Protein AF-0000000084922691 (afdb_homodimer)

Secondary structure (DSSP, 8-state):
--HHHHHHHHHHHTTHHHHHHHHS-EEEEHHHHHTTS-GGGTS--SSGGGS-HHHHHHT-EEEE-SSSEEEEESB--EEEPPPS-SPEEE---------TT--TT---SHHHHHHHHHHTTHHHHHHT-S--EEEEEEEEE--EEEEEEEBTTS-EEEEEEES-EEEEEEEEE-SS-EEEEEEESS--SEEETHHHHHHHHHHHTT-SS-EEEEEEEEETTEEEEEEEEESSTTBGGGEEEEEEEEEESS-----HHHHHHHHHHPPP-B---TTT-SSPPP----HHHHHHHHHHHHH--B-HHHHHHHHT--HHHHHHHHHHHHHTT-EEEEEEEETTEEEEEEEE-HHHHHHHTS-HHHHHHHHHHHHHTBHHHHHHHHHHHHHSSPPPHHHHHHHHHHHT-S-HHHHHHHHHHHHHHHHHHHHTS--/--HHHHHHHHHHHTTHHHHHHHHS-EEEEHHHHHTTS-GGGTS--SSGGGS-HHHHHHT-EEEE-SSSEEEEESB--EEEPPPS-SPEEE---------TT--TT---SHHHHHHHHHHTTHHHHHHT-S--EEEEEEEEE--EEEEEEEBTTS-EEEEEEES-EEEEEEEEE-SS-EEEEEEESS--SEEETHHHHHHHHHHHTT-SS-EEEEEEEEETTEEEEEEEEESSTTBGGGEEEEEEEEEESS-----HHHHHHHHHHPPP-B---TTT-SSPPP----HHHHHHHHHHHHH--B-HHHHHHHHT--HHHHHHHHHHHHHTT-EEEEEEEETTEEEEEEEE-HHHHHHHTS-HHHHHHHHHHHHHTBHHHHHHHHHHHHHSSPPPHHHHHHHHHHHT-S-HHHHHHHHHHHHHHHHHHHHTS--

Radius of gyration: 30.1 Å; Cα contacts (8 Å, |Δi|>4): 1622; chains: 2; bounding box: 65×97×70 Å

Nearest PDB structures (foldseek):
  1sfx-assembly1_A  TM=6.503E-01  e=1.925E-01  Archaeoglobus fulgidus DSM 4304
  2mlg-assembly1_A  TM=7.618E-01  e=4.463E-01  Fuselloviridae
  5jbr-assembly1_B  TM=4.496E-01  e=3.774E-02  Beutenbergia cavernae DSM 12333
  8g5s-assembly1_A  TM=3.900E-01  e=1.925E-01  Streptomyces sp. CB03234
  8cll-assembly1_F  TM=4.924E-01  e=9.317E-01  Homo sapiens

Sequence (862 aa):
MNVNEAWSKLFEKYDILNKIQSEGAFFITANQIKEFKEPRLMAKWDSSENLPSIFKKHNINILPISRNGYVLSDFKLYEPIPELGEHITEMQKVEIPEYETIDIGNISSEANAINVLMLSKILDDFLDEDDNVATFNGRMGTGIFSFRVDRHRGSSFKVDVKNAQCEIDGGMENNNSVVILEAKNVVHPDFHIRQLYYPYRLWASKVVKPIRLVFSIYSNQIYRLFEYVFEDKDNYSSIRLVKSKNYSLQDTDIALNELYDVYSDVKVIYDDNQNNTNIPFIQANSFERIISLMEILFEENKTTEEIAETMEFDLRQSDYYYNAGKYLGLFEKKDVEDEEKIVKKVSLSKLGKDTVKLRYKERQLKLVSLILEHEIFNRLFIKVYNSGELPTKEEIQNIMRENNVCNEGQIVRRSSSVYSWLKWIFNLQNIMNVNEAWSKLFEKYDILNKIQSEGAFFITANQIKEFKEPRLMAKWDSSENLPSIFKKHNINILPISRNGYVLSDFKLYEPIPELGEHITEMQKVEIPEYETIDIGNISSEANAINVLMLSKILDDFLDEDDNVATFNGRMGTGIFSFRVDRHRGSSFKVDVKNAQCEIDGGMENNNSVVILEAKNVVHPDFHIRQLYYPYRLWASKVVKPIRLVFSIYSNQIYRLFEYVFEDKDNYSSIRLVKSKNYSLQDTDIALNELYDVYSDVKVIYDDNQNNTNIPFIQANSFERIISLMEILFEENKTTEEIAETMEFDLRQSDYYYNAGKYLGLFEKKDVEDEEKIVKKVSLSKLGKDTVKLRYKERQLKLVSLILEHEIFNRLFIKVYNSGELPTKEEIQNIMRENNVCNEGQIVRRSSSVYSWLKWIFNLQNI

Foldseek 3Di:
DDQQVLVVVLCVVVVQLVCCVVVVKDKDWQVSSVVRNHSVRHADFFAPQLDHPVCVVSCKHWDAQAATMIMIYNFDFKDFDDDPQDFADELELQCLDDDPVDDLLFDQDQLNVVVVCVSSCVVCVVVVHPDWDWDDWFKFWLAWDKAWTAGPVGDIDIGTHHRYMATFSTWTDDPAAIETEAEEAADDRIGGLCNFLSVLNSVVVVDDHHYWYWYWYHFLQKIKIWIWDAPDNRYSHRIDTDDIHMYHNADLADAPVLLVVLLVPAAADALLAVVVDPQAAALDQDVRRLRSLLSNQLVHWAALVRCCVSNVHDSVNSVRSQSVCVLLPFKDWDFDDDPNDTGITIHTDPLSNVLSSDHNRSNLSSSSSSVCSHPLLSVQLVVCSVPVDHDDLVVSLVSCVVSNNDDPVCSSSSSSNSSSVSVVSVSSHRD/DDQQVLVVVLCVVVVQLVCCVVVVKDKDWQVSSVVRNHVVRHADFFAPQLDHPVCVVSCKHWDAQAATMIMIYNFDFKDFDDDPQDFADELEPLCLDDDPVDDLLFDQDQLNVVVVCVSSCVVCVVVVHPDWDWDDWFKFWLAWDKAWTAGPVGDIDIGTHHRYMATFSTWTDDPAAIETEDEEAADDRIGGLCNFLSVLNSVVVVDDHHYWYWYWYHFLQKIKIWTWDAPDNRYSHRIDTDDIHMYHNADLADAPVLLVVLLVPAAADALLAVVVDVQAAALAQDVRRLRSLLSNQLVHWAALVRCCVSNVHDSVNSVRSQSVCVLLPFKDWDFDDDPNDTGITIHTDPLSNVLSSDTNRSNLSVSSSSVCSHPLLSVQLVVCVVPVDHDDLVVSLVSCVVSNNDDPVCSSSSSSNSSSVSVVSVSSHRD

pLDDT: mean 91.53, std 9.11, range [43.03, 98.81]

Structure (mmCIF, N/CA/C/O backbone):
data_AF-0000000084922691-model_v1
#
loop_
_entity.id
_entity.type
_entity.pdbx_description
1 polymer 'Type II restriction endonuclease'
#
loop_
_atom_site.group_PDB
_atom_site.id
_atom_site.type_symbol
_atom_site.label_atom_id
_atom_site.label_alt_id
_atom_site.label_comp_id
_atom_site.label_asym_id
_atom_site.label_entity_id
_atom_site.label_seq_id
_atom_site.pdbx_PDB_ins_code
_atom_site.Cartn_x
_atom_site.Cartn_y
_atom_site.Cartn_z
_atom_site.occupancy
_atom_site.B_iso_or_equiv
_atom_site.auth_seq_id
_atom_site.auth_comp_id
_atom_site.auth_asym_id
_atom_site.auth_atom_id
_atom_site.pdbx_PDB_model_num
ATOM 1 N N . MET A 1 1 ? 6.703 -0.678 26.172 1 77.69 1 MET A N 1
ATOM 2 C CA . MET A 1 1 ? 7.883 0.175 26.062 1 77.69 1 MET A CA 1
ATOM 3 C C . MET A 1 1 ? 7.758 1.138 24.891 1 77.69 1 MET A C 1
ATOM 5 O O . MET A 1 1 ? 7.352 0.74 23.797 1 77.69 1 MET A O 1
ATOM 9 N N . ASN A 1 2 ? 8.031 2.432 25.125 1 83.12 2 ASN A N 1
ATOM 10 C CA . ASN A 1 2 ? 7.902 3.391 24.031 1 83.12 2 ASN A CA 1
ATOM 11 C C . ASN A 1 2 ? 9.195 3.488 23.219 1 83.12 2 ASN A C 1
ATOM 13 O O . ASN A 1 2 ? 10.203 2.887 23.578 1 83.12 2 ASN A O 1
ATOM 17 N N . VAL A 1 3 ? 9.18 4.078 22.156 1 86.88 3 VAL A N 1
ATOM 18 C CA . VAL A 1 3 ? 10.266 4.137 21.172 1 86.88 3 VAL A CA 1
ATOM 19 C C . VAL A 1 3 ? 11.492 4.793 21.812 1 86.88 3 VAL A C 1
ATOM 21 O O . VAL A 1 3 ? 12.625 4.34 21.594 1 86.88 3 VAL A O 1
ATOM 24 N N . ASN A 1 4 ? 11.305 5.781 22.609 1 88.75 4 ASN A N 1
ATOM 25 C CA . ASN A 1 4 ? 12.406 6.473 23.281 1 88.75 4 ASN A CA 1
ATOM 26 C C . ASN A 1 4 ? 13.141 5.559 24.25 1 88.75 4 ASN A C 1
ATOM 28 O O . ASN A 1 4 ? 14.375 5.52 24.266 1 88.75 4 ASN A O 1
ATOM 32 N N . GLU A 1 5 ? 12.406 4.855 24.953 1 92.12 5 GLU A N 1
ATOM 33 C CA . GLU A 1 5 ? 12.984 3.922 25.922 1 92.12 5 GLU A CA 1
ATOM 34 C C . GLU A 1 5 ? 13.727 2.789 25.219 1 92.12 5 GLU A C 1
ATOM 36 O O . GLU A 1 5 ? 14.82 2.404 25.625 1 92.12 5 GLU A O 1
ATOM 41 N N . ALA A 1 6 ? 13.086 2.33 24.203 1 94.06 6 ALA A N 1
ATOM 42 C CA . ALA A 1 6 ? 13.672 1.222 23.453 1 94.06 6 ALA A CA 1
ATOM 43 C C . ALA A 1 6 ? 15.031 1.612 22.875 1 94.06 6 ALA A C 1
ATOM 45 O O . ALA A 1 6 ? 16 0.852 22.984 1 94.06 6 ALA A O 1
ATOM 46 N N . TRP A 1 7 ? 15.102 2.764 22.328 1 95.25 7 TRP A N 1
ATOM 47 C CA . TRP A 1 7 ? 16.359 3.191 21.719 1 95.25 7 TRP A CA 1
ATOM 48 C C . TRP A 1 7 ? 17.391 3.525 22.797 1 95.25 7 TRP A C 1
ATOM 50 O O . TRP A 1 7 ? 18.594 3.314 22.594 1 95.25 7 TRP A O 1
ATOM 60 N N . SER A 1 8 ? 16.984 4.074 23.906 1 95.94 8 SER A N 1
ATOM 61 C CA . SER A 1 8 ? 17.922 4.297 25 1 95.94 8 SER A CA 1
ATOM 62 C C . SER A 1 8 ? 18.578 2.994 25.438 1 95.94 8 SER A C 1
ATOM 64 O O . SER A 1 8 ? 19.797 2.949 25.672 1 95.94 8 SER A O 1
ATOM 66 N N . LYS A 1 9 ? 17.797 2.021 25.484 1 97 9 LYS A N 1
ATOM 67 C CA . LYS A 1 9 ? 18.312 0.715 25.891 1 97 9 LYS A CA 1
ATOM 68 C C . LYS A 1 9 ? 19.25 0.145 24.828 1 97 9 LYS A C 1
ATOM 70 O O . LYS A 1 9 ? 20.266 -0.486 25.141 1 97 9 LYS A O 1
ATOM 75 N N . LEU A 1 10 ? 18.906 0.317 23.625 1 97.38 10 LEU A N 1
ATOM 76 C CA . LEU A 1 10 ? 19.75 -0.153 22.531 1 97.38 10 LEU A CA 1
ATOM 77 C C . LEU A 1 10 ? 21.094 0.56 22.547 1 97.38 10 LEU A C 1
ATOM 79 O O . LEU A 1 10 ? 22.141 -0.071 22.359 1 97.38 10 LEU A O 1
ATOM 83 N N . PHE A 1 11 ? 21.062 1.851 22.781 1 97.56 11 PHE A N 1
ATOM 84 C CA . PHE A 1 11 ? 22.281 2.639 22.828 1 97.56 11 PHE A CA 1
ATOM 85 C C . PHE A 1 11 ? 23.188 2.17 23.953 1 97.56 11 PHE A C 1
ATOM 87 O O . PHE A 1 11 ? 24.406 2.141 23.812 1 97.56 11 PHE A O 1
ATOM 94 N N . GLU A 1 12 ? 22.578 1.809 25.031 1 97.12 12 GLU A N 1
ATOM 95 C CA . GLU A 1 12 ? 23.328 1.318 26.172 1 97.12 12 GLU A CA 1
ATOM 96 C C . GLU A 1 12 ? 23.875 -0.082 25.922 1 97.12 12 GLU A C 1
ATOM 98 O O . GLU A 1 12 ? 25.062 -0.33 26.109 1 97.12 12 GLU A O 1
ATOM 103 N N . LYS A 1 13 ? 23.047 -0.896 25.484 1 97.31 13 LYS A N 1
ATOM 104 C CA . LYS A 1 13 ? 23.406 -2.297 25.312 1 97.31 13 LYS A CA 1
ATOM 105 C C . LYS A 1 13 ? 24.578 -2.439 24.328 1 97.31 13 LYS A C 1
ATOM 107 O O . LYS A 1 13 ? 25.484 -3.227 24.562 1 97.31 13 LYS A O 1
ATOM 112 N N . TYR A 1 14 ? 24.531 -1.696 23.281 1 97.06 14 TYR A N 1
ATOM 113 C CA . TYR A 1 14 ? 25.5 -1.906 22.219 1 97.06 14 TYR A CA 1
ATOM 114 C C . TYR A 1 14 ? 26.547 -0.794 22.219 1 97.06 14 TYR A C 1
ATOM 116 O O . TYR A 1 14 ? 27.328 -0.671 21.266 1 97.06 14 TYR A O 1
ATOM 124 N N . ASP A 1 15 ? 26.562 0.049 23.156 1 97.31 15 ASP A N 1
ATOM 125 C CA . ASP A 1 15 ? 27.516 1.15 23.266 1 97.31 15 ASP A CA 1
ATOM 126 C C . ASP A 1 15 ? 27.625 1.919 21.953 1 97.31 15 ASP A C 1
ATOM 128 O O . ASP A 1 15 ? 28.719 2.092 21.406 1 97.31 15 ASP A O 1
ATOM 132 N N . ILE A 1 16 ? 26.469 2.334 21.438 1 97.75 16 ILE A N 1
ATOM 133 C CA . ILE A 1 16 ? 26.344 2.844 20.062 1 97.75 16 ILE A CA 1
ATOM 134 C C . ILE A 1 16 ? 27.094 4.168 19.938 1 97.75 16 ILE A C 1
ATOM 136 O O . ILE A 1 16 ? 27.828 4.383 18.969 1 97.75 16 ILE A O 1
ATOM 140 N N . LEU A 1 17 ? 26.984 5.051 20.891 1 97.31 17 LEU A N 1
ATOM 141 C CA . LEU A 1 17 ? 27.609 6.367 20.812 1 97.31 17 LEU A CA 1
ATOM 142 C C . LEU A 1 17 ? 29.125 6.254 20.719 1 97.31 17 LEU A C 1
ATOM 144 O O . LEU A 1 17 ? 29.75 6.91 19.875 1 97.31 17 LEU A O 1
ATOM 148 N N . ASN A 1 18 ? 29.672 5.414 21.531 1 97 18 ASN A N 1
ATOM 149 C CA . ASN A 1 18 ? 31.125 5.238 21.516 1 97 18 ASN A CA 1
ATOM 150 C C . ASN A 1 18 ? 31.609 4.602 20.219 1 97 18 ASN A C 1
ATOM 152 O O . ASN A 1 18 ? 32.688 4.949 19.703 1 97 18 ASN A O 1
ATOM 156 N N . LYS A 1 19 ? 30.875 3.705 19.781 1 97.19 19 LYS A N 1
ATOM 157 C CA . LYS A 1 19 ? 31.234 3.039 18.547 1 97.19 19 LYS A CA 1
ATOM 158 C C . LYS A 1 19 ? 31.203 4.012 17.359 1 97.19 19 LYS A C 1
ATOM 160 O O . LYS A 1 19 ? 32.062 3.949 16.484 1 97.19 19 LYS A O 1
ATOM 165 N N . ILE A 1 20 ? 30.203 4.836 17.328 1 97.25 20 ILE A N 1
ATOM 166 C CA . ILE A 1 20 ? 30.109 5.832 16.281 1 97.25 20 ILE A CA 1
ATOM 167 C C . ILE A 1 20 ? 31.297 6.789 16.359 1 97.25 20 ILE A C 1
ATOM 169 O O . ILE A 1 20 ? 31.875 7.168 15.336 1 97.25 20 ILE A O 1
ATOM 173 N N . GLN A 1 21 ? 31.656 7.152 17.5 1 95.19 21 GLN A N 1
ATOM 174 C CA . GLN A 1 21 ? 32.75 8.078 17.703 1 95.19 21 GLN A CA 1
ATOM 175 C C . GLN A 1 21 ? 34.094 7.449 17.281 1 95.19 21 GLN A C 1
ATOM 177 O O . GLN A 1 21 ? 34.938 8.109 16.656 1 95.19 21 GLN A O 1
ATOM 182 N N . SER A 1 22 ? 34.281 6.223 17.547 1 95.5 22 SER A N 1
ATOM 183 C CA . SER A 1 22 ? 35.562 5.562 17.312 1 95.5 22 SER A CA 1
ATOM 184 C C . SER A 1 22 ? 35.656 5.023 15.891 1 95.5 22 SER A C 1
ATOM 186 O O . SER A 1 22 ? 36.719 5.113 15.25 1 95.5 22 SER A O 1
ATOM 188 N N . GLU A 1 23 ? 34.531 4.477 15.375 1 94.69 23 GLU A N 1
ATOM 189 C CA . GLU A 1 23 ? 34.562 3.773 14.102 1 94.69 23 GLU A CA 1
ATOM 190 C C . GLU A 1 23 ? 33.875 4.582 13 1 94.69 23 GLU A C 1
ATOM 192 O O . GLU A 1 23 ? 34 4.258 11.82 1 94.69 23 GLU A O 1
ATOM 197 N N . GLY A 1 24 ? 33.219 5.57 13.391 1 95.19 24 GLY A N 1
ATOM 198 C CA . GLY A 1 24 ? 32.531 6.422 12.43 1 95.19 24 GLY A CA 1
ATOM 199 C C . GLY A 1 24 ? 31.078 6.074 12.242 1 95.19 24 GLY A C 1
ATOM 200 O O . GLY A 1 24 ? 30.297 6.906 11.781 1 95.19 24 GLY A O 1
ATOM 201 N N . ALA A 1 25 ? 30.75 4.781 12.391 1 97.56 25 ALA A N 1
ATOM 202 C CA . ALA A 1 25 ? 29.375 4.332 12.227 1 97.56 25 ALA A CA 1
ATOM 203 C C . ALA A 1 25 ? 29.109 3.062 13.031 1 97.56 25 ALA A C 1
ATOM 205 O O . ALA A 1 25 ? 30.047 2.432 13.531 1 97.56 25 ALA A O 1
ATOM 206 N N . PHE A 1 26 ? 27.859 2.828 13.25 1 98.19 26 PHE A N 1
ATOM 207 C CA . PHE A 1 26 ? 27.422 1.605 13.914 1 98.19 26 PHE A CA 1
ATOM 208 C C . PHE A 1 26 ? 26.391 0.864 13.062 1 98.19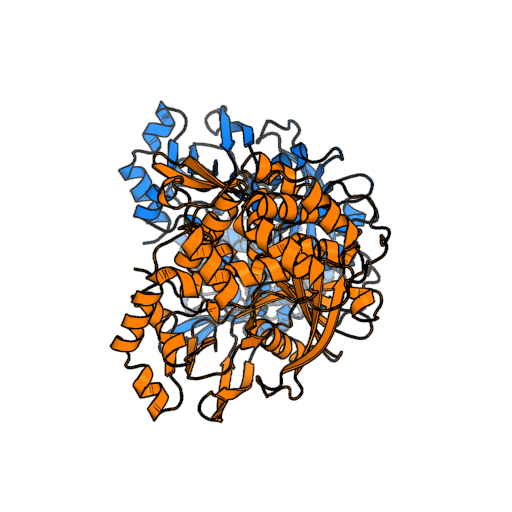 26 PHE A C 1
ATOM 210 O O . PHE A 1 26 ? 25.406 1.452 12.617 1 98.19 26 PHE A O 1
ATOM 217 N N . PHE A 1 27 ? 26.703 -0.395 12.844 1 96.81 27 PHE A N 1
ATOM 218 C CA . PHE A 1 27 ? 25.812 -1.235 12.047 1 96.81 27 PHE A CA 1
ATOM 219 C C . PHE A 1 27 ? 24.953 -2.119 12.953 1 96.81 27 PHE A C 1
ATOM 221 O O . PHE A 1 27 ? 25.469 -2.73 13.891 1 96.81 27 PHE A O 1
ATOM 228 N N . ILE A 1 28 ? 23.641 -2.082 12.688 1 95.88 28 ILE A N 1
ATOM 229 C CA . ILE A 1 28 ? 22.719 -2.828 13.539 1 95.88 28 ILE A CA 1
ATOM 230 C C . ILE A 1 28 ? 21.734 -3.617 12.672 1 95.88 28 ILE A C 1
ATOM 232 O O . ILE A 1 28 ? 21.359 -3.17 11.586 1 95.88 28 ILE A O 1
ATOM 236 N N . THR A 1 29 ? 21.297 -4.777 13.133 1 92.88 29 THR A N 1
ATOM 237 C CA . THR A 1 29 ? 20.375 -5.621 12.375 1 92.88 29 THR A CA 1
ATOM 238 C C . THR A 1 29 ? 18.953 -5.484 12.914 1 92.88 29 THR A C 1
ATOM 240 O O . THR A 1 29 ? 18.75 -5.035 14.047 1 92.88 29 THR A O 1
ATOM 243 N N . ALA A 1 30 ? 17.984 -5.832 12.078 1 90.94 30 ALA A N 1
ATOM 244 C CA . ALA A 1 30 ? 16.578 -5.848 12.5 1 90.94 30 ALA A CA 1
ATOM 245 C C . ALA A 1 30 ? 16.375 -6.766 13.703 1 90.94 30 ALA A C 1
ATOM 247 O O . ALA A 1 30 ? 15.586 -6.465 14.594 1 90.94 30 ALA A O 1
ATOM 248 N N . ASN A 1 31 ? 17.094 -7.824 13.742 1 87.44 31 ASN A N 1
ATOM 249 C CA . ASN A 1 31 ? 17 -8.773 14.844 1 87.44 31 ASN A CA 1
ATOM 250 C C . ASN A 1 31 ? 17.453 -8.156 16.172 1 87.44 31 ASN A C 1
ATOM 252 O O . ASN A 1 31 ? 16.875 -8.414 17.219 1 87.44 31 ASN A O 1
ATOM 256 N N . GLN A 1 32 ? 18.516 -7.465 16.094 1 92.62 32 GLN A N 1
ATOM 257 C CA . GLN A 1 32 ? 19 -6.766 17.281 1 92.62 32 GLN A CA 1
ATOM 258 C C . GLN A 1 32 ? 17.984 -5.746 17.766 1 92.62 32 GLN A C 1
ATOM 260 O O . GLN A 1 32 ? 17.75 -5.629 18.969 1 92.62 32 GLN A O 1
ATOM 265 N N . ILE A 1 33 ? 17.375 -5.051 16.891 1 94.12 33 ILE A N 1
ATOM 266 C CA . ILE A 1 33 ? 16.375 -4.062 17.234 1 94.12 33 ILE A CA 1
ATOM 267 C C . ILE A 1 33 ? 15.156 -4.766 17.844 1 94.12 33 ILE A C 1
ATOM 269 O O . ILE A 1 33 ? 14.586 -4.293 18.828 1 94.12 33 ILE A O 1
ATOM 273 N N . LYS A 1 34 ? 14.82 -5.879 17.281 1 88.88 34 LYS A N 1
ATOM 274 C CA . LYS A 1 34 ? 13.633 -6.637 17.656 1 88.88 34 LYS A CA 1
ATOM 275 C C . LYS A 1 34 ? 13.719 -7.109 19.109 1 88.88 34 LYS A C 1
ATOM 277 O O . LYS A 1 34 ? 12.703 -7.438 19.719 1 88.88 34 LYS A O 1
ATOM 282 N N . GLU A 1 35 ? 14.898 -7.141 19.672 1 91.06 35 GLU A N 1
ATOM 283 C CA . GLU A 1 35 ? 15.062 -7.484 21.078 1 91.06 35 GLU A CA 1
ATOM 284 C C . GLU A 1 35 ? 14.266 -6.543 21.984 1 91.06 35 GLU A C 1
ATOM 286 O O . GLU A 1 35 ? 13.852 -6.922 23.078 1 91.06 35 GLU A O 1
ATOM 291 N N . PHE A 1 36 ? 14.086 -5.41 21.469 1 91.5 36 PHE A N 1
ATOM 292 C CA . PHE A 1 36 ? 13.43 -4.426 22.328 1 91.5 36 PHE A CA 1
ATOM 293 C C . PHE A 1 36 ? 12.07 -4.039 21.766 1 91.5 36 PHE A C 1
ATOM 295 O O . PHE A 1 36 ? 11.117 -3.828 22.516 1 91.5 36 PHE A O 1
ATOM 302 N N . LYS A 1 37 ? 12.008 -3.852 20.484 1 88.81 37 LYS A N 1
ATOM 303 C CA . LYS A 1 37 ? 10.773 -3.41 19.828 1 88.81 37 LYS A CA 1
ATOM 304 C C . LYS A 1 37 ? 10.789 -3.746 18.344 1 88.81 37 LYS A C 1
ATOM 306 O O . LYS A 1 37 ? 11.852 -3.945 17.75 1 88.81 37 LYS A O 1
ATOM 311 N N . GLU A 1 38 ? 9.602 -3.781 17.672 1 83.38 38 GLU A N 1
ATOM 312 C CA . GLU A 1 38 ? 9.477 -4.109 16.266 1 83.38 38 GLU A CA 1
ATOM 313 C C . GLU A 1 38 ? 10.273 -3.135 15.398 1 83.38 38 GLU A C 1
ATOM 315 O O . GLU A 1 38 ? 10.078 -1.921 15.484 1 83.38 38 GLU A O 1
ATOM 320 N N . PRO A 1 39 ? 11.07 -3.666 14.539 1 86.75 39 PRO A N 1
ATOM 321 C CA . PRO A 1 39 ? 11.969 -2.824 13.742 1 86.75 39 PRO A CA 1
ATOM 322 C C . PRO A 1 39 ? 11.227 -1.797 12.898 1 86.75 39 PRO A C 1
ATOM 324 O O . PRO A 1 39 ? 11.695 -0.671 12.719 1 86.75 39 PRO A O 1
ATOM 327 N N . ARG A 1 40 ? 10.086 -2.156 12.367 1 77.75 40 ARG A N 1
ATOM 328 C CA . ARG A 1 40 ? 9.344 -1.254 11.492 1 77.75 40 ARG A CA 1
ATOM 329 C C . ARG A 1 40 ? 8.945 0.023 12.227 1 77.75 40 ARG A C 1
ATOM 331 O O . ARG A 1 40 ? 8.758 1.07 11.602 1 77.75 40 ARG A O 1
ATOM 338 N N . LEU A 1 41 ? 8.969 0.07 13.5 1 81.44 41 LEU A N 1
ATOM 339 C CA . LEU A 1 41 ? 8.594 1.215 14.328 1 81.44 41 LEU A CA 1
ATOM 340 C C . LEU A 1 41 ? 9.828 1.935 14.852 1 81.44 41 LEU A C 1
ATOM 342 O O . LEU A 1 41 ? 9.719 2.994 15.469 1 81.44 41 LEU A O 1
ATOM 346 N N . MET A 1 42 ? 10.945 1.32 14.539 1 89.56 42 MET A N 1
ATOM 347 C CA . MET A 1 42 ? 12.148 1.785 15.227 1 89.56 42 MET A CA 1
ATOM 348 C C . MET A 1 42 ? 13.141 2.381 14.227 1 89.56 42 MET A C 1
ATOM 350 O O . MET A 1 42 ? 14.117 3.018 14.625 1 89.56 42 MET A O 1
ATOM 354 N N . ALA A 1 43 ? 12.797 2.248 12.984 1 90.44 43 ALA A N 1
ATOM 355 C CA . ALA A 1 43 ? 13.898 2.525 12.07 1 90.44 43 ALA A CA 1
ATOM 356 C C . ALA A 1 43 ? 13.484 3.506 10.977 1 90.44 43 ALA A C 1
ATOM 358 O O . ALA A 1 43 ? 14.203 3.703 10 1 90.44 43 ALA A O 1
ATOM 359 N N . LYS A 1 44 ? 12.414 4.051 11.086 1 88.12 44 LYS A N 1
ATOM 360 C CA . LYS A 1 44 ? 11.961 4.941 10.023 1 88.12 44 LYS A CA 1
ATOM 361 C C . LYS A 1 44 ? 11.273 6.18 10.594 1 88.12 44 LYS A C 1
ATOM 363 O O . LYS A 1 44 ? 10.211 6.082 11.203 1 88.12 44 LYS A O 1
ATOM 368 N N . TRP A 1 45 ? 11.93 7.34 10.367 1 91.06 45 TRP A N 1
ATOM 369 C CA . TRP A 1 45 ? 11.352 8.641 10.703 1 91.06 45 TRP A CA 1
ATOM 370 C C . TRP A 1 45 ? 11.383 9.578 9.508 1 91.06 45 TRP A C 1
ATOM 372 O O . TRP A 1 45 ? 12.445 10.07 9.117 1 91.06 45 TRP A O 1
ATOM 382 N N . ASP A 1 46 ? 10.258 9.961 9.023 1 90.75 46 ASP A N 1
ATOM 383 C CA . ASP A 1 46 ? 10.148 10.711 7.781 1 90.75 46 ASP A CA 1
ATOM 384 C C . ASP A 1 46 ? 10.516 12.18 7.996 1 90.75 46 ASP A C 1
ATOM 386 O O . ASP A 1 46 ? 10.773 12.914 7.035 1 90.75 46 ASP A O 1
ATOM 390 N N . SER A 1 47 ? 10.469 12.617 9.203 1 92.12 47 SER A N 1
ATOM 391 C CA . SER A 1 47 ? 10.883 13.961 9.586 1 92.12 47 SER A CA 1
ATOM 392 C C . SER A 1 47 ? 11.797 13.938 10.805 1 92.12 47 SER A C 1
ATOM 394 O O . SER A 1 47 ? 11.633 13.094 11.688 1 92.12 47 SER A O 1
ATOM 396 N N . SER A 1 48 ? 12.664 14.891 10.898 1 92.75 48 SER A N 1
ATOM 397 C CA . SER A 1 48 ? 13.617 14.961 12.008 1 92.75 48 SER A CA 1
ATOM 398 C C . SER A 1 48 ? 12.906 15.227 13.328 1 92.75 48 SER A C 1
ATOM 400 O O . SER A 1 48 ? 13.406 14.859 14.398 1 92.75 48 SER A O 1
ATOM 402 N N . GLU A 1 49 ? 11.766 15.797 13.242 1 85.88 49 GLU A N 1
ATOM 403 C CA . GLU A 1 49 ? 11 16.109 14.445 1 85.88 49 GLU A CA 1
ATOM 404 C C . GLU A 1 49 ? 10.547 14.836 15.164 1 85.88 49 GLU A C 1
ATOM 406 O O . GLU A 1 49 ? 10.305 14.852 16.375 1 85.88 49 GLU A O 1
ATOM 411 N N . ASN A 1 50 ? 10.539 13.766 14.445 1 85.38 50 ASN A N 1
ATOM 412 C CA . ASN A 1 50 ? 10 12.523 14.992 1 85.38 50 ASN A CA 1
ATOM 413 C C . ASN A 1 50 ? 11.102 11.617 15.508 1 85.38 50 ASN A C 1
ATOM 415 O O . ASN A 1 50 ? 10.828 10.539 16.047 1 85.38 50 ASN A O 1
ATOM 419 N N . LEU A 1 51 ? 12.242 12.062 15.422 1 91.69 51 LEU A N 1
ATOM 420 C CA . LEU A 1 51 ? 13.359 11.273 15.914 1 91.69 51 LEU A CA 1
ATOM 421 C C . LEU A 1 51 ? 13.258 11.07 17.422 1 91.69 51 LEU A C 1
ATOM 423 O O . LEU A 1 51 ? 12.82 11.961 18.156 1 91.69 51 LEU A O 1
ATOM 427 N N . PRO A 1 52 ? 13.672 9.898 17.828 1 91.19 52 PRO A N 1
ATOM 428 C CA . PRO A 1 52 ? 13.773 9.703 19.266 1 91.19 52 PRO A CA 1
ATOM 429 C C . PRO A 1 52 ? 14.695 10.727 19.938 1 91.19 52 PRO A C 1
ATOM 431 O O . PRO A 1 52 ? 15.633 11.211 19.312 1 91.19 52 PRO A O 1
ATOM 434 N N . SER A 1 53 ? 14.469 10.938 21.203 1 91.38 53 SER A N 1
ATOM 435 C CA . SER A 1 53 ? 15.172 11.984 21.938 1 91.38 53 SER A CA 1
ATOM 436 C C . SER A 1 53 ? 16.672 11.758 21.922 1 91.38 53 SER A C 1
ATOM 438 O O . SER A 1 53 ? 17.453 12.703 21.75 1 91.38 53 SER A O 1
ATOM 440 N N . ILE A 1 54 ? 17.078 10.547 22.062 1 95.12 54 ILE A N 1
ATOM 441 C CA . ILE A 1 54 ? 18.5 10.25 22.125 1 95.12 54 ILE A CA 1
ATOM 442 C C . ILE A 1 54 ? 19.156 10.539 20.781 1 95.12 54 ILE A C 1
ATOM 444 O O . ILE A 1 54 ? 20.312 10.953 20.719 1 95.12 54 ILE A O 1
ATOM 448 N N . PHE A 1 55 ? 18.422 10.297 19.703 1 96.31 55 PHE A N 1
ATOM 449 C CA . PHE A 1 55 ? 18.922 10.625 18.375 1 96.31 55 PHE A CA 1
ATOM 450 C C . PHE A 1 55 ? 19.109 12.133 18.219 1 96.31 55 PHE A C 1
ATOM 452 O O . PHE A 1 55 ? 20.156 12.586 17.75 1 96.31 55 PHE A O 1
ATOM 459 N N . LYS A 1 56 ? 18.156 12.867 18.609 1 94 56 LYS A N 1
ATOM 460 C CA . LYS A 1 56 ? 18.203 14.32 18.516 1 94 56 LYS A CA 1
ATOM 461 C C . LYS A 1 56 ? 19.328 14.891 19.359 1 94 56 LYS A C 1
ATOM 463 O O . LYS A 1 56 ? 20.078 15.758 18.906 1 94 56 LYS A O 1
ATOM 468 N N . LYS A 1 57 ? 19.422 14.406 20.516 1 95.12 57 LYS A N 1
ATOM 469 C CA . LYS A 1 57 ? 20.422 14.898 21.469 1 95.12 57 LYS A CA 1
ATOM 470 C C . LYS A 1 57 ? 21.828 14.742 20.922 1 95.12 57 LYS A C 1
ATOM 472 O O . LYS A 1 57 ? 22.688 15.609 21.141 1 95.12 57 LYS A O 1
ATOM 477 N N . HIS A 1 58 ? 22.062 13.672 20.25 1 96.56 58 HIS A N 1
ATOM 478 C CA . HIS A 1 58 ? 23.422 13.367 19.859 1 96.56 58 HIS A CA 1
ATOM 479 C C . HIS A 1 58 ? 23.609 13.484 18.344 1 96.56 58 HIS A C 1
ATOM 481 O O . HIS A 1 58 ? 24.625 13.07 17.797 1 96.56 58 HIS A O 1
ATOM 487 N N . ASN A 1 59 ? 22.609 13.992 17.625 1 96.5 59 ASN A N 1
ATOM 488 C CA . ASN A 1 59 ? 22.641 14.188 16.172 1 96.5 59 ASN A CA 1
ATOM 489 C C . ASN A 1 59 ? 22.906 12.875 15.445 1 96.5 59 ASN A C 1
ATOM 491 O O . ASN A 1 59 ? 23.781 12.82 14.578 1 96.5 59 ASN A O 1
ATOM 495 N N . ILE A 1 60 ? 22.281 11.867 15.891 1 97.62 60 ILE A N 1
ATOM 496 C CA . ILE A 1 60 ? 22.422 10.555 15.258 1 97.62 60 ILE A CA 1
ATOM 497 C C . ILE A 1 60 ? 21.219 10.281 14.375 1 97.62 60 ILE A C 1
ATOM 499 O O . ILE A 1 60 ? 20.094 10.656 14.711 1 97.62 60 ILE A O 1
ATOM 503 N N . ASN A 1 61 ? 21.484 9.734 13.195 1 97.75 61 ASN A N 1
ATOM 504 C CA . ASN A 1 61 ? 20.422 9.281 12.297 1 97.75 61 ASN A CA 1
ATOM 505 C C . ASN A 1 61 ? 20.672 7.855 11.82 1 97.75 61 ASN A C 1
ATOM 507 O O . ASN A 1 61 ? 21.734 7.285 12.055 1 97.75 61 ASN A O 1
ATOM 511 N N . ILE A 1 62 ? 19.641 7.281 11.234 1 97.44 62 ILE A N 1
ATOM 512 C CA . ILE A 1 62 ? 19.688 5.871 10.859 1 97.44 62 ILE A CA 1
ATOM 513 C C . ILE A 1 62 ? 19.266 5.707 9.398 1 97.44 62 ILE A C 1
ATOM 515 O O . ILE A 1 62 ? 18.375 6.402 8.922 1 97.44 62 ILE A O 1
ATOM 519 N N . LEU A 1 63 ? 19.953 4.812 8.641 1 96.94 63 LEU A N 1
ATOM 520 C CA . LEU A 1 63 ? 19.656 4.496 7.25 1 96.94 63 LEU A CA 1
ATOM 521 C C . LEU A 1 63 ? 19.578 2.988 7.039 1 96.94 63 LEU A C 1
ATOM 523 O O . LEU A 1 63 ? 20.406 2.24 7.57 1 96.94 63 LEU A O 1
ATOM 527 N N . PRO A 1 64 ? 18.547 2.551 6.305 1 96.38 64 PRO A N 1
ATOM 528 C CA . PRO A 1 64 ? 18.578 1.141 5.91 1 96.38 64 PRO A CA 1
ATOM 529 C C . PRO A 1 64 ? 19.656 0.844 4.863 1 96.38 64 PRO A C 1
ATOM 531 O O . PRO A 1 64 ? 19.859 1.639 3.939 1 96.38 64 PRO A O 1
ATOM 534 N N . ILE A 1 65 ? 20.359 -0.254 4.977 1 96.06 65 ILE A N 1
ATOM 535 C CA . ILE A 1 65 ? 21.406 -0.587 4.027 1 96.06 65 ILE A CA 1
ATOM 536 C C . ILE A 1 65 ? 21.109 -1.942 3.385 1 96.06 65 ILE A C 1
ATOM 538 O O . ILE A 1 65 ? 21.781 -2.338 2.426 1 96.06 65 ILE A O 1
ATOM 542 N N . SER A 1 66 ? 20.188 -2.637 3.904 1 91.12 66 SER A N 1
ATOM 543 C CA . SER A 1 66 ? 19.656 -3.883 3.367 1 91.12 66 SER A CA 1
ATOM 544 C C . SER A 1 66 ? 18.234 -4.133 3.861 1 91.12 66 SER A C 1
ATOM 546 O O . SER A 1 66 ? 17.625 -3.26 4.484 1 91.12 66 SER A O 1
ATOM 548 N N . ARG A 1 67 ? 17.688 -5.227 3.562 1 84.75 67 ARG A N 1
ATOM 549 C CA . ARG A 1 67 ? 16.344 -5.559 4.004 1 84.75 67 ARG A CA 1
ATOM 550 C C . ARG A 1 67 ? 16.266 -5.629 5.523 1 84.75 67 ARG A C 1
ATOM 552 O O . ARG A 1 67 ? 15.219 -5.344 6.109 1 84.75 67 ARG A O 1
ATOM 559 N N . ASN A 1 68 ? 17.391 -5.973 6.141 1 87.25 68 ASN A N 1
ATOM 560 C CA . ASN A 1 68 ? 17.359 -6.18 7.582 1 87.25 68 ASN A CA 1
ATOM 561 C C . ASN A 1 68 ? 18.531 -5.516 8.273 1 87.25 68 ASN A C 1
ATOM 563 O O . ASN A 1 68 ? 18.891 -5.883 9.398 1 87.25 68 ASN A O 1
ATOM 567 N N . GLY A 1 69 ? 19.125 -4.652 7.602 1 92.25 69 GLY A N 1
ATOM 568 C CA . GLY A 1 69 ? 20.297 -3.996 8.164 1 92.25 69 GLY A CA 1
ATOM 569 C C . GLY A 1 69 ? 20.219 -2.482 8.102 1 92.25 69 GLY A C 1
ATOM 570 O O . GLY A 1 69 ? 19.672 -1.922 7.148 1 92.25 69 GLY A O 1
ATOM 571 N N . TYR A 1 70 ? 20.844 -1.849 9.102 1 96.44 70 TYR A N 1
ATOM 572 C CA . TYR A 1 70 ? 20.828 -0.395 9.219 1 96.44 70 TYR A CA 1
ATOM 573 C C . TYR A 1 70 ? 22.203 0.127 9.633 1 96.44 70 TYR A C 1
ATOM 575 O O . TYR A 1 70 ? 23.016 -0.615 10.195 1 96.44 70 TYR A O 1
ATOM 583 N N . VAL A 1 71 ? 22.422 1.321 9.336 1 97.75 71 VAL A N 1
ATOM 584 C CA . VAL A 1 71 ? 23.656 1.993 9.758 1 97.75 71 VAL A CA 1
ATOM 585 C C . VAL A 1 71 ? 23.312 3.285 10.492 1 97.75 71 VAL A C 1
ATOM 587 O O . VAL A 1 71 ? 22.375 4 10.102 1 97.75 71 VAL A O 1
ATOM 590 N N . LEU A 1 72 ? 23.922 3.49 11.625 1 98.19 72 LEU A N 1
ATOM 591 C CA . LEU A 1 72 ? 23.75 4.691 12.438 1 98.19 72 LEU A CA 1
ATOM 592 C C . LEU A 1 72 ? 25.031 5.523 12.453 1 98.19 72 LEU A C 1
ATOM 594 O O . LEU A 1 72 ? 26.141 4.973 12.547 1 98.19 72 LEU A O 1
ATOM 598 N N . SER A 1 73 ? 24.891 6.758 12.32 1 98.31 73 SER A N 1
ATOM 599 C CA . SER A 1 73 ? 25.953 7.734 12.484 1 98.31 73 SER A CA 1
ATOM 600 C C . SER A 1 73 ? 25.406 9.148 12.625 1 98.31 73 SER A C 1
ATOM 602 O O . SER A 1 73 ? 24.188 9.344 12.672 1 98.31 73 SER A O 1
ATOM 604 N N . ASP A 1 74 ? 26.266 10.109 12.758 1 97.94 74 ASP A N 1
ATOM 605 C CA . ASP A 1 74 ? 25.844 11.508 12.82 1 97.94 74 ASP A CA 1
ATOM 606 C C . ASP A 1 74 ? 25.578 12.062 11.422 1 97.94 74 ASP A C 1
ATOM 608 O O . ASP A 1 74 ? 26.047 13.141 11.078 1 97.94 74 ASP A O 1
ATOM 612 N N . PHE A 1 75 ? 24.797 11.281 10.641 1 98.12 75 PHE A N 1
ATOM 613 C CA . PHE A 1 75 ? 24.469 11.594 9.25 1 98.12 75 PHE A CA 1
ATOM 614 C C . PHE A 1 75 ? 23.562 12.812 9.164 1 98.12 75 PHE A C 1
ATOM 616 O O . PHE A 1 75 ? 22.688 13 10.008 1 98.12 75 PHE A O 1
ATOM 623 N N . LYS A 1 76 ? 23.719 13.617 8.148 1 97.81 76 LYS A N 1
ATOM 624 C CA . LYS A 1 76 ? 22.719 14.602 7.75 1 97.81 76 LYS A CA 1
ATOM 625 C C . LYS A 1 76 ? 21.734 14.016 6.734 1 97.81 76 LYS A C 1
ATOM 627 O O . LYS A 1 76 ? 22.047 13.945 5.543 1 97.81 76 LYS A O 1
ATOM 632 N N . LEU A 1 77 ? 20.531 13.695 7.258 1 98.12 77 LEU A N 1
ATOM 633 C CA . LEU A 1 77 ? 19.672 12.883 6.402 1 98.12 77 LEU A CA 1
ATOM 634 C C . LEU A 1 77 ? 18.406 13.633 6.043 1 98.12 77 LEU A C 1
ATOM 636 O O . LEU A 1 77 ? 17.562 13.117 5.297 1 98.12 77 LEU A O 1
ATOM 640 N N . TYR A 1 78 ? 18.188 14.836 6.484 1 97.69 78 TYR A N 1
ATOM 641 C CA . TYR A 1 78 ? 16.906 15.531 6.312 1 97.69 78 TYR A CA 1
ATOM 642 C C . TYR A 1 78 ? 17.094 16.812 5.527 1 97.69 78 TYR A C 1
ATOM 644 O O . TYR A 1 78 ? 18.109 17.5 5.668 1 97.69 78 TYR A O 1
ATOM 652 N N . GLU A 1 79 ? 16.156 17.062 4.66 1 97.75 79 GLU A N 1
ATOM 653 C CA . GLU A 1 79 ? 16.109 18.281 3.857 1 97.75 79 GLU A CA 1
ATOM 654 C C . GLU A 1 79 ? 14.938 19.172 4.273 1 97.75 79 GLU A C 1
ATOM 656 O O . GLU A 1 79 ? 13.797 18.719 4.32 1 97.75 79 GLU A O 1
ATOM 661 N N . PRO A 1 80 ? 15.18 20.406 4.621 1 95.56 80 PRO A N 1
ATOM 662 C CA . PRO A 1 80 ? 14.086 21.312 5.004 1 95.56 80 PRO A CA 1
ATOM 663 C C . PRO A 1 80 ? 13.133 21.594 3.855 1 95.56 80 PRO A C 1
ATOM 665 O O . PRO A 1 80 ? 13.555 21.719 2.703 1 95.56 80 PRO A O 1
ATOM 668 N N . ILE A 1 81 ? 11.883 21.734 4.164 1 92.44 81 ILE A N 1
ATOM 669 C CA . ILE A 1 81 ? 10.852 22.125 3.201 1 92.44 81 ILE A CA 1
ATOM 670 C C . ILE A 1 81 ? 10.547 23.609 3.336 1 92.44 81 ILE A C 1
ATOM 672 O O . ILE A 1 81 ? 10.258 24.094 4.43 1 92.44 81 ILE A O 1
ATOM 676 N N . PRO A 1 82 ? 10.641 24.25 2.234 1 86.69 82 PRO A N 1
ATOM 677 C CA . PRO A 1 82 ? 10.352 25.688 2.299 1 86.69 82 PRO A CA 1
ATOM 678 C C . PRO A 1 82 ? 8.938 25.969 2.789 1 86.69 82 PRO A C 1
ATOM 680 O O . PRO A 1 82 ? 8.023 25.172 2.561 1 86.69 82 PRO A O 1
ATOM 683 N N . GLU A 1 83 ? 8.758 27.094 3.5 1 76 83 GLU A N 1
ATOM 684 C CA . GLU A 1 83 ? 7.434 27.516 3.959 1 76 83 GLU A CA 1
ATOM 685 C C . GLU A 1 83 ? 6.535 27.875 2.785 1 76 83 GLU A C 1
ATOM 687 O O . GLU A 1 83 ? 7.02 28.156 1.685 1 76 83 GLU A O 1
ATOM 692 N N . LEU A 1 84 ? 5.246 27.75 3.021 1 66.25 84 LEU A N 1
ATOM 693 C CA . LEU A 1 84 ? 4.258 28.078 1.999 1 66.25 84 LEU A CA 1
ATOM 694 C C . LEU A 1 84 ? 4.27 29.562 1.674 1 66.25 84 LEU A C 1
ATOM 696 O O . LEU A 1 84 ? 3.771 30.375 2.457 1 66.25 84 LEU A O 1
ATOM 700 N N . GLY A 1 85 ? 5.312 30.156 1.417 1 58.09 85 GLY A N 1
ATOM 701 C CA . GLY A 1 85 ? 5.344 31.594 1.214 1 58.09 85 GLY A CA 1
ATOM 702 C C . GLY A 1 85 ? 5.051 32 -0.217 1 58.09 85 GLY A C 1
ATOM 703 O O . GLY A 1 85 ? 4.793 33.188 -0.493 1 58.09 85 GLY A O 1
ATOM 704 N N . GLU A 1 86 ? 5.012 31.078 -1.047 1 58.72 86 GLU A N 1
ATOM 705 C CA . GLU A 1 86 ? 4.926 31.484 -2.447 1 58.72 86 GLU A CA 1
ATOM 706 C C . GLU A 1 86 ? 3.475 31.562 -2.914 1 58.72 86 GLU A C 1
ATOM 708 O O . GLU A 1 86 ? 2.58 31.016 -2.262 1 58.72 86 GLU A O 1
ATOM 713 N N . HIS A 1 87 ? 3.287 32.281 -3.889 1 64.62 87 HIS A N 1
ATOM 714 C CA . HIS A 1 87 ? 2.016 32.469 -4.582 1 64.62 87 HIS A CA 1
ATOM 715 C C . HIS A 1 87 ? 1.398 31.125 -4.969 1 64.62 87 HIS A C 1
ATOM 717 O O . HIS A 1 87 ? 2.113 30.188 -5.344 1 64.62 87 HIS A O 1
ATOM 723 N N . ILE A 1 88 ? 0.191 31 -4.562 1 70.75 88 ILE A N 1
ATOM 724 C CA . ILE A 1 88 ? -0.564 29.812 -4.953 1 70.75 88 ILE A CA 1
ATOM 725 C C . ILE A 1 88 ? -1.167 30.016 -6.34 1 70.75 88 ILE A C 1
ATOM 727 O O . ILE A 1 88 ? -1.85 31.016 -6.586 1 70.75 88 ILE A O 1
ATOM 731 N N . THR A 1 89 ? -0.79 29.266 -7.289 1 66.56 89 THR A N 1
ATOM 732 C CA . THR A 1 89 ? -1.346 29.281 -8.633 1 66.56 89 THR A CA 1
ATOM 733 C C . THR A 1 89 ? -2.672 28.531 -8.688 1 66.56 89 THR A C 1
ATOM 735 O O . THR A 1 89 ? -2.74 27.359 -8.312 1 66.56 89 THR A O 1
ATOM 738 N N . GLU A 1 90 ? -3.627 29.312 -8.977 1 69.12 90 GLU A N 1
ATOM 739 C CA . GLU A 1 90 ? -4.91 28.625 -9.156 1 69.12 90 GLU A CA 1
ATOM 740 C C . GLU A 1 90 ? -4.938 27.844 -10.461 1 69.12 90 GLU A C 1
ATOM 742 O O . GLU A 1 90 ? -4.664 28.375 -11.531 1 69.12 90 GLU A O 1
ATOM 747 N N . MET A 1 91 ? -4.762 26.625 -10.32 1 59.59 91 MET A N 1
ATOM 748 C CA . MET A 1 91 ? -4.926 25.812 -11.516 1 59.59 91 MET A CA 1
ATOM 749 C C . MET A 1 91 ? -6.367 25.859 -12.016 1 59.59 91 MET A C 1
ATOM 751 O O . MET A 1 91 ? -7.301 25.625 -11.25 1 59.59 91 MET A O 1
ATOM 755 N N . GLN A 1 92 ? -6.527 26.828 -12.945 1 54.31 92 GLN A N 1
ATOM 756 C CA . GLN A 1 92 ? -7.887 26.859 -13.484 1 54.31 92 GLN A CA 1
ATOM 757 C C . GLN A 1 92 ? -8.516 25.469 -13.484 1 54.31 92 GLN A C 1
ATOM 759 O O . GLN A 1 92 ? -7.812 24.469 -13.562 1 54.31 92 GLN A O 1
ATOM 764 N N . LYS A 1 93 ? -9.75 25.422 -12.977 1 48.97 93 LYS A N 1
ATOM 765 C CA . LYS A 1 93 ? -10.602 24.25 -13.133 1 48.97 93 LYS A CA 1
ATOM 766 C C . LYS A 1 93 ? -10.164 23.391 -14.312 1 48.97 93 LYS A C 1
ATOM 768 O O . LYS A 1 93 ? -10.414 23.75 -15.469 1 48.97 93 LYS A O 1
ATOM 773 N N . VAL A 1 94 ? -8.867 23.094 -14.258 1 50.44 94 VAL A N 1
ATOM 774 C CA . VAL A 1 94 ? -8.648 22.078 -15.273 1 50.44 94 VAL A CA 1
ATOM 775 C C . VAL A 1 94 ? -9.875 21.172 -15.375 1 50.44 94 VAL A C 1
ATOM 777 O O . VAL A 1 94 ? -10.547 20.922 -14.375 1 50.44 94 VAL A O 1
ATOM 780 N N . GLU A 1 95 ? -10.594 21.234 -16.469 1 59.62 95 GLU A N 1
ATOM 781 C CA . GLU A 1 95 ? -11.766 20.453 -16.859 1 59.62 95 GLU A CA 1
ATOM 782 C C . GLU A 1 95 ? -11.695 19.031 -16.312 1 59.62 95 GLU A C 1
ATOM 784 O O . GLU A 1 95 ? -11.32 18.094 -17.031 1 59.62 95 GLU A O 1
ATOM 789 N N . ILE A 1 96 ? -11.422 18.969 -14.945 1 67.44 96 ILE A N 1
ATOM 790 C CA . ILE A 1 96 ? -11.641 17.609 -14.492 1 67.44 96 ILE A CA 1
ATOM 791 C C . ILE A 1 96 ? -13.117 17.25 -14.648 1 67.44 96 ILE A C 1
ATOM 793 O O . ILE A 1 96 ? -13.992 17.922 -14.109 1 67.44 96 ILE A O 1
ATOM 797 N N . PRO A 1 97 ? -13.281 16.359 -15.555 1 74.44 97 PRO A N 1
ATOM 798 C CA . PRO A 1 97 ? -14.672 15.891 -15.594 1 74.44 97 PRO A CA 1
ATOM 799 C C . PRO A 1 97 ? -15.227 15.578 -14.211 1 74.44 97 PRO A C 1
ATOM 801 O O . PRO A 1 97 ? -14.469 15.305 -13.281 1 74.44 97 PRO A O 1
ATOM 804 N N . GLU A 1 98 ? -16.406 15.844 -14.008 1 82.94 98 GLU A N 1
ATOM 805 C CA . GLU A 1 98 ? -17.047 15.547 -12.734 1 82.94 98 GLU A CA 1
ATOM 806 C C . GLU A 1 98 ? -17.109 14.039 -12.484 1 82.94 98 GLU A C 1
ATOM 808 O O . GLU A 1 98 ? -17.781 13.312 -13.219 1 82.94 98 GLU A O 1
ATOM 813 N N . TYR A 1 99 ? -16.312 13.57 -11.586 1 91.5 99 TYR A N 1
ATOM 814 C CA . TYR A 1 99 ? -16.344 12.18 -11.148 1 91.5 99 TYR A CA 1
ATOM 815 C C . TYR A 1 99 ? -17.062 12.039 -9.812 1 91.5 99 TYR A C 1
ATOM 817 O O . TYR A 1 99 ? -16.812 12.828 -8.891 1 91.5 99 TYR A O 1
ATOM 825 N N . GLU A 1 100 ? -17.891 11.047 -9.688 1 94.06 100 GLU A N 1
ATOM 826 C CA . GLU A 1 100 ? -18.594 10.82 -8.438 1 94.06 100 GLU A CA 1
ATOM 827 C C . GLU A 1 100 ? -17.656 10.344 -7.34 1 94.06 100 GLU A C 1
ATOM 829 O O . GLU A 1 100 ? -17.906 10.586 -6.152 1 94.06 100 GLU A O 1
ATOM 834 N N . THR A 1 101 ? -16.609 9.719 -7.738 1 94.12 101 THR A N 1
ATOM 835 C CA . THR A 1 101 ? -15.719 9.078 -6.777 1 94.12 101 THR A CA 1
ATOM 836 C C . THR A 1 101 ? -14.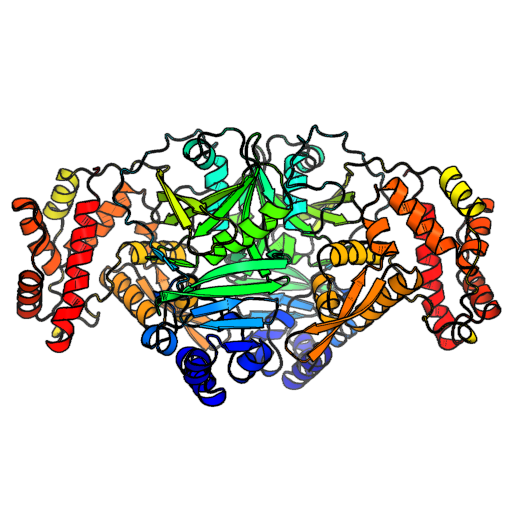648 10.055 -6.293 1 94.12 101 THR A C 1
ATOM 838 O O . THR A 1 101 ? -13.812 9.703 -5.461 1 94.12 101 THR A O 1
ATOM 841 N N . ILE A 1 102 ? -14.648 11.266 -6.805 1 89.44 102 ILE A N 1
ATOM 842 C CA . ILE A 1 102 ? -13.68 12.273 -6.383 1 89.44 102 ILE A CA 1
ATOM 843 C C . ILE A 1 102 ? -14.414 13.453 -5.758 1 89.44 102 ILE A C 1
ATOM 845 O O . ILE A 1 102 ? -15.297 14.055 -6.383 1 89.44 102 ILE A O 1
ATOM 849 N N . ASP A 1 103 ? -14.086 13.648 -4.547 1 84 103 ASP A N 1
ATOM 850 C CA . ASP A 1 103 ? -14.516 14.875 -3.889 1 84 103 ASP A CA 1
ATOM 851 C C . ASP A 1 103 ? -13.359 15.875 -3.789 1 84 103 ASP A C 1
ATOM 853 O O . ASP A 1 103 ? -12.531 15.781 -2.883 1 84 103 ASP A O 1
ATOM 857 N N . ILE A 1 104 ? -13.391 16.812 -4.617 1 77.94 104 ILE A N 1
ATOM 858 C CA . ILE A 1 104 ? -12.297 17.75 -4.75 1 77.94 104 ILE A CA 1
ATOM 859 C C . ILE A 1 104 ? -12.164 18.578 -3.467 1 77.94 104 ILE A C 1
ATOM 861 O O . ILE A 1 104 ? -11.07 19.031 -3.129 1 77.94 104 ILE A O 1
ATOM 865 N N . GLY A 1 105 ? -13.234 18.703 -2.764 1 75.5 105 GLY A N 1
ATOM 866 C CA . GLY A 1 105 ? -13.203 19.469 -1.521 1 75.5 105 GLY A CA 1
ATOM 867 C C . GLY A 1 105 ? -12.672 18.656 -0.347 1 75.5 105 GLY A C 1
ATOM 868 O O . GLY A 1 105 ? -12.328 19.234 0.693 1 75.5 105 GLY A O 1
ATOM 869 N N . ASN A 1 106 ? -12.617 17.375 -0.604 1 78.81 106 ASN A N 1
ATOM 870 C CA . ASN A 1 106 ? -12.227 16.531 0.517 1 78.81 106 ASN A CA 1
ATOM 871 C C . ASN A 1 106 ? -11.344 15.367 0.063 1 78.81 106 ASN A C 1
ATOM 873 O O . ASN A 1 106 ? -11.75 14.211 0.13 1 78.81 106 ASN A O 1
ATOM 877 N N . ILE A 1 107 ? -10.172 15.688 -0.285 1 82.06 107 ILE A N 1
ATOM 878 C CA . ILE A 1 107 ? -9.18 14.664 -0.605 1 82.06 107 ILE A CA 1
ATOM 879 C C . ILE A 1 107 ? -8.414 14.273 0.657 1 82.06 107 ILE A C 1
ATOM 881 O O . ILE A 1 107 ? -7.625 15.07 1.182 1 82.06 107 ILE A O 1
ATOM 885 N N . SER A 1 108 ? -8.664 13.109 1.164 1 74.44 108 SER A N 1
ATOM 886 C CA . SER A 1 108 ? -8.164 12.828 2.506 1 74.44 108 SER A CA 1
ATOM 887 C C . SER A 1 108 ? -7.047 11.797 2.471 1 74.44 108 SER A C 1
ATOM 889 O O . SER A 1 108 ? -6.363 11.578 3.473 1 74.44 108 SER A O 1
ATOM 891 N N . SER A 1 109 ? -6.852 11.117 1.354 1 83.75 109 SER A N 1
ATOM 892 C CA . SER A 1 109 ? -5.812 10.094 1.324 1 83.75 109 SER A CA 1
ATOM 893 C C . SER A 1 109 ? -4.699 10.469 0.352 1 83.75 109 SER A C 1
ATOM 895 O O . SER A 1 109 ? -4.926 11.211 -0.604 1 83.75 109 SER A O 1
ATOM 897 N N . GLU A 1 110 ? -3.549 9.914 0.672 1 87.25 110 GLU A N 1
ATOM 898 C CA . GLU A 1 110 ? -2.387 10.102 -0.192 1 87.25 110 GLU A CA 1
ATOM 899 C C . GLU A 1 110 ? -2.646 9.555 -1.594 1 87.25 110 GLU A C 1
ATOM 901 O O . GLU A 1 110 ? -2.35 10.227 -2.588 1 87.25 110 GLU A O 1
ATOM 906 N N . ALA A 1 111 ? -3.219 8.453 -1.69 1 88.56 111 ALA A N 1
ATOM 907 C CA . ALA A 1 111 ? -3.514 7.816 -2.973 1 88.56 111 ALA A CA 1
ATOM 908 C C . ALA A 1 111 ? -4.473 8.672 -3.801 1 88.56 111 ALA A C 1
ATOM 910 O O . ALA A 1 111 ? -4.25 8.883 -4.992 1 88.56 111 ALA A O 1
ATOM 911 N N . ASN A 1 112 ? -5.496 9.148 -3.178 1 88.94 112 ASN A N 1
ATOM 912 C CA . ASN A 1 112 ? -6.461 9.984 -3.883 1 88.94 112 ASN A CA 1
ATOM 913 C C . ASN A 1 112 ? -5.84 11.305 -4.324 1 88.94 112 ASN A C 1
ATOM 915 O O . ASN A 1 112 ? -6.184 11.836 -5.383 1 88.94 112 ASN A O 1
ATOM 919 N N . ALA A 1 113 ? -4.988 11.828 -3.459 1 92.31 113 ALA A N 1
ATOM 920 C CA . ALA A 1 113 ? -4.289 13.055 -3.828 1 92.31 113 ALA A CA 1
ATOM 921 C C . ALA A 1 113 ? -3.459 12.859 -5.094 1 92.31 113 ALA A C 1
ATOM 923 O O . ALA A 1 113 ? -3.41 13.742 -5.953 1 92.31 113 ALA A O 1
ATOM 924 N N . ILE A 1 114 ? -2.855 11.727 -5.219 1 95.19 114 ILE A N 1
ATOM 925 C CA . ILE A 1 114 ? -2.035 11.43 -6.387 1 95.19 114 ILE A CA 1
ATOM 926 C C . ILE A 1 114 ? -2.928 11.273 -7.617 1 95.19 114 ILE A C 1
ATOM 928 O O . ILE A 1 114 ? -2.607 11.789 -8.695 1 95.19 114 ILE A O 1
ATOM 932 N N . ASN A 1 115 ? -4.059 10.57 -7.469 1 93.44 115 ASN A N 1
ATOM 933 C CA . ASN A 1 115 ? -4.988 10.398 -8.578 1 93.44 115 ASN A CA 1
ATOM 934 C C . ASN A 1 115 ? -5.473 11.742 -9.117 1 93.44 115 ASN A C 1
ATOM 936 O O . ASN A 1 115 ? -5.48 11.969 -10.328 1 93.44 115 ASN A O 1
ATOM 940 N N . VAL A 1 116 ? -5.828 12.617 -8.219 1 92.56 116 VAL A N 1
ATOM 941 C CA . VAL A 1 116 ? -6.344 13.922 -8.617 1 92.56 116 VAL A CA 1
ATOM 942 C C . VAL A 1 116 ? -5.215 14.766 -9.211 1 92.56 116 VAL A C 1
ATOM 944 O O . VAL A 1 116 ? -5.438 15.523 -10.164 1 92.56 116 VAL A O 1
ATOM 947 N N . LEU A 1 117 ? -4.059 14.648 -8.633 1 93.94 117 LEU A N 1
ATOM 948 C CA . LEU A 1 117 ? -2.885 15.328 -9.172 1 93.94 117 LEU A CA 1
ATOM 949 C C . LEU A 1 117 ? -2.682 14.992 -10.641 1 93.94 117 LEU A C 1
ATOM 951 O O . LEU A 1 117 ? -2.406 15.875 -11.453 1 93.94 117 LEU A O 1
ATOM 955 N N . MET A 1 118 ? -2.842 13.758 -10.984 1 93 118 MET A N 1
ATOM 956 C CA . MET A 1 118 ? -2.662 13.273 -12.352 1 93 118 MET A CA 1
ATOM 957 C C . MET A 1 118 ? -3.826 13.703 -13.234 1 93 118 MET A C 1
ATOM 959 O O . MET A 1 118 ? -3.619 14.172 -14.359 1 93 118 MET A O 1
ATOM 963 N N . LEU A 1 119 ? -5.012 13.602 -12.734 1 90.94 119 LEU A N 1
ATOM 964 C CA . LEU A 1 119 ? -6.215 13.898 -13.508 1 90.94 119 LEU A CA 1
ATOM 965 C C . LEU A 1 119 ? -6.305 15.391 -13.82 1 90.94 119 LEU A C 1
ATOM 967 O O . LEU A 1 119 ? -6.777 15.773 -14.891 1 90.94 119 LEU A O 1
ATOM 971 N N . SER A 1 120 ? -5.887 16.203 -12.898 1 90.56 120 SER A N 1
ATOM 972 C CA . SER A 1 120 ? -5.984 17.656 -13.039 1 90.56 120 SER A CA 1
ATOM 973 C C . SER A 1 120 ? -4.883 18.203 -13.938 1 90.56 120 SER A C 1
ATOM 975 O O . SER A 1 120 ? -4.891 19.391 -14.297 1 90.56 120 SER A O 1
ATOM 977 N N . LYS A 1 121 ? -3.861 17.391 -14.234 1 91.88 121 LYS A N 1
ATOM 978 C CA . LYS A 1 121 ? -2.717 17.75 -15.062 1 91.88 121 LYS A CA 1
ATOM 979 C C . LYS A 1 121 ? -1.829 18.781 -14.367 1 91.88 121 LYS A C 1
ATOM 981 O O . LYS A 1 121 ? -1.077 19.5 -15.023 1 91.88 121 LYS A O 1
ATOM 986 N N . ILE A 1 122 ? -1.987 18.859 -13.047 1 92.81 122 ILE A N 1
ATOM 987 C CA . ILE A 1 122 ? -1.129 19.719 -12.25 1 92.81 122 ILE A CA 1
ATOM 988 C C . ILE A 1 122 ? 0.331 19.312 -12.438 1 92.81 122 ILE A C 1
ATOM 990 O O . ILE A 1 122 ? 1.201 20.172 -12.625 1 92.81 122 ILE A O 1
ATOM 994 N N . LEU A 1 123 ? 0.551 18.078 -12.414 1 95.19 123 LEU A N 1
ATOM 995 C CA . LEU A 1 123 ? 1.916 17.578 -12.562 1 95.19 123 LEU A CA 1
ATOM 996 C C . LEU A 1 123 ? 2.49 17.984 -13.914 1 95.19 123 LEU A C 1
ATOM 998 O O . LEU A 1 123 ? 3.656 18.375 -14.008 1 95.19 123 LEU A O 1
ATOM 1002 N N . ASP A 1 124 ? 1.688 17.875 -14.984 1 95.25 124 ASP A N 1
ATOM 1003 C CA . ASP A 1 124 ? 2.117 18.25 -16.328 1 95.25 124 ASP A CA 1
ATOM 1004 C C . ASP A 1 124 ? 2.51 19.719 -16.375 1 95.25 124 ASP A C 1
ATOM 1006 O O . ASP A 1 124 ? 3.543 20.078 -16.953 1 95.25 124 ASP A O 1
ATOM 1010 N N . ASP A 1 125 ? 1.709 20.516 -15.797 1 93.62 125 ASP A N 1
ATOM 1011 C CA . ASP A 1 125 ? 1.988 21.938 -15.758 1 93.62 125 ASP A CA 1
ATOM 1012 C C . ASP A 1 125 ? 3.27 22.234 -14.977 1 93.62 125 ASP A C 1
ATOM 1014 O O . ASP A 1 125 ? 4.125 23 -15.445 1 93.62 125 ASP A O 1
ATOM 1018 N N . PHE A 1 126 ? 3.412 21.656 -13.844 1 95.12 126 PHE A N 1
ATOM 1019 C CA . PHE A 1 126 ? 4.551 21.891 -12.969 1 95.12 126 PHE A CA 1
ATOM 1020 C C . PHE A 1 126 ? 5.855 21.531 -13.664 1 95.12 126 PHE A C 1
ATOM 1022 O O . PHE A 1 126 ? 6.855 22.234 -13.539 1 95.12 126 PHE A O 1
ATOM 1029 N N . LEU A 1 127 ? 5.797 20.422 -14.359 1 96.44 127 LEU A N 1
ATOM 1030 C CA . LEU A 1 127 ? 7.016 19.906 -14.992 1 96.44 127 LEU A CA 1
ATOM 1031 C C . LEU A 1 127 ? 7.16 20.453 -16.406 1 96.44 127 LEU A C 1
ATOM 1033 O O . LEU A 1 127 ? 8.164 20.188 -17.078 1 96.44 127 LEU A O 1
ATOM 1037 N N . ASP A 1 128 ? 6.238 21.219 -16.875 1 94.88 128 ASP A N 1
ATOM 1038 C CA . ASP A 1 128 ? 6.219 21.719 -18.234 1 94.88 128 ASP A CA 1
ATOM 1039 C C . ASP A 1 128 ? 6.379 20.578 -19.25 1 94.88 128 ASP A C 1
ATOM 1041 O O . ASP A 1 128 ? 7.254 20.641 -20.109 1 94.88 128 ASP A O 1
ATOM 1045 N N . GLU A 1 129 ? 5.73 19.469 -18.969 1 93.12 129 GLU A N 1
ATOM 1046 C CA . GLU A 1 129 ? 5.695 18.266 -19.812 1 93.12 129 GLU A CA 1
ATOM 1047 C C . GLU A 1 129 ? 4.262 17.812 -20.047 1 93.12 129 GLU A C 1
ATOM 1049 O O . GLU A 1 129 ? 3.414 17.906 -19.156 1 93.12 129 GLU A O 1
ATOM 1054 N N . ASP A 1 130 ? 4.102 17.266 -21.219 1 88.5 130 ASP A N 1
ATOM 1055 C CA . ASP A 1 130 ? 2.783 16.719 -21.5 1 88.5 130 ASP A CA 1
ATOM 1056 C C . ASP A 1 130 ? 2.785 15.195 -21.391 1 88.5 130 ASP A C 1
ATOM 1058 O O . ASP A 1 130 ? 3.836 14.562 -21.5 1 88.5 130 ASP A O 1
ATOM 1062 N N . ASP A 1 131 ? 1.682 14.641 -21.062 1 89.38 131 ASP A N 1
ATOM 1063 C CA . ASP A 1 131 ? 1.374 13.219 -21.188 1 89.38 131 ASP A CA 1
ATOM 1064 C C . ASP A 1 131 ? 2.137 12.398 -20.156 1 89.38 131 ASP A C 1
ATOM 1066 O O . ASP A 1 131 ? 2.773 11.398 -20.5 1 89.38 131 ASP A O 1
ATOM 1070 N N . ASN A 1 132 ? 2.305 12.898 -18.922 1 95.06 132 ASN A N 1
ATOM 1071 C CA . ASN A 1 132 ? 2.764 12.031 -17.844 1 95.06 132 ASN A CA 1
ATOM 1072 C C . ASN A 1 132 ? 1.793 10.883 -17.594 1 95.06 132 ASN A C 1
ATOM 1074 O O . ASN A 1 132 ? 0.6 11.102 -17.375 1 95.06 132 ASN A O 1
ATOM 1078 N N . VAL A 1 133 ? 2.359 9.703 -17.656 1 94.69 133 VAL A N 1
ATOM 1079 C CA . VAL A 1 133 ? 1.521 8.523 -17.438 1 94.69 133 VAL A CA 1
ATOM 1080 C C . VAL A 1 133 ? 2.092 7.691 -16.297 1 94.69 133 VAL A C 1
ATOM 1082 O O . VAL A 1 133 ? 3.309 7.535 -16.172 1 94.69 133 VAL A O 1
ATOM 1085 N N . ALA A 1 134 ? 1.181 7.227 -15.406 1 95.06 134 ALA A N 1
ATOM 1086 C CA . ALA A 1 134 ? 1.62 6.367 -14.312 1 95.06 134 ALA A CA 1
ATOM 1087 C C . ALA A 1 134 ? 2.105 5.02 -14.828 1 95.06 134 ALA A C 1
ATOM 1089 O O . ALA A 1 134 ? 1.374 4.32 -15.531 1 95.06 134 ALA A O 1
ATOM 1090 N N . THR A 1 135 ? 3.34 4.613 -14.438 1 95 135 THR A N 1
ATOM 1091 C CA . THR A 1 135 ? 3.893 3.393 -15.016 1 95 135 THR A CA 1
ATOM 1092 C C . THR A 1 135 ? 4.379 2.449 -13.922 1 95 135 THR A C 1
ATOM 1094 O O . THR A 1 135 ? 4.449 1.234 -14.125 1 95 135 THR A O 1
ATOM 1097 N N . PHE A 1 136 ? 4.773 2.967 -12.789 1 93.88 136 PHE A N 1
ATOM 1098 C CA . PHE A 1 136 ? 5.289 2.1 -11.734 1 93.88 136 PHE A CA 1
ATOM 1099 C C . PHE A 1 136 ? 5.043 2.713 -10.359 1 93.88 136 PHE A C 1
ATOM 1101 O O . PHE A 1 136 ? 4.93 3.934 -10.227 1 93.88 136 PHE A O 1
ATOM 1108 N N . ASN A 1 137 ? 4.891 1.955 -9.352 1 94.62 137 ASN A N 1
ATOM 1109 C CA . ASN A 1 137 ? 4.77 2.354 -7.957 1 94.62 137 ASN A CA 1
ATOM 1110 C C . ASN A 1 137 ? 4.844 1.147 -7.023 1 94.62 137 ASN A C 1
ATOM 1112 O O . ASN A 1 137 ? 4.926 0.007 -7.48 1 94.62 137 ASN A O 1
ATOM 1116 N N . GLY A 1 138 ? 4.941 1.524 -5.758 1 91.12 138 GLY A N 1
ATOM 1117 C CA . GLY A 1 138 ? 4.895 0.463 -4.766 1 91.12 138 GLY A CA 1
ATOM 1118 C C . GLY A 1 138 ? 6.258 0.111 -4.199 1 91.12 138 GLY A C 1
ATOM 1119 O O . GLY A 1 138 ? 7.227 0.85 -4.395 1 91.12 138 GLY A O 1
ATOM 1120 N N . ARG A 1 139 ? 6.309 -0.99 -3.52 1 89 139 ARG A N 1
ATOM 1121 C CA . ARG A 1 139 ? 7.527 -1.453 -2.859 1 89 139 ARG A CA 1
ATOM 1122 C C . ARG A 1 139 ? 8.477 -2.1 -3.861 1 89 139 ARG A C 1
ATOM 1124 O O . ARG A 1 139 ? 8.047 -2.832 -4.754 1 89 139 ARG A O 1
ATOM 1131 N N . MET A 1 140 ? 9.758 -1.808 -3.664 1 87.62 140 MET A N 1
ATOM 1132 C CA . MET A 1 140 ? 10.781 -2.348 -4.551 1 87.62 140 MET A CA 1
ATOM 1133 C C . MET A 1 140 ? 12.125 -2.453 -3.834 1 87.62 140 MET A C 1
ATOM 1135 O O . MET A 1 140 ? 12.344 -1.79 -2.818 1 87.62 140 MET A O 1
ATOM 1139 N N . GLY A 1 141 ? 12.953 -3.252 -4.363 1 87.88 141 GLY A N 1
ATOM 1140 C CA . GLY A 1 141 ? 14.336 -3.287 -3.912 1 87.88 141 GLY A CA 1
ATOM 1141 C C . GLY A 1 141 ? 15.211 -2.236 -4.574 1 87.88 141 GLY A C 1
ATOM 1142 O O . GLY A 1 141 ? 15.062 -1.963 -5.77 1 87.88 141 GLY A O 1
ATOM 1143 N N . THR A 1 142 ? 16.062 -1.68 -3.854 1 93.38 142 THR A N 1
ATOM 1144 C CA . THR A 1 142 ? 16.844 -0.539 -4.332 1 93.38 142 THR A CA 1
ATOM 1145 C C . THR A 1 142 ? 17.969 -0.998 -5.258 1 93.38 142 THR A C 1
ATOM 1147 O O . THR A 1 142 ? 18.578 -0.183 -5.953 1 93.38 142 THR A O 1
ATOM 1150 N N . GLY A 1 143 ? 18.266 -2.285 -5.27 1 90.12 143 GLY A N 1
ATOM 1151 C CA . GLY A 1 143 ? 19.469 -2.744 -5.93 1 90.12 143 GLY A CA 1
ATOM 1152 C C . GLY A 1 143 ? 20.719 -2.525 -5.098 1 90.12 143 GLY A C 1
ATOM 1153 O O . GLY A 1 143 ? 20.656 -2.518 -3.865 1 90.12 143 GLY A O 1
ATOM 1154 N N . ILE A 1 144 ? 21.906 -2.523 -5.812 1 93.38 144 ILE A N 1
ATOM 1155 C CA . ILE A 1 144 ? 23.188 -2.41 -5.129 1 93.38 144 ILE A CA 1
ATOM 1156 C C . ILE A 1 144 ? 23.906 -1.138 -5.578 1 93.38 144 ILE A C 1
ATOM 1158 O O . ILE A 1 144 ? 24.094 -0.917 -6.777 1 93.38 144 ILE A O 1
ATOM 1162 N N . PHE A 1 145 ? 24.203 -0.303 -4.633 1 97.44 145 PHE A N 1
ATOM 1163 C CA . PHE A 1 145 ? 24.953 0.913 -4.938 1 97.44 145 PHE A CA 1
ATOM 1164 C C . PHE A 1 145 ? 25.625 1.454 -3.686 1 97.44 145 PHE A C 1
ATOM 1166 O O . PHE A 1 145 ? 25.406 0.952 -2.584 1 97.44 145 PHE A O 1
ATOM 1173 N N . SER A 1 146 ? 26.516 2.385 -3.889 1 98.12 146 SER A N 1
ATOM 1174 C CA . SER A 1 146 ? 27.203 3.09 -2.809 1 98.12 146 SER A CA 1
ATOM 1175 C C . SER A 1 146 ? 27.078 4.602 -2.975 1 98.12 146 SER A C 1
ATOM 1177 O O . SER A 1 146 ? 26.859 5.094 -4.082 1 98.12 146 SER A O 1
ATOM 1179 N N . PHE A 1 147 ? 27.234 5.266 -1.883 1 98.5 147 PHE A N 1
ATOM 1180 C CA . PHE A 1 147 ? 27.188 6.723 -1.933 1 98.5 147 PHE A CA 1
ATOM 1181 C C . PHE A 1 147 ? 27.891 7.328 -0.728 1 98.5 147 PHE A C 1
ATOM 1183 O O . PHE A 1 147 ? 28.25 6.613 0.213 1 98.5 147 PHE A O 1
ATOM 1190 N N . ARG A 1 148 ? 28.156 8.594 -0.871 1 98.38 148 ARG A N 1
ATOM 1191 C CA . ARG A 1 148 ? 28.688 9.367 0.249 1 98.38 148 ARG A CA 1
ATOM 1192 C C . ARG A 1 148 ? 27.625 10.258 0.862 1 98.38 148 ARG A C 1
ATOM 1194 O O . ARG A 1 148 ? 26.719 10.727 0.16 1 98.38 148 ARG A O 1
ATOM 1201 N N . VAL A 1 149 ? 27.703 10.484 2.178 1 98.5 149 VAL A N 1
ATOM 1202 C CA . VAL A 1 149 ? 26.75 11.32 2.893 1 98.5 149 VAL A CA 1
ATOM 1203 C C . VAL A 1 149 ? 27.469 12.188 3.916 1 98.5 149 VAL A C 1
ATOM 1205 O O . VAL A 1 149 ? 28.422 11.727 4.566 1 98.5 149 VAL A O 1
ATOM 1208 N N . ASP A 1 150 ? 27.016 13.367 4.012 1 98.06 150 ASP A N 1
ATOM 1209 C CA . ASP A 1 150 ? 27.641 14.297 4.945 1 98.06 150 ASP A CA 1
ATOM 1210 C C . ASP A 1 150 ? 27.281 13.953 6.387 1 98.06 150 ASP A C 1
ATOM 1212 O O . ASP A 1 150 ? 26.172 13.469 6.656 1 98.06 150 ASP A O 1
ATOM 1216 N N . ARG A 1 151 ? 28.203 14.234 7.297 1 97.31 151 ARG A N 1
ATOM 1217 C CA . ARG A 1 151 ? 28.016 14.047 8.734 1 97.31 151 ARG A CA 1
ATOM 1218 C C . ARG A 1 151 ? 28.078 15.375 9.469 1 97.31 151 ARG A C 1
ATOM 1220 O O . ARG A 1 151 ? 28.656 16.344 8.961 1 97.31 151 ARG A O 1
ATOM 1227 N N . HIS A 1 152 ? 27.469 15.398 10.586 1 96.12 152 HIS A N 1
ATOM 1228 C CA . HIS A 1 152 ? 27.453 16.625 11.391 1 96.12 152 HIS A CA 1
ATOM 1229 C C . HIS A 1 152 ? 28.859 16.984 11.844 1 96.12 152 HIS A C 1
ATOM 1231 O O . HIS A 1 152 ? 29.172 18.172 12.016 1 96.12 152 HIS A O 1
ATOM 1237 N N . ARG A 1 153 ? 29.734 16 11.961 1 93.19 153 ARG A N 1
ATOM 1238 C CA . ARG A 1 153 ? 31.094 16.234 12.391 1 93.19 153 ARG A CA 1
ATOM 1239 C C . ARG A 1 153 ? 31.938 16.812 11.258 1 93.19 153 ARG A C 1
ATOM 1241 O O . ARG A 1 153 ? 33.094 17.172 11.461 1 93.19 153 ARG A O 1
ATOM 1248 N N . GLY A 1 154 ? 31.391 16.984 10.031 1 91.25 154 GLY A N 1
ATOM 1249 C CA . GLY A 1 154 ? 32.062 17.688 8.945 1 91.25 154 GLY A CA 1
ATOM 1250 C C . GLY A 1 154 ? 32.625 16.75 7.891 1 91.25 154 GLY A C 1
ATOM 1251 O O . GLY A 1 154 ? 32.812 17.156 6.746 1 91.25 154 GLY A O 1
ATOM 1252 N N . SER A 1 155 ? 32.844 15.516 8.133 1 92.94 155 SER A N 1
ATOM 1253 C CA . SER A 1 155 ? 33.375 14.562 7.16 1 92.94 155 SER A CA 1
ATOM 1254 C C . SER A 1 155 ? 32.25 13.781 6.492 1 92.94 155 SER A C 1
ATOM 1256 O O . SER A 1 155 ? 31.125 13.734 7.008 1 92.94 155 SER A O 1
ATOM 1258 N N . SER A 1 156 ? 32.562 13.305 5.32 1 95.69 156 SER A N 1
ATOM 1259 C CA . SER A 1 156 ? 31.625 12.422 4.633 1 95.69 156 SER A CA 1
ATOM 1260 C C . SER A 1 156 ? 31.875 10.961 4.984 1 95.69 156 SER A C 1
ATOM 1262 O O . SER A 1 156 ? 32.938 10.609 5.461 1 95.69 156 SER A O 1
ATOM 1264 N N . PHE A 1 157 ? 30.875 10.195 4.832 1 97.44 157 PHE A N 1
ATOM 1265 C CA . PHE A 1 157 ? 30.938 8.766 5.098 1 97.44 157 PHE A CA 1
ATOM 1266 C C . PHE A 1 157 ? 30.422 7.969 3.91 1 97.44 157 PHE A C 1
ATOM 1268 O O . PHE A 1 157 ? 29.422 8.352 3.289 1 97.44 157 PHE A O 1
ATOM 1275 N N . LYS A 1 158 ? 31.125 6.93 3.559 1 98.12 158 LYS A N 1
ATOM 1276 C CA . LYS A 1 158 ? 30.688 6.062 2.469 1 98.12 158 LYS A CA 1
ATOM 1277 C C . LYS A 1 158 ? 29.734 4.988 2.975 1 98.12 158 LYS A C 1
ATOM 1279 O O . LYS A 1 158 ? 30.047 4.27 3.928 1 98.12 158 LYS A O 1
ATOM 1284 N N . VAL A 1 159 ? 28.562 4.891 2.359 1 98.19 159 VAL A N 1
ATOM 1285 C CA . VAL A 1 159 ? 27.562 3.895 2.713 1 98.19 159 VAL A CA 1
ATOM 1286 C C . VAL A 1 159 ? 27.359 2.924 1.552 1 98.19 159 VAL A C 1
ATOM 1288 O O . VAL A 1 159 ? 27.219 3.342 0.4 1 98.19 159 VAL A O 1
ATOM 1291 N N . ASP A 1 160 ? 27.359 1.662 1.877 1 97.44 160 ASP A N 1
ATOM 1292 C CA . ASP A 1 160 ? 27.062 0.618 0.902 1 97.44 160 ASP A CA 1
ATOM 1293 C C . ASP A 1 160 ? 25.672 0.041 1.125 1 97.44 160 ASP A C 1
ATOM 1295 O O . ASP A 1 160 ? 25.344 -0.397 2.23 1 97.44 160 ASP A O 1
ATOM 1299 N N . VAL A 1 161 ? 24.859 0.088 0.066 1 96.44 161 VAL A N 1
ATOM 1300 C CA . VAL A 1 161 ? 23.484 -0.411 0.146 1 96.44 161 VAL A CA 1
ATOM 1301 C C . VAL A 1 161 ? 23.344 -1.659 -0.721 1 96.44 161 VAL A C 1
ATOM 1303 O O . VAL A 1 161 ? 23.766 -1.671 -1.881 1 96.44 161 VAL A O 1
ATOM 1306 N N . LYS A 1 162 ? 22.797 -2.66 -0.109 1 91.62 162 LYS A N 1
ATOM 1307 C CA . LYS A 1 162 ? 22.562 -3.91 -0.824 1 91.62 162 LYS A CA 1
ATOM 1308 C C . LYS A 1 162 ? 21.094 -4.332 -0.722 1 91.62 162 LYS A C 1
ATOM 1310 O O . LYS A 1 162 ? 20.719 -5.082 0.181 1 91.62 162 LYS A O 1
ATOM 1315 N N . ASN A 1 163 ? 20.312 -3.977 -1.698 1 88.06 163 ASN A N 1
ATOM 1316 C CA . ASN A 1 163 ? 18.938 -4.402 -1.873 1 88.06 163 ASN A CA 1
ATOM 1317 C C . ASN A 1 163 ? 18.062 -3.99 -0.686 1 88.06 163 ASN A C 1
ATOM 1319 O O . ASN A 1 163 ? 17.344 -4.812 -0.129 1 88.06 163 ASN A O 1
ATOM 1323 N N . ALA A 1 164 ? 18.234 -2.74 -0.251 1 92.25 164 ALA A N 1
ATOM 1324 C CA . ALA A 1 164 ? 17.297 -2.191 0.724 1 92.25 164 ALA A CA 1
ATOM 1325 C C . ALA A 1 164 ? 15.906 -2.045 0.121 1 92.25 164 ALA A C 1
ATOM 1327 O O . ALA A 1 164 ? 15.727 -2.193 -1.09 1 92.25 164 ALA A O 1
ATOM 1328 N N . GLN A 1 165 ? 14.969 -1.85 0.973 1 89.88 165 GLN A N 1
ATOM 1329 C CA . GLN A 1 165 ? 13.602 -1.681 0.489 1 89.88 165 GLN A CA 1
ATOM 1330 C C . GLN A 1 165 ? 13.25 -0.203 0.345 1 89.88 165 GLN A C 1
ATOM 1332 O O . GLN A 1 165 ? 13.617 0.613 1.193 1 89.88 165 GLN A O 1
ATOM 1337 N N . CYS A 1 166 ? 12.641 0.175 -0.691 1 93.75 166 CYS A N 1
ATOM 1338 C CA . CYS A 1 166 ? 12.07 1.508 -0.856 1 93.75 166 CYS A CA 1
ATOM 1339 C C . CYS A 1 166 ? 10.633 1.431 -1.372 1 93.75 166 CYS A C 1
ATOM 1341 O O . CYS A 1 166 ? 10.203 0.383 -1.855 1 93.75 166 CYS A O 1
ATOM 1343 N N . GLU A 1 167 ? 9.875 2.441 -1.126 1 93.19 167 GLU A N 1
ATOM 1344 C CA . GLU A 1 167 ? 8.5 2.549 -1.597 1 93.19 167 GLU A CA 1
ATOM 1345 C C . GLU A 1 167 ? 8.297 3.814 -2.424 1 93.19 167 GLU A C 1
ATOM 1347 O O . GLU A 1 167 ? 8.617 4.914 -1.974 1 93.19 167 GLU A O 1
ATOM 1352 N N . ILE A 1 168 ? 7.855 3.621 -3.602 1 96.06 168 ILE A N 1
ATOM 1353 C CA . ILE A 1 168 ? 7.582 4.738 -4.5 1 96.06 168 ILE A CA 1
ATOM 1354 C C . ILE A 1 168 ? 6.078 5 -4.559 1 96.06 168 ILE A C 1
ATOM 1356 O O . ILE A 1 168 ? 5.301 4.109 -4.91 1 96.06 168 ILE A O 1
ATOM 1360 N N . ASP A 1 169 ? 5.641 6.203 -4.25 1 95.81 169 ASP A N 1
ATOM 1361 C CA . ASP A 1 169 ? 4.219 6.531 -4.203 1 95.81 169 ASP A CA 1
ATOM 1362 C C . ASP A 1 169 ? 3.637 6.664 -5.605 1 95.81 169 ASP A C 1
ATOM 1364 O O . ASP A 1 169 ? 2.477 6.312 -5.84 1 95.81 169 ASP A O 1
ATOM 1368 N N . GLY A 1 170 ? 4.41 7.211 -6.461 1 96.69 170 GLY A N 1
ATOM 1369 C CA . GLY A 1 170 ? 4.023 7.336 -7.855 1 96.69 170 GLY A CA 1
ATOM 1370 C C . GLY A 1 170 ? 5.207 7.43 -8.797 1 96.69 170 GLY A C 1
ATOM 1371 O O . GLY A 1 170 ? 6.168 8.156 -8.523 1 96.69 170 GLY A O 1
ATOM 1372 N N . GLY A 1 171 ? 5.203 6.637 -9.773 1 97.5 171 GLY A N 1
ATOM 1373 C CA . GLY A 1 171 ? 6.156 6.691 -10.867 1 97.5 171 GLY A CA 1
ATOM 1374 C C . GLY A 1 171 ? 5.5 6.934 -12.219 1 97.5 171 GLY A C 1
ATOM 1375 O O . GLY A 1 171 ? 4.543 6.246 -12.578 1 97.5 171 GLY A O 1
ATOM 1376 N N . MET A 1 172 ? 5.953 7.949 -12.867 1 97.94 172 MET A N 1
ATOM 1377 C CA . MET A 1 172 ? 5.398 8.312 -14.164 1 97.94 172 MET A CA 1
ATOM 1378 C C . MET A 1 172 ? 6.488 8.359 -15.227 1 97.94 172 MET A C 1
ATOM 1380 O O . MET A 1 172 ? 7.676 8.391 -14.906 1 97.94 172 MET A O 1
ATOM 1384 N N . GLU A 1 173 ? 6.074 8.281 -16.406 1 97.38 173 GLU A N 1
ATOM 1385 C CA . GLU A 1 173 ? 6.977 8.445 -17.547 1 97.38 173 GLU A CA 1
ATOM 1386 C C . GLU A 1 173 ? 6.316 9.25 -18.656 1 97.38 173 GLU A C 1
ATOM 1388 O O . GLU A 1 173 ? 5.109 9.133 -18.891 1 97.38 173 GLU A O 1
ATOM 1393 N N . ASN A 1 174 ? 6.984 10.188 -19.156 1 96.31 174 ASN A N 1
ATOM 1394 C CA . ASN A 1 174 ? 6.609 10.906 -20.375 1 96.31 174 ASN A CA 1
ATOM 1395 C C . ASN A 1 174 ? 7.664 10.758 -21.453 1 96.31 174 ASN A C 1
ATOM 1397 O O . ASN A 1 174 ? 8.578 9.938 -21.344 1 96.31 174 ASN A O 1
ATOM 1401 N N . ASN A 1 175 ? 7.492 11.43 -22.516 1 94.75 175 ASN A N 1
ATOM 1402 C CA . ASN A 1 175 ? 8.383 11.25 -23.672 1 94.75 175 ASN A CA 1
ATOM 1403 C C . ASN A 1 175 ? 9.812 11.664 -23.344 1 94.75 175 ASN A C 1
ATOM 1405 O O . ASN A 1 175 ? 10.766 11.125 -23.906 1 94.75 175 ASN A O 1
ATOM 1409 N N . ASN A 1 176 ? 9.969 12.453 -22.312 1 96.44 176 ASN A N 1
ATOM 1410 C CA . ASN A 1 176 ? 11.266 13.094 -22.125 1 96.44 176 ASN A CA 1
ATOM 1411 C C . ASN A 1 176 ? 11.922 12.664 -20.812 1 96.44 176 ASN A C 1
ATOM 1413 O O . ASN A 1 176 ? 13.133 12.805 -20.641 1 96.44 176 ASN A O 1
ATOM 1417 N N . SER A 1 177 ? 11.07 12.148 -19.938 1 97.75 177 SER A N 1
ATOM 1418 C CA . SER A 1 177 ? 11.656 11.891 -18.625 1 97.75 177 SER A CA 1
ATOM 1419 C C . SER A 1 177 ? 10.852 10.852 -17.844 1 97.75 177 SER A C 1
ATOM 1421 O O . SER A 1 177 ? 9.727 10.516 -18.234 1 97.75 177 SER A O 1
ATOM 1423 N N . VAL A 1 178 ? 11.531 10.297 -16.875 1 98.19 178 VAL A N 1
ATOM 1424 C CA . VAL A 1 178 ? 10.898 9.492 -15.828 1 98.19 178 VAL A CA 1
ATOM 1425 C C . VAL A 1 178 ? 10.695 10.344 -14.57 1 98.19 178 VAL A C 1
ATOM 1427 O O . VAL A 1 178 ? 11.586 11.102 -14.18 1 98.19 178 VAL A O 1
ATOM 1430 N N . VAL A 1 179 ? 9.508 10.281 -13.992 1 98.69 179 VAL A N 1
ATOM 1431 C CA . VAL A 1 179 ? 9.195 11.094 -12.828 1 98.69 179 VAL A CA 1
ATOM 1432 C C . VAL A 1 179 ? 8.977 10.195 -11.609 1 98.69 179 VAL A C 1
ATOM 1434 O O . VAL A 1 179 ? 8.188 9.25 -11.664 1 98.69 179 VAL A O 1
ATOM 1437 N N . ILE A 1 180 ? 9.695 10.445 -10.547 1 98.69 180 ILE A N 1
ATOM 1438 C CA . ILE A 1 180 ? 9.484 9.797 -9.258 1 98.69 180 ILE A CA 1
ATOM 1439 C C . ILE A 1 180 ? 8.797 10.758 -8.297 1 98.69 180 ILE A C 1
ATOM 1441 O O . ILE A 1 180 ? 9.297 11.859 -8.055 1 98.69 180 ILE A O 1
ATOM 1445 N N . LEU A 1 181 ? 7.656 10.336 -7.801 1 98.5 181 LEU A N 1
ATOM 1446 C CA . LEU A 1 181 ? 6.828 11.195 -6.957 1 98.5 181 LEU A CA 1
ATOM 1447 C C . LEU A 1 181 ? 6.75 10.641 -5.539 1 98.5 181 LEU A C 1
ATOM 1449 O O . LEU A 1 181 ? 6.422 9.469 -5.34 1 98.5 181 LEU A O 1
ATOM 1453 N N . GLU A 1 182 ? 7.172 11.398 -4.57 1 98 182 GLU A N 1
ATOM 1454 C CA . GLU A 1 182 ? 6.895 11.18 -3.154 1 98 182 GLU A CA 1
ATOM 1455 C C . GLU A 1 182 ? 5.773 12.094 -2.664 1 98 182 GLU A C 1
ATOM 1457 O O . GLU A 1 182 ? 5.844 13.312 -2.83 1 98 182 GLU A O 1
ATOM 1462 N N . ALA A 1 183 ? 4.742 11.484 -2.129 1 96 183 ALA A N 1
ATOM 1463 C CA . ALA A 1 183 ? 3.566 12.273 -1.759 1 96 183 ALA A CA 1
ATOM 1464 C C . ALA A 1 183 ? 3.307 12.195 -0.257 1 96 183 ALA A C 1
ATOM 1466 O O . ALA A 1 183 ? 3.473 11.141 0.356 1 96 183 ALA A O 1
ATOM 1467 N N . LYS A 1 184 ? 2.936 13.336 0.304 1 92.56 184 LYS A N 1
ATOM 1468 C CA . LYS A 1 184 ? 2.529 13.445 1.702 1 92.56 184 LYS A CA 1
ATOM 1469 C C . LYS A 1 184 ? 1.215 14.211 1.834 1 92.56 184 LYS A C 1
ATOM 1471 O O . LYS A 1 184 ? 0.898 15.055 0.997 1 92.56 184 LYS A O 1
ATOM 1476 N N . ASN A 1 185 ? 0.498 13.898 2.895 1 89 185 ASN A N 1
ATOM 1477 C CA . ASN A 1 185 ? -0.733 14.633 3.166 1 89 185 ASN A CA 1
ATOM 1478 C C . ASN A 1 185 ? -0.685 15.328 4.527 1 89 185 ASN A C 1
ATOM 1480 O O . ASN A 1 185 ? -1.718 15.75 5.047 1 89 185 ASN A O 1
ATOM 1484 N N . VAL A 1 186 ? 0.483 15.328 5.086 1 85.44 186 VAL A N 1
ATOM 1485 C CA . VAL A 1 186 ? 0.76 16.047 6.324 1 85.44 186 VAL A CA 1
ATOM 1486 C C . VAL A 1 186 ? 1.958 16.969 6.129 1 85.44 186 VAL A C 1
ATOM 1488 O O . VAL A 1 186 ? 2.945 16.594 5.496 1 85.44 186 VAL A O 1
ATOM 1491 N N . VAL A 1 187 ? 1.841 18.031 6.668 1 85.94 187 VAL A N 1
ATOM 1492 C CA . VAL A 1 187 ? 2.916 19 6.523 1 85.94 187 VAL A CA 1
ATOM 1493 C C . VAL A 1 187 ? 3.961 18.797 7.617 1 85.94 187 VAL A C 1
ATOM 1495 O O . VAL A 1 187 ? 3.625 18.734 8.797 1 85.94 187 VAL A O 1
ATOM 1498 N N . HIS A 1 188 ? 5.152 18.703 7.219 1 88.75 188 HIS A N 1
ATOM 1499 C CA . HIS A 1 188 ? 6.32 18.641 8.094 1 88.75 188 HIS A CA 1
ATOM 1500 C C . HIS A 1 188 ? 7.355 19.688 7.703 1 88.75 188 HIS A C 1
ATOM 1502 O O . HIS A 1 188 ? 7.348 20.188 6.578 1 88.75 188 HIS A O 1
ATOM 1508 N N . PRO A 1 189 ? 8.188 20.047 8.68 1 89.12 189 PRO A N 1
ATOM 1509 C CA . PRO A 1 189 ? 9.188 21.062 8.359 1 89.12 189 PRO A CA 1
ATOM 1510 C C . PRO A 1 189 ? 10.289 20.547 7.441 1 89.12 189 PRO A C 1
ATOM 1512 O O . PRO A 1 189 ? 10.992 21.344 6.805 1 89.12 189 PRO A O 1
ATOM 1515 N N . ASP A 1 190 ? 10.508 19.281 7.41 1 94.69 190 ASP A N 1
ATOM 1516 C CA . ASP A 1 190 ? 11.531 18.641 6.582 1 94.69 190 ASP A CA 1
ATOM 1517 C C . ASP A 1 190 ? 11.094 17.234 6.164 1 94.69 190 ASP A C 1
ATOM 1519 O O . ASP A 1 190 ? 9.984 16.812 6.477 1 94.69 190 ASP A O 1
ATOM 1523 N N . PHE A 1 191 ? 11.852 16.625 5.289 1 96.44 191 PHE A N 1
ATOM 1524 C CA . PHE A 1 191 ? 11.586 15.242 4.895 1 96.44 191 PHE A CA 1
ATOM 1525 C C . PHE A 1 191 ? 12.875 14.438 4.82 1 96.44 191 PHE A C 1
ATOM 1527 O O . PHE A 1 191 ? 13.969 15.008 4.73 1 96.44 191 PHE A O 1
ATOM 1534 N N . HIS A 1 192 ? 12.781 13.188 4.992 1 97.31 192 HIS A N 1
ATOM 1535 C CA . HIS A 1 192 ? 13.922 12.281 4.879 1 97.31 192 HIS A CA 1
ATOM 1536 C C . HIS A 1 192 ? 14.344 12.109 3.428 1 97.31 192 HIS A C 1
ATOM 1538 O O . HIS A 1 192 ? 13.586 11.594 2.607 1 97.31 192 HIS A O 1
ATOM 1544 N N . ILE A 1 193 ? 15.547 12.422 3.117 1 98.44 193 ILE A N 1
ATOM 1545 C CA . ILE A 1 193 ? 16.062 12.516 1.754 1 98.44 193 ILE A CA 1
ATOM 1546 C C . ILE A 1 193 ? 16.016 11.141 1.095 1 98.44 193 ILE A C 1
ATOM 1548 O O . ILE A 1 193 ? 15.82 11.031 -0.118 1 98.44 193 ILE A O 1
ATOM 1552 N N . ARG A 1 194 ? 16.109 10.047 1.863 1 97.81 194 ARG A N 1
ATOM 1553 C CA . ARG A 1 194 ? 16.141 8.688 1.33 1 97.81 194 ARG A CA 1
ATOM 1554 C C . ARG A 1 194 ? 14.898 8.375 0.517 1 97.81 194 ARG A C 1
ATOM 1556 O O . ARG A 1 194 ? 14.93 7.547 -0.393 1 97.81 194 ARG A O 1
ATOM 1563 N N . GLN A 1 195 ? 13.797 9.016 0.818 1 97.25 195 GLN A N 1
ATOM 1564 C CA . GLN A 1 195 ? 12.523 8.758 0.161 1 97.25 195 GLN A CA 1
ATOM 1565 C C . GLN A 1 195 ? 12.578 9.133 -1.317 1 97.25 195 GLN A C 1
ATOM 1567 O O . GLN A 1 195 ? 11.812 8.602 -2.127 1 97.25 195 GLN A O 1
ATOM 1572 N N . LEU A 1 196 ? 13.508 10.039 -1.666 1 98.44 196 LEU A N 1
ATOM 1573 C CA . LEU A 1 196 ? 13.742 10.406 -3.057 1 98.44 196 LEU A CA 1
ATOM 1574 C C . LEU A 1 196 ? 15.008 9.742 -3.59 1 98.44 196 LEU A C 1
ATOM 1576 O O . LEU A 1 196 ? 15.047 9.297 -4.738 1 98.44 196 LEU A O 1
ATOM 1580 N N . TYR A 1 197 ? 16.016 9.625 -2.762 1 98.75 197 TYR A N 1
ATOM 1581 C CA . TYR A 1 197 ? 17.344 9.227 -3.211 1 98.75 197 TYR A CA 1
ATOM 1582 C C . TYR A 1 197 ? 17.375 7.746 -3.572 1 98.75 197 TYR A C 1
ATOM 1584 O O . TYR A 1 197 ? 17.953 7.367 -4.602 1 98.75 197 TYR A O 1
ATOM 1592 N N . TYR A 1 198 ? 16.844 6.898 -2.691 1 98.44 198 TYR A N 1
ATOM 1593 C CA . TYR A 1 198 ? 16.906 5.465 -2.939 1 98.44 198 TYR A CA 1
ATOM 1594 C C . TYR A 1 198 ? 16.141 5.098 -4.207 1 98.44 198 TYR A C 1
ATOM 1596 O O . TYR A 1 198 ? 16.656 4.383 -5.066 1 98.44 198 TYR A O 1
ATOM 1604 N N . PRO A 1 199 ? 14.914 5.602 -4.387 1 98.19 199 PRO A N 1
ATOM 1605 C CA . PRO A 1 199 ? 14.227 5.371 -5.66 1 98.19 199 PRO A CA 1
ATOM 1606 C C . PRO A 1 199 ? 15.008 5.914 -6.859 1 98.19 199 PRO A C 1
ATOM 1608 O O . PRO A 1 199 ? 15.031 5.289 -7.918 1 98.19 199 PRO A O 1
ATOM 1611 N N . TYR A 1 200 ? 15.633 7.078 -6.711 1 98.56 200 TYR A N 1
ATOM 1612 C CA . TYR A 1 200 ? 16.453 7.684 -7.762 1 98.56 200 TYR A CA 1
ATOM 1613 C C . TYR A 1 200 ? 17.578 6.75 -8.18 1 98.56 200 TYR A C 1
ATOM 1615 O O . TYR A 1 200 ? 17.766 6.496 -9.375 1 98.56 200 TYR A O 1
ATOM 1623 N N . ARG A 1 201 ? 18.266 6.227 -7.223 1 98.31 201 ARG A N 1
ATOM 1624 C CA . ARG A 1 201 ? 19.391 5.344 -7.5 1 98.31 201 ARG A CA 1
ATOM 1625 C C . ARG A 1 201 ? 18.922 4.055 -8.164 1 98.31 201 ARG A C 1
ATOM 1627 O O . ARG A 1 201 ? 19.594 3.533 -9.062 1 98.31 201 ARG A O 1
ATOM 1634 N N . LEU A 1 202 ? 17.859 3.547 -7.711 1 96.62 202 LEU A N 1
ATOM 1635 C CA . LEU A 1 202 ? 17.281 2.342 -8.305 1 96.62 202 LEU A CA 1
ATOM 1636 C C . LEU A 1 202 ? 17 2.547 -9.789 1 96.62 202 LEU A C 1
ATOM 1638 O O . LEU A 1 202 ? 17.516 1.801 -10.633 1 96.62 202 LEU A O 1
ATOM 1642 N N . TRP A 1 203 ? 16.297 3.576 -10.133 1 96.88 203 TRP A N 1
ATOM 1643 C CA . TRP A 1 203 ? 15.797 3.744 -11.492 1 96.88 203 TRP A CA 1
ATOM 1644 C C . TRP A 1 203 ? 16.859 4.348 -12.398 1 96.88 203 TRP A C 1
ATOM 1646 O O . TRP A 1 203 ? 16.828 4.164 -13.617 1 96.88 203 TRP A O 1
ATOM 1656 N N . ALA A 1 204 ? 17.797 5.07 -11.781 1 97 204 ALA A N 1
ATOM 1657 C CA . ALA A 1 204 ? 18.922 5.578 -12.562 1 97 204 ALA A CA 1
ATOM 1658 C C . ALA A 1 204 ? 19.719 4.438 -13.195 1 97 204 ALA A C 1
ATOM 1660 O O . ALA A 1 204 ? 20.344 4.617 -14.242 1 97 204 ALA A O 1
ATOM 1661 N N . SER A 1 205 ? 19.656 3.311 -12.602 1 94.38 205 SER A N 1
ATOM 1662 C CA . SER A 1 205 ? 20.375 2.152 -13.125 1 94.38 205 SER A CA 1
ATOM 1663 C C . SER A 1 205 ? 19.531 1.393 -14.141 1 94.38 205 SER A C 1
ATOM 1665 O O . SER A 1 205 ? 20.031 0.546 -14.875 1 94.38 205 SER A O 1
ATOM 1667 N N . LYS A 1 206 ? 18.328 1.715 -14.344 1 93 206 LYS A N 1
ATOM 1668 C CA . LYS A 1 206 ? 17.406 0.912 -15.148 1 93 206 LYS A CA 1
ATOM 1669 C C . LYS A 1 206 ? 16.984 1.657 -16.406 1 93 206 LYS A C 1
ATOM 1671 O O . LYS A 1 206 ? 16.578 1.038 -17.391 1 93 206 LYS A O 1
ATOM 1676 N N . VAL A 1 207 ? 17.094 3.021 -16.344 1 96.62 207 VAL A N 1
ATOM 1677 C CA . VAL A 1 207 ? 16.547 3.795 -17.453 1 96.62 207 VAL A CA 1
ATOM 1678 C C . VAL A 1 207 ? 17.625 4.73 -18.016 1 96.62 207 VAL A C 1
ATOM 1680 O O . VAL A 1 207 ? 18.594 5.051 -17.328 1 96.62 207 VAL A O 1
ATOM 1683 N N . VAL A 1 208 ? 17.375 5.125 -19.234 1 96.88 208 VAL A N 1
ATOM 1684 C CA . VAL A 1 208 ? 18.266 6.066 -19.906 1 96.88 208 VAL A CA 1
ATOM 1685 C C . VAL A 1 208 ? 17.688 7.48 -19.812 1 96.88 208 VAL A C 1
ATOM 1687 O O . VAL A 1 208 ? 18.438 8.453 -19.672 1 96.88 208 VAL A O 1
ATOM 1690 N N . LYS A 1 209 ? 16.391 7.637 -19.859 1 96.5 209 LYS A N 1
ATOM 1691 C CA . LYS A 1 209 ? 15.734 8.938 -19.719 1 96.5 209 LYS A CA 1
ATOM 1692 C C . LYS A 1 209 ? 16.141 9.625 -18.422 1 96.5 209 LYS A C 1
ATOM 1694 O O . LYS A 1 209 ? 16.359 8.961 -17.406 1 96.5 209 LYS A O 1
ATOM 1699 N N . PRO A 1 210 ? 16.25 10.93 -18.516 1 97.81 210 PRO A N 1
ATOM 1700 C CA . PRO A 1 210 ? 16.5 11.633 -17.25 1 97.81 210 PRO A CA 1
ATOM 1701 C C . PRO A 1 210 ? 15.391 11.398 -16.234 1 97.81 210 PRO A C 1
ATOM 1703 O O . PRO A 1 210 ? 14.219 11.242 -16.609 1 97.81 210 PRO A O 1
ATOM 1706 N N . ILE A 1 211 ? 15.828 11.406 -14.977 1 98.5 211 ILE A N 1
ATOM 1707 C CA . ILE A 1 211 ? 14.867 11.188 -13.898 1 98.5 211 ILE A CA 1
ATOM 1708 C C . ILE A 1 211 ? 14.586 12.508 -13.188 1 98.5 211 ILE A C 1
ATOM 1710 O O . ILE A 1 211 ? 15.516 13.219 -12.789 1 98.5 211 ILE A O 1
ATOM 1714 N N . ARG A 1 212 ? 13.352 12.898 -13.086 1 98.56 212 ARG A N 1
ATOM 1715 C CA . ARG A 1 212 ? 12.914 14.078 -12.352 1 98.56 212 ARG A CA 1
ATOM 1716 C C . ARG A 1 212 ? 12.266 13.68 -11.023 1 98.56 212 ARG A C 1
ATOM 1718 O O . ARG A 1 212 ? 11.43 12.773 -10.984 1 98.56 212 ARG A O 1
ATOM 1725 N N . LEU A 1 213 ? 12.695 14.312 -9.891 1 98.81 213 LEU A N 1
ATOM 1726 C CA . LEU A 1 213 ? 12.234 13.984 -8.547 1 98.81 213 LEU A CA 1
ATOM 1727 C C . LEU A 1 213 ? 11.266 15.039 -8.023 1 98.81 213 LEU A C 1
ATOM 1729 O O . LEU A 1 213 ? 11.633 16.203 -7.902 1 98.81 213 LEU A O 1
ATOM 1733 N N . VAL A 1 214 ? 10.062 14.578 -7.691 1 98.62 214 VAL A N 1
ATOM 1734 C CA . VAL A 1 214 ? 9.031 15.516 -7.246 1 98.62 214 VAL A CA 1
ATOM 1735 C C . VAL A 1 214 ? 8.539 15.117 -5.855 1 98.62 214 VAL A C 1
ATOM 1737 O O . VAL A 1 214 ? 8.227 13.953 -5.609 1 98.62 214 VAL A O 1
ATOM 1740 N N . PHE A 1 215 ? 8.578 16.016 -4.938 1 97.94 215 PHE A N 1
ATOM 1741 C CA . PHE A 1 215 ? 7.98 15.898 -3.613 1 97.94 215 PHE A CA 1
ATOM 1742 C C . PHE A 1 215 ? 6.684 16.688 -3.533 1 97.94 215 PHE A C 1
ATOM 1744 O O . PHE A 1 215 ? 6.672 17.906 -3.768 1 97.94 215 PHE A O 1
ATOM 1751 N N . SER A 1 216 ? 5.594 15.961 -3.232 1 96.75 216 SER A N 1
ATOM 1752 C CA . SER A 1 216 ? 4.277 16.594 -3.236 1 96.75 216 SER A CA 1
ATOM 1753 C C . SER A 1 216 ? 3.635 16.531 -1.853 1 96.75 216 SER A C 1
ATOM 1755 O O . SER A 1 216 ? 3.652 15.492 -1.194 1 96.75 216 SER A O 1
ATOM 1757 N N . ILE A 1 217 ? 3.111 17.672 -1.432 1 93.12 217 ILE A N 1
ATOM 1758 C CA . ILE A 1 217 ? 2.344 17.734 -0.193 1 93.12 217 ILE A CA 1
ATOM 1759 C C . ILE A 1 217 ? 0.938 18.25 -0.486 1 93.12 217 ILE A C 1
ATOM 1761 O O . ILE A 1 217 ? 0.776 19.328 -1.083 1 93.12 217 ILE A O 1
ATOM 1765 N N . TYR A 1 218 ? 0.027 17.469 -0.108 1 92.31 218 TYR A N 1
ATOM 1766 C CA . TYR A 1 218 ? -1.352 17.938 -0.214 1 92.31 218 TYR A CA 1
ATOM 1767 C C . TYR A 1 218 ? -1.953 18.172 1.166 1 92.31 218 TYR A C 1
ATOM 1769 O O . TYR A 1 218 ? -2.09 17.234 1.96 1 92.31 218 TYR A O 1
ATOM 1777 N N . SER A 1 219 ? -2.299 19.359 1.4 1 88.94 219 SER A N 1
ATOM 1778 C CA . SER A 1 219 ? -2.955 19.766 2.639 1 88.94 219 SER A CA 1
ATOM 1779 C C . SER A 1 219 ? -3.734 21.062 2.457 1 88.94 219 SER A C 1
ATOM 1781 O O . SER A 1 219 ? -3.314 21.938 1.702 1 88.94 219 SER A O 1
ATOM 1783 N N . ASN A 1 220 ? -4.848 21.188 3.127 1 89.31 220 ASN A N 1
ATOM 1784 C CA . ASN A 1 220 ? -5.648 22.406 3.096 1 89.31 220 ASN A CA 1
ATOM 1785 C C . ASN A 1 220 ? -6.066 22.766 1.673 1 89.31 220 ASN A C 1
ATOM 1787 O O . ASN A 1 220 ? -5.977 23.922 1.271 1 89.31 220 ASN A O 1
ATOM 1791 N N . GLN A 1 221 ? -6.332 21.734 0.866 1 88.56 221 GLN A N 1
ATOM 1792 C CA . GLN A 1 221 ? -6.836 21.875 -0.496 1 88.56 221 GLN A CA 1
ATOM 1793 C C . GLN A 1 221 ? -5.809 22.531 -1.403 1 88.56 221 GLN A C 1
ATOM 1795 O O . GLN A 1 221 ? -6.168 23.203 -2.375 1 88.56 221 GLN A O 1
ATOM 1800 N N . ILE A 1 222 ? -4.559 22.453 -1.019 1 89.44 222 ILE A N 1
ATOM 1801 C CA . ILE A 1 222 ? -3.461 23.016 -1.793 1 89.44 222 ILE A CA 1
ATOM 1802 C C . ILE A 1 222 ? -2.416 21.938 -2.076 1 89.44 222 ILE A C 1
ATOM 1804 O O . ILE A 1 222 ? -2.043 21.172 -1.18 1 89.44 222 ILE A O 1
ATOM 1808 N N . TYR A 1 223 ? -2.041 21.875 -3.322 1 92.25 223 TYR A N 1
ATOM 1809 C CA . TYR A 1 223 ? -0.887 21.062 -3.709 1 92.25 223 TYR A CA 1
ATOM 1810 C C . TYR A 1 223 ? 0.394 21.891 -3.658 1 92.25 223 TYR A C 1
ATOM 1812 O O . TYR A 1 223 ? 0.514 22.906 -4.348 1 92.25 223 TYR A O 1
ATOM 1820 N N . ARG A 1 224 ? 1.283 21.469 -2.85 1 93.06 224 ARG A N 1
ATOM 1821 C CA . ARG A 1 224 ? 2.633 22.031 -2.863 1 93.06 224 ARG A CA 1
ATOM 1822 C C . ARG A 1 224 ? 3.611 21.078 -3.535 1 93.06 224 ARG A C 1
ATOM 1824 O O . ARG A 1 224 ? 3.857 19.969 -3.029 1 93.06 224 ARG A O 1
ATOM 1831 N N . LEU A 1 225 ? 4.137 21.531 -4.605 1 95.69 225 LEU A N 1
ATOM 1832 C CA . LEU A 1 225 ? 5.051 20.672 -5.348 1 95.69 225 LEU A CA 1
ATOM 1833 C C . LEU A 1 225 ? 6.473 21.219 -5.305 1 95.69 225 LEU A C 1
ATOM 1835 O O . LEU A 1 225 ? 6.676 22.438 -5.41 1 95.69 225 LEU A O 1
ATOM 1839 N N . PHE A 1 226 ? 7.43 20.328 -5.074 1 96.81 226 PHE A N 1
ATOM 1840 C CA . PHE A 1 226 ? 8.852 20.641 -5.043 1 96.81 226 PHE A CA 1
ATOM 1841 C C . PHE A 1 226 ? 9.625 19.703 -5.965 1 96.81 226 PHE A C 1
ATOM 1843 O O . PHE A 1 226 ? 9.484 18.469 -5.875 1 96.81 226 PHE A O 1
ATOM 1850 N N . GLU A 1 227 ? 10.375 20.266 -6.848 1 98.12 227 GLU A N 1
ATOM 1851 C CA . GLU A 1 227 ? 11.273 19.453 -7.66 1 98.12 227 GLU A CA 1
ATOM 1852 C C . GLU A 1 227 ? 12.703 19.516 -7.125 1 98.12 227 GLU A C 1
ATOM 1854 O O . GLU A 1 227 ? 13.242 20.609 -6.91 1 98.12 227 GLU A O 1
ATOM 1859 N N . TYR A 1 228 ? 13.266 18.375 -6.887 1 98.56 228 TYR A N 1
ATOM 1860 C CA . TYR A 1 228 ? 14.633 18.281 -6.395 1 98.56 228 TYR A CA 1
ATOM 1861 C C . TYR A 1 228 ? 15.523 17.562 -7.402 1 98.56 228 TYR A C 1
ATOM 1863 O O . TYR A 1 228 ? 15.039 16.828 -8.258 1 98.56 228 TYR A O 1
ATOM 1871 N N . VAL A 1 229 ? 16.812 17.828 -7.309 1 98.44 229 VAL A N 1
ATOM 1872 C CA . VAL A 1 229 ? 17.828 17.109 -8.062 1 98.44 229 VAL A CA 1
ATOM 1873 C C . VAL A 1 229 ? 19.016 16.781 -7.156 1 98.44 229 VAL A C 1
ATOM 1875 O O . VAL A 1 229 ? 19.172 17.406 -6.102 1 98.44 229 VAL A O 1
ATOM 1878 N N . PHE A 1 230 ? 19.688 15.719 -7.5 1 98.5 230 PHE A N 1
ATOM 1879 C CA . PHE A 1 230 ? 21 15.469 -6.918 1 98.5 230 PHE A CA 1
ATOM 1880 C C . PHE A 1 230 ? 22.109 15.883 -7.875 1 98.5 230 PHE A C 1
ATOM 1882 O O . PHE A 1 230 ? 22.203 15.359 -8.984 1 98.5 230 PHE A O 1
ATOM 1889 N N . GLU A 1 231 ? 22.922 16.766 -7.469 1 98 231 GLU A N 1
ATOM 1890 C CA . GLU A 1 231 ? 24 17.281 -8.312 1 98 231 GLU A CA 1
ATOM 1891 C C . GLU A 1 231 ? 25 16.188 -8.648 1 98 231 GLU A C 1
ATOM 1893 O O . GLU A 1 231 ? 25.594 16.203 -9.734 1 98 231 GLU A O 1
ATOM 1898 N N . ASP A 1 232 ? 25.234 15.383 -7.691 1 97.81 232 ASP A N 1
ATOM 1899 C CA . ASP A 1 232 ? 26.094 14.219 -7.84 1 97.81 232 ASP A CA 1
ATOM 1900 C C . ASP A 1 232 ? 25.359 12.938 -7.445 1 97.81 232 ASP A C 1
ATOM 1902 O O . ASP A 1 232 ? 24.984 12.766 -6.281 1 97.81 232 ASP A O 1
ATOM 1906 N N . LYS A 1 233 ? 25.266 12.078 -8.406 1 97 233 LYS A N 1
ATOM 1907 C CA . LYS A 1 233 ? 24.531 10.836 -8.227 1 97 233 LYS A CA 1
ATOM 1908 C C . LYS A 1 233 ? 25.047 10.047 -7.035 1 97 233 LYS A C 1
ATOM 1910 O O . LYS A 1 233 ? 24.281 9.352 -6.359 1 97 233 LYS A O 1
ATOM 1915 N N . ASP A 1 234 ? 26.328 10.148 -6.707 1 98.19 234 ASP A N 1
ATOM 1916 C CA . ASP A 1 234 ? 26.938 9.336 -5.66 1 98.19 234 ASP A CA 1
ATOM 1917 C C . ASP A 1 234 ? 27.094 10.133 -4.363 1 98.19 234 ASP A C 1
ATOM 1919 O O . ASP A 1 234 ? 27.828 9.727 -3.463 1 98.19 234 ASP A O 1
ATOM 1923 N N . ASN A 1 235 ? 26.453 11.281 -4.367 1 98.44 235 ASN A N 1
ATOM 1924 C CA . ASN A 1 235 ? 26.469 12.117 -3.172 1 98.44 235 ASN A CA 1
ATOM 1925 C C . ASN A 1 235 ? 25.062 12.391 -2.648 1 98.44 235 ASN A C 1
ATOM 1927 O O . ASN A 1 235 ? 24.391 13.297 -3.131 1 98.44 235 ASN A O 1
ATOM 1931 N N . TYR A 1 236 ? 24.75 11.75 -1.586 1 98.19 236 TYR A N 1
ATOM 1932 C CA . TYR A 1 236 ? 23.453 11.82 -0.913 1 98.19 236 TYR A CA 1
ATOM 1933 C C . TYR A 1 236 ? 23.141 13.258 -0.484 1 98.19 236 TYR A C 1
ATOM 1935 O O . TYR A 1 236 ? 22 13.695 -0.557 1 98.19 236 TYR A O 1
ATOM 1943 N N . SER A 1 237 ? 24.141 13.977 -0.164 1 98.12 237 SER A N 1
ATOM 1944 C CA . SER A 1 237 ? 23.984 15.297 0.434 1 98.12 237 SER A CA 1
ATOM 1945 C C . SER A 1 237 ? 23.969 16.391 -0.632 1 98.12 237 SER A C 1
ATOM 1947 O O . SER A 1 237 ? 23.859 17.578 -0.313 1 98.12 237 SER A O 1
ATOM 1949 N N . SER A 1 238 ? 23.969 16.031 -1.902 1 98.31 238 SER A N 1
ATOM 1950 C CA . SER A 1 238 ? 24.031 17.016 -2.971 1 98.31 238 SER A CA 1
ATOM 1951 C C . SER A 1 238 ? 22.641 17.422 -3.441 1 98.31 238 SER A C 1
ATOM 1953 O O . SER A 1 238 ? 22.484 17.984 -4.527 1 98.31 238 SER A O 1
ATOM 1955 N N . ILE A 1 239 ? 21.625 17.094 -2.646 1 98.38 239 ILE A N 1
ATOM 1956 C CA . ILE A 1 239 ? 20.25 17.406 -2.986 1 98.38 239 ILE A CA 1
ATOM 1957 C C . ILE A 1 239 ? 20.062 18.922 -3.084 1 98.38 239 ILE A C 1
ATOM 1959 O O . ILE A 1 239 ? 20.641 19.672 -2.285 1 98.38 239 ILE A O 1
ATOM 1963 N N . ARG A 1 240 ? 19.344 19.312 -4.098 1 97.88 240 ARG A N 1
ATOM 1964 C CA . ARG A 1 240 ? 19.094 20.734 -4.32 1 97.88 240 ARG A CA 1
ATOM 1965 C C . ARG A 1 240 ? 17.672 20.953 -4.836 1 97.88 240 ARG A C 1
ATOM 1967 O O . ARG A 1 240 ? 17.203 20.203 -5.703 1 97.88 240 ARG A O 1
ATOM 1974 N N . LEU A 1 241 ? 17 21.953 -4.289 1 97.31 241 LEU A N 1
ATOM 1975 C CA . LEU A 1 241 ? 15.68 22.359 -4.762 1 97.31 241 LEU A CA 1
ATOM 1976 C C . LEU A 1 241 ? 15.781 23.109 -6.082 1 97.31 241 LEU A C 1
ATOM 1978 O O . LEU A 1 241 ? 16.5 24.109 -6.184 1 97.31 241 LEU A O 1
ATOM 1982 N N . VAL A 1 242 ? 15.102 22.688 -7.09 1 96.19 242 VAL A N 1
ATOM 1983 C CA . VAL A 1 242 ? 15.133 23.281 -8.422 1 96.19 242 VAL A CA 1
ATOM 1984 C C . VAL A 1 242 ? 14.008 24.312 -8.562 1 96.19 242 VAL A C 1
ATOM 1986 O O . VAL A 1 242 ? 14.227 25.406 -9.062 1 96.19 242 VAL A O 1
ATOM 1989 N N . LYS A 1 243 ? 12.805 23.875 -8.195 1 93.88 243 LYS A N 1
ATOM 1990 C CA . LYS A 1 243 ? 11.648 24.75 -8.297 1 93.88 243 LYS A CA 1
ATOM 1991 C C . LYS A 1 243 ? 10.531 24.297 -7.359 1 93.88 243 LYS A C 1
ATOM 1993 O O . LYS A 1 243 ? 10.508 23.141 -6.934 1 93.88 243 LYS A O 1
ATOM 1998 N N . SER A 1 244 ? 9.727 25.203 -6.977 1 93.56 244 SER A N 1
ATOM 1999 C CA . SER A 1 244 ? 8.539 24.953 -6.164 1 93.56 244 SER A CA 1
ATOM 2000 C C . SER A 1 244 ? 7.355 25.797 -6.641 1 93.56 244 SER A C 1
ATOM 2002 O O . SER A 1 244 ? 7.535 26.906 -7.113 1 93.56 244 SER A O 1
ATOM 2004 N N . LYS A 1 245 ? 6.242 25.188 -6.637 1 92.12 245 LYS A N 1
ATOM 2005 C CA . LYS A 1 245 ? 5.012 25.859 -7.027 1 92.12 245 LYS A CA 1
ATOM 2006 C C . LYS A 1 245 ? 3.811 25.312 -6.262 1 92.12 245 LYS A C 1
ATOM 2008 O O . LYS A 1 245 ? 3.766 24.125 -5.941 1 92.12 245 LYS A O 1
ATOM 2013 N N . ASN A 1 246 ? 2.869 26.172 -5.879 1 90.88 246 ASN A N 1
ATOM 2014 C CA . ASN A 1 246 ? 1.641 25.797 -5.191 1 90.88 246 ASN A CA 1
ATOM 2015 C C . ASN A 1 246 ? 0.434 25.844 -6.125 1 90.88 246 ASN A C 1
ATOM 2017 O O . ASN A 1 246 ? 0.332 26.75 -6.957 1 90.88 246 ASN A O 1
ATOM 2021 N N . TYR A 1 247 ? -0.375 24.797 -6.027 1 90 247 TYR A N 1
ATOM 2022 C CA . TYR A 1 247 ? -1.569 24.703 -6.859 1 90 247 TYR A CA 1
ATOM 2023 C C . TYR A 1 247 ? -2.814 24.5 -6.004 1 90 247 TYR A C 1
ATOM 2025 O O . TYR A 1 247 ? -2.742 23.922 -4.922 1 90 247 TYR A O 1
ATOM 2033 N N . SER A 1 248 ? -3.902 25.031 -6.441 1 88.62 248 SER A N 1
ATOM 2034 C CA . SER A 1 248 ? -5.203 24.719 -5.855 1 88.62 248 SER A CA 1
ATOM 2035 C C . SER A 1 248 ? -6.27 24.562 -6.93 1 88.62 248 SER A C 1
ATOM 2037 O O . SER A 1 248 ? -6.164 25.141 -8.016 1 88.62 248 SER A O 1
ATOM 2039 N N . LEU A 1 249 ? -7.238 23.719 -6.641 1 84.44 249 LEU A N 1
ATOM 2040 C CA . LEU A 1 249 ? -8.367 23.531 -7.547 1 84.44 249 LEU A CA 1
ATOM 2041 C C . LEU A 1 249 ? -9.523 24.453 -7.176 1 84.44 249 LEU A C 1
ATOM 2043 O O . LEU A 1 249 ? -10.586 24.406 -7.801 1 84.44 249 LEU A O 1
ATOM 2047 N N . GLN A 1 250 ? -9.281 25.25 -6.168 1 83.19 250 GLN A N 1
ATOM 2048 C CA . GLN A 1 250 ? -10.273 26.188 -5.656 1 83.19 250 GLN A CA 1
ATOM 2049 C C . GLN A 1 250 ? -9.742 27.625 -5.68 1 83.19 250 GLN A C 1
ATOM 2051 O O . GLN A 1 250 ? -8.547 27.844 -5.879 1 83.19 250 GLN A O 1
ATOM 2056 N N . ASP A 1 251 ? -10.727 28.469 -5.57 1 82.12 251 ASP A N 1
ATOM 2057 C CA . ASP A 1 251 ? -10.328 29.859 -5.379 1 82.12 251 ASP A CA 1
ATOM 2058 C C . ASP A 1 251 ? -9.719 30.078 -3.996 1 82.12 251 ASP A C 1
ATOM 2060 O O . ASP A 1 251 ? -10.344 29.75 -2.98 1 82.12 251 ASP A O 1
ATOM 2064 N N . THR A 1 252 ? -8.5 30.641 -3.994 1 85.44 252 THR A N 1
ATOM 2065 C CA . THR A 1 252 ? -7.793 30.781 -2.725 1 85.44 252 THR A CA 1
ATOM 2066 C C . THR A 1 252 ? -7.559 32.25 -2.4 1 85.44 252 THR A C 1
ATOM 2068 O O . THR A 1 252 ? -6.797 32.594 -1.489 1 85.44 252 THR A O 1
ATOM 2071 N N . ASP A 1 253 ? -8.164 33.094 -3.15 1 86.38 253 ASP A N 1
ATOM 2072 C CA . ASP A 1 253 ? -7.926 34.531 -2.963 1 86.38 253 ASP A CA 1
ATOM 2073 C C . ASP A 1 253 ? -8.688 35.062 -1.753 1 86.38 253 ASP A C 1
ATOM 2075 O O . ASP A 1 253 ? -9.922 35.031 -1.735 1 86.38 253 ASP A O 1
ATOM 2079 N N . ILE A 1 254 ? -7.965 35.531 -0.742 1 90 254 ILE A N 1
ATOM 2080 C CA . ILE A 1 254 ? -8.539 36.156 0.45 1 90 254 ILE A CA 1
ATOM 2081 C C . ILE A 1 254 ? -7.961 37.562 0.629 1 90 254 ILE A C 1
ATOM 2083 O O . ILE A 1 254 ? -6.746 37.719 0.772 1 90 254 ILE A O 1
ATOM 2087 N N . ALA A 1 255 ? -8.797 38.531 0.589 1 91.44 255 ALA A N 1
ATOM 2088 C CA . ALA A 1 255 ? -8.375 39.906 0.761 1 91.44 255 ALA A CA 1
ATOM 2089 C C . ALA A 1 255 ? -8.273 40.281 2.24 1 91.44 255 ALA A C 1
ATOM 2091 O O . ALA A 1 255 ? -8.961 39.688 3.078 1 91.44 255 ALA A O 1
ATOM 2092 N N . LEU A 1 256 ? -7.422 41.25 2.453 1 92.56 256 LEU A N 1
ATOM 2093 C CA . LEU A 1 256 ? -7.246 41.719 3.82 1 92.56 256 LEU A CA 1
ATOM 2094 C C . LEU A 1 256 ? -8.562 42.25 4.387 1 92.56 256 LEU A C 1
ATOM 2096 O O . LEU A 1 256 ? -8.836 42.062 5.578 1 92.56 256 LEU A O 1
ATOM 2100 N N . ASN A 1 257 ? -9.305 42.844 3.566 1 94 257 ASN A N 1
ATOM 2101 C CA . ASN A 1 257 ? -10.586 43.375 4.016 1 94 257 ASN A CA 1
ATOM 2102 C C . ASN A 1 257 ? -11.539 42.25 4.449 1 94 257 ASN A C 1
ATOM 2104 O O . ASN A 1 257 ? -12.383 42.469 5.324 1 94 257 ASN A O 1
ATOM 2108 N N . GLU A 1 258 ? -11.43 41.156 3.842 1 95 258 GLU A N 1
ATOM 2109 C CA . GLU A 1 258 ? -12.258 40 4.238 1 95 258 GLU A CA 1
ATOM 2110 C C . GLU A 1 258 ? -11.867 39.5 5.625 1 95 258 GLU A C 1
ATOM 2112 O O . GLU A 1 258 ? -12.734 39.094 6.402 1 95 258 GLU A O 1
ATOM 2117 N N . LEU A 1 259 ? -10.609 39.562 5.898 1 95.88 259 LEU A N 1
ATOM 2118 C CA . LEU A 1 259 ? -10.156 39.188 7.242 1 95.88 259 LEU A CA 1
ATOM 2119 C C . LEU A 1 259 ? -10.68 40.219 8.266 1 95.88 259 LEU A C 1
ATOM 2121 O O . LEU A 1 259 ? -11.086 39.812 9.367 1 95.88 259 LEU A O 1
ATOM 2125 N N . TYR A 1 260 ? -10.641 41.438 7.875 1 96.62 260 TYR A N 1
ATOM 2126 C CA . TYR A 1 260 ? -11.172 42.469 8.758 1 96.62 260 TYR A CA 1
ATOM 2127 C C . TYR A 1 260 ? -12.664 42.281 8.984 1 96.62 260 TYR A C 1
ATOM 2129 O O . TYR A 1 260 ? -13.164 42.5 10.086 1 96.62 260 TYR A O 1
ATOM 2137 N N . ASP A 1 261 ? -13.359 41.938 7.906 1 97.44 261 ASP A N 1
ATOM 2138 C CA . ASP A 1 261 ? -14.789 41.688 8.039 1 97.44 261 ASP A CA 1
ATOM 2139 C C . ASP A 1 261 ? -15.062 40.594 9.062 1 97.44 261 ASP A C 1
ATOM 2141 O O . ASP A 1 261 ? -16.016 40.688 9.836 1 97.44 261 ASP A O 1
ATOM 2145 N N . VAL A 1 262 ? -14.242 39.562 9.047 1 97.56 262 VAL A N 1
ATOM 2146 C CA . VAL A 1 262 ? -14.375 38.469 10.016 1 97.56 262 VAL A CA 1
ATOM 2147 C C . VAL A 1 262 ? -14.164 39.031 11.43 1 97.56 262 VAL A C 1
ATOM 2149 O O . VAL A 1 262 ? -14.945 38.719 12.336 1 97.56 262 VAL A O 1
ATOM 2152 N N . TYR A 1 263 ? -13.141 39.781 11.586 1 97.69 263 TYR A N 1
ATOM 2153 C CA . TYR A 1 263 ? -12.828 40.406 12.867 1 97.69 263 TYR A CA 1
ATOM 2154 C C . TYR A 1 263 ? -14 41.25 13.359 1 97.69 263 TYR A C 1
ATOM 2156 O O . TYR A 1 263 ? -14.383 41.156 14.531 1 97.69 263 TYR A O 1
ATOM 2164 N N . SER A 1 264 ? -14.555 42.031 12.461 1 97.56 264 SER A N 1
ATOM 2165 C CA . SER A 1 264 ? -15.625 42.969 12.812 1 97.56 264 SER A CA 1
ATOM 2166 C C . SER A 1 264 ? -16.891 42.219 13.203 1 97.56 264 SER A C 1
ATOM 2168 O O . SER A 1 264 ? -17.688 42.688 14.016 1 97.56 264 SER A O 1
ATOM 2170 N N . ASP A 1 265 ? -17.062 41.094 12.672 1 97.62 265 ASP A N 1
ATOM 2171 C CA . ASP A 1 265 ? -18.312 40.344 12.852 1 97.62 265 ASP A CA 1
ATOM 2172 C C . ASP A 1 265 ? -18.234 39.438 14.062 1 97.62 265 ASP A C 1
ATOM 2174 O O . ASP A 1 265 ? -19.25 39.062 14.633 1 97.62 265 ASP A O 1
ATOM 2178 N N . VAL A 1 266 ? -17.062 39.094 14.445 1 97.62 266 VAL A N 1
ATOM 2179 C CA . VAL A 1 266 ? -16.891 38.062 15.469 1 97.62 266 VAL A CA 1
ATOM 2180 C C . VAL A 1 266 ? -17.109 38.656 16.859 1 97.62 266 VAL A C 1
ATOM 2182 O O . VAL A 1 266 ? -16.688 39.781 17.125 1 97.62 266 VAL A O 1
ATOM 2185 N N . LYS A 1 267 ? -17.797 37.906 17.672 1 97.25 267 LYS A N 1
ATOM 2186 C CA . LYS A 1 267 ? -17.922 38.25 19.094 1 97.25 267 LYS A CA 1
ATOM 2187 C C . LYS A 1 267 ? -16.938 37.469 19.938 1 97.25 267 LYS A C 1
ATOM 2189 O O . LYS A 1 267 ? -16.859 36.25 19.828 1 97.25 267 LYS A O 1
ATOM 2194 N N . VAL A 1 268 ? -16.219 38.219 20.781 1 97.38 268 VAL A N 1
ATOM 2195 C CA . VAL A 1 268 ? -15.281 37.531 21.672 1 97.38 268 VAL A CA 1
ATOM 2196 C C . VAL A 1 268 ? -16.047 36.812 22.781 1 97.38 268 VAL A C 1
ATOM 2198 O O . VAL A 1 268 ? -16.828 37.438 23.516 1 97.38 268 VAL A O 1
ATOM 2201 N N . ILE A 1 269 ? -15.805 35.531 22.891 1 95.5 269 ILE A N 1
ATOM 2202 C CA . ILE A 1 269 ? -16.594 34.781 23.859 1 95.5 269 ILE A CA 1
ATOM 2203 C C . ILE A 1 269 ? -15.656 34.125 24.859 1 95.5 269 ILE A C 1
ATOM 2205 O O . ILE A 1 269 ? -16.078 33.688 25.938 1 95.5 269 ILE A O 1
ATOM 2209 N N . TYR A 1 270 ? -14.336 34.094 24.594 1 96.56 270 TYR A N 1
ATOM 2210 C CA . TYR A 1 270 ? -13.406 33.406 25.484 1 96.56 270 TYR A CA 1
ATOM 2211 C C . TYR A 1 270 ? -12.305 34.344 25.938 1 96.56 270 TYR A C 1
ATOM 2213 O O . TYR A 1 270 ? -11.68 35.031 25.125 1 96.56 270 TYR A O 1
ATOM 2221 N N . ASP A 1 271 ? -12.031 34.344 27.203 1 95.25 271 ASP A N 1
ATOM 2222 C CA . ASP A 1 271 ? -10.906 35.125 27.734 1 95.25 271 ASP A CA 1
ATOM 2223 C C . ASP A 1 271 ? -9.703 34.219 28 1 95.25 271 ASP A C 1
ATOM 2225 O O . ASP A 1 271 ? -8.617 34.688 28.312 1 95.25 271 ASP A O 1
ATOM 2229 N N . ASP A 1 272 ? -9.891 32.906 27.891 1 95.75 272 ASP A N 1
ATOM 2230 C CA . ASP A 1 272 ? -8.875 31.859 27.984 1 95.75 272 ASP A CA 1
ATOM 2231 C C . ASP A 1 272 ? -8.273 31.797 29.391 1 95.75 272 ASP A C 1
ATOM 2233 O O . ASP A 1 272 ? -7.164 31.297 29.562 1 95.75 272 ASP A O 1
ATOM 2237 N N . ASN A 1 273 ? -8.992 32.406 30.344 1 97.06 273 ASN A N 1
ATOM 2238 C CA . ASN A 1 273 ? -8.523 32.312 31.719 1 97.06 273 ASN A CA 1
ATOM 2239 C C . ASN A 1 273 ? -8.516 30.875 32.219 1 97.06 273 ASN A C 1
ATOM 2241 O O . ASN A 1 273 ? -9.555 30.219 32.219 1 97.06 273 ASN A O 1
ATOM 2245 N N . GLN A 1 274 ? -7.383 30.438 32.625 1 95.81 274 GLN A N 1
ATOM 2246 C CA . GLN A 1 274 ? -7.207 29.031 32.969 1 95.81 274 GLN A CA 1
ATOM 2247 C C . GLN A 1 274 ? -8.141 28.609 34.125 1 95.81 274 GLN A C 1
ATOM 2249 O O . GLN A 1 274 ? -8.453 27.438 34.281 1 95.81 274 GLN A O 1
ATOM 2254 N N . ASN A 1 275 ? -8.633 29.578 34.906 1 95.06 275 ASN A N 1
ATOM 2255 C CA . ASN A 1 275 ? -9.531 29.281 36 1 95.06 275 ASN A CA 1
ATOM 2256 C C . ASN A 1 275 ? -10.969 29.109 35.531 1 95.06 275 ASN A C 1
ATOM 2258 O O . ASN A 1 275 ? -11.805 28.578 36.281 1 95.06 275 ASN A O 1
ATOM 2262 N N . ASN A 1 276 ? -11.281 29.562 34.344 1 94.19 276 ASN A N 1
ATOM 2263 C CA . ASN A 1 276 ? -12.656 29.562 33.875 1 94.19 276 ASN A CA 1
ATOM 2264 C C . ASN A 1 276 ? -12.883 28.469 32.812 1 94.19 276 ASN A C 1
ATOM 2266 O O . ASN A 1 276 ? -13.969 28.375 32.219 1 94.19 276 ASN A O 1
ATOM 2270 N N . THR A 1 277 ? -11.883 27.719 32.469 1 93.12 277 THR A N 1
ATOM 2271 C CA . THR A 1 277 ? -12.016 26.688 31.438 1 93.12 277 THR A CA 1
ATOM 2272 C C . THR A 1 277 ? -11.156 25.484 31.766 1 93.12 277 THR A C 1
ATOM 2274 O O . THR A 1 277 ? -10.141 25.594 32.469 1 93.12 277 THR A O 1
ATOM 2277 N N . ASN A 1 278 ? -11.633 24.375 31.297 1 92.19 278 ASN A N 1
ATOM 2278 C CA . ASN A 1 278 ? -10.867 23.141 31.469 1 92.19 278 ASN A CA 1
ATOM 2279 C C . ASN A 1 278 ? -10.086 22.797 30.203 1 92.19 278 ASN A C 1
ATOM 2281 O O . ASN A 1 278 ? -9.383 21.781 30.156 1 92.19 278 ASN A O 1
ATOM 2285 N N . ILE A 1 279 ? -10.164 23.625 29.234 1 93.75 279 ILE A N 1
ATOM 2286 C CA . ILE A 1 279 ? -9.422 23.438 28 1 93.75 279 ILE A CA 1
ATOM 2287 C C . ILE A 1 279 ? -8.07 24.141 28.094 1 93.75 279 ILE A C 1
ATOM 2289 O O . ILE A 1 279 ? -8.008 25.359 28.328 1 93.75 279 ILE A O 1
ATOM 2293 N N . PRO A 1 280 ? -7.078 23.375 27.938 1 94.44 280 PRO A N 1
ATOM 2294 C CA . PRO A 1 280 ? -5.766 24.016 28.016 1 94.44 280 PRO A CA 1
ATOM 2295 C C . PRO A 1 280 ? -5.523 25.016 26.875 1 94.44 280 PRO A C 1
ATOM 2297 O O . PRO A 1 280 ? -5.969 24.781 25.75 1 94.44 280 PRO A O 1
ATOM 2300 N N . PHE A 1 281 ? -4.754 26.062 27.188 1 96.88 281 PHE A N 1
ATOM 2301 C CA . PHE A 1 281 ? -4.34 27.016 26.172 1 96.88 281 PHE A CA 1
ATOM 2302 C C . PHE A 1 281 ? -3.443 26.359 25.141 1 96.88 281 PHE A C 1
ATOM 2304 O O . PHE A 1 281 ? -2.773 25.359 25.438 1 96.88 281 PHE A O 1
ATOM 2311 N N . ILE A 1 282 ? -3.375 26.875 23.953 1 96.5 282 ILE A N 1
ATOM 2312 C CA . ILE A 1 282 ? -2.793 26.234 22.781 1 96.5 282 ILE A CA 1
ATOM 2313 C C . ILE A 1 282 ? -1.287 26.078 22.984 1 96.5 282 ILE A C 1
ATOM 2315 O O . ILE A 1 282 ? -0.636 26.938 23.562 1 96.5 282 ILE A O 1
ATOM 2319 N N . GLN A 1 283 ? -0.758 24.984 22.516 1 93.12 283 GLN A N 1
ATOM 2320 C CA . GLN A 1 283 ? 0.668 24.688 22.5 1 93.12 283 GLN A CA 1
ATOM 2321 C C . GLN A 1 283 ? 1.093 24.141 21.141 1 93.12 283 GLN A C 1
ATOM 2323 O O . GLN A 1 283 ? 2.176 23.562 21 1 93.12 283 GLN A O 1
ATOM 2328 N N . ALA A 1 284 ? 0.295 24.312 20.141 1 92.62 284 ALA A N 1
ATOM 2329 C CA . ALA A 1 284 ? 0.565 23.875 18.766 1 92.62 284 ALA A CA 1
ATOM 2330 C C . ALA A 1 284 ? 0.946 25.062 17.891 1 92.62 284 ALA A C 1
ATOM 2332 O O . ALA A 1 284 ? 0.127 25.938 17.641 1 92.62 284 ALA A O 1
ATOM 2333 N N . ASN A 1 285 ? 2.133 25 17.344 1 90.19 285 ASN A N 1
ATOM 2334 C CA . ASN A 1 285 ? 2.625 26.141 16.562 1 90.19 285 ASN A CA 1
ATOM 2335 C C . ASN A 1 285 ? 2.072 26.141 15.148 1 90.19 285 ASN A C 1
ATOM 2337 O O . ASN A 1 285 ? 1.73 27.188 14.602 1 90.19 285 ASN A O 1
ATOM 2341 N N . SER A 1 286 ? 1.994 24.969 14.617 1 90.19 286 SER A N 1
ATOM 2342 C CA . SER A 1 286 ? 1.632 24.906 13.203 1 90.19 286 SER A CA 1
ATOM 2343 C C . SER A 1 286 ? 0.124 24.766 13.031 1 90.19 286 SER A C 1
ATOM 2345 O O . SER A 1 286 ? -0.439 23.688 13.266 1 90.19 286 SER A O 1
ATOM 2347 N N . PHE A 1 287 ? -0.469 25.812 12.547 1 93.5 287 PHE A N 1
ATOM 2348 C CA . PHE A 1 287 ? -1.904 25.75 12.305 1 93.5 287 PHE A CA 1
ATOM 2349 C C . PHE A 1 287 ? -2.217 24.812 11.148 1 93.5 287 PHE A C 1
ATOM 2351 O O . PHE A 1 287 ? -3.277 24.188 11.125 1 93.5 287 PHE A O 1
ATOM 2358 N N . GLU A 1 288 ? -1.274 24.719 10.203 1 90.38 288 GLU A N 1
ATOM 2359 C CA . GLU A 1 288 ? -1.426 23.828 9.062 1 90.38 288 GLU A CA 1
ATOM 2360 C C . GLU A 1 288 ? -1.607 22.375 9.516 1 90.38 288 GLU A C 1
ATOM 2362 O O . GLU A 1 288 ? -2.361 21.625 8.906 1 90.38 288 GLU A O 1
ATOM 2367 N N . ARG A 1 289 ? -0.973 22.031 10.562 1 91.94 289 ARG A N 1
ATOM 2368 C CA . ARG A 1 289 ? -1.061 20.656 11.062 1 91.94 289 ARG A CA 1
ATOM 2369 C C . ARG A 1 289 ? -2.408 20.406 11.734 1 91.94 289 ARG A C 1
ATOM 2371 O O . ARG A 1 289 ? -2.906 19.281 11.734 1 91.94 289 ARG A O 1
ATOM 2378 N N . ILE A 1 290 ? -2.941 21.453 12.273 1 94.31 290 ILE A N 1
ATOM 2379 C CA . ILE A 1 290 ? -4.293 21.344 12.812 1 94.31 290 ILE A CA 1
ATOM 2380 C C . ILE A 1 290 ? -5.273 21.047 11.68 1 94.31 290 ILE A C 1
ATOM 2382 O O . ILE A 1 290 ? -6.156 20.203 11.82 1 94.31 290 ILE A O 1
ATOM 2386 N N . ILE A 1 291 ? -5.055 21.75 10.609 1 93.06 291 ILE A N 1
ATOM 2387 C CA . ILE A 1 291 ? -5.914 21.562 9.453 1 93.06 291 ILE A CA 1
ATOM 2388 C C . ILE A 1 291 ? -5.73 20.141 8.906 1 93.06 291 ILE A C 1
ATOM 2390 O O . ILE A 1 291 ? -6.703 19.469 8.562 1 93.06 291 ILE A O 1
ATOM 2394 N N . SER A 1 292 ? -4.52 19.703 8.836 1 90.75 292 SER A N 1
ATOM 2395 C CA . SER A 1 292 ? -4.258 18.344 8.383 1 90.75 292 SER A CA 1
ATOM 2396 C C . SER A 1 292 ? -4.977 17.328 9.258 1 90.75 292 SER A C 1
ATOM 2398 O O . SER A 1 292 ? -5.551 16.359 8.75 1 90.75 292 SER A O 1
ATOM 2400 N N . LEU A 1 293 ? -4.855 17.531 10.516 1 92.94 293 LEU A N 1
ATOM 2401 C CA . LEU A 1 293 ? -5.508 16.625 11.445 1 92.94 293 LEU A CA 1
ATOM 2402 C C . LEU A 1 293 ? -7.02 16.625 11.25 1 92.94 293 LEU A C 1
ATOM 2404 O O . LEU A 1 293 ? -7.664 15.586 11.312 1 92.94 293 LEU A O 1
ATOM 2408 N N . MET A 1 294 ? -7.527 17.812 11.031 1 94.06 294 MET A N 1
ATOM 2409 C CA . MET A 1 294 ? -8.953 17.938 10.766 1 94.06 294 MET A CA 1
ATOM 2410 C C . MET A 1 294 ? -9.352 17.125 9.539 1 94.06 294 MET A C 1
ATOM 2412 O O . MET A 1 294 ? -10.359 16.406 9.562 1 94.06 294 MET A O 1
ATOM 2416 N N . GLU A 1 295 ? -8.562 17.219 8.5 1 90.81 295 GLU A N 1
ATOM 2417 C CA . GLU A 1 295 ? -8.836 16.5 7.262 1 90.81 295 GLU A CA 1
ATOM 2418 C C . GLU A 1 295 ? -8.727 14.992 7.469 1 90.81 295 GLU A C 1
ATOM 2420 O O . GLU A 1 295 ? -9.547 14.234 6.949 1 90.81 295 GLU A O 1
ATOM 2425 N N . ILE A 1 296 ? -7.801 14.578 8.227 1 88.31 296 ILE A N 1
ATOM 2426 C CA . ILE A 1 296 ? -7.57 13.164 8.5 1 88.31 296 ILE A CA 1
ATOM 2427 C C . ILE A 1 296 ? -8.727 12.602 9.32 1 88.31 296 ILE A C 1
ATOM 2429 O O . ILE A 1 296 ? -9.195 11.492 9.062 1 88.31 296 ILE A O 1
ATOM 2433 N N . LEU A 1 297 ? -9.203 13.391 10.281 1 90.44 297 LEU A N 1
ATOM 2434 C CA . LEU A 1 297 ? -10.266 12.945 11.18 1 90.44 297 LEU A CA 1
ATOM 2435 C C . LEU A 1 297 ? -11.609 12.922 10.453 1 90.44 297 LEU A C 1
ATOM 2437 O O . LEU A 1 297 ? -12.555 12.273 10.922 1 90.44 297 LEU A O 1
ATOM 2441 N N . PHE A 1 298 ? -11.672 13.656 9.383 1 88.38 298 PHE A N 1
ATOM 2442 C CA . PHE A 1 298 ? -12.891 13.617 8.586 1 88.38 298 PHE A CA 1
ATOM 2443 C C . PHE A 1 298 ? -13.094 12.242 7.969 1 88.38 298 PHE A C 1
ATOM 2445 O O . PHE A 1 298 ? -14.227 11.781 7.812 1 88.38 298 PHE A O 1
ATOM 2452 N N . GLU A 1 299 ? -12.062 11.641 7.684 1 79.31 299 GLU A N 1
ATOM 2453 C CA . GLU A 1 299 ? -12.125 10.305 7.082 1 79.31 299 GLU A CA 1
ATOM 2454 C C . GLU A 1 299 ? -12.477 9.25 8.125 1 79.31 299 GLU A C 1
ATOM 2456 O O . GLU A 1 299 ? -13.281 8.352 7.855 1 79.31 299 GLU A O 1
ATOM 2461 N N . GLU A 1 300 ? -11.797 9.414 9.234 1 81.38 300 GLU A N 1
ATOM 2462 C CA . GLU A 1 300 ? -11.984 8.398 10.258 1 81.38 300 GLU A CA 1
ATOM 2463 C C . GLU A 1 300 ? -11.547 8.914 11.633 1 81.38 300 GLU A C 1
ATOM 2465 O O . GLU A 1 300 ? -10.547 9.617 11.75 1 81.38 300 GLU A O 1
ATOM 2470 N N . ASN A 1 301 ? -12.336 8.492 12.586 1 87.38 301 ASN A N 1
ATOM 2471 C CA . ASN A 1 301 ? -11.922 8.75 13.961 1 87.38 301 ASN A CA 1
ATOM 2472 C C . ASN A 1 301 ? -10.648 7.984 14.312 1 87.38 301 ASN A C 1
ATOM 2474 O O . ASN A 1 301 ? -10.422 6.883 13.805 1 87.38 301 ASN A O 1
ATOM 2478 N N . LYS A 1 302 ? -9.875 8.602 15.18 1 88.06 302 LYS A N 1
ATOM 2479 C CA . LYS A 1 302 ? -8.594 7.969 15.484 1 88.06 302 LYS A CA 1
ATOM 2480 C C . LYS A 1 302 ? -8.266 8.102 16.969 1 88.06 302 LYS A C 1
ATOM 2482 O O . LYS A 1 302 ? -8.664 9.062 17.625 1 88.06 302 LYS A O 1
ATOM 2487 N N . THR A 1 303 ? -7.578 7.098 17.422 1 84.88 303 THR A N 1
ATOM 2488 C CA . THR A 1 303 ? -7.012 7.203 18.766 1 84.88 303 THR A CA 1
ATOM 2489 C C . THR A 1 303 ? -5.801 8.133 18.766 1 84.88 303 THR A C 1
ATOM 2491 O O . THR A 1 303 ? -5.289 8.492 17.719 1 84.88 303 THR A O 1
ATOM 2494 N N . THR A 1 304 ? -5.41 8.469 19.953 1 83.56 304 THR A N 1
ATOM 2495 C CA . THR A 1 304 ? -4.23 9.32 20.078 1 83.56 304 THR A CA 1
ATOM 2496 C C . THR A 1 304 ? -3.01 8.648 19.469 1 83.56 304 THR A C 1
ATOM 2498 O O . THR A 1 304 ? -2.174 9.312 18.844 1 83.56 304 THR A O 1
ATOM 2501 N N . GLU A 1 305 ? -2.955 7.402 19.609 1 78.88 305 GLU A N 1
ATOM 2502 C CA . GLU A 1 305 ? -1.845 6.637 19.062 1 78.88 305 GLU A CA 1
ATOM 2503 C C . GLU A 1 305 ? -1.908 6.602 17.531 1 78.88 305 GLU A C 1
ATOM 2505 O O . GLU A 1 305 ? -0.885 6.738 16.859 1 78.88 305 GLU A O 1
ATOM 2510 N N . GLU A 1 306 ? -3.084 6.465 17.031 1 81.81 306 GLU A N 1
ATOM 2511 C CA . GLU A 1 306 ? -3.275 6.445 15.578 1 81.81 306 GLU A CA 1
ATOM 2512 C C . GLU A 1 306 ? -2.949 7.801 14.961 1 81.81 306 GLU A C 1
ATOM 2514 O O . GLU A 1 306 ? -2.41 7.871 13.859 1 81.81 306 GLU A O 1
ATOM 2519 N N . ILE A 1 307 ? -3.309 8.781 15.688 1 86.69 307 ILE A N 1
ATOM 2520 C CA . ILE A 1 307 ? -2.99 10.133 15.227 1 86.69 307 ILE A CA 1
ATOM 2521 C C . ILE A 1 307 ? -1.477 10.312 15.164 1 86.69 307 ILE A C 1
ATOM 2523 O O . ILE A 1 307 ? -0.947 10.844 14.188 1 86.69 307 ILE A O 1
ATOM 2527 N N . ALA A 1 308 ? -0.857 9.844 16.203 1 83.38 308 ALA A N 1
ATOM 2528 C CA . ALA A 1 308 ? 0.6 9.945 16.25 1 83.38 308 ALA A CA 1
ATOM 2529 C C . ALA A 1 308 ? 1.232 9.242 15.047 1 83.38 308 ALA A C 1
ATOM 2531 O O . ALA A 1 308 ? 2.16 9.773 14.43 1 83.38 308 ALA A O 1
ATOM 2532 N N . GLU A 1 309 ? 0.712 8.172 14.711 1 77.5 309 GLU A N 1
ATOM 2533 C CA . GLU A 1 309 ? 1.233 7.391 13.594 1 77.5 309 GLU A CA 1
ATOM 2534 C C . GLU A 1 309 ? 0.923 8.062 12.258 1 77.5 309 GLU A C 1
ATOM 2536 O O . GLU A 1 309 ? 1.812 8.227 11.422 1 77.5 309 GLU A O 1
ATOM 2541 N N . THR A 1 310 ? -0.277 8.469 12.102 1 79.75 310 THR A N 1
ATOM 2542 C CA . THR A 1 310 ? -0.75 9.023 10.836 1 79.75 310 THR A CA 1
ATOM 2543 C C . THR A 1 310 ? -0.092 10.375 10.555 1 79.75 310 THR A C 1
ATOM 2545 O O . THR A 1 310 ? 0.291 10.656 9.422 1 79.75 310 THR A O 1
ATOM 2548 N N . MET A 1 311 ? 0.058 11.109 11.641 1 84.38 311 MET A N 1
ATOM 2549 C CA . MET A 1 311 ? 0.617 12.453 11.516 1 84.38 311 MET A CA 1
ATOM 2550 C C . MET A 1 311 ? 2.135 12.422 11.664 1 84.38 311 MET A C 1
ATOM 2552 O O . MET A 1 311 ? 2.797 13.453 11.5 1 84.38 311 MET A O 1
ATOM 2556 N N . GLU A 1 312 ? 2.621 11.242 12.023 1 78.88 312 GLU A N 1
ATOM 2557 C CA . GLU A 1 312 ? 4.039 11.109 12.336 1 78.88 312 GLU A CA 1
ATOM 2558 C C . GLU A 1 312 ? 4.445 12.047 13.469 1 78.88 312 GLU A C 1
ATOM 2560 O O . GLU A 1 312 ? 5.395 12.828 13.336 1 78.88 312 GLU A O 1
ATOM 2565 N N . PHE A 1 313 ? 3.613 12.016 14.539 1 76.62 313 PHE A N 1
ATOM 2566 C CA . PHE A 1 313 ? 3.811 12.781 15.766 1 76.62 313 PHE A CA 1
ATOM 2567 C C . PHE A 1 313 ? 4.344 11.883 16.875 1 76.62 313 PHE A C 1
ATOM 2569 O O . PHE A 1 313 ? 4.23 10.664 16.812 1 76.62 313 PHE A O 1
ATOM 2576 N N . ASP A 1 314 ? 5.055 12.523 17.797 1 76.94 314 ASP A N 1
ATOM 2577 C CA . ASP A 1 314 ? 5.109 11.844 19.094 1 76.94 314 ASP A CA 1
ATOM 2578 C C . ASP A 1 314 ? 3.795 11.992 19.844 1 76.94 314 ASP A C 1
ATOM 2580 O O . ASP A 1 314 ? 2.914 12.742 19.438 1 76.94 314 ASP A O 1
ATOM 2584 N N . LEU A 1 315 ? 3.662 11.242 20.859 1 78.38 315 LEU A N 1
ATOM 2585 C CA . LEU A 1 315 ? 2.406 11.227 21.609 1 78.38 315 LEU A CA 1
ATOM 2586 C C . LEU A 1 315 ? 2.092 12.602 22.188 1 78.38 315 LEU A C 1
ATOM 2588 O O . LEU A 1 315 ? 0.931 13.016 22.203 1 78.38 315 LEU A O 1
ATOM 2592 N N . ARG A 1 316 ? 3.055 13.266 22.578 1 80.56 316 ARG A N 1
ATOM 2593 C CA . ARG A 1 316 ? 2.861 14.586 23.172 1 80.56 316 ARG A CA 1
ATOM 2594 C C . ARG A 1 316 ? 2.332 15.57 22.125 1 80.56 316 ARG A C 1
ATOM 2596 O O . ARG A 1 316 ? 1.409 16.344 22.406 1 80.56 316 ARG A O 1
ATOM 2603 N N . GLN A 1 317 ? 2.959 15.531 20.984 1 85.62 317 GLN A N 1
ATOM 2604 C CA . GLN A 1 317 ? 2.5 16.391 19.906 1 85.62 317 GLN A CA 1
ATOM 2605 C C . GLN A 1 317 ? 1.056 16.078 19.531 1 85.62 317 GLN A C 1
ATOM 2607 O O . GLN A 1 317 ? 0.281 16.984 19.219 1 85.62 317 GLN A O 1
ATOM 2612 N N . SER A 1 318 ? 0.747 14.852 19.578 1 88.19 318 SER A N 1
ATOM 2613 C CA . SER A 1 318 ? -0.629 14.469 19.281 1 88.19 318 SER A CA 1
ATOM 2614 C C . SER A 1 318 ? -1.61 15.141 20.234 1 88.19 318 SER A C 1
ATOM 2616 O O . SER A 1 318 ? -2.664 15.617 19.812 1 88.19 318 SER A O 1
ATOM 2618 N N . ASP A 1 319 ? -1.225 15.203 21.438 1 90.19 319 ASP A N 1
ATOM 2619 C CA . ASP A 1 319 ? -2.072 15.836 22.453 1 90.19 319 ASP A CA 1
ATOM 2620 C C . ASP A 1 319 ? -2.16 17.344 22.219 1 90.19 319 ASP A C 1
ATOM 2622 O O . ASP A 1 319 ? -3.225 17.938 22.375 1 90.19 319 ASP A O 1
ATOM 2626 N N . TYR A 1 320 ? -1.065 17.875 21.875 1 91.94 320 TYR A N 1
ATOM 2627 C CA . TYR A 1 320 ? -1.034 19.312 21.625 1 91.94 320 TYR A CA 1
ATOM 2628 C C . TYR A 1 320 ? -1.986 19.703 20.5 1 91.94 320 TYR A C 1
ATOM 2630 O O . TYR A 1 320 ? -2.754 20.656 20.625 1 91.94 320 TYR A O 1
ATOM 2638 N N . TYR A 1 321 ? -1.939 18.984 19.5 1 93.75 321 TYR A N 1
ATOM 2639 C CA . TYR A 1 321 ? -2.729 19.328 18.312 1 93.75 321 TYR A CA 1
ATOM 2640 C C . TYR A 1 321 ? -4.191 18.938 18.5 1 93.75 321 TYR A C 1
ATOM 2642 O O . TYR A 1 321 ? -5.09 19.625 18 1 93.75 321 TYR A O 1
ATOM 2650 N N . TYR A 1 322 ? -4.387 17.922 19.203 1 94.31 322 TYR A N 1
ATOM 2651 C CA . TYR A 1 322 ? -5.766 17.641 19.578 1 94.31 322 TYR A CA 1
ATOM 2652 C C . TYR A 1 322 ? -6.352 18.766 20.406 1 94.31 322 TYR A C 1
ATOM 2654 O O . TYR A 1 322 ? -7.449 19.266 20.125 1 94.31 322 TYR A O 1
ATOM 2662 N N . ASN A 1 323 ? -5.617 19.156 21.422 1 95.31 323 ASN A N 1
ATOM 2663 C CA . ASN A 1 323 ? -6.098 20.203 22.312 1 95.31 323 ASN A CA 1
ATOM 2664 C C . ASN A 1 323 ? -6.305 21.516 21.578 1 95.31 323 ASN A C 1
ATOM 2666 O O . ASN A 1 323 ? -7.203 22.297 21.906 1 95.31 323 ASN A O 1
ATOM 2670 N N . ALA A 1 324 ? -5.457 21.719 20.609 1 97 324 ALA A N 1
ATOM 2671 C CA . ALA A 1 324 ? -5.617 22.938 19.797 1 97 324 ALA A CA 1
ATOM 2672 C C . ALA A 1 324 ? -6.93 22.906 19.031 1 97 324 ALA A C 1
ATOM 2674 O O . ALA A 1 324 ? -7.617 23.922 18.906 1 97 324 ALA A O 1
ATOM 2675 N N . GLY A 1 325 ? -7.258 21.766 18.469 1 97.38 325 GLY A N 1
ATOM 2676 C CA . GLY A 1 325 ? -8.539 21.609 17.797 1 97.38 325 GLY A CA 1
ATOM 2677 C C . GLY A 1 325 ? -9.727 21.719 18.734 1 97.38 325 GLY A C 1
ATOM 2678 O O . GLY A 1 325 ? -10.766 22.266 18.375 1 97.38 325 GLY A O 1
ATOM 2679 N N . LYS A 1 326 ? -9.516 21.172 19.922 1 96.88 326 LYS A N 1
ATOM 2680 C CA . LYS A 1 326 ? -10.539 21.266 20.953 1 96.88 326 LYS A CA 1
ATOM 2681 C C . LYS A 1 326 ? -10.742 22.719 21.391 1 96.88 326 LYS A C 1
ATOM 2683 O O . LYS A 1 326 ? -11.875 23.156 21.609 1 96.88 326 LYS A O 1
ATOM 2688 N N . TYR A 1 327 ? -9.656 23.406 21.516 1 97.69 327 TYR A N 1
ATOM 2689 C CA . TYR A 1 327 ? -9.641 24.812 21.844 1 97.69 327 TYR A CA 1
ATOM 2690 C C . TYR A 1 327 ? -10.508 25.609 20.891 1 97.69 327 TYR A C 1
ATOM 2692 O O . TYR A 1 327 ? -11.203 26.547 21.297 1 97.69 327 TYR A O 1
ATOM 2700 N N . LEU A 1 328 ? -10.57 25.203 19.641 1 98.12 328 LEU A N 1
ATOM 2701 C CA . LEU A 1 328 ? -11.344 25.891 18.609 1 98.12 328 LEU A CA 1
ATOM 2702 C C . LEU A 1 328 ? -12.734 25.266 18.469 1 98.12 328 LEU A C 1
ATOM 2704 O O . LEU A 1 328 ? -13.539 25.719 17.656 1 98.12 328 LEU A O 1
ATOM 2708 N N . GLY A 1 329 ? -12.961 24.234 19.203 1 97.19 329 GLY A N 1
ATOM 2709 C CA . GLY A 1 329 ? -14.25 23.547 19.156 1 97.19 329 GLY A CA 1
ATOM 2710 C C . GLY A 1 329 ? -14.375 22.594 17.984 1 97.19 329 GLY A C 1
ATOM 2711 O O . GLY A 1 329 ? -15.477 22.141 17.672 1 97.19 329 GLY A O 1
ATOM 2712 N N . LEU A 1 330 ? -13.289 22.234 17.375 1 98.06 330 LEU A N 1
ATOM 2713 C CA . LEU A 1 330 ? -13.312 21.438 16.156 1 98.06 330 LEU A CA 1
ATOM 2714 C C . LEU A 1 330 ? -13.203 19.953 16.484 1 98.06 330 LEU A C 1
ATOM 2716 O O . LEU A 1 330 ? -13.695 19.109 15.734 1 98.06 330 LEU A O 1
ATOM 2720 N N . PHE A 1 331 ? -12.508 19.578 17.531 1 97.5 331 PHE A N 1
ATOM 2721 C CA . PHE A 1 331 ? -12.242 18.188 17.875 1 97.5 331 PHE A CA 1
ATOM 2722 C C . PHE A 1 331 ? -12.906 17.812 19.188 1 97.5 331 PHE A C 1
ATOM 2724 O O . PHE A 1 331 ? -13.141 18.672 20.047 1 97.5 331 PHE A O 1
ATOM 2731 N N . GLU A 1 332 ? -13.242 16.609 19.344 1 95.56 332 GLU A N 1
ATOM 2732 C CA . GLU A 1 332 ? -13.75 16.062 20.594 1 95.56 332 GLU A CA 1
ATOM 2733 C C . GLU A 1 332 ? -13.297 14.617 20.797 1 95.56 332 GLU A C 1
ATOM 2735 O O . GLU A 1 332 ? -12.859 13.961 19.844 1 95.56 332 GLU A O 1
ATOM 2740 N N . LYS A 1 333 ? -13.281 14.227 22 1 91.44 333 LYS A N 1
ATOM 2741 C CA . LYS A 1 333 ? -13 12.836 22.328 1 91.44 333 LYS A CA 1
ATOM 2742 C C . LYS A 1 333 ? -14.273 12.078 22.688 1 91.44 333 LYS A C 1
ATOM 2744 O O . LYS A 1 333 ? -15.125 12.609 23.406 1 91.44 333 LYS A O 1
ATOM 2749 N N . LYS A 1 334 ? -14.477 10.992 22.094 1 86.38 334 LYS A N 1
ATOM 2750 C CA . LYS A 1 334 ? -15.648 10.164 22.375 1 86.38 334 LYS A CA 1
ATOM 2751 C C . LYS A 1 334 ? -15.234 8.742 22.734 1 86.38 334 LYS A C 1
ATOM 2753 O O . LYS A 1 334 ? -14.234 8.227 22.234 1 86.38 334 LYS A O 1
ATOM 2758 N N . ASP A 1 335 ? -16.047 8.281 23.672 1 81.25 335 ASP A N 1
ATOM 2759 C CA . ASP A 1 335 ? -15.867 6.875 24.016 1 81.25 335 ASP A CA 1
ATOM 2760 C C . ASP A 1 335 ? -16.531 5.973 22.969 1 81.25 335 ASP A C 1
ATOM 2762 O O . ASP A 1 335 ? -17.703 6.148 22.641 1 81.25 335 ASP A O 1
ATOM 2766 N N . VAL A 1 336 ? -15.805 5.293 22.375 1 70.62 336 VAL A N 1
ATOM 2767 C CA . VAL A 1 336 ? -16.359 4.363 21.391 1 70.62 336 VAL A CA 1
ATOM 2768 C C . VAL A 1 336 ? -16.156 2.926 21.875 1 70.62 336 VAL A C 1
ATOM 2770 O O . VAL A 1 336 ? -15.078 2.578 22.375 1 70.62 336 VAL A O 1
ATOM 2773 N N . GLU A 1 337 ? -17.297 2.348 21.969 1 61.34 337 GLU A N 1
ATOM 2774 C CA . GLU A 1 337 ? -17.203 0.941 22.344 1 61.34 337 GLU A CA 1
ATOM 2775 C C . GLU A 1 337 ? -16.453 0.134 21.281 1 61.34 337 GLU A C 1
ATOM 2777 O O . GLU A 1 337 ? -16.812 0.152 20.109 1 61.34 337 GLU A O 1
ATOM 2782 N N . ASP A 1 338 ? -15.281 -0.06 21.562 1 57.78 338 ASP A N 1
ATOM 2783 C CA . ASP A 1 338 ? -14.484 -0.928 20.703 1 57.78 338 ASP A CA 1
ATOM 2784 C C . ASP A 1 338 ? -14.195 -2.262 21.375 1 57.78 338 ASP A C 1
ATOM 2786 O O . ASP A 1 338 ? -13.273 -2.363 22.188 1 57.78 338 ASP A O 1
ATOM 2790 N N . GLU A 1 339 ? -14.672 -3.555 20.891 1 49.38 339 GLU A N 1
ATOM 2791 C CA . GLU A 1 339 ? -14.469 -4.941 21.312 1 49.38 339 GLU A CA 1
ATOM 2792 C C . GLU A 1 339 ? -14.445 -5.07 22.828 1 49.38 339 GLU A C 1
ATOM 2794 O O . GLU A 1 339 ? -13.531 -5.668 23.391 1 49.38 339 GLU A O 1
ATOM 2799 N N . GLU A 1 340 ? -15.352 -4.445 23.609 1 55.31 340 GLU A N 1
ATOM 2800 C CA . GLU A 1 340 ? -15.602 -4.609 25.031 1 55.31 340 GLU A CA 1
ATOM 2801 C C . GLU A 1 340 ? -14.781 -3.625 25.859 1 55.31 340 GLU A C 1
ATOM 2803 O O . GLU A 1 340 ? -14.727 -3.729 27.078 1 55.31 340 GLU A O 1
ATOM 2808 N N . LYS A 1 341 ? -13.938 -2.969 25.172 1 61.41 341 LYS A N 1
ATOM 2809 C CA . LYS A 1 341 ? -13.266 -1.903 25.906 1 61.41 341 LYS A CA 1
ATOM 2810 C C . LYS A 1 341 ? -13.68 -0.529 25.391 1 61.41 341 LYS A C 1
ATOM 2812 O O . LYS A 1 341 ? -13.984 -0.371 24.203 1 61.41 341 LYS A O 1
ATOM 2817 N N . ILE A 1 342 ? -13.852 0.203 26.203 1 67.56 342 ILE A N 1
ATOM 2818 C CA . ILE A 1 342 ? -14.133 1.597 25.875 1 67.56 342 ILE A CA 1
ATOM 2819 C C . ILE A 1 342 ? -12.836 2.326 25.547 1 67.56 342 ILE A C 1
ATOM 2821 O O . ILE A 1 342 ? -11.906 2.338 26.359 1 67.56 342 ILE A O 1
ATOM 2825 N N . VAL A 1 343 ? -12.68 2.549 24.25 1 75.88 343 VAL A N 1
ATOM 2826 C CA . VAL A 1 343 ? -11.5 3.307 23.844 1 75.88 343 VAL A CA 1
ATOM 2827 C C . VAL A 1 343 ? -11.906 4.738 23.484 1 75.88 343 VAL A C 1
ATOM 2829 O O . VAL A 1 343 ? -12.969 4.965 22.906 1 75.88 343 VAL A O 1
ATOM 2832 N N . LYS A 1 344 ? -11.031 5.648 23.922 1 84.69 344 LYS A N 1
ATOM 2833 C CA . LYS A 1 344 ? -11.273 7.055 23.594 1 84.69 344 LYS A CA 1
ATOM 2834 C C . LYS A 1 344 ? -10.719 7.406 22.219 1 84.69 344 LYS A C 1
ATOM 2836 O O . LYS A 1 344 ? -9.523 7.227 21.969 1 84.69 344 LYS A O 1
ATOM 2841 N N . LYS A 1 345 ? -11.57 7.82 21.359 1 88.56 345 LYS A N 1
ATOM 2842 C CA . LYS A 1 345 ? -11.148 8.234 20.031 1 88.56 345 LYS A CA 1
ATOM 2843 C C . LYS A 1 345 ? -11.414 9.719 19.797 1 88.56 345 LYS A C 1
ATOM 2845 O O . LYS A 1 345 ? -12.391 10.266 20.312 1 88.56 345 LYS A O 1
ATOM 2850 N N . VAL A 1 346 ? -10.477 10.305 19.156 1 93.44 346 VAL A N 1
ATOM 2851 C CA . VAL A 1 346 ? -10.633 11.695 18.719 1 93.44 346 VAL A CA 1
ATOM 2852 C C . VAL A 1 346 ? -11.492 11.75 17.469 1 93.44 346 VAL A C 1
ATOM 2854 O O . VAL A 1 346 ? -11.32 10.953 16.547 1 93.44 346 VAL A O 1
ATOM 2857 N N . SER A 1 347 ? -12.492 12.57 17.484 1 94.38 347 SER A N 1
ATOM 2858 C CA . SER A 1 347 ? -13.367 12.773 16.328 1 94.38 347 SER A CA 1
ATOM 2859 C C . SER A 1 347 ? -13.617 14.258 16.078 1 94.38 347 SER A C 1
ATOM 2861 O O . SER A 1 347 ? -13.312 15.102 16.938 1 94.38 347 SER A O 1
ATOM 2863 N N . LEU A 1 348 ? -14.078 14.547 14.891 1 95.19 348 LEU A N 1
ATOM 2864 C CA . LEU A 1 348 ? -14.531 15.906 14.617 1 95.19 348 LEU A CA 1
ATOM 2865 C C . LEU A 1 348 ? -15.836 16.203 15.352 1 95.19 348 LEU A C 1
ATOM 2867 O O . LEU A 1 348 ? -16.703 15.336 15.453 1 95.19 348 LEU A O 1
ATOM 2871 N N . SER A 1 349 ? -15.945 17.391 15.945 1 96.75 349 SER A N 1
ATOM 2872 C CA . SER A 1 349 ? -17.234 17.875 16.438 1 96.75 349 SER A CA 1
ATOM 2873 C C . SER A 1 349 ? -18.172 18.219 15.281 1 96.75 349 SER A C 1
ATOM 2875 O O . SER A 1 349 ? -17.797 18.109 14.109 1 96.75 349 SER A O 1
ATOM 2877 N N . LYS A 1 350 ? -19.391 18.531 15.641 1 96 350 LYS A N 1
ATOM 2878 C CA . LYS A 1 350 ? -20.312 19 14.602 1 96 350 LYS A CA 1
ATOM 2879 C C . LYS A 1 350 ? -19.734 20.203 13.859 1 96 350 LYS A C 1
ATOM 2881 O O . LYS A 1 350 ? -19.781 20.266 12.633 1 96 350 LYS A O 1
ATOM 2886 N N . LEU A 1 351 ? -19.188 21.078 14.609 1 97.25 351 LEU A N 1
ATOM 2887 C CA . LEU A 1 351 ? -18.547 22.25 14.031 1 97.25 351 LEU A CA 1
ATOM 2888 C C . LEU A 1 351 ? -17.391 21.859 13.133 1 97.25 351 LEU A C 1
ATOM 2890 O O . LEU A 1 351 ? -17.219 22.406 12.039 1 97.25 351 LEU A O 1
ATOM 2894 N N . GLY A 1 352 ? -16.578 20.922 13.617 1 97.12 352 GLY A N 1
ATOM 2895 C CA . GLY A 1 352 ? -15.453 20.422 12.828 1 97.12 352 GLY A CA 1
ATOM 2896 C C . GLY A 1 352 ? -15.883 19.812 11.508 1 97.12 352 GLY A C 1
ATOM 2897 O O . GLY A 1 352 ? -15.273 20.078 10.469 1 97.12 352 GLY A O 1
ATOM 2898 N N . LYS A 1 353 ? -16.922 19.031 11.5 1 94.62 353 LYS A N 1
ATOM 2899 C CA . LYS A 1 353 ? -17.453 18.391 10.297 1 94.62 353 LYS A CA 1
ATOM 2900 C C . LYS A 1 353 ? -17.969 19.422 9.305 1 94.62 353 LYS A C 1
ATOM 2902 O O . LYS A 1 353 ? -17.75 19.297 8.102 1 94.62 353 LYS A O 1
ATOM 2907 N N . ASP A 1 354 ? -18.641 20.391 9.828 1 95.75 354 ASP A N 1
ATOM 2908 C CA . ASP A 1 354 ? -19.172 21.438 8.969 1 95.75 354 ASP A CA 1
ATOM 2909 C C . ASP A 1 354 ? -18.062 22.281 8.359 1 95.75 354 ASP A C 1
ATOM 2911 O O . ASP A 1 354 ? -18.141 22.672 7.195 1 95.75 354 ASP A O 1
ATOM 2915 N N . THR A 1 355 ? -17.031 22.5 9.102 1 96.25 355 THR A N 1
ATOM 2916 C CA . THR A 1 355 ? -15.945 23.375 8.672 1 96.25 355 THR A CA 1
ATOM 2917 C C . THR A 1 355 ? -15.109 22.688 7.59 1 96.25 355 THR A C 1
ATOM 2919 O O . THR A 1 355 ? -14.727 23.312 6.605 1 96.25 355 THR A O 1
ATOM 2922 N N . VAL A 1 356 ? -14.836 21.391 7.789 1 93.75 356 VAL A N 1
ATOM 2923 C CA . VAL A 1 356 ? -13.945 20.672 6.891 1 93.75 356 VAL A CA 1
ATOM 2924 C C . VAL A 1 356 ? -14.586 20.562 5.508 1 93.75 356 VAL A C 1
ATOM 2926 O O . VAL A 1 356 ? -13.883 20.484 4.5 1 93.75 356 VAL A O 1
ATOM 2929 N N . LYS A 1 357 ? -15.859 20.688 5.398 1 90.62 357 LYS A N 1
ATOM 2930 C CA . LYS A 1 357 ? -16.594 20.516 4.148 1 90.62 357 LYS A CA 1
ATOM 2931 C C . LYS A 1 357 ? -16.625 21.797 3.34 1 90.62 357 LYS A C 1
ATOM 2933 O O . LYS A 1 357 ? -16.984 21.797 2.162 1 90.62 357 LYS A O 1
ATOM 2938 N N . LEU A 1 358 ? -16.219 22.828 3.965 1 92.56 358 LEU A N 1
ATOM 2939 C CA . LEU A 1 358 ? -16.25 24.125 3.293 1 92.56 358 LEU A CA 1
ATOM 2940 C C . LEU A 1 358 ? -15.164 24.219 2.225 1 92.56 358 LEU A C 1
ATOM 2942 O O . LEU A 1 358 ? -14.148 23.516 2.307 1 92.56 358 LEU A O 1
ATOM 2946 N N . ARG A 1 359 ? -15.484 25.109 1.246 1 88.62 359 ARG A N 1
ATOM 2947 C CA . ARG A 1 359 ? -14.469 25.422 0.241 1 88.62 359 ARG A CA 1
ATOM 2948 C C . ARG A 1 359 ? -13.328 26.234 0.845 1 88.62 359 ARG A C 1
ATOM 2950 O O . ARG A 1 359 ? -13.445 26.734 1.969 1 88.62 359 ARG A O 1
ATOM 2957 N N . TYR A 1 360 ? -12.281 26.359 0.225 1 89.75 360 TYR A N 1
ATOM 2958 C CA . TYR A 1 360 ? -11.039 26.875 0.784 1 89.75 360 TYR A CA 1
ATOM 2959 C C . TYR A 1 360 ? -11.266 28.203 1.475 1 89.75 360 TYR A C 1
ATOM 2961 O O . TYR A 1 360 ? -11 28.359 2.672 1 89.75 360 TYR A O 1
ATOM 2969 N N . LYS A 1 361 ? -11.75 29.188 0.704 1 91.25 361 LYS A N 1
ATOM 2970 C CA . LYS A 1 361 ? -11.898 30.531 1.24 1 91.25 361 LYS A CA 1
ATOM 2971 C C . LYS A 1 361 ? -12.805 30.547 2.467 1 91.25 361 LYS A C 1
ATOM 2973 O O . LYS A 1 361 ? -12.445 31.094 3.508 1 91.25 361 LYS A O 1
ATOM 2978 N N . GLU A 1 362 ? -13.961 29.922 2.307 1 94.56 362 GLU A N 1
ATOM 2979 C CA . GLU A 1 362 ? -14.906 29.859 3.412 1 94.56 362 GLU A CA 1
ATOM 2980 C C . GLU A 1 362 ? -14.312 29.125 4.609 1 94.56 362 GLU A C 1
ATOM 2982 O O . GLU A 1 362 ? -14.547 29.5 5.758 1 94.56 362 GLU A O 1
ATOM 2987 N N . ARG A 1 363 ? -13.547 28.109 4.336 1 94.44 363 ARG A N 1
ATOM 2988 C CA . ARG A 1 363 ? -12.938 27.328 5.398 1 94.44 363 ARG A CA 1
ATOM 2989 C C . ARG A 1 363 ? -11.922 28.156 6.184 1 94.44 363 ARG A C 1
ATOM 2991 O O . ARG A 1 363 ? -11.938 28.156 7.414 1 94.44 363 ARG A O 1
ATOM 2998 N N . GLN A 1 364 ? -11.078 28.812 5.438 1 95 364 GLN A N 1
ATOM 2999 C CA . GLN A 1 364 ? -10.07 29.641 6.102 1 95 364 GLN A CA 1
ATOM 3000 C C . GLN A 1 364 ? -10.719 30.734 6.945 1 95 364 GLN A C 1
ATOM 3002 O O . GLN A 1 364 ? -10.328 30.953 8.086 1 95 364 GLN A O 1
ATOM 3007 N N . LEU A 1 365 ? -11.688 31.375 6.375 1 96.81 365 LEU A N 1
ATOM 3008 C CA . LEU A 1 365 ? -12.336 32.469 7.09 1 96.81 365 LEU A CA 1
ATOM 3009 C C . LEU A 1 365 ? -13.07 31.953 8.32 1 96.81 365 LEU A C 1
ATOM 3011 O O . LEU A 1 365 ? -13.094 32.625 9.359 1 96.81 365 LEU A O 1
ATOM 3015 N N . LYS A 1 366 ? -13.648 30.828 8.18 1 97.81 366 LYS A N 1
ATOM 3016 C CA . LYS A 1 366 ? -14.305 30.219 9.336 1 97.81 366 LYS A CA 1
ATOM 3017 C C . LYS A 1 366 ? -13.297 29.906 10.438 1 97.81 366 LYS A C 1
ATOM 3019 O O . LYS A 1 366 ? -13.57 30.141 11.617 1 97.81 366 LYS A O 1
ATOM 3024 N N . LEU A 1 367 ? -12.188 29.375 10.078 1 98 367 LEU A N 1
ATOM 3025 C CA . LEU A 1 367 ? -11.141 29.062 11.039 1 98 367 LEU A CA 1
ATOM 3026 C C . LEU A 1 367 ? -10.617 30.328 11.711 1 98 367 LEU A C 1
ATOM 3028 O O . LEU A 1 367 ? -10.375 30.344 12.922 1 98 367 LEU A O 1
ATOM 3032 N N . VAL A 1 368 ? -10.469 31.359 10.93 1 98 368 VAL A N 1
ATOM 3033 C CA . VAL A 1 368 ? -10.055 32.625 11.477 1 98 368 VAL A CA 1
ATOM 3034 C C . VAL A 1 368 ? -11.102 33.156 12.469 1 98 368 VAL A C 1
ATOM 3036 O O . VAL A 1 368 ? -10.758 33.656 13.547 1 98 368 VAL A O 1
ATOM 3039 N N . SER A 1 369 ? -12.289 33 12.102 1 98.56 369 SER A N 1
ATOM 3040 C CA . SER A 1 369 ? -13.367 33.438 12.977 1 98.56 369 SER A CA 1
ATOM 3041 C C . SER A 1 369 ? -13.32 32.719 14.32 1 98.56 369 SER A C 1
ATOM 3043 O O . SER A 1 369 ? -13.523 33.344 15.367 1 98.56 369 SER A O 1
ATOM 3045 N N . LEU A 1 370 ? -13.062 31.469 14.312 1 98.44 370 LEU A N 1
ATOM 3046 C CA . LEU A 1 370 ? -12.977 30.672 15.531 1 98.44 370 LEU A CA 1
ATOM 3047 C C . LEU A 1 370 ? -11.805 31.125 16.406 1 98.44 370 LEU A C 1
ATOM 3049 O O . LEU A 1 370 ? -11.922 31.188 17.625 1 98.44 370 LEU A O 1
ATOM 3053 N N . ILE A 1 371 ? -10.719 31.422 15.758 1 98.56 371 ILE A N 1
ATOM 3054 C CA . ILE A 1 371 ? -9.539 31.906 16.469 1 98.56 371 ILE A CA 1
ATOM 3055 C C . ILE A 1 371 ? -9.852 33.25 17.125 1 98.56 371 ILE A C 1
ATOM 3057 O O . ILE A 1 371 ? -9.531 33.469 18.281 1 98.56 371 ILE A O 1
ATOM 3061 N N . LEU A 1 372 ? -10.586 34.094 16.391 1 98.5 372 LEU A N 1
ATOM 3062 C CA . LEU A 1 372 ? -10.812 35.469 16.828 1 98.5 372 LEU A CA 1
ATOM 3063 C C . LEU A 1 372 ? -11.906 35.531 17.875 1 98.5 372 LEU A C 1
ATOM 3065 O O . LEU A 1 372 ? -12.125 36.594 18.5 1 98.5 372 LEU A O 1
ATOM 3069 N N . GLU A 1 373 ? -12.57 34.469 18.141 1 98.38 373 GLU A N 1
ATOM 3070 C CA . GLU A 1 373 ? -13.508 34.406 19.266 1 98.38 373 GLU A CA 1
ATOM 3071 C C . GLU A 1 373 ? -12.773 34.469 20.594 1 98.38 373 GLU A C 1
ATOM 3073 O O . GLU A 1 373 ? -13.391 34.719 21.641 1 98.38 373 GLU A O 1
ATOM 3078 N N . HIS A 1 374 ? -11.516 34.25 20.578 1 98.19 374 HIS A N 1
ATOM 3079 C CA . HIS A 1 374 ? -10.672 34.312 21.766 1 98.19 374 HIS A CA 1
ATOM 3080 C C . HIS A 1 374 ? -10.039 35.688 21.938 1 98.19 374 HIS A C 1
ATOM 3082 O O . HIS A 1 374 ? -9.43 36.219 21 1 98.19 374 HIS A O 1
ATOM 3088 N N . GLU A 1 375 ? -10.102 36.219 23.031 1 97.88 375 GLU A N 1
ATOM 3089 C CA . GLU A 1 375 ? -9.773 37.594 23.297 1 97.88 375 GLU A CA 1
ATOM 3090 C C . GLU A 1 375 ? -8.336 37.906 22.906 1 97.88 375 GLU A C 1
ATOM 3092 O O . GLU A 1 375 ? -8.078 38.969 22.297 1 97.88 375 GLU A O 1
ATOM 3097 N N . ILE A 1 376 ? -7.473 37.031 23.234 1 97.94 376 ILE A N 1
ATOM 3098 C CA . ILE A 1 376 ? -6.062 37.312 22.984 1 97.94 376 ILE A CA 1
ATOM 3099 C C . ILE A 1 376 ? -5.82 37.469 21.484 1 97.94 376 ILE A C 1
ATOM 3101 O O . ILE A 1 376 ? -5.113 38.406 21.062 1 97.94 376 ILE A O 1
ATOM 3105 N N . PHE A 1 377 ? -6.383 36.688 20.672 1 98.56 377 PHE A N 1
ATOM 3106 C CA . PHE A 1 377 ? -6.188 36.75 19.234 1 98.56 377 PHE A CA 1
ATOM 3107 C C . PHE A 1 377 ? -6.918 37.938 18.641 1 98.56 377 PHE A C 1
ATOM 3109 O O . PHE A 1 377 ? -6.426 38.594 17.719 1 98.56 377 PHE A O 1
ATOM 3116 N N . ASN A 1 378 ? -8.055 38.219 19.188 1 98.12 378 ASN A N 1
ATOM 3117 C CA . ASN A 1 378 ? -8.82 39.375 18.734 1 98.12 378 ASN A CA 1
ATOM 3118 C C . ASN A 1 378 ? -8.055 40.688 18.969 1 98.12 378 ASN A C 1
ATOM 3120 O O . ASN A 1 378 ? -7.914 41.5 18.047 1 98.12 378 ASN A O 1
ATOM 3124 N N . ARG A 1 379 ? -7.535 40.781 20.156 1 97.31 379 ARG A N 1
ATOM 3125 C CA . ARG A 1 379 ? -6.762 41.969 20.516 1 97.31 379 ARG A CA 1
ATOM 3126 C C . ARG A 1 379 ? -5.523 42.125 19.641 1 97.31 379 ARG A C 1
ATOM 3128 O O . ARG A 1 379 ? -5.207 43.219 19.188 1 97.31 379 ARG A O 1
ATOM 3135 N N . LEU A 1 380 ? -4.938 41.062 19.453 1 98 380 LEU A N 1
ATOM 3136 C CA . LEU A 1 380 ? -3.678 41.125 18.719 1 98 380 LEU A CA 1
ATOM 3137 C C . LEU A 1 380 ? -3.924 41.281 17.234 1 98 380 LEU A C 1
ATOM 3139 O O . LEU A 1 380 ? -3.125 41.906 16.531 1 98 380 LEU A O 1
ATOM 3143 N N . PHE A 1 381 ? -4.965 40.781 16.719 1 97.88 381 PHE A N 1
ATOM 3144 C CA . PHE A 1 381 ? -5.301 40.875 15.305 1 97.88 381 PHE A CA 1
ATOM 3145 C C . PHE A 1 381 ? -5.398 42.344 14.875 1 97.88 381 PHE A C 1
ATOM 3147 O O . PHE A 1 381 ? -4.789 42.719 13.883 1 97.88 381 PHE A O 1
ATOM 3154 N N . ILE A 1 382 ? -6.16 43.094 15.625 1 96.88 382 ILE A N 1
ATOM 3155 C CA . ILE A 1 382 ? -6.41 44.469 15.242 1 96.88 382 ILE A CA 1
ATOM 3156 C C . ILE A 1 382 ? -5.113 45.281 15.344 1 96.88 382 ILE A C 1
ATOM 3158 O O . ILE A 1 382 ? -4.879 46.188 14.555 1 96.88 382 ILE A O 1
ATOM 3162 N N . LYS A 1 383 ? -4.344 44.906 16.266 1 96.38 383 LYS A N 1
ATOM 3163 C CA . LYS A 1 383 ? -3.049 45.562 16.391 1 96.38 383 LYS A CA 1
ATOM 3164 C C . LYS A 1 383 ? -2.195 45.312 15.141 1 96.38 383 LYS A C 1
ATOM 3166 O O . LYS A 1 383 ? -1.593 46.25 14.609 1 96.38 383 LYS A O 1
ATOM 3171 N N . VAL A 1 384 ? -2.148 44.125 14.742 1 95.81 384 VAL A N 1
ATOM 3172 C CA . VAL A 1 384 ? -1.361 43.75 13.562 1 95.81 384 VAL A CA 1
ATOM 3173 C C . VAL A 1 384 ? -1.974 44.406 12.32 1 95.81 384 VAL A C 1
ATOM 3175 O O . VAL A 1 384 ? -1.252 44.906 11.461 1 95.81 384 VAL A O 1
ATOM 3178 N N . TYR A 1 385 ? -3.277 44.344 12.258 1 94.81 385 TYR A N 1
ATOM 3179 C CA . TYR A 1 385 ? -3.988 44.938 11.125 1 94.81 385 TYR A CA 1
ATOM 3180 C C . TYR A 1 385 ? -3.666 46.406 10.984 1 94.81 385 TYR A C 1
ATOM 3182 O O . TYR A 1 385 ? -3.459 46.906 9.867 1 94.81 385 TYR A O 1
ATOM 3190 N N . ASN A 1 386 ? -3.555 47.094 12.062 1 95 386 ASN A N 1
ATOM 3191 C CA . ASN A 1 386 ? -3.328 48.531 12.07 1 95 386 ASN A CA 1
ATOM 3192 C C . ASN A 1 386 ? -1.854 48.875 11.859 1 95 386 ASN A C 1
ATOM 3194 O O . ASN A 1 386 ? -1.529 49.844 11.172 1 95 386 ASN A O 1
ATOM 3198 N N . SER A 1 387 ? -0.998 48.094 12.422 1 94.56 387 SER A N 1
ATOM 3199 C CA . SER A 1 387 ? 0.425 48.406 12.391 1 94.56 387 SER A CA 1
ATOM 3200 C C . SER A 1 387 ? 1.103 47.812 11.172 1 94.56 387 SER A C 1
ATOM 3202 O O . SER A 1 387 ? 2.145 48.281 10.727 1 94.56 387 SER A O 1
ATOM 3204 N N . GLY A 1 388 ? 0.61 46.688 10.688 1 92.06 388 GLY A N 1
ATOM 3205 C CA . GLY A 1 388 ? 1.225 45.969 9.586 1 92.06 388 GLY A CA 1
ATOM 3206 C C . GLY A 1 388 ? 2.363 45.062 10.023 1 92.06 388 GLY A C 1
ATOM 3207 O O . GLY A 1 388 ? 3.002 44.438 9.188 1 92.06 388 GLY A O 1
ATOM 3208 N N . GLU A 1 389 ? 2.578 45.094 11.336 1 93.88 389 GLU A N 1
ATOM 3209 C CA . GLU A 1 389 ? 3.658 44.281 11.883 1 93.88 389 GLU A CA 1
ATOM 3210 C C . GLU A 1 389 ? 3.135 43.281 12.914 1 93.88 389 GLU A C 1
ATOM 3212 O O . GLU A 1 389 ? 2.234 43.594 13.695 1 93.88 389 GLU A O 1
ATOM 3217 N N . LEU A 1 390 ? 3.729 42.156 12.93 1 94.94 390 LEU A N 1
ATOM 3218 C CA . LEU A 1 390 ? 3.381 41.156 13.938 1 94.94 390 LEU A CA 1
ATOM 3219 C C . LEU A 1 390 ? 3.834 41.594 15.32 1 94.94 390 LEU A C 1
ATOM 3221 O O . LEU A 1 390 ? 4.836 42.312 15.453 1 94.94 390 LEU A O 1
ATOM 3225 N N . PRO A 1 391 ? 3.141 41.188 16.312 1 96 391 PRO A N 1
ATOM 3226 C CA . PRO A 1 391 ? 3.529 41.562 17.672 1 96 391 PRO A CA 1
ATOM 3227 C C . PRO A 1 391 ? 4.812 40.875 18.125 1 96 391 PRO A C 1
ATOM 3229 O O . PRO A 1 391 ? 5.168 39.812 17.609 1 96 391 PRO A O 1
ATOM 3232 N N . THR A 1 392 ? 5.469 41.5 19.016 1 95.25 392 THR A N 1
ATOM 3233 C CA . THR A 1 392 ? 6.629 40.875 19.625 1 95.25 392 THR A CA 1
ATOM 3234 C C . THR A 1 392 ? 6.195 39.781 20.609 1 95.25 392 THR A C 1
ATOM 3236 O O . THR A 1 392 ? 5.059 39.781 21.078 1 95.25 392 THR A O 1
ATOM 3239 N N . LYS A 1 393 ? 7.051 38.875 20.938 1 94.56 393 LYS A N 1
ATOM 3240 C CA . LYS A 1 393 ? 6.758 37.844 21.891 1 94.56 393 LYS A CA 1
ATOM 3241 C C . LYS A 1 393 ? 6.453 38.406 23.281 1 94.56 393 LYS A C 1
ATOM 3243 O O . LYS A 1 393 ? 5.605 37.875 24 1 94.56 393 LYS A O 1
ATOM 3248 N N . GLU A 1 394 ? 7.125 39.438 23.531 1 95.5 394 GLU A N 1
ATOM 3249 C CA . GLU A 1 394 ? 6.922 40.094 24.828 1 95.5 394 GLU A CA 1
ATOM 3250 C C . GLU A 1 394 ? 5.508 40.656 24.938 1 95.5 394 GLU A C 1
ATOM 3252 O O . GLU A 1 394 ? 4.871 40.531 25.984 1 95.5 394 GLU A O 1
ATOM 3257 N N . GLU A 1 395 ? 5.113 41.312 23.875 1 96.5 395 GLU A N 1
ATOM 3258 C CA . GLU A 1 395 ? 3.754 41.844 23.859 1 96.5 395 GLU A CA 1
ATOM 3259 C C . GLU A 1 395 ? 2.723 40.75 24.062 1 96.5 395 GLU A C 1
ATOM 3261 O O . GLU A 1 395 ? 1.754 40.906 24.797 1 96.5 395 GLU A O 1
ATOM 3266 N N . ILE A 1 396 ? 2.941 39.625 23.438 1 97.88 396 ILE A N 1
ATOM 3267 C CA . ILE A 1 396 ? 2.045 38.469 23.531 1 97.88 396 ILE A CA 1
ATOM 3268 C C . ILE A 1 396 ? 2.051 37.938 24.969 1 97.88 396 ILE A C 1
ATOM 3270 O O . ILE A 1 396 ? 0.992 37.688 25.547 1 97.88 396 ILE A O 1
ATOM 3274 N N . GLN A 1 397 ? 3.193 37.781 25.562 1 97.81 397 GLN A N 1
ATOM 3275 C CA . GLN A 1 397 ? 3.348 37.25 26.906 1 97.81 397 GLN A CA 1
ATOM 3276 C C . GLN A 1 397 ? 2.625 38.125 27.938 1 97.81 397 GLN A C 1
ATOM 3278 O O . GLN A 1 397 ? 2.012 37.625 28.875 1 97.81 397 GLN A O 1
ATOM 3283 N N . ASN A 1 398 ? 2.705 39.406 27.703 1 97.19 398 ASN A N 1
ATOM 3284 C CA . ASN A 1 398 ? 2.037 40.344 28.609 1 97.19 398 ASN A CA 1
ATOM 3285 C C . ASN A 1 398 ? 0.524 40.156 28.594 1 97.19 398 ASN A C 1
ATOM 3287 O O . ASN A 1 398 ? -0.114 40.125 29.656 1 97.19 398 ASN A O 1
ATOM 3291 N N . ILE A 1 399 ? 0.012 40.031 27.422 1 96.94 399 ILE A N 1
ATOM 3292 C CA . ILE A 1 399 ? -1.425 39.812 27.297 1 96.94 399 ILE A CA 1
ATOM 3293 C C . ILE A 1 399 ? -1.801 38.469 27.922 1 96.94 399 ILE A C 1
ATOM 3295 O O . ILE A 1 399 ? -2.844 38.344 28.562 1 96.94 399 ILE A O 1
ATOM 3299 N N . MET A 1 400 ? -0.986 37.438 27.766 1 97.69 400 MET A N 1
ATOM 3300 C CA . MET A 1 400 ? -1.222 36.094 28.328 1 97.69 400 MET A CA 1
ATOM 3301 C C . MET A 1 400 ? -1.271 36.156 29.859 1 97.69 400 MET A C 1
ATOM 3303 O O . MET A 1 400 ? -2.102 35.5 30.484 1 97.69 400 MET A O 1
ATOM 3307 N N . ARG A 1 401 ? -0.4 37 30.422 1 97.12 401 ARG A N 1
ATOM 3308 C CA . ARG A 1 401 ? -0.376 37.188 31.875 1 97.12 401 ARG A CA 1
ATOM 3309 C C . ARG A 1 401 ? -1.624 37.906 32.344 1 97.12 401 ARG A C 1
ATOM 3311 O O . ARG A 1 401 ? -2.23 37.531 33.344 1 97.12 401 ARG A O 1
ATOM 3318 N N . GLU A 1 402 ? -1.901 38.938 31.609 1 96.81 402 GLU A N 1
ATOM 3319 C CA . GLU A 1 402 ? -3.08 39.719 31.953 1 96.81 402 GLU A CA 1
ATOM 3320 C C . GLU A 1 402 ? -4.34 38.875 31.953 1 96.81 402 GLU A C 1
ATOM 3322 O O . GLU A 1 402 ? -5.191 39 32.844 1 96.81 402 GLU A O 1
ATOM 3327 N N . ASN A 1 403 ? -4.422 37.938 30.984 1 96.25 403 ASN A N 1
ATOM 3328 C CA . ASN A 1 403 ? -5.605 37.125 30.828 1 96.25 403 ASN A CA 1
ATOM 3329 C C . ASN A 1 403 ? -5.508 35.844 31.688 1 96.25 403 ASN A C 1
ATOM 3331 O O . ASN A 1 403 ? -6.484 35.125 31.828 1 96.25 403 ASN A O 1
ATOM 3335 N N . ASN A 1 404 ? -4.363 35.625 32.281 1 97.12 404 ASN A N 1
ATOM 3336 C CA . ASN A 1 404 ? -4.121 34.438 33.094 1 97.12 404 ASN A CA 1
ATOM 3337 C C . ASN A 1 404 ? -4.434 33.156 32.312 1 97.12 404 ASN A C 1
ATOM 3339 O O . ASN A 1 404 ? -5.203 32.312 32.781 1 97.12 404 ASN A O 1
ATOM 3343 N N . VAL A 1 405 ? -3.842 33.031 31.156 1 96.69 405 VAL A N 1
ATOM 3344 C CA . VAL A 1 405 ? -4.238 31.953 30.266 1 96.69 405 VAL A CA 1
ATOM 3345 C C . VAL A 1 405 ? -3.527 30.656 30.656 1 96.69 405 VAL A C 1
ATOM 3347 O O . VAL A 1 405 ? -3.979 29.562 30.312 1 96.69 405 VAL A O 1
ATOM 3350 N N . CYS A 1 406 ? -2.361 30.719 31.344 1 96 406 CYS A N 1
ATOM 3351 C CA . CYS A 1 406 ? -1.596 29.562 31.812 1 96 406 CYS A CA 1
ATOM 3352 C C . CYS A 1 406 ? -0.607 29.969 32.906 1 96 406 CYS A C 1
ATOM 3354 O O . CYS A 1 406 ? -0.515 31.141 33.25 1 96 406 CYS A O 1
ATOM 3356 N N . ASN A 1 407 ? 0.093 29.062 33.438 1 94.69 407 ASN A N 1
ATOM 3357 C CA . ASN A 1 407 ? 1.087 29.328 34.469 1 94.69 407 ASN A CA 1
ATOM 3358 C C . ASN A 1 407 ? 2.307 30.047 33.906 1 94.69 407 ASN A C 1
ATOM 3360 O O . ASN A 1 407 ? 2.617 29.906 32.719 1 94.69 407 ASN A O 1
ATOM 3364 N N . GLU A 1 408 ? 2.992 30.734 34.75 1 94.69 408 GLU A N 1
ATOM 3365 C CA . GLU A 1 408 ? 4.117 31.562 34.344 1 94.69 408 GLU A CA 1
ATOM 3366 C C . GLU A 1 408 ? 5.172 30.75 33.625 1 94.69 408 GLU A C 1
ATOM 3368 O O . GLU A 1 408 ? 5.77 31.219 32.656 1 94.69 408 GLU A O 1
ATOM 3373 N N . GLY A 1 409 ? 5.387 29.578 34 1 93.5 409 GLY A N 1
ATOM 3374 C CA . GLY A 1 409 ? 6.41 28.719 33.406 1 93.5 409 GLY A CA 1
ATOM 3375 C C . GLY A 1 409 ? 6.109 28.312 32 1 93.5 409 GLY A C 1
ATOM 3376 O O . GLY A 1 409 ? 7.008 27.922 31.25 1 93.5 409 GLY A O 1
ATOM 3377 N N . GLN A 1 410 ? 4.871 28.453 31.547 1 94.5 410 GLN A N 1
ATOM 3378 C CA . GLN A 1 410 ? 4.461 28 30.219 1 94.5 410 GLN A CA 1
ATOM 3379 C C . GLN A 1 410 ? 4.273 29.172 29.266 1 94.5 410 GLN A C 1
ATOM 3381 O O . GLN A 1 410 ? 4.062 28.984 28.062 1 94.5 410 GLN A O 1
ATOM 3386 N N . ILE A 1 411 ? 4.453 30.375 29.75 1 95.81 411 ILE A N 1
ATOM 3387 C CA . ILE A 1 411 ? 4.086 31.578 29.016 1 95.81 411 ILE A CA 1
ATOM 3388 C C . ILE A 1 411 ? 5.016 31.75 27.812 1 95.81 411 ILE A C 1
ATOM 3390 O O . ILE A 1 411 ? 4.559 32 26.688 1 95.81 411 ILE A O 1
ATOM 3394 N N . VAL A 1 412 ? 6.25 31.562 28.016 1 93.62 412 VAL A N 1
ATOM 3395 C CA . VAL A 1 412 ? 7.23 31.797 26.969 1 93.62 412 VAL A CA 1
ATOM 3396 C C . VAL A 1 412 ? 7 30.828 25.812 1 93.62 412 VAL A C 1
ATOM 3398 O O . VAL A 1 412 ? 6.906 31.219 24.656 1 93.62 412 VAL A O 1
ATOM 3401 N N . ARG A 1 413 ? 6.836 29.625 26.094 1 91.75 413 ARG A N 1
ATOM 3402 C CA . ARG A 1 413 ? 6.676 28.594 25.078 1 91.75 413 ARG A CA 1
ATOM 3403 C C . ARG A 1 413 ? 5.344 28.734 24.344 1 91.75 413 ARG A C 1
ATOM 3405 O O . ARG A 1 413 ? 5.277 28.609 23.125 1 91.75 413 ARG A O 1
ATOM 3412 N N . ARG A 1 414 ? 4.34 29.047 25.047 1 94.94 414 ARG A N 1
ATOM 3413 C CA . ARG A 1 414 ? 3.008 29.094 24.453 1 94.94 414 ARG A CA 1
ATOM 3414 C C . ARG A 1 414 ? 2.812 30.391 23.672 1 94.94 414 ARG A C 1
ATOM 3416 O O . ARG A 1 414 ? 1.952 30.469 22.797 1 94.94 414 ARG A O 1
ATOM 3423 N N . SER A 1 415 ? 3.594 31.406 24.016 1 97.06 415 SER A N 1
ATOM 3424 C CA . SER A 1 415 ? 3.514 32.656 23.25 1 97.06 415 SER A CA 1
ATOM 3425 C C . SER A 1 415 ? 3.947 32.438 21.797 1 97.06 415 SER A C 1
ATOM 3427 O O . SER A 1 415 ? 3.48 33.156 20.906 1 97.06 415 SER A O 1
ATOM 3429 N N . SER A 1 416 ? 4.785 31.469 21.594 1 95.38 416 SER A N 1
ATOM 3430 C CA . SER A 1 416 ? 5.215 31.141 20.234 1 95.38 416 SER A CA 1
ATOM 3431 C C . SER A 1 416 ? 4.051 30.625 19.406 1 95.38 416 SER A C 1
ATOM 3433 O O . SER A 1 416 ? 3.982 30.875 18.188 1 95.38 416 SER A O 1
ATOM 3435 N N . SER A 1 417 ? 3.154 29.891 20.016 1 96.19 417 SER A N 1
ATOM 3436 C CA . SER A 1 417 ? 1.98 29.375 19.312 1 96.19 417 SER A CA 1
ATOM 3437 C C . SER A 1 417 ? 1.046 30.516 18.891 1 96.19 417 SER A C 1
ATOM 3439 O O . SER A 1 417 ? 0.51 30.5 17.781 1 96.19 417 SER A O 1
ATOM 3441 N N . VAL A 1 418 ? 0.933 31.469 19.797 1 97.56 418 VAL A N 1
ATOM 3442 C CA . VAL A 1 418 ? 0.093 32.625 19.484 1 97.56 418 VAL A CA 1
ATOM 3443 C C . VAL A 1 418 ? 0.675 33.375 18.297 1 97.56 418 VAL A C 1
ATOM 3445 O O . VAL A 1 418 ? -0.049 33.719 17.359 1 97.56 418 VAL A O 1
ATOM 3448 N N . TYR A 1 419 ? 1.934 33.562 18.422 1 96.81 419 TYR A N 1
ATOM 3449 C CA . TYR A 1 419 ? 2.635 34.25 17.344 1 96.81 419 TYR A CA 1
ATOM 3450 C C . TYR A 1 419 ? 2.43 33.531 16.016 1 96.81 419 TYR A C 1
ATOM 3452 O O . TYR A 1 419 ? 2.111 34.156 15 1 96.81 419 TYR A O 1
ATOM 3460 N N . SER A 1 420 ? 2.555 32.25 16.031 1 94.75 420 SER A N 1
ATOM 3461 C CA . SER A 1 420 ? 2.471 31.438 14.812 1 94.75 420 SER A CA 1
ATOM 3462 C C . SER A 1 420 ? 1.064 31.469 14.227 1 94.75 420 SER A C 1
ATOM 3464 O O . SER A 1 420 ? 0.896 31.484 13.008 1 94.75 420 SER A O 1
ATOM 3466 N N . TRP A 1 421 ? 0.064 31.438 15.055 1 96.75 421 TRP A N 1
ATOM 3467 C CA . TRP A 1 421 ? -1.315 31.453 14.578 1 96.75 421 TRP A CA 1
ATOM 3468 C C . TRP A 1 421 ? -1.645 32.812 13.938 1 96.75 421 TRP A C 1
ATOM 3470 O O . TRP A 1 421 ? -2.342 32.875 12.922 1 96.75 421 TRP A O 1
ATOM 3480 N N . LEU A 1 422 ? -1.105 33.875 14.539 1 95.94 422 LEU A N 1
ATOM 3481 C CA . LEU A 1 422 ? -1.301 35.188 13.961 1 95.94 422 LEU A CA 1
ATOM 3482 C C . LEU A 1 422 ? -0.616 35.312 12.602 1 95.94 422 LEU A C 1
ATOM 3484 O O . LEU A 1 422 ? -1.189 35.844 11.656 1 95.94 422 LEU A O 1
ATOM 3488 N N . LYS A 1 423 ? 0.539 34.812 12.609 1 92.75 423 LYS A N 1
ATOM 3489 C CA . LYS A 1 423 ? 1.274 34.781 11.344 1 92.75 423 LYS A CA 1
ATOM 3490 C C . LYS A 1 423 ? 0.506 34.031 10.266 1 92.75 423 LYS A C 1
ATOM 3492 O O . LYS A 1 423 ? 0.444 34.469 9.117 1 92.75 423 LYS A O 1
ATOM 3497 N N . TRP A 1 424 ? -0.023 32.906 10.617 1 92.25 424 TRP A N 1
ATOM 3498 C CA . TRP A 1 424 ? -0.815 32.125 9.695 1 92.25 424 TRP A CA 1
ATOM 3499 C C . TRP A 1 424 ? -1.995 32.906 9.148 1 92.25 424 TRP A C 1
ATOM 3501 O O . TRP A 1 424 ? -2.266 32.875 7.945 1 92.25 424 TRP A O 1
ATOM 3511 N N . ILE A 1 425 ? -2.67 33.656 9.961 1 95 425 ILE A N 1
ATOM 3512 C CA . ILE A 1 425 ? -3.84 34.438 9.578 1 95 425 ILE A CA 1
ATOM 3513 C C . ILE A 1 425 ? -3.447 35.5 8.531 1 95 425 ILE A C 1
ATOM 3515 O O . ILE A 1 425 ? -4.082 35.594 7.477 1 95 425 ILE A O 1
ATOM 3519 N N . PHE A 1 426 ? -2.43 36.156 8.773 1 92.62 426 PHE A N 1
ATOM 3520 C CA . PHE A 1 426 ? -2.09 37.25 7.898 1 92.62 426 PHE A CA 1
ATOM 3521 C C . PHE A 1 426 ? -1.374 36.781 6.645 1 92.62 426 PHE A C 1
ATOM 3523 O O . PHE A 1 426 ? -1.277 37.5 5.652 1 92.62 426 PHE A O 1
ATOM 3530 N N . ASN A 1 427 ? -0.912 35.562 6.699 1 87.75 427 ASN A N 1
ATOM 3531 C CA . ASN A 1 427 ? -0.342 34.969 5.5 1 87.75 427 ASN A CA 1
ATOM 3532 C C . ASN A 1 427 ? -1.43 34.469 4.551 1 87.75 427 ASN A C 1
ATOM 3534 O O . ASN A 1 427 ? -1.144 34.125 3.406 1 87.75 427 ASN A O 1
ATOM 3538 N N . LEU A 1 428 ? -2.64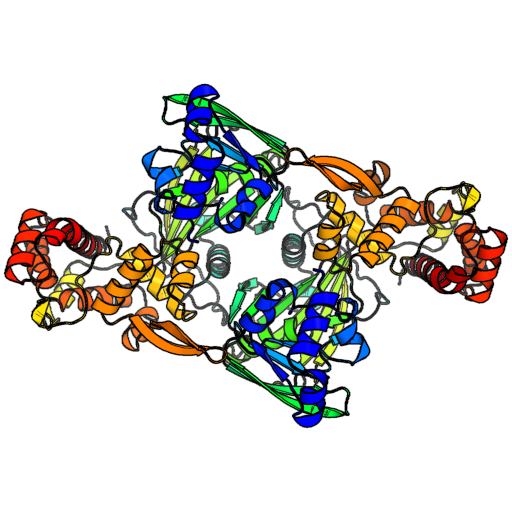3 34.406 5.031 1 89.31 428 LEU A N 1
ATOM 3539 C CA . LEU A 1 428 ? -3.75 34 4.184 1 89.31 428 LEU A CA 1
ATOM 3540 C C . LEU A 1 428 ? -3.996 35 3.064 1 89.31 428 LEU A C 1
ATOM 3542 O O . LEU A 1 428 ? -4.598 34.656 2.043 1 89.31 428 LEU A O 1
ATOM 3546 N N . GLN A 1 429 ? -3.59 36.219 3.262 1 80.31 429 GLN A N 1
ATOM 3547 C CA . GLN A 1 429 ? -3.854 37.281 2.275 1 80.31 429 GLN A CA 1
ATOM 3548 C C . GLN A 1 429 ? -3.016 37.062 1.018 1 80.31 429 GLN A C 1
ATOM 3550 O O . GLN A 1 429 ? -1.864 36.625 1.097 1 80.31 429 GLN A O 1
ATOM 3555 N N . ASN A 1 430 ? -3.602 36.781 -0.228 1 60.16 430 ASN A N 1
ATOM 3556 C CA . ASN A 1 430 ? -3.092 36.625 -1.585 1 60.16 430 ASN A CA 1
ATOM 3557 C C . ASN A 1 430 ? -1.776 37.375 -1.78 1 60.16 430 ASN A C 1
ATOM 3559 O O . ASN A 1 430 ? -1.733 38.594 -1.664 1 60.16 430 ASN A O 1
ATOM 3563 N N . ILE A 1 431 ? -0.512 36.906 -1.248 1 43.03 431 ILE A N 1
ATOM 3564 C CA . ILE A 1 431 ? 0.487 37.656 -1.992 1 43.03 431 ILE A CA 1
ATOM 3565 C C . ILE A 1 431 ? 0.455 37.25 -3.463 1 43.03 431 ILE A C 1
ATOM 3567 O O . ILE A 1 431 ? 0.314 36.062 -3.783 1 43.03 431 ILE A O 1
ATOM 3571 N N . MET B 1 1 ? 5.414 -19.844 17.516 1 77.81 1 MET B N 1
ATOM 3572 C CA . MET B 1 1 ? 4.156 -20.562 17.328 1 77.81 1 MET B CA 1
ATOM 3573 C C . MET B 1 1 ? 3.596 -20.328 15.922 1 77.81 1 MET B C 1
ATOM 3575 O O . MET B 1 1 ? 3.582 -19.188 15.438 1 77.81 1 MET B O 1
ATOM 3579 N N . ASN B 1 2 ? 3.191 -21.406 15.219 1 83 2 ASN B N 1
ATOM 3580 C CA . ASN B 1 2 ? 2.666 -21.219 13.875 1 83 2 ASN B CA 1
ATOM 3581 C C . ASN B 1 2 ? 1.165 -20.953 13.891 1 83 2 ASN B C 1
ATOM 3583 O O . ASN B 1 2 ? 0.528 -21.016 14.938 1 83 2 ASN B O 1
ATOM 3587 N N . VAL B 1 3 ? 0.625 -20.562 12.867 1 86.94 3 VAL B N 1
ATOM 3588 C CA . VAL B 1 3 ? -0.754 -20.109 12.734 1 86.94 3 VAL B CA 1
ATOM 3589 C C . VAL B 1 3 ? -1.711 -21.234 13.109 1 86.94 3 VAL B C 1
ATOM 3591 O O . VAL B 1 3 ? -2.717 -21 13.789 1 86.94 3 VAL B O 1
ATOM 3594 N N . ASN B 1 4 ? -1.392 -22.438 12.773 1 88.81 4 ASN B N 1
ATOM 3595 C CA . ASN B 1 4 ? -2.232 -23.578 13.086 1 88.81 4 ASN B CA 1
ATOM 3596 C C . ASN B 1 4 ? -2.309 -23.828 14.594 1 88.81 4 ASN B C 1
ATOM 3598 O O . ASN B 1 4 ? -3.391 -24.047 15.133 1 88.81 4 ASN B O 1
ATOM 3602 N N . GLU B 1 5 ? -1.229 -23.734 15.195 1 92.19 5 GLU B N 1
ATOM 3603 C CA . GLU B 1 5 ? -1.169 -23.922 16.641 1 92.19 5 GLU B CA 1
ATOM 3604 C C . GLU B 1 5 ? -1.904 -22.812 17.375 1 92.19 5 GLU B C 1
ATOM 3606 O O . GLU B 1 5 ? -2.635 -23.062 18.328 1 92.19 5 GLU B O 1
ATOM 3611 N N . ALA B 1 6 ? -1.661 -21.641 16.891 1 94.12 6 ALA B N 1
ATOM 3612 C CA . ALA B 1 6 ? -2.285 -20.484 17.516 1 94.12 6 ALA B CA 1
ATOM 3613 C C . ALA B 1 6 ? -3.807 -20.594 17.469 1 94.12 6 ALA B C 1
ATOM 3615 O O . ALA B 1 6 ? -4.48 -20.344 18.484 1 94.12 6 ALA B O 1
ATOM 3616 N N . TRP B 1 7 ? -4.316 -20.969 16.359 1 95.31 7 TRP B N 1
ATOM 3617 C CA . TRP B 1 7 ? -5.766 -21.062 16.234 1 95.31 7 TRP B CA 1
ATOM 3618 C C . TRP B 1 7 ? -6.312 -22.25 17 1 95.31 7 TRP B C 1
ATOM 3620 O O . TRP B 1 7 ? -7.422 -22.203 17.547 1 95.31 7 TRP B O 1
ATOM 3630 N N . SER B 1 8 ? -5.598 -23.344 17.062 1 95.88 8 SER B N 1
ATOM 3631 C CA . SER B 1 8 ? -6.02 -24.469 17.891 1 95.88 8 SER B CA 1
ATOM 3632 C C . SER B 1 8 ? -6.18 -24.047 19.344 1 95.88 8 SER B C 1
ATOM 3634 O O . SER B 1 8 ? -7.156 -24.422 20 1 95.88 8 SER B O 1
ATOM 3636 N N . LYS B 1 9 ? -5.277 -23.297 19.766 1 96.94 9 LYS B N 1
ATOM 3637 C CA . LYS B 1 9 ? -5.32 -22.828 21.141 1 96.94 9 LYS B CA 1
ATOM 3638 C C . LYS B 1 9 ? -6.484 -21.859 21.359 1 96.94 9 LYS B C 1
ATOM 3640 O O . LYS B 1 9 ? -7.125 -21.859 22.406 1 96.94 9 LYS B O 1
ATOM 3645 N N . LEU B 1 10 ? -6.699 -21.047 20.422 1 97.38 10 LEU B N 1
ATOM 3646 C CA . LEU B 1 10 ? -7.816 -20.109 20.5 1 97.38 10 LEU B CA 1
ATOM 3647 C C . LEU B 1 10 ? -9.148 -20.844 20.547 1 97.38 10 LEU B C 1
ATOM 3649 O O . LEU B 1 10 ? -10.031 -20.5 21.328 1 97.38 10 LEU B O 1
ATOM 3653 N N . PHE B 1 11 ? -9.25 -21.859 19.734 1 97.62 11 PHE B N 1
ATOM 3654 C CA . PHE B 1 11 ? -10.477 -22.656 19.688 1 97.62 11 PHE B CA 1
ATOM 3655 C C . PHE B 1 11 ? -10.727 -23.344 21.016 1 97.62 11 PHE B C 1
ATOM 3657 O O . PHE B 1 11 ? -11.875 -23.453 21.453 1 97.62 11 PHE B O 1
ATOM 3664 N N . GLU B 1 12 ? -9.672 -23.75 21.625 1 97.12 12 GLU B N 1
ATOM 3665 C CA . GLU B 1 12 ? -9.773 -24.406 22.922 1 97.12 12 GLU B CA 1
ATOM 3666 C C . GLU B 1 12 ? -10.102 -23.391 24.031 1 97.12 12 GLU B C 1
ATOM 3668 O O . GLU B 1 12 ? -11.039 -23.609 24.797 1 97.12 12 GLU B O 1
ATOM 3673 N N . LYS B 1 13 ? -9.383 -22.391 24.031 1 97.31 13 LYS B N 1
ATOM 3674 C CA . LYS B 1 13 ? -9.523 -21.406 25.094 1 97.31 13 LYS B CA 1
ATOM 3675 C C . LYS B 1 13 ? -10.93 -20.828 25.141 1 97.31 13 LYS B C 1
ATOM 3677 O O . LYS B 1 13 ? -11.508 -20.656 26.219 1 97.31 13 LYS B O 1
ATOM 3682 N N . TYR B 1 14 ? -11.469 -20.547 24 1 97.06 14 TYR B N 1
ATOM 3683 C CA . TYR B 1 14 ? -12.742 -19.844 23.969 1 97.06 14 TYR B CA 1
ATOM 3684 C C . TYR B 1 14 ? -13.883 -20.766 23.578 1 97.06 14 TYR B C 1
ATOM 3686 O O . TYR B 1 14 ? -14.992 -20.312 23.281 1 97.06 14 TYR B O 1
ATOM 3694 N N . ASP B 1 15 ? -13.664 -22.016 23.5 1 97.31 15 ASP B N 1
ATOM 3695 C CA . ASP B 1 15 ? -14.672 -23 23.156 1 97.31 15 ASP B CA 1
ATOM 3696 C C . ASP B 1 15 ? -15.461 -22.578 21.906 1 97.31 15 ASP B C 1
ATOM 3698 O O . ASP B 1 15 ? -16.688 -22.516 21.938 1 97.31 15 ASP B O 1
ATOM 3702 N N . ILE B 1 16 ? -14.742 -22.25 20.859 1 97.75 16 ILE B N 1
ATOM 3703 C CA . ILE B 1 16 ? -15.281 -21.578 19.672 1 97.75 16 ILE B CA 1
ATOM 3704 C C . ILE B 1 1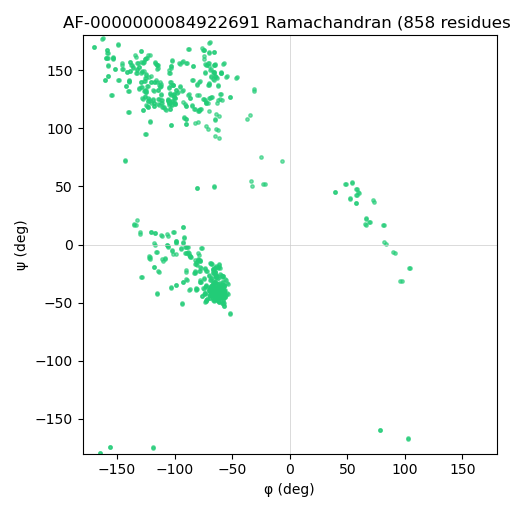6 ? -16.25 -22.5 18.953 1 97.75 16 ILE B C 1
ATOM 3706 O O . ILE B 1 16 ? -17.344 -22.078 18.562 1 97.75 16 ILE B O 1
ATOM 3710 N N . LEU B 1 17 ? -15.938 -23.75 18.812 1 97.31 17 LEU B N 1
ATOM 3711 C CA . LEU B 1 17 ? -16.766 -24.688 18.062 1 97.31 17 LEU B CA 1
ATOM 3712 C C . LEU B 1 17 ? -18.141 -24.828 18.719 1 97.31 17 LEU B C 1
ATOM 3714 O O . LEU B 1 17 ? -19.172 -24.781 18.031 1 97.31 17 LEU B O 1
ATOM 3718 N N . ASN B 1 18 ? -18.141 -24.969 20 1 97 18 ASN B N 1
ATOM 3719 C CA . ASN B 1 18 ? -19.391 -25.125 20.719 1 97 18 ASN B CA 1
ATOM 3720 C C . ASN B 1 18 ? -20.234 -23.859 20.672 1 97 18 ASN B C 1
ATOM 3722 O O . ASN B 1 18 ? -21.469 -23.922 20.562 1 97 18 ASN B O 1
ATOM 3726 N N . LYS B 1 19 ? -19.594 -22.812 20.766 1 97.19 19 LYS B N 1
ATOM 3727 C CA . LYS B 1 19 ? -20.312 -21.531 20.719 1 97.19 19 LYS B CA 1
ATOM 3728 C C . LYS B 1 19 ? -20.953 -21.312 19.344 1 97.19 19 LYS B C 1
ATOM 3730 O O . LYS B 1 19 ? -22.062 -20.797 19.25 1 97.19 19 LYS B O 1
ATOM 3735 N N . ILE B 1 20 ? -20.234 -21.641 18.328 1 97.19 20 ILE B N 1
ATOM 3736 C CA . ILE B 1 20 ? -20.781 -21.516 16.969 1 97.19 20 ILE B CA 1
ATOM 3737 C C . ILE B 1 20 ? -21.984 -22.438 16.812 1 97.19 20 ILE B C 1
ATOM 3739 O O . ILE B 1 20 ? -22.984 -22.062 16.219 1 97.19 20 ILE B O 1
ATOM 3743 N N . GLN B 1 21 ? -21.906 -23.578 17.344 1 95.06 21 GLN B N 1
ATOM 3744 C CA . GLN B 1 21 ? -22.984 -24.547 17.234 1 95.06 21 GLN B CA 1
ATOM 3745 C C . GLN B 1 21 ? -24.219 -24.094 18 1 95.06 21 GLN B C 1
ATOM 3747 O O . GLN B 1 21 ? -25.359 -24.234 17.531 1 95.06 21 GLN B O 1
ATOM 3752 N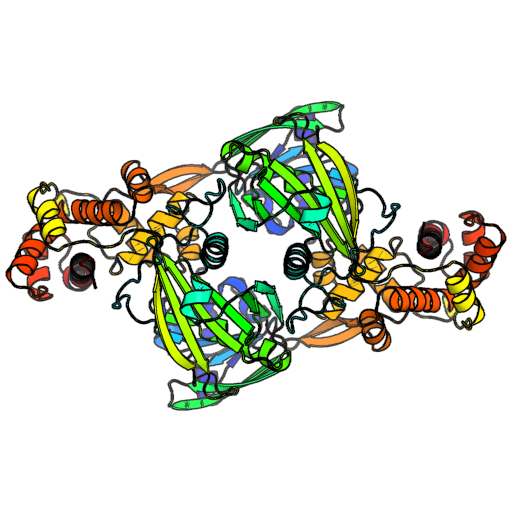 N . SER B 1 22 ? -24.047 -23.516 19.125 1 95.44 22 SER B N 1
ATOM 3753 C CA . SER B 1 22 ? -25.156 -23.156 20 1 95.44 22 SER B CA 1
ATOM 3754 C C . SER B 1 22 ? -25.719 -21.781 19.641 1 95.44 22 SER B C 1
ATOM 3756 O O . SER B 1 22 ? -26.938 -21.578 19.641 1 95.44 22 SER B O 1
ATOM 3758 N N . GLU B 1 23 ? -24.828 -20.828 19.281 1 94.69 23 GLU B N 1
ATOM 3759 C CA . GLU B 1 23 ? -25.25 -19.438 19.109 1 94.69 23 GLU B CA 1
ATOM 3760 C C . GLU B 1 23 ? -25.25 -19.047 17.625 1 94.69 23 GLU B C 1
ATOM 3762 O O . GLU B 1 23 ? -25.781 -18 17.25 1 94.69 23 GLU B O 1
ATOM 3767 N N . GLY B 1 24 ? -24.672 -19.859 16.859 1 95.19 24 GLY B N 1
ATOM 3768 C CA . GLY B 1 24 ? -24.641 -19.594 15.43 1 95.19 24 GLY B CA 1
ATOM 3769 C C . GLY B 1 24 ? -23.344 -18.938 14.977 1 95.19 24 GLY B C 1
ATOM 3770 O O . GLY B 1 24 ? -22.984 -19 13.797 1 95.19 24 GLY B O 1
ATOM 3771 N N . ALA B 1 25 ? -22.75 -18.141 15.859 1 97.56 25 ALA B N 1
ATOM 3772 C CA . ALA B 1 25 ? -21.5 -17.453 15.531 1 97.56 25 ALA B CA 1
ATOM 3773 C C . ALA B 1 25 ? -20.688 -17.156 16.781 1 97.56 25 ALA B C 1
ATOM 3775 O O . ALA B 1 25 ? -21.188 -17.281 17.906 1 97.56 25 ALA B O 1
ATOM 3776 N N . PHE B 1 26 ? -19.438 -16.906 16.562 1 98.12 26 PHE B N 1
ATOM 3777 C CA . PHE B 1 26 ? -18.547 -16.484 17.641 1 98.12 26 PHE B CA 1
ATOM 3778 C C . PHE B 1 26 ? -17.844 -15.188 17.297 1 98.12 26 PHE B C 1
ATOM 3780 O O . PHE B 1 26 ? -17.25 -15.062 16.219 1 98.12 26 PHE B O 1
ATOM 3787 N N . PHE B 1 27 ? -17.953 -14.25 18.203 1 96.81 27 PHE B N 1
ATOM 3788 C CA . PHE B 1 27 ? -17.328 -12.953 18.016 1 96.81 27 PHE B CA 1
ATOM 3789 C C . PHE B 1 27 ? -16.031 -12.859 18.812 1 96.81 27 PHE B C 1
ATOM 3791 O O . PHE B 1 27 ? -15.977 -13.234 19.984 1 96.81 27 PHE B O 1
ATOM 3798 N N . ILE B 1 28 ? -14.969 -12.43 18.094 1 95.88 28 ILE B N 1
ATOM 3799 C CA . ILE B 1 28 ? -13.656 -12.375 18.719 1 95.88 28 ILE B CA 1
ATOM 3800 C C . ILE B 1 28 ? -12.992 -11.031 18.422 1 95.88 28 ILE B C 1
ATOM 3802 O O . ILE B 1 28 ? -13.195 -10.469 17.344 1 95.88 28 ILE B O 1
ATOM 3806 N N . THR B 1 29 ? -12.188 -10.516 19.328 1 92.88 29 THR B N 1
ATOM 3807 C CA . THR B 1 29 ? -11.523 -9.234 19.156 1 92.88 29 THR B CA 1
ATOM 3808 C C . THR B 1 29 ? -10.055 -9.438 18.766 1 92.88 29 THR B C 1
ATOM 3810 O O . THR B 1 29 ? -9.5 -10.516 18.969 1 92.88 29 THR B O 1
ATOM 3813 N N . ALA B 1 30 ? -9.469 -8.414 18.156 1 91 30 ALA B N 1
ATOM 3814 C CA . ALA B 1 30 ? -8.047 -8.438 17.828 1 91 30 ALA B CA 1
ATOM 3815 C C . ALA B 1 30 ? -7.199 -8.664 19.078 1 91 30 ALA B C 1
ATOM 3817 O O . ALA B 1 30 ? -6.184 -9.359 19.016 1 91 30 ALA B O 1
ATOM 3818 N N . ASN B 1 31 ? -7.629 -8.141 20.156 1 87.44 31 ASN B N 1
ATOM 3819 C CA . ASN B 1 31 ? -6.898 -8.289 21.406 1 87.44 31 ASN B CA 1
ATOM 3820 C C . ASN B 1 31 ? -6.883 -9.742 21.875 1 87.44 31 ASN B C 1
ATOM 3822 O O . ASN B 1 31 ? -5.875 -10.227 22.391 1 87.44 31 ASN B O 1
ATOM 3826 N N . GLN B 1 32 ? -7.98 -10.352 21.75 1 92.62 32 GLN B N 1
ATOM 3827 C CA . GLN B 1 32 ? -8.055 -11.766 22.109 1 92.62 32 GLN B CA 1
ATOM 3828 C C . GLN B 1 32 ? -7.137 -12.602 21.219 1 92.62 32 GLN B C 1
ATOM 3830 O O . GLN B 1 32 ? -6.457 -13.508 21.703 1 92.62 32 GLN B O 1
ATOM 3835 N N . ILE B 1 33 ? -7.109 -12.312 19.984 1 94.25 33 ILE B N 1
ATOM 3836 C CA . ILE B 1 33 ? -6.254 -13.023 19.047 1 94.25 33 ILE B CA 1
ATOM 3837 C C . ILE B 1 33 ? -4.785 -12.766 19.375 1 94.25 33 ILE B C 1
ATOM 3839 O O . ILE B 1 33 ? -3.963 -13.68 19.344 1 94.25 33 ILE B O 1
ATOM 3843 N N . LYS B 1 34 ? -4.512 -11.539 19.734 1 89.06 34 LYS B N 1
ATOM 3844 C CA . LYS B 1 34 ? -3.15 -11.078 20.016 1 89.06 34 LYS B CA 1
ATOM 3845 C C . LYS B 1 34 ? -2.539 -11.836 21.188 1 89.06 34 LYS B C 1
ATOM 3847 O O . LYS B 1 34 ? -1.317 -11.867 21.344 1 89.06 34 LYS B O 1
ATOM 3852 N N . GLU B 1 35 ? -3.34 -12.461 22.016 1 91.12 35 GLU B N 1
ATOM 3853 C CA . GLU B 1 35 ? -2.84 -13.289 23.109 1 91.12 35 GLU B CA 1
ATOM 3854 C C . GLU B 1 35 ? -1.94 -14.406 22.578 1 91.12 35 GLU B C 1
ATOM 3856 O O . GLU B 1 35 ? -1.047 -14.867 23.297 1 91.12 35 GLU B O 1
ATOM 3861 N N . PHE B 1 36 ? -2.197 -14.758 21.406 1 91.5 36 PHE B N 1
ATOM 3862 C CA . PHE B 1 36 ? -1.447 -15.898 20.891 1 91.5 36 PHE B CA 1
ATOM 3863 C C . PHE B 1 36 ? -0.547 -15.477 19.734 1 91.5 36 PHE B C 1
ATOM 3865 O O . PHE B 1 36 ? 0.573 -15.977 19.594 1 91.5 36 PHE B O 1
ATOM 3872 N N . LYS B 1 37 ? -1.066 -14.656 18.875 1 88.75 37 LYS B N 1
ATOM 3873 C CA . LYS B 1 37 ? -0.325 -14.234 17.688 1 88.75 37 LYS B CA 1
ATOM 3874 C C . LYS B 1 37 ? -0.89 -12.938 17.109 1 88.75 37 LYS B C 1
ATOM 3876 O O . LYS B 1 37 ? -2.045 -12.594 17.375 1 88.75 37 LYS B O 1
ATOM 3881 N N . GLU B 1 38 ? -0.109 -12.211 16.281 1 83.69 38 GLU B N 1
ATOM 3882 C CA . GLU B 1 38 ? -0.524 -10.938 15.695 1 83.69 38 GLU B CA 1
ATOM 3883 C C . GLU B 1 38 ? -1.773 -11.109 14.836 1 83.69 38 GLU B C 1
ATOM 3885 O O . GLU B 1 38 ? -1.795 -11.938 13.922 1 83.69 38 GLU B O 1
ATOM 3890 N N . PRO B 1 39 ? -2.732 -10.289 15.078 1 87 39 PRO B N 1
ATOM 3891 C CA . PRO B 1 39 ? -4.02 -10.445 14.391 1 87 39 PRO B CA 1
ATOM 3892 C C . PRO B 1 39 ? -3.891 -10.359 12.875 1 87 39 PRO B C 1
ATOM 3894 O O . PRO B 1 39 ? -4.594 -11.07 12.148 1 87 39 PRO B O 1
ATOM 3897 N N . ARG B 1 40 ? -3.023 -9.516 12.383 1 78.06 40 ARG B N 1
ATOM 3898 C CA . ARG B 1 40 ? -2.891 -9.328 10.938 1 78.06 40 ARG B CA 1
ATOM 3899 C C . ARG B 1 40 ? -2.48 -10.633 10.258 1 78.06 40 ARG B C 1
ATOM 3901 O O . ARG B 1 40 ? -2.764 -10.836 9.07 1 78.06 40 ARG B O 1
ATOM 3908 N N . LEU B 1 41 ? -1.976 -11.602 10.938 1 81.75 41 LEU B N 1
ATOM 3909 C CA . LEU B 1 41 ? -1.521 -12.883 10.406 1 81.75 41 LEU B CA 1
ATOM 3910 C C . LEU B 1 41 ? -2.547 -13.977 10.68 1 81.75 41 LEU B C 1
ATOM 3912 O O . LEU B 1 41 ? -2.396 -15.109 10.203 1 81.75 41 LEU B O 1
ATOM 3916 N N . MET B 1 42 ? -3.547 -13.57 11.414 1 89.69 42 MET B N 1
ATOM 3917 C CA . MET B 1 42 ? -4.43 -14.602 11.945 1 89.69 42 MET B CA 1
ATOM 3918 C C . MET B 1 42 ? -5.836 -14.461 11.367 1 89.69 42 MET B C 1
ATOM 3920 O O . MET B 1 42 ? -6.664 -15.367 11.516 1 89.69 42 MET B O 1
ATOM 3924 N N . ALA B 1 43 ? -6.027 -13.406 10.641 1 90.56 43 ALA B N 1
ATOM 3925 C CA . ALA B 1 43 ? -7.441 -13.141 10.383 1 90.56 43 ALA B CA 1
ATOM 3926 C C . ALA B 1 43 ? -7.703 -12.914 8.898 1 90.56 43 ALA B C 1
ATOM 3928 O O . ALA B 1 43 ? -8.789 -12.469 8.516 1 90.56 43 ALA B O 1
ATOM 3929 N N . LYS B 1 44 ? -6.809 -13.164 8.117 1 88.19 44 LYS B N 1
ATOM 3930 C CA . LYS B 1 44 ? -7.012 -12.891 6.699 1 88.19 44 LYS B CA 1
ATOM 3931 C C . LYS B 1 44 ? -6.41 -13.992 5.836 1 88.19 44 LYS B C 1
ATOM 3933 O O . LYS B 1 44 ? -5.191 -14.172 5.805 1 88.19 44 LYS B O 1
ATOM 3938 N N . TRP B 1 45 ? -7.305 -14.719 5.141 1 91.19 45 TRP B N 1
ATOM 3939 C CA . TRP B 1 45 ? -6.906 -15.711 4.148 1 91.19 45 TRP B CA 1
ATOM 3940 C C . TRP B 1 45 ? -7.605 -15.461 2.816 1 91.19 45 TRP B C 1
ATOM 3942 O O . TRP B 1 45 ? -8.805 -15.727 2.682 1 91.19 45 TRP B O 1
ATOM 3952 N N . ASP B 1 46 ? -6.887 -15.148 1.816 1 90.88 46 ASP B N 1
ATOM 3953 C CA . ASP B 1 46 ? -7.449 -14.719 0.54 1 90.88 46 ASP B CA 1
ATOM 3954 C C . ASP B 1 46 ? -7.961 -15.914 -0.263 1 90.88 46 ASP B C 1
ATOM 3956 O O . ASP B 1 46 ? -8.719 -15.75 -1.219 1 90.88 46 ASP B O 1
ATOM 3960 N N . SER B 1 47 ? -7.5 -17.078 0.069 1 92.19 47 SER B N 1
ATOM 3961 C CA . SER B 1 47 ? -7.969 -18.312 -0.533 1 92.19 47 SER B CA 1
ATOM 3962 C C . SER B 1 47 ? -8.273 -19.375 0.531 1 92.19 47 SER B C 1
ATOM 3964 O O . SER B 1 47 ? -7.602 -19.422 1.564 1 92.19 47 SER B O 1
ATOM 3966 N N . SER B 1 48 ? -9.195 -20.234 0.251 1 92.81 48 SER B N 1
ATOM 3967 C CA . SER B 1 48 ? -9.594 -21.266 1.197 1 92.81 48 SER B CA 1
ATOM 3968 C C . SER B 1 48 ? -8.469 -22.266 1.438 1 92.81 48 SER B C 1
ATOM 3970 O O . SER B 1 48 ? -8.406 -22.906 2.494 1 92.81 48 SER B O 1
ATOM 3972 N N . GLU B 1 49 ? -7.598 -22.375 0.504 1 86.06 49 GLU B N 1
ATOM 3973 C CA . GLU B 1 49 ? -6.48 -23.297 0.625 1 86.06 49 GLU B CA 1
ATOM 3974 C C . GLU B 1 49 ? -5.543 -22.891 1.759 1 86.06 49 GLU B C 1
ATOM 3976 O O . GLU B 1 49 ? -4.832 -23.734 2.314 1 86.06 49 GLU B O 1
ATOM 3981 N N . ASN B 1 50 ? -5.617 -21.656 2.139 1 85.5 50 ASN B N 1
ATOM 3982 C CA . ASN B 1 50 ? -4.672 -21.141 3.117 1 85.5 50 ASN B CA 1
ATOM 3983 C C . ASN B 1 50 ? -5.266 -21.125 4.523 1 85.5 50 ASN B C 1
ATOM 3985 O O . ASN B 1 50 ? -4.594 -20.75 5.484 1 85.5 50 ASN B O 1
ATOM 3989 N N . LEU B 1 51 ? -6.398 -21.578 4.621 1 91.69 51 LEU B N 1
ATOM 3990 C CA . LEU B 1 51 ? -7.043 -21.641 5.93 1 91.69 51 LEU B CA 1
ATOM 3991 C C . LEU B 1 51 ? -6.289 -22.562 6.871 1 91.69 51 LEU B C 1
ATOM 3993 O O . LEU B 1 51 ? -5.773 -23.609 6.441 1 91.69 51 LEU B O 1
ATOM 3997 N N . PRO B 1 52 ? -6.266 -22.156 8.109 1 91.19 52 PRO B N 1
ATOM 3998 C CA . PRO B 1 52 ? -5.723 -23.109 9.086 1 91.19 52 PRO B CA 1
ATOM 3999 C C . PRO B 1 52 ? -6.465 -24.438 9.102 1 91.19 52 PRO B C 1
ATOM 4001 O O . PRO B 1 52 ? -7.66 -24.484 8.789 1 91.19 52 PRO B O 1
ATOM 4004 N N . SER B 1 53 ? -5.789 -25.453 9.531 1 91.31 53 SER B N 1
ATOM 4005 C CA . SER B 1 53 ? -6.309 -26.812 9.477 1 91.31 53 SER B CA 1
ATOM 4006 C C . SER B 1 53 ? -7.617 -26.938 10.25 1 91.31 53 SER B C 1
ATOM 4008 O O . SER B 1 53 ? -8.555 -27.594 9.797 1 91.31 53 SER B O 1
ATOM 4010 N N . ILE B 1 54 ? -7.688 -26.312 11.375 1 95.06 54 ILE B N 1
ATOM 4011 C CA . ILE B 1 54 ? -8.875 -26.438 12.219 1 95.06 54 ILE B CA 1
ATOM 4012 C C . ILE B 1 54 ? -10.07 -25.781 11.523 1 95.06 54 ILE B C 1
ATOM 4014 O O . ILE B 1 54 ? -11.203 -26.234 11.664 1 95.06 54 ILE B O 1
ATOM 4018 N N . PHE B 1 55 ? -9.812 -24.688 10.805 1 96.31 55 PHE B N 1
ATOM 4019 C CA . PHE B 1 55 ? -10.867 -24.047 10.031 1 96.31 55 PHE B CA 1
ATOM 4020 C C . PHE B 1 55 ? -11.383 -24.969 8.938 1 96.31 55 PHE B C 1
ATOM 4022 O O . PHE B 1 55 ? -12.594 -25.125 8.773 1 96.31 55 PHE B O 1
ATOM 4029 N N . LYS B 1 56 ? -10.508 -25.562 8.234 1 93.94 56 LYS B N 1
ATOM 4030 C CA . LYS B 1 56 ? -10.867 -26.453 7.145 1 93.94 56 LYS B CA 1
ATOM 4031 C C . LYS B 1 56 ? -11.641 -27.672 7.668 1 93.94 56 LYS B C 1
ATOM 4033 O O . LYS B 1 56 ? -12.656 -28.062 7.094 1 93.94 56 LYS B O 1
ATOM 4038 N N . LYS B 1 57 ? -11.156 -28.203 8.695 1 95.06 57 LYS B N 1
ATOM 4039 C CA . LYS B 1 57 ? -11.734 -29.406 9.273 1 95.06 57 LYS B CA 1
ATOM 4040 C C . LYS B 1 57 ? -13.188 -29.188 9.672 1 95.06 57 LYS B C 1
ATOM 4042 O O . LYS B 1 57 ? -14.023 -30.078 9.508 1 95.06 57 LYS B O 1
ATOM 4047 N N . HIS B 1 58 ? -13.461 -28.031 10.164 1 96.5 58 HIS B N 1
ATOM 4048 C CA . HIS B 1 58 ? -14.789 -27.797 10.727 1 96.5 58 HIS B CA 1
ATOM 4049 C C . HIS B 1 58 ? -15.594 -26.828 9.883 1 96.5 58 HIS B C 1
ATOM 4051 O O . HIS B 1 58 ? -16.641 -26.344 10.305 1 96.5 58 HIS B O 1
ATOM 4057 N N . ASN B 1 59 ? -15.102 -26.438 8.711 1 96.44 59 ASN B N 1
ATOM 4058 C CA . ASN B 1 59 ? -15.758 -25.531 7.785 1 96.44 59 ASN B CA 1
ATOM 4059 C C . ASN B 1 59 ? -16.047 -24.188 8.445 1 96.44 59 ASN B C 1
ATOM 4061 O O . ASN B 1 59 ? -17.172 -23.688 8.367 1 96.44 59 ASN B O 1
ATOM 4065 N N . ILE B 1 60 ? -15.109 -23.703 9.172 1 97.62 60 ILE B N 1
ATOM 4066 C CA . ILE B 1 60 ? -15.242 -22.422 9.828 1 97.62 60 ILE B CA 1
ATOM 4067 C C . ILE B 1 60 ? -14.477 -21.344 9.047 1 97.62 60 ILE B C 1
ATOM 4069 O O . ILE B 1 60 ? -13.406 -21.625 8.492 1 97.62 60 ILE B O 1
ATOM 4073 N N . ASN B 1 61 ? -15.094 -20.203 8.906 1 97.69 61 ASN B N 1
ATOM 4074 C CA . ASN B 1 61 ? -14.438 -19.047 8.305 1 97.69 61 ASN B CA 1
ATOM 4075 C C . ASN B 1 61 ? -14.578 -17.797 9.172 1 97.69 61 ASN B C 1
ATOM 4077 O O . ASN B 1 61 ? -15.32 -17.812 10.156 1 97.69 61 ASN B O 1
ATOM 4081 N N . ILE B 1 62 ? -13.797 -16.797 8.852 1 97.44 62 ILE B N 1
ATOM 4082 C CA . ILE B 1 62 ? -13.719 -15.609 9.688 1 97.44 62 ILE B CA 1
ATOM 4083 C C . ILE B 1 62 ? -13.922 -14.359 8.836 1 97.44 62 ILE B C 1
ATOM 4085 O O . ILE B 1 62 ? -13.445 -14.297 7.695 1 97.44 62 ILE B O 1
ATOM 4089 N N . LEU B 1 63 ? -14.672 -13.352 9.344 1 96.94 63 LEU B N 1
ATOM 4090 C CA . LEU B 1 63 ? -14.93 -12.07 8.688 1 96.94 63 LEU B CA 1
ATOM 4091 C C . LEU B 1 63 ? -14.664 -10.906 9.633 1 96.94 63 LEU B C 1
ATOM 4093 O O . LEU B 1 63 ? -15.031 -10.961 10.805 1 96.94 63 LEU B O 1
ATOM 4097 N N . PRO B 1 64 ? -13.953 -9.883 9.133 1 96.44 64 PRO B N 1
ATOM 4098 C CA . PRO B 1 64 ? -13.875 -8.672 9.945 1 96.44 64 PRO B CA 1
ATOM 4099 C C . PRO B 1 64 ? -15.195 -7.922 10.023 1 96.44 64 PRO B C 1
ATOM 4101 O O . PRO B 1 64 ? -15.906 -7.812 9.016 1 96.44 64 PRO B O 1
ATOM 4104 N N . ILE B 1 65 ? -15.578 -7.422 11.164 1 96.06 65 ILE B N 1
ATOM 4105 C CA . ILE B 1 65 ? -16.844 -6.715 11.312 1 96.06 65 ILE B CA 1
ATOM 4106 C C . ILE B 1 65 ? -16.594 -5.297 11.82 1 96.06 65 ILE B C 1
ATOM 4108 O O . ILE B 1 65 ? -17.5 -4.469 11.852 1 96.06 65 ILE B O 1
ATOM 4112 N N . SER B 1 66 ? -15.414 -5.035 12.234 1 91.19 66 SER B N 1
ATOM 4113 C CA . SER B 1 66 ? -14.914 -3.717 12.625 1 91.19 66 SER B CA 1
ATOM 4114 C C . SER B 1 66 ? -13.398 -3.637 12.5 1 91.19 66 SER B C 1
ATOM 4116 O O . SER B 1 66 ? -12.766 -4.547 11.961 1 91.19 66 SER B O 1
ATOM 4118 N N . ARG B 1 67 ? -12.828 -2.59 12.906 1 84.81 67 ARG B N 1
ATOM 4119 C CA . ARG B 1 67 ? -11.383 -2.428 12.836 1 84.81 67 ARG B CA 1
ATOM 4120 C C . ARG B 1 67 ? -10.672 -3.471 13.695 1 84.81 67 ARG B C 1
ATOM 4122 O O . ARG B 1 67 ? -9.555 -3.885 13.383 1 84.81 67 ARG B O 1
ATOM 4129 N N . ASN B 1 68 ? -11.359 -3.902 14.742 1 87.25 68 ASN B N 1
ATOM 4130 C CA . ASN B 1 68 ? -10.695 -4.809 15.672 1 87.25 68 ASN B CA 1
ATOM 4131 C C . ASN B 1 68 ? -11.594 -5.977 16.062 1 87.25 68 ASN B C 1
ATOM 4133 O O . ASN B 1 68 ? -11.383 -6.613 17.094 1 87.25 68 ASN B O 1
ATOM 4137 N N . GLY B 1 69 ? -12.562 -6.176 15.297 1 92.31 69 GLY B N 1
ATOM 4138 C CA . GLY B 1 69 ? -13.492 -7.246 15.609 1 92.31 69 GLY B CA 1
ATOM 4139 C C . GLY B 1 69 ? -13.734 -8.188 14.445 1 92.31 69 GLY B C 1
ATOM 4140 O O . GLY B 1 69 ? -13.742 -7.762 13.289 1 92.31 69 GLY B O 1
ATOM 4141 N N . TYR B 1 70 ? -14 -9.453 14.797 1 96.44 70 TYR B N 1
ATOM 4142 C CA . TYR B 1 70 ? -14.219 -10.5 13.805 1 96.44 70 TYR B CA 1
ATOM 4143 C C . TYR B 1 70 ? -15.367 -11.414 14.219 1 96.44 70 TYR B C 1
ATOM 4145 O O . TYR B 1 70 ? -15.711 -11.484 15.398 1 96.44 70 TYR B O 1
ATOM 4153 N N . VAL B 1 71 ? -15.914 -12.023 13.281 1 97.75 71 VAL B N 1
ATOM 4154 C CA . VAL B 1 71 ? -16.969 -13.008 13.523 1 97.75 71 VAL B CA 1
ATOM 4155 C C . VAL B 1 71 ? -16.594 -14.328 12.852 1 97.75 71 VAL B C 1
ATOM 4157 O O . VAL B 1 71 ? -16.078 -14.336 11.734 1 97.75 71 VAL B O 1
ATOM 4160 N N . LEU B 1 72 ? -16.734 -15.406 13.578 1 98.19 72 LEU B N 1
ATOM 4161 C CA . LEU B 1 72 ? -16.469 -16.75 13.078 1 98.19 72 LEU B CA 1
ATOM 4162 C C . LEU B 1 72 ? -17.766 -17.562 13.008 1 98.19 72 LEU B C 1
ATOM 4164 O O . LEU B 1 72 ? -18.609 -17.484 13.914 1 98.19 72 LEU B O 1
ATOM 4168 N N . SER B 1 73 ? -17.922 -18.25 11.984 1 98.31 73 SER B N 1
ATOM 4169 C CA . SER B 1 73 ? -19 -19.219 11.805 1 98.31 73 SER B CA 1
ATOM 4170 C C . SER B 1 73 ? -18.719 -20.156 10.633 1 98.31 73 SER B C 1
ATOM 4172 O O . SER B 1 73 ? -17.656 -20.078 10.016 1 98.31 73 SER B O 1
ATOM 4174 N N . ASP B 1 74 ? -19.609 -21.062 10.359 1 97.88 74 ASP B N 1
ATOM 4175 C CA . ASP B 1 74 ? -19.469 -21.938 9.203 1 97.88 74 ASP B CA 1
ATOM 4176 C C . ASP B 1 74 ? -19.922 -21.25 7.922 1 97.88 74 ASP B C 1
ATOM 4178 O O . ASP B 1 74 ? -20.688 -21.797 7.141 1 97.88 74 ASP B O 1
ATOM 4182 N N . PHE B 1 75 ? -19.406 -20 7.727 1 98.06 75 PHE B N 1
ATOM 4183 C CA . PHE B 1 75 ? -19.75 -19.141 6.602 1 98.06 75 PHE B CA 1
ATOM 4184 C C . PHE B 1 75 ? -19.203 -19.703 5.297 1 98.06 75 PHE B C 1
ATOM 4186 O O . PHE B 1 75 ? -18.109 -20.266 5.266 1 98.06 75 PHE B O 1
ATOM 4193 N N . LYS B 1 76 ? -19.922 -19.547 4.215 1 97.81 76 LYS B N 1
ATOM 4194 C CA . LYS B 1 76 ? -19.375 -19.719 2.867 1 97.81 76 LYS B CA 1
ATOM 4195 C C . LYS B 1 76 ? -18.828 -18.391 2.332 1 97.81 76 LYS B C 1
ATOM 4197 O O . LYS B 1 76 ? -19.578 -17.547 1.854 1 97.81 76 LYS B O 1
ATOM 4202 N N . LEU B 1 77 ? -17.469 -18.328 2.363 1 98.12 77 LEU B N 1
ATOM 4203 C CA . LEU B 1 77 ? -16.922 -17 2.125 1 98.12 77 LEU B CA 1
ATOM 4204 C C . LEU B 1 77 ? -16.062 -16.984 0.855 1 98.12 77 LEU B C 1
ATOM 4206 O O . LEU B 1 77 ? -15.539 -15.945 0.468 1 98.12 77 LEU B O 1
ATOM 4210 N N . TYR B 1 78 ? -15.93 -18.078 0.137 1 97.69 78 TYR B N 1
ATOM 4211 C CA . TYR B 1 78 ? -15 -18.156 -0.983 1 97.69 78 TYR B CA 1
ATOM 4212 C C . TYR B 1 78 ? -15.734 -18.469 -2.281 1 97.69 78 TYR B C 1
ATOM 4214 O O . TYR B 1 78 ? -16.719 -19.219 -2.281 1 97.69 78 TYR B O 1
ATOM 4222 N N . GLU B 1 79 ? -15.305 -17.828 -3.324 1 97.75 79 GLU B N 1
ATOM 4223 C CA . GLU B 1 79 ? -15.82 -18.031 -4.672 1 97.75 79 GLU B CA 1
ATOM 4224 C C . GLU B 1 79 ? -14.781 -18.688 -5.57 1 97.75 79 GLU B C 1
ATOM 4226 O O . GLU B 1 79 ? -13.656 -18.219 -5.684 1 97.75 79 GLU B O 1
ATOM 4231 N N . PRO B 1 80 ? -15.094 -19.797 -6.172 1 95.56 80 PRO B N 1
ATOM 4232 C CA . PRO B 1 80 ? -14.141 -20.469 -7.062 1 95.56 80 PRO B CA 1
ATOM 4233 C C . PRO B 1 80 ? -13.82 -19.641 -8.305 1 95.56 80 PRO B C 1
ATOM 4235 O O . PRO B 1 80 ? -14.695 -18.969 -8.844 1 95.56 80 PRO B O 1
ATOM 4238 N N . ILE B 1 81 ? -12.609 -19.719 -8.766 1 92.44 81 ILE B N 1
ATOM 4239 C CA . ILE B 1 81 ? -12.164 -19.078 -9.992 1 92.44 81 ILE B CA 1
ATOM 4240 C C . ILE B 1 81 ? -12.125 -20.094 -11.133 1 92.44 81 ILE B C 1
ATOM 4242 O O . ILE B 1 81 ? -11.508 -21.156 -11 1 92.44 81 ILE B O 1
ATOM 4246 N N . PRO B 1 82 ? -12.781 -19.734 -12.156 1 86.56 82 PRO B N 1
ATOM 4247 C CA . PRO B 1 82 ? -12.766 -20.672 -13.281 1 86.56 82 PRO B CA 1
ATOM 4248 C C . PRO B 1 82 ? -11.359 -20.953 -13.805 1 86.56 82 PRO B C 1
ATOM 4250 O O . PRO B 1 82 ? -10.484 -20.078 -13.734 1 86.56 82 PRO B O 1
ATOM 4253 N N . GLU B 1 83 ? -11.133 -22.172 -14.305 1 75.81 83 GLU B N 1
ATOM 4254 C CA . GLU B 1 83 ? -9.852 -22.531 -14.898 1 75.81 83 GLU B CA 1
ATOM 4255 C C . GLU B 1 83 ? -9.602 -21.734 -16.172 1 75.81 83 GLU B C 1
ATOM 4257 O O . GLU B 1 83 ? -10.531 -21.203 -16.781 1 75.81 83 GLU B O 1
ATOM 4262 N N . LEU B 1 84 ? -8.328 -21.578 -16.469 1 66.38 84 LEU B N 1
ATOM 4263 C CA . LEU B 1 84 ? -7.93 -20.844 -17.672 1 66.38 84 LEU B CA 1
ATOM 4264 C C . LEU B 1 84 ? -8.367 -21.594 -18.938 1 66.38 84 LEU B C 1
ATOM 4266 O O . LEU B 1 84 ? -7.777 -22.609 -19.297 1 66.38 84 LEU B O 1
ATOM 4270 N N . GLY B 1 85 ? -9.523 -21.984 -19.062 1 57.78 85 GLY B N 1
ATOM 4271 C CA . GLY B 1 85 ? -9.93 -22.797 -20.203 1 57.78 85 GLY B CA 1
ATOM 4272 C C . GLY B 1 85 ? -10.336 -21.969 -21.406 1 57.78 85 GLY B C 1
ATOM 4273 O O . GLY B 1 85 ? -10.438 -22.484 -22.516 1 57.78 85 GLY B O 1
ATOM 4274 N N . GLU B 1 86 ? -10.453 -20.734 -21.203 1 58.06 86 GLU B N 1
ATOM 4275 C CA . GLU B 1 86 ? -11.031 -19.984 -22.312 1 58.06 86 GLU B CA 1
ATOM 4276 C C . GLU B 1 86 ? -9.945 -19.422 -23.219 1 58.06 86 GLU B C 1
ATOM 4278 O O . GLU B 1 86 ? -8.773 -19.359 -22.844 1 58.06 86 GLU B O 1
ATOM 4283 N N . HIS B 1 87 ? -10.312 -19.172 -24.375 1 63.5 87 HIS B N 1
ATOM 4284 C CA . HIS B 1 87 ? -9.492 -18.562 -25.406 1 63.5 87 HIS B CA 1
ATOM 4285 C C . HIS B 1 87 ? -8.844 -17.266 -24.906 1 63.5 87 HIS B C 1
ATOM 4287 O O . HIS B 1 87 ? -9.461 -16.5 -24.172 1 63.5 87 HIS B O 1
ATOM 4293 N N . ILE B 1 88 ? -7.578 -17.281 -25.078 1 69.56 88 ILE B N 1
ATOM 4294 C CA . ILE B 1 88 ? -6.836 -16.062 -24.75 1 69.56 88 ILE B CA 1
ATOM 4295 C C . ILE B 1 88 ? -6.926 -15.086 -25.922 1 69.56 88 ILE B C 1
ATOM 4297 O O . ILE B 1 88 ? -6.633 -15.438 -27.062 1 69.56 88 ILE B O 1
ATOM 4301 N N . THR B 1 89 ? -7.512 -13.961 -25.734 1 65.5 89 THR B N 1
ATOM 4302 C CA . THR B 1 89 ? -7.582 -12.898 -26.719 1 65.5 89 THR B CA 1
ATOM 4303 C C . THR B 1 89 ? -6.285 -12.094 -26.75 1 65.5 89 THR B C 1
ATOM 4305 O O . THR B 1 89 ? -5.844 -11.578 -25.719 1 65.5 89 THR B O 1
ATOM 4308 N N . GLU B 1 90 ? -5.699 -12.227 -27.859 1 67.19 90 GLU B N 1
ATOM 4309 C CA . GLU B 1 90 ? -4.512 -11.391 -28 1 67.19 90 GLU B CA 1
ATOM 4310 C C . GLU B 1 90 ? -4.883 -9.922 -28.156 1 67.19 90 GLU B C 1
ATOM 4312 O O . GLU B 1 90 ? -5.684 -9.562 -29.016 1 67.19 90 GLU B O 1
ATOM 4317 N N . MET B 1 91 ? -4.785 -9.242 -27.109 1 59.22 91 MET B N 1
ATOM 4318 C CA . MET B 1 91 ? -4.996 -7.805 -27.234 1 59.22 91 MET B CA 1
ATOM 4319 C C . MET B 1 91 ? -3.961 -7.188 -28.172 1 59.22 91 MET B C 1
ATOM 4321 O O . MET B 1 91 ? -2.76 -7.395 -28 1 59.22 91 MET B O 1
ATOM 4325 N N . GLN B 1 92 ? -4.418 -7.156 -29.438 1 53.78 92 GLN B N 1
ATOM 4326 C CA . GLN B 1 92 ? -3.48 -6.5 -30.344 1 53.78 92 GLN B CA 1
ATOM 4327 C C . GLN B 1 92 ? -2.686 -5.418 -29.625 1 53.78 92 GLN B C 1
ATOM 4329 O O . GLN B 1 92 ? -3.156 -4.844 -28.641 1 53.78 92 GLN B O 1
ATOM 4334 N N . LYS B 1 93 ? -1.378 -5.414 -29.844 1 48.59 93 LYS B N 1
ATOM 4335 C CA . LYS B 1 93 ? -0.46 -4.348 -29.453 1 48.59 93 LYS B CA 1
ATOM 4336 C C . LYS B 1 93 ? -1.199 -3.025 -29.281 1 48.59 93 LYS B C 1
ATOM 4338 O O . LYS B 1 93 ? -1.54 -2.357 -30.25 1 48.59 93 LYS B O 1
ATOM 4343 N N . VAL B 1 94 ? -2.258 -3.113 -28.469 1 50.78 94 VAL B N 1
ATOM 4344 C CA . VAL B 1 94 ? -2.611 -1.728 -28.172 1 50.78 94 VAL B CA 1
ATOM 4345 C C . VAL B 1 94 ? -1.343 -0.889 -28.047 1 50.78 94 VAL B C 1
ATOM 4347 O O . VAL B 1 94 ? -0.337 -1.357 -27.5 1 50.78 94 VAL B O 1
ATOM 4350 N N . GLU B 1 95 ? -1.074 -0.058 -29 1 59.28 95 GLU B N 1
ATOM 4351 C CA . GLU B 1 95 ? 0.047 0.868 -29.125 1 59.28 95 GLU B CA 1
ATOM 4352 C C . GLU B 1 95 ? 0.476 1.406 -27.766 1 59.28 95 GLU B C 1
ATOM 4354 O O . GLU B 1 95 ? 0.029 2.477 -27.344 1 59.28 95 GLU B O 1
ATOM 4359 N N . ILE B 1 96 ? 0.771 0.42 -26.828 1 68.19 96 ILE B N 1
ATOM 4360 C CA . ILE B 1 96 ? 1.428 1.033 -25.672 1 68.19 96 ILE B CA 1
ATOM 4361 C C . ILE B 1 96 ? 2.742 1.675 -26.109 1 68.19 96 ILE B C 1
ATOM 4363 O O . ILE B 1 96 ? 3.609 1.004 -26.688 1 68.19 96 ILE B O 1
ATOM 4367 N N . PRO B 1 97 ? 2.686 2.963 -26.047 1 74.81 97 PRO B N 1
ATOM 4368 C CA . PRO B 1 97 ? 3.99 3.572 -26.312 1 74.81 97 PRO B CA 1
ATOM 4369 C C . PRO B 1 97 ? 5.125 2.889 -25.547 1 74.81 97 PRO B C 1
ATOM 4371 O O . PRO B 1 97 ? 4.891 2.24 -24.531 1 74.81 97 PRO B O 1
ATOM 4374 N N . GLU B 1 98 ? 6.211 2.799 -26.125 1 83.19 98 GLU B N 1
ATOM 4375 C CA . GLU B 1 98 ? 7.371 2.197 -25.484 1 83.19 98 GLU B CA 1
ATOM 4376 C C . GLU B 1 98 ? 7.824 3.027 -24.281 1 83.19 98 GLU B C 1
ATOM 4378 O O . GLU B 1 98 ? 8.266 4.168 -24.438 1 83.19 98 GLU B O 1
ATOM 4383 N N . TYR B 1 99 ? 7.598 2.533 -23.109 1 91.69 99 TYR B N 1
ATOM 4384 C CA . TYR B 1 99 ? 8.07 3.15 -21.875 1 91.69 99 TYR B CA 1
ATOM 4385 C C . TYR B 1 99 ? 9.289 2.412 -21.328 1 91.69 99 TYR B C 1
ATOM 4387 O O . TYR B 1 99 ? 9.312 1.18 -21.297 1 91.69 99 TYR B O 1
ATOM 4395 N N . GLU B 1 100 ? 10.266 3.139 -20.875 1 94.19 100 GLU B N 1
ATOM 4396 C CA . GLU B 1 100 ? 11.461 2.521 -20.312 1 94.19 100 GLU B CA 1
ATOM 4397 C C . GLU B 1 100 ? 11.164 1.857 -18.969 1 94.19 100 GLU B C 1
ATOM 4399 O O . GLU B 1 100 ? 11.836 0.894 -18.594 1 94.19 100 GLU B O 1
ATOM 4404 N N . THR B 1 101 ? 10.18 2.354 -18.312 1 94.25 101 THR B N 1
ATOM 4405 C CA . THR B 1 101 ? 9.906 1.913 -16.953 1 94.25 101 THR B CA 1
ATOM 4406 C C . THR B 1 101 ? 8.969 0.712 -16.938 1 94.25 101 THR B C 1
ATOM 4408 O O . THR B 1 101 ? 8.633 0.181 -15.883 1 94.25 101 THR B O 1
ATOM 4411 N N . ILE B 1 102 ? 8.523 0.283 -18.094 1 89.62 102 ILE B N 1
ATOM 4412 C CA . ILE B 1 102 ? 7.645 -0.875 -18.203 1 89.62 102 ILE B CA 1
ATOM 4413 C C . ILE B 1 102 ? 8.328 -1.973 -19.016 1 89.62 102 ILE B C 1
ATOM 4415 O O . ILE B 1 102 ? 8.734 -1.746 -20.156 1 89.62 102 ILE B O 1
ATOM 4419 N N . ASP B 1 103 ? 8.492 -3.043 -18.344 1 84.31 103 ASP B N 1
ATOM 4420 C CA . ASP B 1 103 ? 8.914 -4.25 -19.062 1 84.31 103 ASP B CA 1
ATOM 4421 C C . ASP B 1 103 ? 7.734 -5.203 -19.266 1 84.31 103 ASP B C 1
ATOM 4423 O O . ASP B 1 103 ? 7.383 -5.961 -18.359 1 84.31 103 ASP B O 1
ATOM 4427 N N . ILE B 1 104 ? 7.242 -5.207 -20.406 1 77.94 104 ILE B N 1
ATOM 4428 C CA . ILE B 1 104 ? 6.031 -5.953 -20.719 1 77.94 104 ILE B CA 1
ATOM 4429 C C . ILE B 1 104 ? 6.285 -7.449 -20.547 1 77.94 104 ILE B C 1
ATOM 4431 O O . ILE B 1 104 ? 5.363 -8.211 -20.25 1 77.94 104 ILE B O 1
ATOM 4435 N N . GLY B 1 105 ? 7.5 -7.836 -20.719 1 75.56 105 GLY B N 1
ATOM 4436 C CA . GLY B 1 105 ? 7.84 -9.242 -20.562 1 75.56 105 GLY B CA 1
ATOM 4437 C C . GLY B 1 105 ? 7.992 -9.672 -19.125 1 75.56 105 GLY B C 1
ATOM 4438 O O . GLY B 1 105 ? 8 -10.867 -18.812 1 75.56 105 GLY B O 1
ATOM 4439 N N . ASN B 1 106 ? 8.094 -8.664 -18.281 1 78.94 106 ASN B N 1
ATOM 4440 C CA . ASN B 1 106 ? 8.352 -9 -16.891 1 78.94 106 ASN B CA 1
ATOM 4441 C C . ASN B 1 106 ? 7.609 -8.062 -15.945 1 78.94 106 ASN B C 1
ATOM 4443 O O . ASN B 1 106 ? 8.227 -7.242 -15.258 1 78.94 106 ASN B O 1
ATOM 4447 N N . ILE B 1 107 ? 6.359 -8.242 -15.875 1 82.38 107 ILE B N 1
ATOM 4448 C CA . ILE B 1 107 ? 5.547 -7.516 -14.906 1 82.38 107 ILE B CA 1
ATOM 4449 C C . ILE B 1 107 ? 5.453 -8.312 -13.609 1 82.38 107 ILE B C 1
ATOM 4451 O O . ILE B 1 107 ? 4.809 -9.367 -13.562 1 82.38 107 ILE B O 1
ATOM 4455 N N . SER B 1 108 ? 6.113 -7.859 -12.586 1 74.44 108 SER B N 1
ATOM 4456 C CA . SER B 1 108 ? 6.27 -8.742 -11.43 1 74.44 108 SER B CA 1
ATOM 4457 C C . SER B 1 108 ? 5.449 -8.25 -10.242 1 74.44 108 SER B C 1
ATOM 4459 O O . SER B 1 108 ? 5.262 -8.977 -9.266 1 74.44 108 SER B O 1
ATOM 4461 N N . SER B 1 109 ? 4.973 -7.031 -10.289 1 84.19 109 SER B N 1
ATOM 4462 C CA . SER B 1 109 ? 4.23 -6.535 -9.133 1 84.19 109 SER B CA 1
ATOM 4463 C C . SER B 1 109 ? 2.766 -6.293 -9.484 1 84.19 109 SER B C 1
ATOM 4465 O O . SER B 1 109 ? 2.432 -6.043 -10.641 1 84.19 109 SER B O 1
ATOM 4467 N N . GLU B 1 110 ? 1.972 -6.379 -8.43 1 87.44 110 GLU B N 1
ATOM 4468 C CA . GLU B 1 110 ? 0.544 -6.105 -8.57 1 87.44 110 GLU B CA 1
ATOM 4469 C C . GLU B 1 110 ? 0.303 -4.676 -9.055 1 87.44 110 GLU B C 1
ATOM 4471 O O . GLU B 1 110 ? -0.5 -4.449 -9.961 1 87.44 110 GLU B O 1
ATOM 4476 N N . ALA B 1 111 ? 0.988 -3.768 -8.531 1 88.62 111 ALA B N 1
ATOM 4477 C CA . ALA B 1 111 ? 0.844 -2.359 -8.898 1 88.62 111 ALA B CA 1
ATOM 4478 C C . ALA B 1 111 ? 1.191 -2.135 -10.367 1 88.62 111 ALA B C 1
ATOM 4480 O O . ALA B 1 111 ? 0.458 -1.454 -11.086 1 88.62 111 ALA B O 1
ATOM 4481 N N . ASN B 1 112 ? 2.268 -2.699 -10.805 1 89.19 112 ASN B N 1
ATOM 4482 C CA . ASN B 1 112 ? 2.674 -2.547 -12.195 1 89.19 112 ASN B CA 1
ATOM 4483 C C . ASN B 1 112 ? 1.688 -3.223 -13.148 1 89.19 112 ASN B C 1
ATOM 4485 O O . ASN B 1 112 ? 1.457 -2.738 -14.258 1 89.19 112 ASN B O 1
ATOM 4489 N N . ALA B 1 113 ? 1.186 -4.363 -12.695 1 92.44 113 ALA B N 1
ATOM 4490 C CA . ALA B 1 113 ? 0.177 -5.043 -13.508 1 92.44 113 ALA B CA 1
ATOM 4491 C C . ALA B 1 113 ? -1.047 -4.156 -13.719 1 92.44 113 ALA B C 1
ATOM 4493 O O . ALA B 1 113 ? -1.614 -4.121 -14.812 1 92.44 113 ALA B O 1
ATOM 4494 N N . ILE B 1 114 ? -1.418 -3.43 -12.711 1 95.25 114 ILE B N 1
ATOM 4495 C CA . ILE B 1 114 ? -2.572 -2.545 -12.797 1 95.25 114 ILE B CA 1
ATOM 4496 C C . ILE B 1 114 ? -2.256 -1.379 -13.734 1 95.25 114 ILE B C 1
ATOM 4498 O O . ILE B 1 114 ? -3.082 -1.003 -14.57 1 95.25 114 ILE B O 1
ATOM 4502 N N . ASN B 1 115 ? -1.05 -0.807 -13.609 1 93.62 115 ASN B N 1
ATOM 4503 C CA . ASN B 1 115 ? -0.647 0.291 -14.47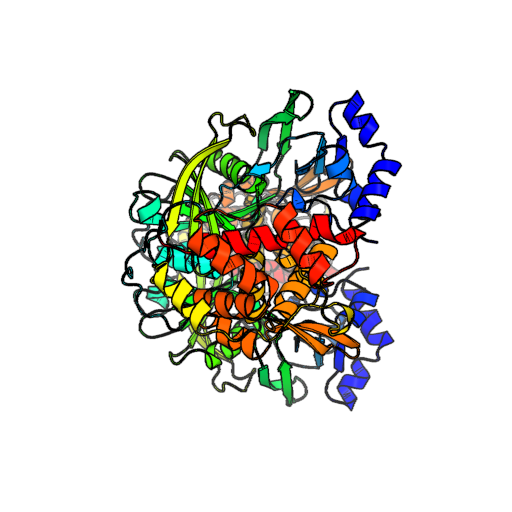7 1 93.62 115 ASN B CA 1
ATOM 4504 C C . ASN B 1 115 ? -0.695 -0.115 -15.945 1 93.62 115 ASN B C 1
ATOM 4506 O O . ASN B 1 115 ? -1.233 0.616 -16.781 1 93.62 115 ASN B O 1
ATOM 4510 N N . VAL B 1 116 ? -0.183 -1.272 -16.234 1 92.69 116 VAL B N 1
ATOM 4511 C CA . VAL B 1 116 ? -0.139 -1.748 -17.609 1 92.69 116 VAL B CA 1
ATOM 4512 C C . VAL B 1 116 ? -1.551 -2.084 -18.094 1 92.69 116 VAL B C 1
ATOM 4514 O O . VAL B 1 116 ? -1.89 -1.858 -19.25 1 92.69 116 VAL B O 1
ATOM 4517 N N . LEU B 1 117 ? -2.322 -2.656 -17.203 1 94 117 LEU B N 1
ATOM 4518 C CA . LEU B 1 117 ? -3.717 -2.945 -17.516 1 94 117 LEU B CA 1
ATOM 4519 C C . LEU B 1 117 ? -4.438 -1.689 -17.984 1 94 117 LEU B C 1
ATOM 4521 O O . LEU B 1 117 ? -5.191 -1.734 -18.969 1 94 117 LEU B O 1
ATOM 4525 N N . MET B 1 118 ? -4.191 -0.597 -17.359 1 93.06 118 MET B N 1
ATOM 4526 C CA . MET B 1 118 ? -4.824 0.678 -17.688 1 93.06 118 MET B CA 1
ATOM 4527 C C . MET B 1 118 ? -4.234 1.263 -18.969 1 93.06 118 MET B C 1
ATOM 4529 O O . MET B 1 118 ? -4.969 1.728 -19.828 1 93.06 118 MET B O 1
ATOM 4533 N N . LEU B 1 119 ? -2.951 1.189 -19.109 1 91 119 LEU B N 1
ATOM 4534 C CA . LEU B 1 119 ? -2.256 1.787 -20.25 1 91 119 LEU B CA 1
ATOM 4535 C C . LEU B 1 119 ? -2.588 1.047 -21.531 1 91 119 LEU B C 1
ATOM 4537 O O . LEU B 1 119 ? -2.682 1.66 -22.594 1 91 119 LEU B O 1
ATOM 4541 N N . SER B 1 120 ? -2.756 -0.245 -21.453 1 90.56 120 SER B N 1
ATOM 4542 C CA . SER B 1 120 ? -3.004 -1.08 -22.625 1 90.56 120 SER B CA 1
ATOM 4543 C C . SER B 1 120 ? -4.461 -0.998 -23.062 1 90.56 120 SER B C 1
ATOM 4545 O O . SER B 1 120 ? -4.828 -1.516 -24.109 1 90.56 120 SER B O 1
ATOM 4547 N N . LYS B 1 121 ? -5.328 -0.45 -22.203 1 91.88 121 LYS B N 1
ATOM 4548 C CA . LYS B 1 121 ? -6.762 -0.303 -22.453 1 91.88 121 LYS B CA 1
ATOM 4549 C C . LYS B 1 121 ? -7.461 -1.658 -22.453 1 91.88 121 LYS B C 1
ATOM 4551 O O . LYS B 1 121 ? -8.539 -1.807 -23.031 1 91.88 121 LYS B O 1
ATOM 4556 N N . ILE B 1 122 ? -6.793 -2.631 -21.844 1 92.69 122 ILE B N 1
ATOM 4557 C CA . ILE B 1 122 ? -7.395 -3.951 -21.688 1 92.69 122 ILE B CA 1
ATOM 4558 C C . ILE B 1 122 ? -8.695 -3.832 -20.891 1 92.69 122 ILE B C 1
ATOM 4560 O O . ILE B 1 122 ? -9.711 -4.422 -21.25 1 92.69 122 ILE B O 1
ATOM 4564 N N . LEU B 1 123 ? -8.641 -3.072 -19.875 1 95.19 123 LEU B N 1
ATOM 4565 C CA . LEU B 1 123 ? -9.828 -2.904 -19.047 1 95.19 123 LEU B CA 1
ATOM 4566 C C . LEU B 1 123 ? -10.977 -2.295 -19.844 1 95.19 123 LEU B C 1
ATOM 4568 O O . LEU B 1 123 ? -12.125 -2.715 -19.703 1 95.19 123 LEU B O 1
ATOM 4572 N N . ASP B 1 124 ? -10.672 -1.285 -20.672 1 95.12 124 ASP B N 1
ATOM 4573 C CA . ASP B 1 124 ? -11.68 -0.645 -21.516 1 95.12 124 ASP B CA 1
ATOM 4574 C C . ASP B 1 124 ? -12.336 -1.655 -22.453 1 95.12 124 ASP B C 1
ATOM 4576 O O . ASP B 1 124 ? -13.555 -1.671 -22.594 1 95.12 124 ASP B O 1
ATOM 4580 N N . ASP B 1 125 ? -11.531 -2.445 -23.047 1 93.56 125 ASP B N 1
ATOM 4581 C CA . ASP B 1 125 ? -12.039 -3.471 -23.953 1 93.56 125 ASP B CA 1
ATOM 4582 C C . ASP B 1 125 ? -12.914 -4.473 -23.203 1 93.56 125 ASP B C 1
ATOM 4584 O O . ASP B 1 125 ? -14.016 -4.805 -23.656 1 93.56 125 ASP B O 1
ATOM 4588 N N . PHE B 1 126 ? -12.477 -4.953 -22.094 1 95.06 126 PHE B N 1
ATOM 4589 C CA . PHE B 1 126 ? -13.172 -5.961 -21.312 1 95.06 126 PHE B CA 1
ATOM 4590 C C . PHE B 1 126 ? -14.547 -5.465 -20.891 1 95.06 126 PHE B C 1
ATOM 4592 O O . PHE B 1 126 ? -15.523 -6.223 -20.922 1 95.06 126 PHE B O 1
ATOM 4599 N N . LEU B 1 127 ? -14.57 -4.215 -20.484 1 96.38 127 LEU B N 1
ATOM 4600 C CA . LEU B 1 127 ? -15.812 -3.658 -19.969 1 96.38 127 LEU B CA 1
ATOM 4601 C C . LEU B 1 127 ? -16.641 -3.018 -21.078 1 96.38 127 LEU B C 1
ATOM 4603 O O . LEU B 1 127 ? -17.75 -2.555 -20.859 1 96.38 127 LEU B O 1
ATOM 4607 N N . ASP B 1 128 ? -16.141 -3 -22.281 1 94.75 128 ASP B N 1
ATOM 4608 C CA . ASP B 1 128 ? -16.781 -2.336 -23.406 1 94.75 128 ASP B CA 1
ATOM 4609 C C . ASP B 1 128 ? -17.125 -0.886 -23.078 1 94.75 128 ASP B C 1
ATOM 4611 O O . ASP B 1 128 ? -18.266 -0.457 -23.219 1 94.75 128 ASP B O 1
ATOM 4615 N N . GLU B 1 129 ? -16.219 -0.24 -22.359 1 92.94 129 GLU B N 1
ATOM 4616 C CA . GLU B 1 129 ? -16.297 1.167 -21.984 1 92.94 129 GLU B CA 1
ATOM 4617 C C . GLU B 1 129 ? -15.031 1.924 -22.391 1 92.94 129 GLU B C 1
ATOM 4619 O O . GLU B 1 129 ? -13.938 1.366 -22.359 1 92.94 129 GLU B O 1
ATOM 4624 N N . ASP B 1 130 ? -15.266 3.17 -22.672 1 87.94 130 ASP B N 1
ATOM 4625 C CA . ASP B 1 130 ? -14.109 4 -22.984 1 87.94 130 ASP B CA 1
ATOM 4626 C C . ASP B 1 130 ? -13.766 4.926 -21.828 1 87.94 130 ASP B C 1
ATOM 4628 O O . ASP B 1 130 ? -14.625 5.223 -20.984 1 87.94 130 ASP B O 1
ATOM 4632 N N . ASP B 1 131 ? -12.547 5.262 -21.688 1 89.06 131 ASP B N 1
ATOM 4633 C CA . ASP B 1 131 ? -12.055 6.352 -20.859 1 89.06 131 ASP B CA 1
ATOM 4634 C C . ASP B 1 131 ? -12.141 5.996 -19.375 1 89.06 131 ASP B C 1
ATOM 4636 O O . ASP B 1 131 ? -12.648 6.777 -18.562 1 89.06 131 ASP B O 1
ATOM 4640 N N . ASN B 1 132 ? -11.891 4.738 -18.969 1 94.94 132 ASN B N 1
ATOM 4641 C CA . ASN B 1 132 ? -11.68 4.434 -17.562 1 94.94 132 ASN B CA 1
ATOM 4642 C C . ASN B 1 132 ? -10.5 5.207 -16.984 1 94.94 132 ASN B C 1
ATOM 4644 O O . ASN B 1 132 ? -9.391 5.148 -17.531 1 94.94 132 ASN B O 1
ATOM 4648 N N . VAL B 1 133 ? -10.805 5.914 -15.93 1 94.56 133 VAL B N 1
ATOM 4649 C CA . VAL B 1 133 ? -9.742 6.695 -15.305 1 94.56 133 VAL B CA 1
ATOM 4650 C C . VAL B 1 133 ? -9.609 6.297 -13.836 1 94.56 133 VAL B C 1
ATOM 4652 O O . VAL B 1 133 ? -10.617 6.078 -13.148 1 94.56 133 VAL B O 1
ATOM 4655 N N . ALA B 1 134 ? -8.344 6.145 -13.383 1 95 134 ALA B N 1
ATOM 4656 C CA . ALA B 1 134 ? -8.117 5.824 -11.977 1 95 134 ALA B CA 1
ATOM 4657 C C . ALA B 1 134 ? -8.5 6.996 -11.078 1 95 134 ALA B C 1
ATOM 4659 O O . ALA B 1 134 ? -8.008 8.109 -11.258 1 95 134 ALA B O 1
ATOM 4660 N N . THR B 1 135 ? -9.352 6.742 -10.062 1 94.94 135 THR B N 1
ATOM 4661 C CA . THR B 1 135 ? -9.844 7.859 -9.266 1 94.94 135 THR B CA 1
ATOM 4662 C C . THR B 1 135 ? -9.648 7.59 -7.777 1 94.94 135 THR B C 1
ATOM 4664 O O . THR B 1 135 ? -9.555 8.523 -6.977 1 94.94 135 THR B O 1
ATOM 4667 N N . PHE B 1 136 ? -9.633 6.355 -7.379 1 93.81 136 PHE B N 1
ATOM 4668 C CA . PHE B 1 136 ? -9.492 6.062 -5.957 1 93.81 136 PHE B CA 1
ATOM 4669 C C . PHE B 1 136 ? -8.82 4.707 -5.746 1 93.81 136 PHE B C 1
ATOM 4671 O O . PHE B 1 136 ? -8.898 3.83 -6.609 1 93.81 136 PHE B O 1
ATOM 4678 N N . ASN B 1 137 ? -8.117 4.5 -4.699 1 94.56 137 ASN B N 1
ATOM 4679 C CA . ASN B 1 137 ? -7.504 3.248 -4.27 1 94.56 137 ASN B CA 1
ATOM 4680 C C . ASN B 1 137 ? -6.957 3.352 -2.848 1 94.56 137 ASN B C 1
ATOM 4682 O O . ASN B 1 137 ? -7.008 4.418 -2.234 1 94.56 137 ASN B O 1
ATOM 4686 N N . GLY B 1 138 ? -6.605 2.172 -2.387 1 91.06 138 GLY B N 1
ATOM 4687 C CA . GLY B 1 138 ? -5.949 2.162 -1.088 1 91.06 138 GLY B CA 1
ATOM 4688 C C . GLY B 1 138 ? -6.867 1.726 0.039 1 91.06 138 GLY B C 1
ATOM 4689 O O . GLY B 1 138 ? -7.953 1.193 -0.207 1 91.06 138 GLY B O 1
ATOM 4690 N N . ARG B 1 139 ? -6.41 1.94 1.23 1 89 139 ARG B N 1
ATOM 4691 C CA . ARG B 1 139 ? -7.137 1.532 2.43 1 89 139 ARG B CA 1
ATOM 4692 C C . ARG B 1 139 ? -8.273 2.5 2.738 1 89 139 ARG B C 1
ATOM 4694 O O . ARG B 1 139 ? -8.117 3.715 2.6 1 89 139 ARG B O 1
ATOM 4701 N N . MET B 1 140 ? -9.391 1.913 3.162 1 87.44 140 MET B N 1
ATOM 4702 C CA . MET B 1 140 ? -10.562 2.713 3.486 1 87.44 140 MET B CA 1
ATOM 4703 C C . MET B 1 140 ? -11.438 2.004 4.516 1 87.44 140 MET B C 1
ATOM 4705 O O . MET B 1 140 ? -11.344 0.786 4.684 1 87.44 140 MET B O 1
ATOM 4709 N N . GLY B 1 141 ? -12.25 2.758 5.145 1 87.88 141 GLY B N 1
ATOM 4710 C CA . GLY B 1 141 ? -13.289 2.184 5.992 1 87.88 141 GLY B CA 1
ATOM 4711 C C . GLY B 1 141 ? -14.539 1.804 5.227 1 87.88 141 GLY B C 1
ATOM 4712 O O . GLY B 1 141 ? -14.961 2.52 4.312 1 87.88 141 GLY B O 1
ATOM 4713 N N . THR B 1 142 ? -15.117 0.742 5.566 1 93.25 142 THR B N 1
ATOM 4714 C CA . THR B 1 142 ? -16.219 0.185 4.793 1 93.25 142 THR B CA 1
ATOM 4715 C C . THR B 1 142 ? -17.516 0.942 5.078 1 93.25 142 THR B C 1
ATOM 4717 O O . THR B 1 142 ? -18.5 0.79 4.355 1 93.25 142 THR B O 1
ATOM 4720 N N . GLY B 1 143 ? -17.547 1.749 6.133 1 90.12 143 GLY B N 1
ATOM 4721 C CA . GLY B 1 143 ? -18.812 2.295 6.598 1 90.12 143 GLY B CA 1
ATOM 4722 C C . GLY B 1 143 ? -19.625 1.306 7.41 1 90.12 143 GLY B C 1
ATOM 4723 O O . GLY B 1 143 ? -19.062 0.416 8.055 1 90.12 143 GLY B O 1
ATOM 4724 N N . ILE B 1 144 ? -20.969 1.591 7.496 1 93.44 144 ILE B N 1
ATOM 4725 C CA . ILE B 1 144 ? -21.859 0.771 8.312 1 93.44 144 ILE B CA 1
ATOM 4726 C C . ILE B 1 144 ? -22.922 0.12 7.438 1 93.44 144 ILE B C 1
ATOM 4728 O O . ILE B 1 144 ? -23.625 0.806 6.695 1 93.44 144 ILE B O 1
ATOM 4732 N N . PHE B 1 145 ? -22.953 -1.178 7.469 1 97.38 145 PHE B N 1
ATOM 4733 C CA . PHE B 1 145 ? -23.984 -1.906 6.727 1 97.38 145 PHE B CA 1
ATOM 4734 C C . PHE B 1 145 ? -24.172 -3.305 7.301 1 97.38 145 PHE B C 1
ATOM 4736 O O . PHE B 1 145 ? -23.422 -3.732 8.18 1 97.38 145 PHE B O 1
ATOM 4743 N N . SER B 1 146 ? -25.234 -3.938 6.883 1 98.12 146 SER B N 1
ATOM 4744 C CA . SER B 1 146 ? -25.531 -5.32 7.246 1 98.12 146 SER B CA 1
ATOM 4745 C C . SER B 1 146 ? -25.781 -6.176 6.012 1 98.12 146 SER B C 1
ATOM 4747 O O . SER B 1 146 ? -26.125 -5.656 4.949 1 98.12 146 SER B O 1
ATOM 4749 N N . PHE B 1 147 ? -25.594 -7.438 6.191 1 98.5 147 PHE B N 1
ATOM 4750 C CA . PHE B 1 147 ? -25.844 -8.352 5.086 1 98.5 147 PHE B CA 1
ATOM 4751 C C . PHE B 1 147 ? -26.094 -9.766 5.602 1 98.5 147 PHE B C 1
ATOM 4753 O O . PHE B 1 147 ? -25.891 -10.047 6.785 1 98.5 147 PHE B O 1
ATOM 4760 N N . ARG B 1 148 ? -26.625 -10.539 4.719 1 98.38 148 ARG B N 1
ATOM 4761 C CA . ARG B 1 148 ? -26.781 -11.961 4.992 1 98.38 148 ARG B CA 1
ATOM 4762 C C . ARG B 1 148 ? -25.75 -12.789 4.242 1 98.38 148 ARG B C 1
ATOM 4764 O O . ARG B 1 148 ? -25.328 -12.414 3.146 1 98.38 148 ARG B O 1
ATOM 4771 N N . VAL B 1 149 ? -25.328 -13.906 4.844 1 98.5 149 VAL B N 1
ATOM 4772 C CA . VAL B 1 149 ? -24.344 -14.797 4.234 1 98.5 149 VAL B CA 1
ATOM 4773 C C . VAL B 1 149 ? -24.75 -16.25 4.477 1 98.5 149 VAL B C 1
ATOM 4775 O O . VAL B 1 149 ? -25.219 -16.594 5.559 1 98.5 149 VAL B O 1
ATOM 4778 N N . ASP B 1 150 ? -24.531 -17.016 3.488 1 98 150 ASP B N 1
ATOM 4779 C CA . ASP B 1 150 ? -24.875 -18.422 3.588 1 98 150 ASP B CA 1
ATOM 4780 C C . ASP B 1 150 ? -23.891 -19.172 4.477 1 98 150 ASP B C 1
ATOM 4782 O O . ASP B 1 150 ? -22.703 -18.828 4.523 1 98 150 ASP B O 1
ATOM 4786 N N . ARG B 1 151 ? -24.375 -20.188 5.168 1 97.25 151 ARG B N 1
ATOM 4787 C CA . ARG B 1 151 ? -23.594 -21.078 6.02 1 97.25 151 ARG B CA 1
ATOM 4788 C C . ARG B 1 151 ? -23.594 -22.5 5.488 1 97.25 151 ARG B C 1
ATOM 4790 O O . ARG B 1 151 ? -24.5 -22.875 4.734 1 97.25 151 ARG B O 1
ATOM 4797 N N . HIS B 1 152 ? -22.594 -23.203 5.816 1 96 152 HIS B N 1
ATOM 4798 C CA . HIS B 1 152 ? -22.484 -24.594 5.371 1 96 152 HIS B CA 1
ATOM 4799 C C . HIS B 1 152 ? -23.625 -25.438 5.941 1 96 152 HIS B C 1
ATOM 4801 O O . HIS B 1 152 ? -24.047 -26.406 5.316 1 96 152 HIS B O 1
ATOM 4807 N N . ARG B 1 153 ? -24.141 -25.016 7.086 1 93.06 153 ARG B N 1
ATOM 4808 C CA . ARG B 1 153 ? -25.234 -25.75 7.719 1 93.06 153 ARG B CA 1
ATOM 4809 C C . ARG B 1 153 ? -26.562 -25.484 7.023 1 93.06 153 ARG B C 1
ATOM 4811 O O . ARG B 1 153 ? -27.578 -26.078 7.363 1 93.06 153 ARG B O 1
ATOM 4818 N N . GLY B 1 154 ? -26.625 -24.609 6 1 91 154 GLY B N 1
ATOM 4819 C CA . GLY B 1 154 ? -27.797 -24.406 5.164 1 91 154 GLY B CA 1
ATOM 4820 C C . GLY B 1 154 ? -28.547 -23.141 5.492 1 91 154 GLY B C 1
ATOM 4821 O O . GLY B 1 154 ? -29.281 -22.609 4.656 1 91 154 GLY B O 1
ATOM 4822 N N . SER B 1 155 ? -28.422 -22.547 6.621 1 92.75 155 SER B N 1
ATOM 4823 C CA . SER B 1 155 ? -29.109 -21.312 6.992 1 92.75 155 SER B CA 1
ATOM 4824 C C . SER B 1 155 ? -28.219 -20.094 6.73 1 92.75 155 SER B C 1
ATOM 4826 O O . SER B 1 155 ? -27 -20.219 6.609 1 92.75 155 SER B O 1
ATOM 4828 N N . SER B 1 156 ? -28.906 -19 6.543 1 95.56 156 SER B N 1
ATOM 4829 C CA . SER B 1 156 ? -28.188 -17.734 6.41 1 95.56 156 SER B CA 1
ATOM 4830 C C . SER B 1 156 ? -27.984 -17.062 7.77 1 95.56 156 SER B C 1
ATOM 4832 O O . SER B 1 156 ? -28.672 -17.391 8.734 1 95.56 156 SER B O 1
ATOM 4834 N N . PHE B 1 157 ? -27.016 -16.25 7.828 1 97.44 157 PHE B N 1
ATOM 4835 C CA . PHE B 1 157 ? -26.688 -15.516 9.039 1 97.44 157 PHE B CA 1
ATOM 4836 C C . PHE B 1 157 ? -26.547 -14.023 8.742 1 97.44 157 PHE B C 1
ATOM 4838 O O . PHE B 1 157 ? -26 -13.641 7.711 1 97.44 157 PHE B O 1
ATOM 4845 N N . LYS B 1 158 ? -27.125 -13.227 9.594 1 98.19 158 LYS B N 1
ATOM 4846 C CA . LYS B 1 158 ? -27.016 -11.781 9.438 1 98.19 158 LYS B CA 1
ATOM 4847 C C . LYS B 1 158 ? -25.75 -11.25 10.102 1 98.19 158 LYS B C 1
ATOM 4849 O O . LYS B 1 158 ? -25.5 -11.531 11.281 1 98.19 158 LYS B O 1
ATOM 4854 N N . VAL B 1 159 ? -24.938 -10.516 9.367 1 98.19 159 VAL B N 1
ATOM 4855 C CA . VAL B 1 159 ? -23.703 -9.922 9.867 1 98.19 159 VAL B CA 1
ATOM 4856 C C . VAL B 1 159 ? -23.828 -8.398 9.852 1 98.19 159 VAL B C 1
ATOM 4858 O O . VAL B 1 159 ? -24.25 -7.812 8.859 1 98.19 159 VAL B O 1
ATOM 4861 N N . ASP B 1 160 ? -23.453 -7.797 10.945 1 97.5 160 ASP B N 1
ATOM 4862 C CA . ASP B 1 160 ? -23.391 -6.344 11.047 1 97.5 160 ASP B CA 1
ATOM 4863 C C . ASP B 1 160 ? -21.953 -5.852 11.016 1 97.5 160 ASP B C 1
ATOM 4865 O O . ASP B 1 160 ? -21.125 -6.297 11.812 1 97.5 160 ASP B O 1
ATOM 4869 N N . VAL B 1 161 ? -21.672 -4.969 10.055 1 96.5 161 VAL B N 1
ATOM 4870 C CA . VAL B 1 161 ? -20.328 -4.434 9.891 1 96.5 161 VAL B CA 1
ATOM 4871 C C . VAL B 1 161 ? -20.312 -2.949 10.258 1 96.5 161 VAL B C 1
ATOM 4873 O O . VAL B 1 161 ? -21.156 -2.184 9.805 1 96.5 161 VAL B O 1
ATOM 4876 N N . LYS B 1 162 ? -19.391 -2.623 11.109 1 91.81 162 LYS B N 1
ATOM 4877 C CA . LYS B 1 162 ? -19.234 -1.231 11.523 1 91.81 162 LYS B CA 1
ATOM 4878 C C . LYS B 1 162 ? -17.797 -0.745 11.281 1 91.81 162 LYS B C 1
ATOM 4880 O O . LYS B 1 162 ? -16.953 -0.832 12.172 1 91.81 162 LYS B O 1
ATOM 4885 N N . ASN B 1 163 ? -17.578 -0.119 10.164 1 88 163 ASN B N 1
ATOM 4886 C CA . ASN B 1 163 ? -16.328 0.556 9.812 1 88 163 ASN B CA 1
ATOM 4887 C C . ASN B 1 163 ? -15.156 -0.41 9.812 1 88 163 ASN B C 1
ATOM 4889 O O . ASN B 1 163 ? -14.117 -0.13 10.422 1 88 163 ASN B O 1
ATOM 4893 N N . ALA B 1 164 ? -15.352 -1.584 9.219 1 92.25 164 ALA B N 1
ATOM 4894 C CA . ALA B 1 164 ? -14.219 -2.471 8.969 1 92.25 164 ALA B CA 1
ATOM 4895 C C . ALA B 1 164 ? -13.258 -1.861 7.957 1 92.25 164 ALA B C 1
ATOM 4897 O O . ALA B 1 164 ? -13.57 -0.852 7.32 1 92.25 164 ALA B O 1
ATOM 4898 N N . GLN B 1 165 ? -12.117 -2.424 7.898 1 89.81 165 GLN B N 1
ATOM 4899 C CA . GLN B 1 165 ? -11.133 -1.919 6.941 1 89.81 165 GLN B CA 1
ATOM 4900 C C . GLN B 1 165 ? -11.164 -2.723 5.648 1 89.81 165 GLN B C 1
ATOM 4902 O O . GLN B 1 165 ? -11.297 -3.949 5.672 1 89.81 165 GLN B O 1
ATOM 4907 N N . CYS B 1 166 ? -11.109 -2.1 4.555 1 93.75 166 CYS B N 1
ATOM 4908 C CA . CYS B 1 166 ? -10.93 -2.752 3.264 1 93.75 166 CYS B CA 1
ATOM 4909 C C . CYS B 1 166 ? -9.859 -2.049 2.441 1 93.75 166 CYS B C 1
ATOM 4911 O O . CYS B 1 166 ? -9.477 -0.917 2.748 1 93.75 166 CYS B O 1
ATOM 4913 N N . GLU B 1 167 ? -9.273 -2.756 1.536 1 93.12 167 GLU B N 1
ATOM 4914 C CA . GLU B 1 167 ? -8.258 -2.217 0.632 1 93.12 167 GLU B CA 1
ATOM 4915 C C . GLU B 1 167 ? -8.664 -2.414 -0.827 1 93.12 167 GLU B C 1
ATOM 4917 O O . GLU B 1 167 ? -8.977 -3.531 -1.243 1 93.12 167 GLU B O 1
ATOM 4922 N N . ILE B 1 168 ? -8.719 -1.342 -1.518 1 96.06 168 ILE B N 1
ATOM 4923 C CA . ILE B 1 168 ? -9.062 -1.375 -2.936 1 96.06 168 ILE B CA 1
ATOM 4924 C C . ILE B 1 168 ? -7.797 -1.215 -3.775 1 96.06 168 ILE B C 1
ATOM 4926 O O . ILE B 1 168 ? -7.078 -0.219 -3.645 1 96.06 168 ILE B O 1
ATOM 4930 N N . ASP B 1 169 ? -7.508 -2.15 -4.664 1 95.81 169 ASP B N 1
ATOM 4931 C CA . ASP B 1 169 ? -6.285 -2.129 -5.461 1 95.81 169 ASP B CA 1
ATOM 4932 C C . ASP B 1 169 ? -6.371 -1.081 -6.566 1 95.81 169 ASP B C 1
ATOM 4934 O O . ASP B 1 169 ? -5.367 -0.448 -6.91 1 95.81 169 ASP B O 1
ATOM 4938 N N . GLY B 1 170 ? -7.512 -0.977 -7.125 1 96.62 170 GLY B N 1
ATOM 4939 C CA . GLY B 1 170 ? -7.766 0.029 -8.148 1 96.62 170 GLY B CA 1
ATOM 4940 C C . GLY B 1 170 ? -9.227 0.424 -8.242 1 96.62 170 GLY B C 1
ATOM 4941 O O . GLY B 1 170 ? -10.109 -0.436 -8.227 1 96.62 170 GLY B O 1
ATOM 4942 N N . GLY B 1 171 ? -9.469 1.654 -8.203 1 97.5 171 GLY B N 1
ATOM 4943 C CA . GLY B 1 171 ? -10.781 2.232 -8.453 1 97.5 171 GLY B CA 1
ATOM 4944 C C . GLY B 1 171 ? -10.805 3.178 -9.641 1 97.5 171 GLY B C 1
ATOM 4945 O O . GLY B 1 171 ? -9.961 4.074 -9.734 1 97.5 171 GLY B O 1
ATOM 4946 N N . MET B 1 172 ? -11.68 2.895 -10.547 1 97.88 172 MET B N 1
ATOM 4947 C CA . MET B 1 172 ? -11.789 3.709 -11.758 1 97.88 172 MET B CA 1
ATOM 4948 C C . MET B 1 172 ? -13.211 4.23 -11.93 1 97.88 172 MET B C 1
ATOM 4950 O O . MET B 1 172 ? -14.141 3.744 -11.281 1 97.88 172 MET B O 1
ATOM 4954 N N . GLU B 1 173 ? -13.305 5.215 -12.688 1 97.25 173 GLU B N 1
ATOM 4955 C CA . GLU B 1 173 ? -14.609 5.762 -13.062 1 97.25 173 GLU B CA 1
ATOM 4956 C C . GLU B 1 173 ? -14.633 6.172 -14.531 1 97.25 173 GLU B C 1
ATOM 4958 O O . GLU B 1 173 ? -13.633 6.648 -15.062 1 97.25 173 GLU B O 1
ATOM 4963 N N . ASN B 1 174 ? -15.625 5.777 -15.219 1 96.12 174 ASN B N 1
ATOM 4964 C CA . ASN B 1 174 ? -15.93 6.258 -16.562 1 96.12 174 ASN B CA 1
ATOM 4965 C C . ASN B 1 174 ? -17.297 6.945 -16.609 1 96.12 174 ASN B C 1
ATOM 4967 O O . ASN B 1 174 ? -17.891 7.215 -15.578 1 96.12 174 ASN B O 1
ATOM 4971 N N . ASN B 1 175 ? -17.703 7.312 -17.75 1 94.62 175 ASN B N 1
ATOM 4972 C CA . ASN B 1 175 ? -18.938 8.086 -17.875 1 94.62 175 ASN B CA 1
ATOM 4973 C C . ASN B 1 175 ? -20.156 7.293 -17.422 1 94.62 175 ASN B C 1
ATOM 4975 O O . ASN B 1 175 ? -21.141 7.871 -16.953 1 94.62 175 ASN B O 1
ATOM 4979 N N . ASN B 1 176 ? -20.016 6 -17.359 1 96.31 176 ASN B N 1
ATOM 4980 C CA . ASN B 1 176 ? -21.219 5.188 -17.188 1 96.31 176 ASN B CA 1
ATOM 4981 C C . ASN B 1 176 ? -21.172 4.398 -15.883 1 96.31 176 ASN B C 1
ATOM 4983 O O . ASN B 1 176 ? -22.219 3.945 -15.398 1 96.31 176 ASN B O 1
ATOM 4987 N N . SER B 1 177 ? -19.953 4.262 -15.375 1 97.69 177 SER B N 1
ATOM 4988 C CA . SER B 1 177 ? -19.891 3.365 -14.227 1 97.69 177 SER B CA 1
ATOM 4989 C C . SER B 1 177 ? -18.656 3.643 -13.375 1 97.69 177 SER B C 1
ATOM 4991 O O . SER B 1 177 ? -17.75 4.359 -13.812 1 97.69 177 SER B O 1
ATOM 4993 N N . VAL B 1 178 ? -18.75 3.172 -12.148 1 98.19 178 VAL B N 1
ATOM 4994 C CA . VAL B 1 178 ? -17.594 3.066 -11.258 1 98.19 178 VAL B CA 1
ATOM 4995 C C . VAL B 1 178 ? -17.062 1.636 -11.266 1 98.19 178 VAL B C 1
ATOM 4997 O O . VAL B 1 178 ? -17.844 0.677 -11.227 1 98.19 178 VAL B O 1
ATOM 5000 N N . VAL B 1 179 ? -15.758 1.49 -11.398 1 98.69 179 VAL B N 1
ATOM 5001 C CA . VAL B 1 179 ? -15.156 0.164 -11.477 1 98.69 179 VAL B CA 1
ATOM 5002 C C . VAL B 1 179 ? -14.289 -0.087 -10.25 1 98.69 179 VAL B C 1
ATOM 5004 O O . VAL B 1 179 ? -13.422 0.726 -9.914 1 98.69 179 VAL B O 1
ATOM 5007 N N . ILE B 1 180 ? -14.539 -1.162 -9.539 1 98.69 180 ILE B N 1
ATOM 5008 C CA . ILE B 1 180 ? -13.688 -1.628 -8.445 1 98.69 180 ILE B CA 1
ATOM 5009 C C . ILE B 1 180 ? -12.875 -2.834 -8.906 1 98.69 180 ILE B C 1
ATOM 5011 O O . ILE B 1 180 ? -13.43 -3.836 -9.359 1 98.69 180 ILE B O 1
ATOM 5015 N N . LEU B 1 181 ? -11.57 -2.691 -8.805 1 98.5 181 LEU B N 1
ATOM 5016 C CA . LEU B 1 181 ? -10.648 -3.711 -9.305 1 98.5 181 LEU B CA 1
ATOM 5017 C C . LEU B 1 181 ? -9.883 -4.363 -8.156 1 98.5 181 LEU B C 1
ATOM 5019 O O . LEU B 1 181 ? -9.281 -3.67 -7.332 1 98.5 181 LEU B O 1
ATOM 5023 N N . GLU B 1 182 ? -10.016 -5.648 -7.996 1 98 182 GLU B N 1
ATOM 5024 C CA . GLU B 1 182 ? -9.148 -6.48 -7.172 1 98 182 GLU B CA 1
ATOM 5025 C C . GLU B 1 182 ? -8.117 -7.223 -8.023 1 98 182 GLU B C 1
ATOM 5027 O O . GLU B 1 182 ? -8.484 -7.922 -8.969 1 98 182 GLU B O 1
ATOM 5032 N N . ALA B 1 183 ? -6.855 -7 -7.719 1 96.06 183 ALA B N 1
ATOM 5033 C CA . ALA B 1 183 ? -5.809 -7.559 -8.57 1 96.06 183 ALA B CA 1
ATOM 5034 C C . ALA B 1 183 ? -4.945 -8.547 -7.797 1 96.06 183 ALA B C 1
ATOM 5036 O O . ALA B 1 183 ? -4.637 -8.328 -6.621 1 96.06 183 ALA B O 1
ATOM 5037 N N . LYS B 1 184 ? -4.605 -9.633 -8.461 1 92.62 184 LYS B N 1
ATOM 5038 C CA . LYS B 1 184 ? -3.686 -10.641 -7.938 1 92.62 184 LYS B CA 1
ATOM 5039 C C . LYS B 1 184 ? -2.609 -10.992 -8.961 1 92.62 184 LYS B C 1
ATOM 5041 O O . LYS B 1 184 ? -2.834 -10.883 -10.172 1 92.62 184 LYS B O 1
ATOM 5046 N N . ASN B 1 185 ? -1.475 -11.414 -8.453 1 89.12 185 ASN B N 1
ATOM 5047 C CA . ASN B 1 185 ? -0.406 -11.852 -9.344 1 89.12 185 ASN B CA 1
ATOM 5048 C C . ASN B 1 185 ? -0.02 -13.305 -9.078 1 89.12 185 ASN B C 1
ATOM 5050 O O . ASN B 1 185 ? 1.032 -13.766 -9.523 1 89.12 185 ASN B O 1
ATOM 5054 N N . VAL B 1 186 ? -0.827 -13.938 -8.289 1 85.62 186 VAL B N 1
ATOM 5055 C CA . VAL B 1 186 ? -0.698 -15.367 -8.016 1 85.62 186 VAL B CA 1
ATOM 5056 C C . VAL B 1 186 ? -2.021 -16.078 -8.305 1 85.62 186 VAL B C 1
ATOM 5058 O O . VAL B 1 186 ? -3.092 -15.555 -7.973 1 85.62 186 VAL B O 1
ATOM 5061 N N . VAL B 1 187 ? -1.905 -17.141 -8.82 1 85.94 187 VAL B N 1
ATOM 5062 C CA . VAL B 1 187 ? -3.109 -17.891 -9.172 1 85.94 187 VAL B CA 1
ATOM 5063 C C . VAL B 1 187 ? -3.551 -18.734 -7.984 1 85.94 187 VAL B C 1
ATOM 5065 O O . VAL B 1 187 ? -2.75 -19.5 -7.422 1 85.94 187 VAL B O 1
ATOM 5068 N N . HIS B 1 188 ? -4.758 -18.641 -7.652 1 88.81 188 HIS B N 1
ATOM 5069 C CA . HIS B 1 188 ? -5.426 -19.453 -6.648 1 88.81 188 HIS B CA 1
ATOM 5070 C C . HIS B 1 188 ? -6.711 -20.062 -7.195 1 88.81 188 HIS B C 1
ATOM 5072 O O . HIS B 1 188 ? -7.262 -19.562 -8.188 1 88.81 188 HIS B O 1
ATOM 5078 N N . PRO B 1 189 ? -7.117 -21.156 -6.566 1 89.06 189 PRO B N 1
ATOM 5079 C CA . PRO B 1 189 ? -8.336 -21.797 -7.074 1 89.06 189 PRO B CA 1
ATOM 5080 C C . PRO B 1 189 ? -9.602 -21 -6.75 1 89.06 189 PRO B C 1
ATOM 5082 O O . PRO B 1 189 ? -10.641 -21.203 -7.383 1 89.06 189 PRO B O 1
ATOM 5085 N N . ASP B 1 190 ? -9.555 -20.188 -5.758 1 94.69 190 ASP B N 1
ATOM 5086 C CA . ASP B 1 190 ? -10.68 -19.359 -5.328 1 94.69 190 ASP B CA 1
ATOM 5087 C C . ASP B 1 190 ? -10.203 -18.047 -4.719 1 94.69 190 ASP B C 1
ATOM 5089 O O . ASP B 1 190 ? -9 -17.766 -4.699 1 94.69 190 ASP B O 1
ATOM 5093 N N . PHE B 1 191 ? -11.117 -17.156 -4.43 1 96.44 191 PHE B N 1
ATOM 5094 C CA . PHE B 1 191 ? -10.773 -15.906 -3.758 1 96.44 191 PHE B CA 1
ATOM 5095 C C . PHE B 1 191 ? -11.805 -15.57 -2.682 1 96.44 191 PHE B C 1
ATOM 5097 O O . PHE B 1 191 ? -12.914 -16.094 -2.699 1 96.44 191 PHE B O 1
ATOM 5104 N N . HIS B 1 192 ? -11.406 -14.844 -1.718 1 97.31 192 HIS B N 1
ATOM 5105 C CA . HIS B 1 192 ? -12.297 -14.391 -0.653 1 97.31 192 HIS B CA 1
ATOM 5106 C C . HIS B 1 192 ? -13.242 -13.305 -1.151 1 97.31 192 HIS B C 1
ATOM 5108 O O . HIS B 1 192 ? -12.797 -12.219 -1.533 1 97.31 192 HIS B O 1
ATOM 5114 N N . ILE B 1 193 ? -14.5 -13.516 -1.053 1 98.38 193 ILE B N 1
ATOM 5115 C CA . ILE B 1 193 ? -15.531 -12.688 -1.657 1 98.38 193 ILE B CA 1
ATOM 5116 C C . ILE B 1 193 ? -15.5 -11.289 -1.04 1 98.38 193 ILE B C 1
ATOM 5118 O O . ILE B 1 193 ? -15.805 -10.297 -1.71 1 98.38 193 ILE B O 1
ATOM 5122 N N . ARG B 1 194 ? -15.055 -11.141 0.213 1 97.75 194 ARG B N 1
ATOM 5123 C CA . ARG B 1 194 ? -15.047 -9.867 0.925 1 97.75 194 ARG B CA 1
ATOM 5124 C C . ARG B 1 194 ? -14.211 -8.828 0.185 1 97.75 194 ARG B C 1
ATOM 5126 O O . ARG B 1 194 ? -14.461 -7.629 0.299 1 97.75 194 ARG B O 1
ATOM 5133 N N . GLN B 1 195 ? -13.234 -9.266 -0.567 1 97.25 195 GLN B N 1
ATOM 5134 C CA . GLN B 1 195 ? -12.32 -8.367 -1.266 1 97.25 195 GLN B CA 1
ATOM 5135 C C . GLN B 1 195 ? -13.055 -7.555 -2.328 1 97.25 195 GLN B C 1
ATOM 5137 O O . GLN B 1 195 ? -12.609 -6.465 -2.695 1 97.25 195 GLN B O 1
ATOM 5142 N N . LEU B 1 196 ? -14.188 -8.078 -2.795 1 98.44 196 LEU B N 1
ATOM 5143 C CA . LEU B 1 196 ? -15.047 -7.363 -3.734 1 98.44 196 LEU B CA 1
ATOM 5144 C C . LEU B 1 196 ? -16.266 -6.777 -3.027 1 98.44 196 LEU B C 1
ATOM 5146 O O . LEU B 1 196 ? -16.688 -5.656 -3.322 1 98.44 196 LEU B O 1
ATOM 5150 N N . TYR B 1 197 ? -16.797 -7.492 -2.068 1 98.75 197 TYR B N 1
ATOM 5151 C CA . TYR B 1 197 ? -18.094 -7.16 -1.48 1 98.75 197 TYR B CA 1
ATOM 5152 C C . TYR B 1 197 ? -17.984 -5.926 -0.591 1 98.75 197 TYR B C 1
ATOM 5154 O O . TYR B 1 197 ? -18.844 -5.039 -0.648 1 98.75 197 TYR B O 1
ATOM 5162 N N . TYR B 1 198 ? -16.969 -5.906 0.284 1 98.44 198 TYR B N 1
ATOM 5163 C CA . TYR B 1 198 ? -16.859 -4.793 1.216 1 98.44 198 TYR B CA 1
ATOM 5164 C C . TYR B 1 198 ? -16.625 -3.48 0.47 1 98.44 198 TYR B C 1
ATOM 5166 O O . TYR B 1 198 ? -17.312 -2.488 0.727 1 98.44 198 TYR B O 1
ATOM 5174 N N . PRO B 1 199 ? -15.719 -3.451 -0.499 1 98.19 199 PRO B N 1
ATOM 5175 C CA . PRO B 1 199 ? -15.586 -2.24 -1.313 1 98.19 199 PRO B CA 1
ATOM 5176 C C . PRO B 1 199 ? -16.875 -1.883 -2.049 1 98.19 199 PRO B C 1
ATOM 5178 O O . PRO B 1 199 ? -17.219 -0.704 -2.164 1 98.19 199 PRO B O 1
ATOM 5181 N N . TYR B 1 200 ? -17.594 -2.877 -2.557 1 98.56 200 TYR B N 1
ATOM 5182 C CA . TYR B 1 200 ? -18.875 -2.674 -3.238 1 98.56 200 TYR B CA 1
ATOM 5183 C C . TYR B 1 200 ? -19.875 -1.972 -2.328 1 98.56 200 TYR B C 1
ATOM 5185 O O . TYR B 1 200 ? -20.484 -0.98 -2.721 1 98.56 200 TYR B O 1
ATOM 5193 N N . ARG B 1 201 ? -19.984 -2.453 -1.137 1 98.31 201 ARG B N 1
ATOM 5194 C CA . ARG B 1 201 ? -20.938 -1.891 -0.185 1 98.31 201 ARG B CA 1
ATOM 5195 C C . ARG B 1 201 ? -20.547 -0.465 0.197 1 98.31 201 ARG B C 1
ATOM 5197 O O . ARG B 1 201 ? -21.422 0.397 0.352 1 98.31 201 ARG B O 1
ATOM 5204 N N . LEU B 1 202 ? -19.312 -0.255 0.377 1 96.56 202 LEU B N 1
ATOM 5205 C CA . LEU B 1 202 ? -18.812 1.081 0.694 1 96.56 202 LEU B CA 1
ATOM 5206 C C . LEU B 1 202 ? -19.219 2.078 -0.386 1 96.56 202 LEU B C 1
ATOM 5208 O O . LEU B 1 202 ? -19.875 3.08 -0.098 1 96.56 202 LEU B O 1
ATOM 5212 N N . TRP B 1 203 ? -18.922 1.785 -1.614 1 96.81 203 TRP B N 1
ATOM 5213 C CA . TRP B 1 203 ? -19.078 2.76 -2.691 1 96.81 203 TRP B CA 1
ATOM 5214 C C . TRP B 1 203 ? -20.516 2.811 -3.188 1 96.81 203 TRP B C 1
ATOM 5216 O O . TRP B 1 203 ? -20.953 3.822 -3.744 1 96.81 203 TRP B O 1
ATOM 5226 N N . ALA B 1 204 ? -21.234 1.709 -2.994 1 96.94 204 ALA B N 1
ATOM 5227 C CA . ALA B 1 204 ? -22.656 1.722 -3.336 1 96.94 204 ALA B CA 1
ATOM 5228 C C . ALA B 1 204 ? -23.406 2.779 -2.531 1 96.94 204 ALA B C 1
ATOM 5230 O O . ALA B 1 204 ? -24.422 3.295 -2.975 1 96.94 204 ALA B O 1
ATOM 5231 N N . SER B 1 205 ? -22.891 3.096 -1.401 1 94.31 205 SER B N 1
ATOM 5232 C CA . SER B 1 205 ? -23.516 4.102 -0.554 1 94.31 205 SER B CA 1
ATOM 5233 C C . SER B 1 205 ? -23.047 5.504 -0.904 1 94.31 205 SER B C 1
ATOM 5235 O O . SER B 1 205 ? -23.641 6.496 -0.483 1 94.31 205 SER B O 1
ATOM 5237 N N . LYS B 1 206 ? -22.109 5.676 -1.742 1 92.88 206 LYS B N 1
ATOM 5238 C CA . LYS B 1 206 ? -21.469 6.969 -1.974 1 92.88 206 LYS B CA 1
ATOM 5239 C C . LYS B 1 206 ? -21.766 7.48 -3.383 1 92.88 206 LYS B C 1
ATOM 5241 O O . LYS B 1 206 ? -21.703 8.688 -3.637 1 92.88 206 LYS B O 1
ATOM 5246 N N . VAL B 1 207 ? -22.094 6.504 -4.297 1 96.56 207 VAL B N 1
ATOM 5247 C CA . VAL B 1 207 ? -22.203 6.914 -5.695 1 96.56 207 VAL B CA 1
ATOM 5248 C C . VAL B 1 207 ? -23.578 6.492 -6.242 1 96.56 207 VAL B C 1
ATOM 5250 O O . VAL B 1 207 ? -24.219 5.59 -5.699 1 96.56 207 VAL B O 1
ATOM 5253 N N . VAL B 1 208 ? -23.922 7.168 -7.309 1 96.88 208 VAL B N 1
ATOM 5254 C CA . VAL B 1 208 ? -25.172 6.859 -7.992 1 96.88 208 VAL B CA 1
ATOM 5255 C C . VAL B 1 208 ? -24.906 5.969 -9.203 1 96.88 208 VAL B C 1
ATOM 5257 O O . VAL B 1 208 ? -25.703 5.086 -9.523 1 96.88 208 VAL B O 1
ATOM 5260 N N . LYS B 1 209 ? -23.797 6.156 -9.883 1 96.44 209 LYS B N 1
ATOM 5261 C CA . LYS B 1 209 ? -23.406 5.324 -11.016 1 96.44 209 LYS B CA 1
ATOM 5262 C C . LYS B 1 209 ? -23.375 3.85 -10.633 1 96.44 209 LYS B C 1
ATOM 5264 O O . LYS B 1 209 ? -23.016 3.506 -9.5 1 96.44 209 LYS B O 1
ATOM 5269 N N . PRO B 1 210 ? -23.75 3.041 -11.586 1 97.81 210 PRO B N 1
ATOM 5270 C CA . PRO B 1 210 ? -23.578 1.614 -11.305 1 97.81 210 PRO B CA 1
ATOM 5271 C C . PRO B 1 210 ? -22.125 1.237 -11.023 1 97.81 210 PRO B C 1
ATOM 5273 O O . PRO B 1 210 ? -21.219 1.84 -11.594 1 97.81 210 PRO B O 1
ATOM 5276 N N . ILE B 1 211 ? -22 0.237 -10.164 1 98.5 211 ILE B N 1
ATOM 5277 C CA . ILE B 1 211 ? -20.672 -0.221 -9.805 1 98.5 211 ILE B CA 1
ATOM 5278 C C . ILE B 1 211 ? -20.375 -1.554 -10.492 1 98.5 211 ILE B C 1
ATOM 5280 O O . ILE B 1 211 ? -21.172 -2.49 -10.406 1 98.5 211 ILE B O 1
ATOM 5284 N N . ARG B 1 212 ? -19.312 -1.636 -11.227 1 98.56 212 ARG B N 1
ATOM 5285 C CA . ARG B 1 212 ? -18.844 -2.865 -11.859 1 98.56 212 ARG B CA 1
ATOM 5286 C C . ARG B 1 212 ? -17.641 -3.441 -11.109 1 98.56 212 ARG B C 1
ATOM 5288 O O . ARG B 1 212 ? -16.719 -2.711 -10.766 1 98.56 212 ARG B O 1
ATOM 5295 N N . LEU B 1 213 ? -17.688 -4.773 -10.766 1 98.81 213 LEU B N 1
ATOM 5296 C CA . LEU B 1 213 ? -16.656 -5.441 -9.977 1 98.81 213 LEU B CA 1
ATOM 5297 C C . LEU B 1 213 ? -15.789 -6.328 -10.852 1 98.81 213 LEU B C 1
ATOM 5299 O O . LEU B 1 213 ? -16.281 -7.254 -11.5 1 98.81 213 LEU B O 1
ATOM 5303 N N . VAL B 1 214 ? -14.477 -6.035 -10.844 1 98.62 214 VAL B N 1
ATOM 5304 C CA . VAL B 1 214 ? -13.555 -6.773 -11.703 1 98.62 214 VAL B CA 1
ATOM 5305 C C . VAL B 1 214 ? -12.469 -7.43 -10.852 1 98.62 214 VAL B C 1
ATOM 5307 O O . VAL B 1 214 ? -11.867 -6.777 -10 1 98.62 214 VAL B O 1
ATOM 5310 N N . PHE B 1 215 ? -12.312 -8.695 -10.984 1 97.94 215 PHE B N 1
ATOM 5311 C CA . PHE B 1 215 ? -11.211 -9.469 -10.414 1 97.94 215 PHE B CA 1
ATOM 5312 C C . PHE B 1 215 ? -10.172 -9.797 -11.477 1 97.94 215 PHE B C 1
ATOM 5314 O O . PHE B 1 215 ? -10.492 -10.422 -12.492 1 97.94 215 PHE B O 1
ATOM 5321 N N . SER B 1 216 ? -8.93 -9.312 -11.234 1 96.75 216 SER B N 1
ATOM 5322 C CA . SER B 1 216 ? -7.879 -9.477 -12.234 1 96.75 216 SER B CA 1
ATOM 5323 C C . SER B 1 216 ? -6.73 -10.32 -11.695 1 96.75 216 SER B C 1
ATOM 5325 O O . SER B 1 216 ? -6.277 -10.117 -10.562 1 96.75 216 SER B O 1
ATOM 5327 N N . ILE B 1 217 ? -6.316 -11.281 -12.484 1 93.12 217 ILE B N 1
ATOM 5328 C CA . ILE B 1 217 ? -5.137 -12.078 -12.172 1 93.12 217 ILE B CA 1
ATOM 5329 C C . ILE B 1 217 ? -4.105 -11.938 -13.289 1 93.12 217 ILE B C 1
ATOM 5331 O O . ILE B 1 217 ? -4.414 -12.18 -14.461 1 93.12 217 ILE B O 1
ATOM 5335 N N . TYR B 1 218 ? -2.984 -11.5 -12.891 1 92.38 218 TYR B N 1
ATOM 5336 C CA . TYR B 1 218 ? -1.891 -11.469 -13.852 1 92.38 218 TYR B CA 1
ATOM 5337 C C . TYR B 1 218 ? -0.832 -12.508 -13.516 1 92.38 218 TYR B C 1
ATOM 5339 O O . TYR B 1 218 ? -0.204 -12.445 -12.453 1 92.38 218 TYR B O 1
ATOM 5347 N N . SER B 1 219 ? -0.651 -13.391 -14.398 1 88.94 219 SER B N 1
ATOM 5348 C CA . SER B 1 219 ? 0.37 -14.43 -14.273 1 88.94 219 SER B CA 1
ATOM 5349 C C . SER B 1 219 ? 0.741 -15 -15.641 1 88.94 219 SER B C 1
ATOM 5351 O O . SER B 1 219 ? -0.111 -15.109 -16.531 1 88.94 219 SER B O 1
ATOM 5353 N N . ASN B 1 220 ? 1.98 -15.344 -15.812 1 89.25 220 ASN B N 1
ATOM 5354 C CA . ASN B 1 220 ? 2.445 -15.969 -17.047 1 89.25 220 ASN B CA 1
ATOM 5355 C C . ASN B 1 220 ? 2.16 -15.094 -18.266 1 89.25 220 ASN B C 1
ATOM 5357 O O . ASN B 1 220 ? 1.693 -15.586 -19.297 1 89.25 220 ASN B O 1
ATOM 5361 N N . GLN B 1 221 ? 2.262 -13.789 -18.078 1 88.5 221 GLN B N 1
ATOM 5362 C CA . GLN B 1 221 ? 2.123 -12.789 -19.141 1 88.5 221 GLN B CA 1
ATOM 5363 C C . GLN B 1 221 ? 0.703 -12.766 -19.703 1 88.5 221 GLN B C 1
ATOM 5365 O O . GLN B 1 221 ? 0.494 -12.438 -20.859 1 88.5 221 GLN B O 1
ATOM 5370 N N . ILE B 1 222 ? -0.228 -13.234 -18.906 1 89.31 222 ILE B N 1
ATOM 5371 C CA . ILE B 1 222 ? -1.635 -13.258 -19.281 1 89.31 222 ILE B CA 1
ATOM 5372 C C . ILE B 1 222 ? -2.473 -12.547 -18.234 1 89.31 222 ILE B C 1
ATOM 5374 O O . ILE B 1 222 ? -2.291 -12.766 -17.031 1 89.31 222 ILE B O 1
ATOM 5378 N N . TYR B 1 223 ? -3.309 -11.672 -18.703 1 92.19 223 TYR B N 1
ATOM 5379 C CA . TYR B 1 223 ? -4.34 -11.086 -17.859 1 92.19 223 TYR B CA 1
ATOM 5380 C C . TYR B 1 223 ? -5.621 -11.914 -17.906 1 92.19 223 TYR B C 1
ATOM 5382 O O . TYR B 1 223 ? -6.207 -12.102 -18.969 1 92.19 223 TYR B O 1
ATOM 5390 N N . ARG B 1 224 ? -6 -12.398 -16.797 1 92.88 224 ARG B N 1
ATOM 5391 C CA . ARG B 1 224 ? -7.312 -13.016 -16.656 1 92.88 224 ARG B CA 1
ATOM 5392 C C . ARG B 1 224 ? -8.273 -12.086 -15.922 1 92.88 224 ARG B C 1
ATOM 5394 O O . ARG B 1 224 ? -8.07 -11.773 -14.742 1 92.88 224 ARG B O 1
ATOM 5401 N N . LEU B 1 225 ? -9.273 -11.719 -16.641 1 95.62 225 LEU B N 1
ATOM 5402 C CA . LEU B 1 225 ? -10.227 -10.789 -16.047 1 95.62 225 LEU B CA 1
ATOM 5403 C C . LEU B 1 225 ? -11.578 -11.453 -15.828 1 95.62 225 LEU B C 1
ATOM 5405 O O . LEU B 1 225 ? -12.031 -12.227 -16.688 1 95.62 225 LEU B O 1
ATOM 5409 N N . PHE B 1 226 ? -12.164 -11.211 -14.656 1 96.69 226 PHE B N 1
ATOM 5410 C CA . PHE B 1 226 ? -13.477 -11.711 -14.266 1 96.69 226 PHE B CA 1
ATOM 5411 C C . PHE B 1 226 ? -14.367 -10.578 -13.781 1 96.69 226 PHE B C 1
ATOM 5413 O O . PHE B 1 226 ? -13.977 -9.805 -12.898 1 96.69 226 PHE B O 1
ATOM 5420 N N . GLU B 1 227 ? -15.508 -10.461 -14.375 1 98.06 227 GLU B N 1
ATOM 5421 C CA . GLU B 1 227 ? -16.484 -9.516 -13.859 1 98.06 227 GLU B CA 1
ATOM 5422 C C . GLU B 1 227 ? -17.547 -10.219 -13.023 1 98.06 227 GLU B C 1
ATOM 5424 O O . GLU B 1 227 ? -18.156 -11.203 -13.469 1 98.06 227 GLU B O 1
ATOM 5429 N N . TYR B 1 228 ? -17.734 -9.742 -11.82 1 98.56 228 TYR B N 1
ATOM 5430 C CA . TYR B 1 228 ? -18.734 -10.305 -10.922 1 98.56 228 TYR B CA 1
ATOM 5431 C C . TYR B 1 228 ? -19.812 -9.273 -10.586 1 98.56 228 TYR B C 1
ATOM 5433 O O . TYR B 1 228 ? -19.578 -8.07 -10.719 1 98.56 228 TYR B O 1
ATOM 5441 N N . VAL B 1 229 ? -20.969 -9.766 -10.211 1 98.44 229 VAL B N 1
ATOM 5442 C CA . VAL B 1 229 ? -22.047 -8.938 -9.68 1 98.44 229 VAL B CA 1
ATOM 5443 C C . VAL B 1 229 ? -22.672 -9.617 -8.461 1 98.44 229 VAL B C 1
ATOM 5445 O O . VAL B 1 229 ? -22.5 -10.82 -8.266 1 98.44 229 VAL B O 1
ATOM 5448 N N . PHE B 1 230 ? -23.203 -8.797 -7.59 1 98.5 230 PHE B N 1
ATOM 5449 C CA . PHE B 1 230 ? -24.078 -9.305 -6.547 1 98.5 230 PHE B CA 1
ATOM 5450 C C . PHE B 1 230 ? -25.547 -9.102 -6.922 1 98.5 230 PHE B C 1
ATOM 5452 O O . PHE B 1 230 ? -25.984 -7.965 -7.117 1 98.5 230 PHE B O 1
ATOM 5459 N N . GLU B 1 231 ? -26.281 -10.133 -6.996 1 98 231 GLU B N 1
ATOM 5460 C CA . GLU B 1 231 ? -27.672 -10.07 -7.398 1 98 231 GLU B CA 1
ATOM 5461 C C . GLU B 1 231 ? -28.516 -9.305 -6.375 1 98 231 GLU B C 1
ATOM 5463 O O . GLU B 1 231 ? -29.484 -8.641 -6.73 1 98 231 GLU B O 1
ATOM 5468 N N . ASP B 1 232 ? -28.156 -9.516 -5.164 1 97.75 232 ASP B N 1
ATOM 5469 C CA . ASP B 1 232 ? -28.766 -8.805 -4.043 1 97.75 232 ASP B CA 1
ATOM 5470 C C . ASP B 1 232 ? -27.703 -8.102 -3.199 1 97.75 232 ASP B C 1
ATOM 5472 O O . ASP B 1 232 ? -26.859 -8.758 -2.59 1 97.75 232 ASP B O 1
ATOM 5476 N N . LYS B 1 233 ? -27.859 -6.828 -3.145 1 97 233 LYS B N 1
ATOM 5477 C CA . LYS B 1 233 ? -26.875 -5.992 -2.453 1 97 233 LYS B CA 1
ATOM 5478 C C . LYS B 1 233 ? -26.703 -6.438 -1.006 1 97 233 LYS B C 1
ATOM 5480 O O . LYS B 1 233 ? -25.609 -6.324 -0.448 1 97 233 LYS B O 1
ATOM 5485 N N . ASP B 1 234 ? -27.719 -6.984 -0.379 1 98.12 234 ASP B N 1
ATOM 5486 C CA . ASP B 1 234 ? -27.672 -7.328 1.04 1 98.12 234 ASP B CA 1
ATOM 5487 C C . ASP B 1 234 ? -27.422 -8.82 1.239 1 98.12 234 ASP B C 1
ATOM 5489 O O . ASP B 1 234 ? -27.609 -9.352 2.334 1 98.12 234 ASP B O 1
ATOM 5493 N N . ASN B 1 235 ? -27.078 -9.453 0.139 1 98.38 235 ASN B N 1
ATOM 5494 C CA . ASN B 1 235 ? -26.766 -10.875 0.203 1 98.38 235 ASN B CA 1
ATOM 5495 C C . ASN B 1 235 ? -25.359 -11.164 -0.285 1 98.38 235 ASN B C 1
ATOM 5497 O O . ASN B 1 235 ? -25.125 -11.281 -1.489 1 98.38 235 ASN B O 1
ATOM 5501 N N . TYR B 1 236 ? -24.5 -11.438 0.638 1 98.19 236 TYR B N 1
ATOM 5502 C CA . TYR B 1 236 ? -23.094 -11.719 0.421 1 98.19 236 TYR B CA 1
ATOM 5503 C C . TYR B 1 236 ? -22.906 -12.914 -0.511 1 98.19 236 TYR B C 1
ATOM 5505 O O . TYR B 1 236 ? -22 -12.93 -1.346 1 98.19 236 TYR B O 1
ATOM 5513 N N . SER B 1 237 ? -23.797 -13.828 -0.454 1 98.06 237 SER B N 1
ATOM 5514 C CA . SER B 1 237 ? -23.672 -15.109 -1.145 1 98.06 237 SER B CA 1
ATOM 5515 C C . SER B 1 237 ? -24.297 -15.047 -2.533 1 98.06 237 SER B C 1
ATOM 5517 O O . SER B 1 237 ? -24.281 -16.031 -3.268 1 98.06 237 SER B O 1
ATOM 5519 N N . SER B 1 238 ? -24.75 -13.891 -2.969 1 98.31 238 SER B N 1
ATOM 5520 C CA . SER B 1 238 ? -25.453 -13.781 -4.25 1 98.31 238 SER B CA 1
ATOM 5521 C C . SER B 1 238 ? -24.484 -13.438 -5.375 1 98.31 238 SER B C 1
ATOM 5523 O O . SER B 1 238 ? -24.906 -12.992 -6.445 1 98.31 238 SER B O 1
ATOM 5525 N N . ILE B 1 239 ? -23.188 -13.602 -5.125 1 98.38 239 ILE B N 1
ATOM 5526 C CA . ILE B 1 239 ? -22.156 -13.297 -6.109 1 98.38 239 ILE B CA 1
ATOM 5527 C C . ILE B 1 239 ? -22.328 -14.188 -7.336 1 98.38 239 ILE B C 1
ATOM 5529 O O . ILE B 1 239 ? -22.656 -15.375 -7.207 1 98.38 239 ILE B O 1
ATOM 5533 N N . ARG B 1 240 ? -22.188 -13.57 -8.469 1 97.88 240 ARG B N 1
ATOM 5534 C CA . ARG B 1 240 ? -22.312 -14.289 -9.727 1 97.88 240 ARG B CA 1
ATOM 5535 C C . ARG B 1 240 ? -21.312 -13.789 -10.758 1 97.88 240 ARG B C 1
ATOM 5537 O O . ARG B 1 240 ? -21.094 -12.578 -10.891 1 97.88 240 ARG B O 1
ATOM 5544 N N . LEU B 1 241 ? -20.688 -14.727 -11.461 1 97.25 241 LEU B N 1
ATOM 5545 C CA . LEU B 1 241 ? -19.781 -14.391 -12.555 1 97.25 241 LEU B CA 1
ATOM 5546 C C . LEU B 1 241 ? -20.562 -13.945 -13.789 1 97.25 241 LEU B C 1
ATOM 5548 O O . LEU B 1 241 ? -21.438 -14.664 -14.266 1 97.25 241 LEU B O 1
ATOM 5552 N N . VAL B 1 242 ? -20.281 -12.805 -14.32 1 96.12 242 VAL B N 1
ATOM 5553 C CA . VAL B 1 242 ? -20.969 -12.227 -15.469 1 96.12 242 VAL B CA 1
ATOM 5554 C C . VAL B 1 242 ? -20.219 -12.594 -16.75 1 96.12 242 VAL B C 1
ATOM 5556 O O . VAL B 1 242 ? -20.844 -13.016 -17.734 1 96.12 242 VAL B O 1
ATOM 5559 N N . LYS B 1 243 ? -18.922 -12.344 -16.75 1 93.75 243 LYS B N 1
ATOM 5560 C CA . LYS B 1 243 ? -18.094 -12.641 -17.906 1 93.75 243 LYS B CA 1
ATOM 5561 C C . LYS B 1 243 ? -16.625 -12.789 -17.516 1 93.75 243 LYS B C 1
ATOM 5563 O O . LYS B 1 243 ? -16.219 -12.328 -16.453 1 93.75 243 LYS B O 1
ATOM 5568 N N . SER B 1 244 ? -15.93 -13.508 -18.297 1 93.31 244 SER B N 1
ATOM 5569 C CA . SER B 1 244 ? -14.492 -13.695 -18.156 1 93.31 244 SER B CA 1
ATOM 5570 C C . SER B 1 244 ? -13.797 -13.672 -19.516 1 93.31 244 SER B C 1
ATOM 5572 O O . SER B 1 244 ? -14.367 -14.102 -20.516 1 93.31 244 SER B O 1
ATOM 5574 N N . LYS B 1 245 ? -12.68 -13.062 -19.531 1 91.88 245 LYS B N 1
ATOM 5575 C CA . LYS B 1 245 ? -11.875 -12.984 -20.75 1 91.88 245 LYS B CA 1
ATOM 5576 C C . LYS B 1 245 ? -10.391 -12.938 -20.422 1 91.88 245 LYS B C 1
ATOM 5578 O O . LYS B 1 245 ? -9.984 -12.367 -19.406 1 91.88 245 LYS B O 1
ATOM 5583 N N . ASN B 1 246 ? -9.562 -13.609 -21.219 1 90.56 246 ASN B N 1
ATOM 5584 C CA . ASN B 1 246 ? -8.109 -13.617 -21.062 1 90.56 246 ASN B CA 1
ATOM 5585 C C . ASN B 1 246 ? -7.43 -12.742 -22.125 1 90.56 246 ASN B C 1
ATOM 5587 O O . ASN B 1 246 ? -7.855 -12.711 -23.281 1 90.56 246 ASN B O 1
ATOM 5591 N N . TYR B 1 247 ? -6.461 -11.961 -21.641 1 89.75 247 TYR B N 1
ATOM 5592 C CA . TYR B 1 247 ? -5.723 -11.062 -22.516 1 89.75 247 TYR B CA 1
ATOM 5593 C C . TYR B 1 247 ? -4.223 -11.305 -22.422 1 89.75 247 TYR B C 1
ATOM 5595 O O . TYR B 1 247 ? -3.727 -11.719 -21.359 1 89.75 247 TYR B O 1
ATOM 5603 N N . SER B 1 248 ? -3.547 -11.141 -23.484 1 88.44 248 SER B N 1
ATOM 5604 C CA . SER B 1 248 ? -2.088 -11.109 -23.469 1 88.44 248 SER B CA 1
ATOM 5605 C C . SER B 1 248 ? -1.547 -10.016 -24.391 1 88.44 248 SER B C 1
ATOM 5607 O O . SER B 1 248 ? -2.197 -9.641 -25.359 1 88.44 248 SER B O 1
ATOM 5609 N N . LEU B 1 249 ? -0.417 -9.484 -24.016 1 84.25 249 LEU B N 1
ATOM 5610 C CA . LEU B 1 249 ? 0.252 -8.477 -24.844 1 84.25 249 LEU B CA 1
ATOM 5611 C C . LEU B 1 249 ? 1.259 -9.133 -25.781 1 84.25 249 LEU B C 1
ATOM 5613 O O . LEU B 1 249 ? 1.95 -8.438 -26.531 1 84.25 249 LEU B O 1
ATOM 5617 N N . GLN B 1 250 ? 1.314 -10.445 -25.688 1 82.94 250 GLN B N 1
ATOM 5618 C CA . GLN B 1 250 ? 2.229 -11.242 -26.5 1 82.94 250 GLN B CA 1
ATOM 5619 C C . GLN B 1 250 ? 1.469 -12.266 -27.344 1 82.94 250 GLN B C 1
ATOM 5621 O O . GLN B 1 250 ? 0.28 -12.5 -27.109 1 82.94 250 GLN B O 1
ATOM 5626 N N . ASP B 1 251 ? 2.223 -12.711 -28.312 1 81.94 251 ASP B N 1
ATOM 5627 C CA . ASP B 1 251 ? 1.682 -13.844 -29.047 1 81.94 251 ASP B CA 1
ATOM 5628 C C . ASP B 1 251 ? 1.667 -15.109 -28.203 1 81.94 251 AS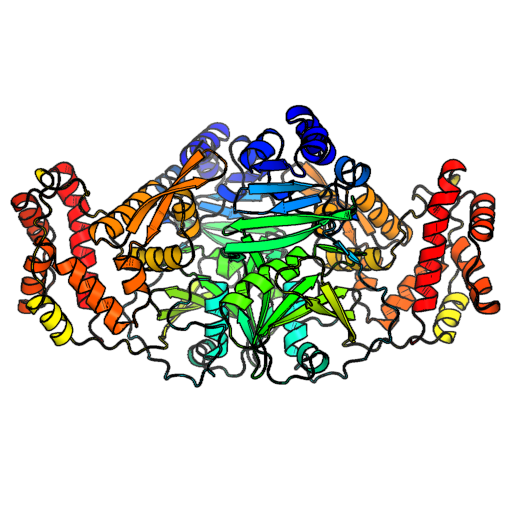P B C 1
ATOM 5630 O O . ASP B 1 251 ? 2.703 -15.516 -27.672 1 81.94 251 ASP B O 1
ATOM 5634 N N . THR B 1 252 ? 0.471 -15.719 -28.109 1 85.25 252 THR B N 1
ATOM 5635 C CA . THR B 1 252 ? 0.341 -16.875 -27.234 1 85.25 252 THR B CA 1
ATOM 5636 C C . THR B 1 252 ? -0.01 -18.125 -28.031 1 85.25 252 THR B C 1
ATOM 5638 O O . THR B 1 252 ? -0.365 -19.156 -27.453 1 85.25 252 THR B O 1
ATOM 5641 N N . ASP B 1 253 ? 0.062 -18.016 -29.297 1 86.19 253 ASP B N 1
ATOM 5642 C CA . ASP B 1 253 ? -0.35 -19.141 -30.125 1 86.19 253 ASP B CA 1
ATOM 5643 C C . ASP B 1 253 ? 0.728 -20.234 -30.172 1 86.19 253 ASP B C 1
ATOM 5645 O O . ASP B 1 253 ? 1.838 -19.984 -30.641 1 86.19 253 ASP B O 1
ATOM 5649 N N . ILE B 1 254 ? 0.399 -21.422 -29.656 1 89.94 254 ILE B N 1
ATOM 5650 C CA . ILE B 1 254 ? 1.279 -22.578 -29.688 1 89.94 254 ILE B CA 1
ATOM 5651 C C . ILE B 1 254 ? 0.572 -23.75 -30.375 1 89.94 254 ILE B C 1
ATOM 5653 O O . ILE B 1 254 ? -0.485 -24.188 -29.922 1 89.94 254 ILE B O 1
ATOM 5657 N N . ALA B 1 255 ? 1.108 -24.203 -31.438 1 91.38 255 ALA B N 1
ATOM 5658 C CA . ALA B 1 255 ? 0.534 -25.328 -32.188 1 91.38 255 ALA B CA 1
ATOM 5659 C C . ALA B 1 255 ? 0.983 -26.656 -31.578 1 91.38 255 ALA B C 1
ATOM 5661 O O . ALA B 1 255 ? 2.053 -26.75 -30.984 1 91.38 255 ALA B O 1
ATOM 5662 N N . LEU B 1 256 ? 0.128 -27.609 -31.812 1 92.5 256 LEU B N 1
ATOM 5663 C CA . LEU B 1 256 ? 0.444 -28.953 -31.328 1 92.5 256 LEU B CA 1
ATOM 5664 C C . LEU B 1 256 ? 1.748 -29.453 -31.938 1 92.5 256 LEU B C 1
ATOM 5666 O O . LEU B 1 256 ? 2.518 -30.156 -31.281 1 92.5 256 LEU B O 1
ATOM 5670 N N . ASN B 1 257 ? 1.958 -29.109 -33.125 1 93.88 257 ASN B N 1
ATOM 5671 C CA . ASN B 1 257 ? 3.178 -29.547 -33.812 1 93.88 257 ASN B CA 1
ATOM 5672 C C . ASN B 1 257 ? 4.422 -28.938 -33.156 1 93.88 257 ASN B C 1
ATOM 5674 O O . ASN B 1 257 ? 5.492 -29.547 -33.188 1 93.88 257 ASN B O 1
ATOM 5678 N N . GLU B 1 258 ? 4.285 -27.797 -32.625 1 95 258 GLU B N 1
ATOM 5679 C CA . GLU B 1 258 ? 5.406 -27.172 -31.938 1 95 258 GLU B CA 1
ATOM 5680 C C . GLU B 1 258 ? 5.73 -27.922 -30.641 1 95 258 GLU B C 1
ATOM 5682 O O . GLU B 1 258 ? 6.898 -28.047 -30.266 1 95 258 GLU B O 1
ATOM 5687 N N . LEU B 1 259 ? 4.711 -28.391 -30 1 95.88 259 LEU B N 1
ATOM 5688 C CA . LEU B 1 259 ? 4.926 -29.219 -28.828 1 95.88 259 LEU B CA 1
ATOM 5689 C C . LEU B 1 259 ? 5.613 -30.531 -29.203 1 95.88 259 LEU B C 1
ATOM 5691 O O . LEU B 1 259 ? 6.508 -30.984 -28.484 1 95.88 259 LEU B O 1
ATOM 5695 N N . TYR B 1 260 ? 5.184 -31.047 -30.297 1 96.62 260 TYR B N 1
ATOM 5696 C CA . TYR B 1 260 ? 5.816 -32.281 -30.781 1 96.62 260 TYR B CA 1
ATOM 5697 C C . TYR B 1 260 ? 7.277 -32.031 -31.141 1 96.62 260 TYR B C 1
ATOM 5699 O O . TYR B 1 260 ? 8.133 -32.875 -30.906 1 96.62 260 TYR B O 1
ATOM 5707 N N . ASP B 1 261 ? 7.523 -30.891 -31.766 1 97.5 261 ASP B N 1
ATOM 5708 C CA . ASP B 1 261 ? 8.898 -30.547 -32.094 1 97.5 261 ASP B CA 1
ATOM 5709 C C . ASP B 1 261 ? 9.781 -30.516 -30.844 1 97.5 261 ASP B C 1
ATOM 5711 O O . ASP B 1 261 ? 10.93 -30.953 -30.875 1 97.5 261 ASP B O 1
ATOM 5715 N N . VAL B 1 262 ? 9.234 -29.969 -29.781 1 97.56 262 VAL B N 1
ATOM 5716 C CA . VAL B 1 262 ? 9.969 -29.938 -28.516 1 97.56 262 VAL B CA 1
ATOM 5717 C C . VAL B 1 262 ? 10.25 -31.359 -28.047 1 97.56 262 VAL B C 1
ATOM 5719 O O . VAL B 1 262 ? 11.383 -31.688 -27.656 1 97.56 262 VAL B O 1
ATOM 5722 N N . TYR B 1 263 ? 9.25 -32.188 -28.094 1 97.69 263 TYR B N 1
ATOM 5723 C CA . TYR B 1 263 ? 9.383 -33.594 -27.703 1 97.69 263 TYR B CA 1
ATOM 5724 C C . TYR B 1 263 ? 10.461 -34.281 -28.531 1 97.69 263 TYR B C 1
ATOM 5726 O O . TYR B 1 263 ? 11.297 -35 -27.984 1 97.69 263 TYR B O 1
ATOM 5734 N N . SER B 1 264 ? 10.438 -34.031 -29.828 1 97.62 264 SER B N 1
ATOM 5735 C CA . SER B 1 264 ? 11.359 -34.688 -30.734 1 97.62 264 SER B CA 1
ATOM 5736 C C . SER B 1 264 ? 12.797 -34.219 -30.5 1 97.62 264 SER B C 1
ATOM 5738 O O . SER B 1 264 ? 13.742 -34.969 -30.734 1 97.62 264 SER B O 1
ATOM 5740 N N . ASP B 1 265 ? 12.953 -33.062 -30.062 1 97.62 265 ASP B N 1
ATOM 5741 C CA . ASP B 1 265 ? 14.273 -32.469 -29.938 1 97.62 265 ASP B CA 1
ATOM 5742 C C . ASP B 1 265 ? 14.883 -32.75 -28.562 1 97.62 265 ASP B C 1
ATOM 5744 O O . ASP B 1 265 ? 16.094 -32.719 -28.406 1 97.62 265 ASP B O 1
ATOM 5748 N N . VAL B 1 266 ? 14.062 -33.031 -27.625 1 97.62 266 VAL B N 1
ATOM 5749 C CA . VAL B 1 266 ? 14.523 -33.125 -26.25 1 97.62 266 VAL B CA 1
ATOM 5750 C C . VAL B 1 266 ? 15.172 -34.5 -26 1 97.62 266 VAL B C 1
ATOM 5752 O O . VAL B 1 266 ? 14.695 -35.5 -26.516 1 97.62 266 VAL B O 1
ATOM 5755 N N . LYS B 1 267 ? 16.281 -34.469 -25.297 1 97.25 267 LYS B N 1
ATOM 5756 C CA . LYS B 1 267 ? 16.906 -35.688 -24.812 1 97.25 267 LYS B CA 1
ATOM 5757 C C . LYS B 1 267 ? 16.516 -35.969 -23.375 1 97.25 267 LYS B C 1
ATOM 5759 O O . LYS B 1 267 ? 16.641 -35.125 -22.5 1 97.25 267 LYS B O 1
ATOM 5764 N N . VAL B 1 268 ? 16.094 -37.219 -23.141 1 97.44 268 VAL B N 1
ATOM 5765 C CA . VAL B 1 268 ? 15.75 -37.625 -21.781 1 97.44 268 VAL B CA 1
ATOM 5766 C C . VAL B 1 268 ? 17.031 -37.781 -20.969 1 97.44 268 VAL B C 1
ATOM 5768 O O . VAL B 1 268 ? 17.906 -38.594 -21.328 1 97.44 268 VAL B O 1
ATOM 5771 N N . ILE B 1 269 ? 17.109 -37.062 -19.891 1 95.5 269 ILE B N 1
ATOM 5772 C CA . ILE B 1 269 ? 18.344 -37.125 -19.125 1 95.5 269 ILE B CA 1
ATOM 5773 C C . ILE B 1 269 ? 18.062 -37.562 -17.703 1 95.5 269 ILE B C 1
ATOM 5775 O O . ILE B 1 269 ? 18.969 -37.969 -16.969 1 95.5 269 ILE B O 1
ATOM 5779 N N . TYR B 1 270 ? 16.781 -37.625 -17.281 1 96.56 270 TYR B N 1
ATOM 5780 C CA . TYR B 1 270 ? 16.453 -38 -15.906 1 96.56 270 TYR B CA 1
ATOM 5781 C C . TYR B 1 270 ? 15.477 -39.156 -15.875 1 96.56 270 TYR B C 1
ATOM 5783 O O . TYR B 1 270 ? 14.461 -39.156 -16.562 1 96.56 270 TYR B O 1
ATOM 5791 N N . ASP B 1 271 ? 15.75 -40.156 -15.086 1 95.25 271 ASP B N 1
ATOM 5792 C CA . ASP B 1 271 ? 14.812 -41.25 -14.883 1 95.25 271 ASP B CA 1
ATOM 5793 C C . ASP B 1 271 ? 14.031 -41.062 -13.586 1 95.25 271 ASP B C 1
ATOM 5795 O O . ASP B 1 271 ? 13.102 -41.844 -13.312 1 95.25 271 ASP B O 1
ATOM 5799 N N . ASP B 1 272 ? 14.398 -40.094 -12.766 1 95.88 272 ASP B N 1
ATOM 5800 C CA . ASP B 1 272 ? 13.742 -39.656 -11.539 1 95.88 272 ASP B CA 1
ATOM 5801 C C . ASP B 1 272 ? 13.797 -40.75 -10.469 1 95.88 272 ASP B C 1
ATOM 5803 O O . ASP B 1 272 ? 12.977 -40.781 -9.555 1 95.88 272 ASP B O 1
ATOM 5807 N N . ASN B 1 273 ? 14.711 -41.719 -10.695 1 97.06 273 ASN B N 1
ATOM 5808 C CA . ASN B 1 273 ? 14.875 -42.75 -9.672 1 97.06 273 ASN B CA 1
ATOM 5809 C C . ASN B 1 273 ? 15.352 -42.156 -8.352 1 97.06 273 ASN B C 1
ATOM 5811 O O . ASN B 1 273 ? 16.406 -41.531 -8.297 1 97.06 273 ASN B O 1
ATOM 5815 N N . GLN B 1 274 ? 14.609 -42.406 -7.324 1 95.88 274 GLN B N 1
ATOM 5816 C CA . GLN B 1 274 ? 14.867 -41.75 -6.039 1 95.88 274 GLN B CA 1
ATOM 5817 C C . GLN B 1 274 ? 16.234 -42.125 -5.5 1 95.88 274 GLN B C 1
ATOM 5819 O O . GLN B 1 274 ? 16.812 -41.406 -4.68 1 95.88 274 GLN B O 1
ATOM 5824 N N . ASN B 1 275 ? 16.828 -43.25 -5.961 1 95.06 275 ASN B N 1
ATOM 5825 C CA . ASN B 1 275 ? 18.141 -43.688 -5.508 1 95.06 275 ASN B CA 1
ATOM 5826 C C . ASN B 1 275 ? 19.266 -42.938 -6.227 1 95.06 275 ASN B C 1
ATOM 5828 O O . ASN B 1 275 ? 20.406 -42.969 -5.777 1 95.06 275 ASN B O 1
ATOM 5832 N N . ASN B 1 276 ? 18.953 -42.312 -7.352 1 94.25 276 ASN B N 1
ATOM 5833 C CA . ASN B 1 276 ? 19.984 -41.719 -8.18 1 94.25 276 ASN B CA 1
ATOM 5834 C C . ASN B 1 276 ? 19.969 -40.188 -8.07 1 94.25 276 ASN B C 1
ATOM 5836 O O . ASN B 1 276 ? 20.703 -39.5 -8.766 1 94.25 276 ASN B O 1
ATOM 5840 N N . THR B 1 277 ? 19.078 -39.625 -7.293 1 93.19 277 THR B N 1
ATOM 5841 C CA . THR B 1 277 ? 18.969 -38.188 -7.172 1 93.19 277 THR B CA 1
ATOM 5842 C C . THR B 1 277 ? 18.562 -37.781 -5.758 1 93.19 277 THR B C 1
ATOM 5844 O O . THR B 1 277 ? 17.922 -38.562 -5.047 1 93.19 277 THR B O 1
ATOM 5847 N N . ASN B 1 278 ? 19.016 -36.594 -5.402 1 92.19 278 ASN B N 1
ATOM 5848 C CA . ASN B 1 278 ? 18.641 -36.062 -4.102 1 92.19 278 ASN B CA 1
ATOM 5849 C C . ASN B 1 278 ? 17.484 -35.062 -4.223 1 92.19 278 ASN B C 1
ATOM 5851 O O . ASN B 1 278 ? 17.031 -34.5 -3.219 1 92.19 278 ASN B O 1
ATOM 5855 N N . ILE B 1 279 ? 17 -34.906 -5.398 1 93.75 279 ILE B N 1
ATOM 5856 C CA . ILE B 1 279 ? 15.859 -34 -5.629 1 93.75 279 ILE B CA 1
ATOM 5857 C C . ILE B 1 279 ? 14.562 -34.812 -5.535 1 93.75 279 ILE B C 1
ATOM 5859 O O . ILE B 1 279 ? 14.367 -35.781 -6.262 1 93.75 279 ILE B O 1
ATOM 5863 N N . PRO B 1 280 ? 13.766 -34.375 -4.668 1 94.56 280 PRO B N 1
ATOM 5864 C CA . PRO B 1 280 ? 12.508 -35.125 -4.547 1 94.56 280 PRO B CA 1
ATOM 5865 C C . PRO B 1 280 ? 11.633 -35 -5.793 1 94.56 280 PRO B C 1
ATOM 5867 O O . PRO B 1 280 ? 11.609 -33.938 -6.438 1 94.56 280 PRO B O 1
ATOM 5870 N N . PHE B 1 281 ? 10.859 -36.062 -6.082 1 96.94 281 PHE B N 1
ATOM 5871 C CA . PHE B 1 281 ? 9.891 -36.031 -7.168 1 96.94 281 PHE B CA 1
ATOM 5872 C C . PHE B 1 281 ? 8.789 -35.031 -6.887 1 96.94 281 PHE B C 1
ATOM 5874 O O . PHE B 1 281 ? 8.508 -34.719 -5.73 1 96.94 281 PHE B O 1
ATOM 5881 N N . ILE B 1 282 ? 8.148 -34.5 -7.879 1 96.5 282 ILE B N 1
ATOM 5882 C CA . ILE B 1 282 ? 7.277 -33.344 -7.812 1 96.5 282 ILE B CA 1
ATOM 5883 C C . ILE B 1 282 ? 6.047 -33.656 -6.969 1 96.5 282 ILE B C 1
ATOM 5885 O O . ILE B 1 282 ? 5.539 -34.781 -7.004 1 96.5 282 ILE B O 1
ATOM 5889 N N . GLN B 1 283 ? 5.613 -32.75 -6.211 1 93.19 283 GLN B N 1
ATOM 5890 C CA . GLN B 1 283 ? 4.391 -32.781 -5.414 1 93.19 283 GLN B CA 1
ATOM 5891 C C . GLN B 1 283 ? 3.58 -31.5 -5.578 1 93.19 283 GLN B C 1
ATOM 5893 O O . GLN B 1 283 ? 2.76 -31.156 -4.723 1 93.19 283 GLN B O 1
ATOM 5898 N N . ALA B 1 284 ? 3.779 -30.766 -6.621 1 92.75 284 ALA B N 1
ATOM 5899 C CA . ALA B 1 284 ? 3.074 -29.531 -6.945 1 92.75 284 ALA B CA 1
ATOM 5900 C C . ALA B 1 284 ? 2.139 -29.734 -8.133 1 92.75 284 ALA B C 1
ATOM 5902 O O . ALA B 1 284 ? 2.594 -29.953 -9.258 1 92.75 284 ALA B O 1
ATOM 5903 N N . ASN B 1 285 ? 0.866 -29.547 -7.898 1 90.19 285 ASN B N 1
ATOM 5904 C CA . ASN B 1 285 ? -0.111 -29.828 -8.945 1 90.19 285 ASN B CA 1
ATOM 5905 C C . ASN B 1 285 ? -0.208 -28.688 -9.953 1 90.19 285 ASN B C 1
ATOM 5907 O O . ASN B 1 285 ? -0.344 -28.922 -11.148 1 90.19 285 ASN B O 1
ATOM 5911 N N . SER B 1 286 ? -0.125 -27.516 -9.43 1 90.19 286 SER B N 1
ATOM 5912 C CA . SER B 1 286 ? -0.37 -26.375 -10.305 1 90.19 286 SER B CA 1
ATOM 5913 C C . SER B 1 286 ? 0.928 -25.859 -10.922 1 90.19 286 SER B C 1
ATOM 5915 O O . SER B 1 286 ? 1.729 -25.219 -10.242 1 90.19 286 SER B O 1
ATOM 5917 N N . PHE B 1 287 ? 1.062 -26.094 -12.195 1 93.56 287 PHE B N 1
ATOM 5918 C CA . PHE B 1 287 ? 2.254 -25.609 -12.875 1 93.56 287 PHE B CA 1
ATOM 5919 C C . PHE B 1 287 ? 2.236 -24.078 -12.953 1 93.56 287 PHE B C 1
ATOM 5921 O O . PHE B 1 287 ? 3.291 -23.438 -12.945 1 93.56 287 PHE B O 1
ATOM 5928 N N . GLU B 1 288 ? 1.034 -23.5 -13.023 1 90.31 288 GLU B N 1
ATOM 5929 C CA . GLU B 1 288 ? 0.874 -22.062 -13.055 1 90.31 288 GLU B CA 1
ATOM 5930 C C . GLU B 1 288 ? 1.502 -21.406 -11.828 1 90.31 288 GLU B C 1
ATOM 5932 O O . GLU B 1 288 ? 2.066 -20.312 -11.922 1 90.31 288 GLU B O 1
ATOM 5937 N N . ARG B 1 289 ? 1.431 -22.062 -10.734 1 92 289 ARG B N 1
ATOM 5938 C CA . ARG B 1 289 ? 1.981 -21.5 -9.5 1 92 289 ARG B CA 1
ATOM 5939 C C . ARG B 1 289 ? 3.506 -21.562 -9.508 1 92 289 ARG B C 1
ATOM 5941 O O . ARG B 1 289 ? 4.168 -20.719 -8.898 1 92 289 ARG B O 1
ATOM 5948 N N . ILE B 1 290 ? 4.004 -22.531 -10.195 1 94.31 290 ILE B N 1
ATOM 5949 C CA . ILE B 1 290 ? 5.449 -22.594 -10.375 1 94.31 290 ILE B CA 1
ATOM 5950 C C . ILE B 1 290 ? 5.914 -21.391 -11.188 1 94.31 290 ILE B C 1
ATOM 5952 O O . ILE B 1 290 ? 6.918 -20.75 -10.852 1 94.31 290 ILE B O 1
ATOM 5956 N N . ILE B 1 291 ? 5.145 -21.125 -12.195 1 93.06 291 ILE B N 1
ATOM 5957 C CA . ILE B 1 291 ? 5.465 -19.984 -13.047 1 93.06 291 ILE B CA 1
ATOM 5958 C C . ILE B 1 291 ? 5.348 -18.688 -12.25 1 93.06 291 ILE B C 1
ATOM 5960 O O . ILE B 1 291 ? 6.207 -17.812 -12.344 1 93.06 291 ILE B O 1
ATOM 5964 N N . SER B 1 292 ? 4.324 -18.594 -11.469 1 90.88 292 SER B N 1
ATOM 5965 C CA . SER B 1 292 ? 4.168 -17.406 -10.617 1 90.88 292 SER B CA 1
ATOM 5966 C C . SER B 1 292 ? 5.363 -17.234 -9.688 1 90.88 292 SER B C 1
ATOM 5968 O O . SER B 1 292 ? 5.852 -16.125 -9.5 1 90.88 292 SER B O 1
ATOM 5970 N N . LEU B 1 293 ? 5.738 -18.312 -9.102 1 93.06 293 LEU B N 1
ATOM 5971 C CA . LEU B 1 293 ? 6.879 -18.25 -8.195 1 93.06 293 LEU B CA 1
ATOM 5972 C C . LEU B 1 293 ? 8.141 -17.828 -8.938 1 93.06 293 LEU B C 1
ATOM 5974 O O . LEU B 1 293 ? 8.945 -17.062 -8.406 1 93.06 293 LEU B O 1
ATOM 5978 N N . MET B 1 294 ? 8.273 -18.344 -10.117 1 94.12 294 MET B N 1
ATOM 5979 C CA . MET B 1 294 ? 9.406 -17.953 -10.953 1 94.12 294 MET B CA 1
ATOM 5980 C C . MET B 1 294 ? 9.422 -16.453 -11.195 1 94.12 294 MET B C 1
ATOM 5982 O O . MET B 1 294 ? 10.461 -15.812 -11.078 1 94.12 294 MET B O 1
ATOM 5986 N N . GLU B 1 295 ? 8.273 -15.922 -11.516 1 90.75 295 GLU B N 1
ATOM 5987 C CA . GLU B 1 295 ? 8.141 -14.492 -11.781 1 90.75 295 GLU B CA 1
ATOM 5988 C C . GLU B 1 295 ? 8.422 -13.664 -10.531 1 90.75 295 GLU B C 1
ATOM 5990 O O . GLU B 1 295 ? 9.086 -12.625 -10.602 1 90.75 295 GLU B O 1
ATOM 5995 N N . ILE B 1 296 ? 7.984 -14.117 -9.43 1 88.44 296 ILE B N 1
ATOM 5996 C CA . ILE B 1 296 ? 8.164 -13.43 -8.156 1 88.44 296 ILE B CA 1
ATOM 5997 C C . ILE B 1 296 ? 9.641 -13.43 -7.773 1 88.44 296 ILE B C 1
ATOM 5999 O O . ILE B 1 296 ? 10.172 -12.422 -7.305 1 88.44 296 ILE B O 1
ATOM 6003 N N . LEU B 1 297 ? 10.305 -14.547 -8.008 1 90.38 297 LEU B N 1
ATOM 6004 C CA . LEU B 1 297 ? 11.711 -14.703 -7.625 1 90.38 297 LEU B CA 1
ATOM 6005 C C . LEU B 1 297 ? 12.609 -13.898 -8.555 1 90.38 297 LEU B C 1
ATOM 6007 O O . LEU B 1 297 ? 13.766 -13.617 -8.219 1 90.38 297 LEU B O 1
ATOM 6011 N N . PHE B 1 298 ? 12.109 -13.586 -9.719 1 88.31 298 PHE B N 1
ATOM 6012 C CA . PHE B 1 298 ? 12.875 -12.75 -10.633 1 88.31 298 PHE B CA 1
ATOM 6013 C C . PHE B 1 298 ? 13.062 -11.352 -10.055 1 88.31 298 PHE B C 1
ATOM 6015 O O . PHE B 1 298 ? 14.102 -10.719 -10.273 1 88.31 298 PHE B O 1
ATOM 6022 N N . GLU B 1 299 ? 12.117 -10.961 -9.344 1 79.19 299 GLU B N 1
ATOM 6023 C CA . GLU B 1 299 ? 12.188 -9.633 -8.734 1 79.19 299 GLU B CA 1
ATOM 6024 C C . GLU B 1 299 ? 13.133 -9.625 -7.535 1 79.19 299 GLU B C 1
ATOM 6026 O O . GLU B 1 299 ? 13.914 -8.688 -7.363 1 79.19 299 GLU B O 1
ATOM 6031 N N . GLU B 1 300 ? 12.953 -10.664 -6.766 1 81.56 300 GLU B N 1
ATOM 6032 C CA . GLU B 1 300 ? 13.734 -10.703 -5.535 1 81.56 300 GLU B CA 1
ATOM 6033 C C . GLU B 1 300 ? 13.812 -12.125 -4.977 1 81.56 300 GLU B C 1
ATOM 6035 O O . GLU B 1 300 ? 12.828 -12.867 -5.008 1 81.56 300 GLU B O 1
ATOM 6040 N N . ASN B 1 301 ? 15 -12.391 -4.465 1 87.44 301 ASN B N 1
ATOM 6041 C CA . ASN B 1 301 ? 15.141 -13.641 -3.723 1 87.44 301 ASN B CA 1
ATOM 6042 C C . ASN B 1 301 ? 14.297 -13.633 -2.449 1 87.44 301 ASN B C 1
ATOM 6044 O O . ASN B 1 301 ? 14.094 -12.586 -1.842 1 87.44 301 ASN B O 1
ATOM 6048 N N . LYS B 1 302 ? 13.859 -14.828 -2.107 1 88.25 302 LYS B N 1
ATOM 6049 C CA . LYS B 1 302 ? 12.969 -14.883 -0.956 1 88.25 302 LYS B CA 1
ATOM 6050 C C . LYS B 1 302 ? 13.258 -16.109 -0.094 1 88.25 302 LYS B C 1
ATOM 6052 O O . LYS B 1 302 ? 13.695 -17.141 -0.602 1 88.25 302 LYS B O 1
ATOM 6057 N N . THR B 1 303 ? 13.023 -15.883 1.163 1 85.19 303 THR B N 1
ATOM 6058 C CA . THR B 1 303 ? 13.047 -17.031 2.061 1 85.19 303 THR B CA 1
ATOM 6059 C C . THR B 1 303 ? 11.797 -17.891 1.888 1 85.19 303 THR B C 1
ATOM 6061 O O . THR B 1 303 ? 10.836 -17.469 1.247 1 85.19 303 THR B O 1
ATOM 6064 N N . THR B 1 304 ? 11.875 -19.062 2.463 1 84.19 304 THR B N 1
ATOM 6065 C CA . THR B 1 304 ? 10.711 -19.953 2.404 1 84.19 304 THR B CA 1
ATOM 6066 C C . THR B 1 304 ? 9.5 -19.297 3.051 1 84.19 304 THR B C 1
ATOM 6068 O O . THR B 1 304 ? 8.375 -19.438 2.568 1 84.19 304 THR B O 1
ATOM 6071 N N . GLU B 1 305 ? 9.75 -18.578 4.051 1 79.44 305 GLU B N 1
ATOM 6072 C CA . GLU B 1 305 ? 8.68 -17.875 4.758 1 79.44 305 GLU B CA 1
ATOM 6073 C C . GLU B 1 305 ? 8.117 -16.734 3.916 1 79.44 305 GLU B C 1
ATOM 6075 O O . GLU B 1 305 ? 6.902 -16.547 3.867 1 79.44 305 GLU B O 1
ATOM 6080 N N . GLU B 1 306 ? 8.977 -16.062 3.25 1 82.12 306 GLU B N 1
ATOM 6081 C CA . GLU B 1 306 ? 8.555 -14.961 2.387 1 82.12 306 GLU B CA 1
ATOM 6082 C C . GLU B 1 306 ? 7.746 -15.469 1.197 1 82.12 306 GLU B C 1
ATOM 6084 O O . GLU B 1 306 ? 6.793 -14.82 0.76 1 82.12 306 GLU B O 1
ATOM 6089 N N . ILE B 1 307 ? 8.172 -16.578 0.744 1 86.94 307 ILE B N 1
ATOM 6090 C CA . ILE B 1 307 ? 7.441 -17.188 -0.356 1 86.94 307 ILE B CA 1
ATOM 6091 C C . ILE B 1 307 ? 6.031 -17.562 0.104 1 86.94 307 ILE B C 1
ATOM 6093 O O . ILE B 1 307 ? 5.055 -17.297 -0.601 1 86.94 307 ILE B O 1
ATOM 6097 N N . ALA B 1 308 ? 6.004 -18.125 1.27 1 83.69 308 ALA B N 1
ATOM 6098 C CA . ALA B 1 308 ? 4.707 -18.5 1.824 1 83.69 308 ALA B CA 1
ATOM 6099 C C . ALA B 1 308 ? 3.777 -17.297 1.928 1 83.69 308 ALA B C 1
ATOM 6101 O O . ALA B 1 308 ? 2.598 -17.375 1.58 1 83.69 308 ALA B O 1
ATOM 6102 N N . GLU B 1 309 ? 4.312 -16.25 2.309 1 77.69 309 GLU B N 1
ATOM 6103 C CA . GLU B 1 309 ? 3.533 -15.023 2.473 1 77.69 309 GLU B CA 1
ATOM 6104 C C . GLU B 1 309 ? 3.131 -14.438 1.123 1 77.69 309 GLU B C 1
ATOM 6106 O O . GLU B 1 309 ? 1.961 -14.117 0.903 1 77.69 309 GLU B O 1
ATOM 6111 N N . THR B 1 310 ? 4.051 -14.359 0.242 1 79.81 310 THR B N 1
ATOM 6112 C CA . THR B 1 310 ? 3.844 -13.711 -1.05 1 79.81 310 THR B CA 1
ATOM 6113 C C . THR B 1 310 ? 2.887 -14.531 -1.914 1 79.81 310 THR B C 1
ATOM 6115 O O . THR B 1 310 ? 2.021 -13.969 -2.59 1 79.81 310 THR B O 1
ATOM 6118 N N . MET B 1 311 ? 3.057 -15.828 -1.788 1 84.5 311 MET B N 1
ATOM 6119 C CA . MET B 1 311 ? 2.25 -16.734 -2.605 1 84.5 311 MET B CA 1
ATOM 6120 C C . MET B 1 311 ? 0.963 -17.109 -1.884 1 84.5 311 MET B C 1
ATOM 6122 O O . MET B 1 311 ? 0.108 -17.797 -2.451 1 84.5 311 MET B O 1
ATOM 6126 N N . GLU B 1 312 ? 0.908 -16.672 -0.633 1 78.94 312 GLU B N 1
ATOM 6127 C CA . GLU B 1 312 ? -0.203 -17.094 0.217 1 78.94 312 GLU B CA 1
ATOM 6128 C C . GLU B 1 312 ? -0.274 -18.625 0.323 1 78.94 312 GLU B C 1
ATOM 6130 O O . GLU B 1 312 ? -1.323 -19.219 0.074 1 78.94 312 GLU B O 1
ATOM 6135 N N . PHE B 1 313 ? 0.912 -19.219 0.601 1 76.88 313 PHE B N 1
ATOM 6136 C CA . PHE B 1 313 ? 1.097 -20.641 0.804 1 76.88 313 PHE B CA 1
ATOM 6137 C C . PHE B 1 313 ? 1.253 -20.969 2.285 1 76.88 313 PHE B C 1
ATOM 6139 O O . PHE B 1 313 ? 1.555 -20.078 3.09 1 76.88 313 PHE B O 1
ATOM 6146 N N . ASP B 1 314 ? 0.89 -22.203 2.621 1 77.25 314 ASP B N 1
ATOM 6147 C CA . ASP B 1 314 ? 1.501 -22.688 3.852 1 77.25 314 ASP B CA 1
ATOM 6148 C C . ASP B 1 314 ? 2.957 -23.078 3.623 1 77.25 314 ASP B C 1
ATOM 6150 O O . ASP B 1 314 ? 3.432 -23.094 2.484 1 77.25 314 ASP B O 1
ATOM 6154 N N . LEU B 1 315 ? 3.631 -23.297 4.668 1 78.62 315 LEU B N 1
ATOM 6155 C CA . LEU B 1 315 ? 5.059 -23.578 4.574 1 78.62 315 LEU B CA 1
ATOM 6156 C C . LEU B 1 315 ? 5.309 -24.844 3.76 1 78.62 315 LEU B C 1
ATOM 6158 O O . LEU B 1 315 ? 6.27 -24.922 2.988 1 78.62 315 LEU B O 1
ATOM 6162 N N . ARG B 1 316 ? 4.496 -25.766 3.887 1 81 316 ARG B N 1
ATOM 6163 C CA . ARG B 1 316 ? 4.648 -27.031 3.166 1 81 316 ARG B CA 1
ATOM 6164 C C . ARG B 1 316 ? 4.504 -26.812 1.663 1 81 316 ARG B C 1
ATOM 6166 O O . ARG B 1 316 ? 5.297 -27.344 0.878 1 81 316 ARG B O 1
ATOM 6173 N N . GLN B 1 317 ? 3.48 -26.094 1.336 1 85.81 317 GLN B N 1
ATOM 6174 C CA . GLN B 1 317 ? 3.277 -25.797 -0.078 1 85.81 317 GLN B CA 1
ATOM 6175 C C . GLN B 1 317 ? 4.469 -25.031 -0.656 1 85.81 317 GLN B C 1
ATOM 6177 O O . GLN B 1 317 ? 4.859 -25.266 -1.804 1 85.81 317 GLN B O 1
ATOM 6182 N N . SER B 1 318 ? 4.992 -24.188 0.139 1 88.44 318 SER B N 1
ATOM 6183 C CA . SER B 1 318 ? 6.172 -23.453 -0.311 1 88.44 318 SER B CA 1
ATOM 6184 C C . SER B 1 318 ? 7.309 -24.406 -0.673 1 88.44 318 SER B C 1
ATOM 6186 O O . SER B 1 318 ? 7.984 -24.203 -1.687 1 88.44 318 SER B O 1
ATOM 6188 N N . ASP B 1 319 ? 7.461 -25.391 0.101 1 90.5 319 ASP B N 1
ATOM 6189 C CA . ASP B 1 319 ? 8.508 -26.375 -0.159 1 90.5 319 ASP B CA 1
ATOM 6190 C C . ASP B 1 319 ? 8.203 -27.188 -1.417 1 90.5 319 ASP B C 1
ATOM 6192 O O . ASP B 1 319 ? 9.102 -27.484 -2.203 1 90.5 319 ASP B O 1
ATOM 6196 N N . TYR B 1 320 ? 6.984 -27.516 -1.541 1 92.12 320 TYR B N 1
ATOM 6197 C CA . TYR B 1 320 ? 6.578 -28.297 -2.707 1 92.12 320 TYR B CA 1
ATOM 6198 C C . TYR B 1 320 ? 6.887 -27.547 -3.996 1 92.12 320 TYR B C 1
ATOM 6200 O O . TYR B 1 320 ? 7.445 -28.109 -4.938 1 92.12 320 TYR B O 1
ATOM 6208 N N . TYR B 1 321 ? 6.566 -26.344 -4.012 1 93.94 321 TYR B N 1
ATOM 6209 C CA . TYR B 1 321 ? 6.715 -25.562 -5.238 1 93.94 321 TYR B CA 1
ATOM 6210 C C . TYR B 1 321 ? 8.172 -25.156 -5.453 1 93.94 321 TYR B C 1
ATOM 6212 O O . TYR B 1 321 ? 8.633 -25.078 -6.594 1 93.94 321 TYR B O 1
ATOM 6220 N N . TYR B 1 322 ? 8.828 -24.953 -4.406 1 94.38 322 TYR B N 1
ATOM 6221 C CA . TYR B 1 322 ? 10.273 -24.766 -4.555 1 94.38 322 TYR B CA 1
ATOM 6222 C C . TYR B 1 322 ? 10.914 -26.016 -5.164 1 94.38 322 TYR B C 1
ATOM 6224 O O . TYR B 1 322 ? 11.68 -25.906 -6.129 1 94.38 322 TYR B O 1
ATOM 6232 N N . ASN B 1 323 ? 10.594 -27.141 -4.594 1 95.44 323 ASN B N 1
ATOM 6233 C CA . ASN B 1 323 ? 11.188 -28.375 -5.059 1 95.44 323 ASN B CA 1
ATOM 6234 C C . ASN B 1 323 ? 10.812 -28.672 -6.508 1 95.44 323 ASN B C 1
ATOM 6236 O O . ASN B 1 323 ? 11.602 -29.266 -7.254 1 95.44 323 ASN B O 1
ATOM 6240 N N . ALA B 1 324 ? 9.617 -28.281 -6.832 1 97.06 324 ALA B N 1
ATOM 6241 C CA . ALA B 1 324 ? 9.195 -28.469 -8.219 1 97.06 324 ALA B CA 1
ATOM 6242 C C . ALA B 1 324 ? 10.047 -27.625 -9.164 1 97.06 324 ALA B C 1
ATOM 6244 O O . ALA B 1 324 ? 10.406 -28.078 -10.25 1 97.06 324 ALA B O 1
ATOM 6245 N N . GLY B 1 325 ? 10.336 -26.406 -8.789 1 97.38 325 GLY B N 1
ATOM 6246 C CA . GLY B 1 325 ? 11.227 -25.562 -9.578 1 97.38 325 GLY B CA 1
ATOM 6247 C C . GLY B 1 325 ? 12.648 -26.094 -9.625 1 97.38 325 GLY B C 1
ATOM 6248 O O . GLY B 1 325 ? 13.32 -26 -10.656 1 97.38 325 GLY B O 1
ATOM 6249 N N . LYS B 1 326 ? 13.062 -26.625 -8.477 1 96.94 326 LYS B N 1
ATOM 6250 C CA . LYS B 1 326 ? 14.383 -27.25 -8.406 1 96.94 326 LYS B CA 1
ATOM 6251 C C . LYS B 1 326 ? 14.461 -28.484 -9.305 1 96.94 326 LYS B C 1
ATOM 6253 O O . LYS B 1 326 ? 15.477 -28.703 -9.969 1 96.94 326 LYS B O 1
ATOM 6258 N N . TYR B 1 327 ? 13.406 -29.234 -9.289 1 97.69 327 TYR B N 1
ATOM 6259 C CA . TYR B 1 327 ? 13.258 -30.406 -10.125 1 97.69 327 TYR B CA 1
ATOM 6260 C C . TYR B 1 327 ? 13.477 -30.078 -11.594 1 97.69 327 TYR B C 1
ATOM 6262 O O . TYR B 1 327 ? 14.086 -30.844 -12.336 1 97.69 327 TYR B O 1
ATOM 6270 N N . LEU B 1 328 ? 13.102 -28.891 -12.008 1 98.12 328 LEU B N 1
ATOM 6271 C CA . LEU B 1 328 ? 13.234 -28.438 -13.391 1 98.12 328 LEU B CA 1
ATOM 6272 C C . LEU B 1 328 ? 14.531 -27.656 -13.586 1 98.12 328 LEU B C 1
ATOM 6274 O O . LEU B 1 328 ? 14.828 -27.203 -14.695 1 98.12 328 LEU B O 1
ATOM 6278 N N . GLY B 1 329 ? 15.242 -27.453 -12.531 1 97.19 329 GLY B N 1
ATOM 6279 C CA . GLY B 1 329 ? 16.5 -26.734 -12.594 1 97.19 329 GLY B CA 1
ATOM 6280 C C . GLY B 1 329 ? 16.312 -25.219 -12.594 1 97.19 329 GLY B C 1
ATOM 6281 O O . GLY B 1 329 ? 17.25 -24.484 -12.898 1 97.19 329 GLY B O 1
ATOM 6282 N N . LEU B 1 330 ? 15.164 -24.766 -12.211 1 98.12 330 LEU B N 1
ATOM 6283 C CA . LEU B 1 330 ? 14.836 -23.344 -12.305 1 98.12 330 LEU B CA 1
ATOM 6284 C C . LEU B 1 330 ? 15.164 -22.625 -11 1 98.12 330 LEU B C 1
ATOM 6286 O O . LEU B 1 330 ? 15.445 -21.422 -11.008 1 98.12 330 LEU B O 1
ATOM 6290 N N . PHE B 1 331 ? 15.039 -23.281 -9.875 1 97.5 331 PHE B N 1
ATOM 6291 C CA . PHE B 1 331 ? 15.211 -22.656 -8.57 1 97.5 331 PHE B CA 1
ATOM 6292 C C . PHE B 1 331 ? 16.422 -23.234 -7.844 1 97.5 331 PHE B C 1
ATOM 6294 O O . PHE B 1 331 ? 16.812 -24.375 -8.094 1 97.5 331 PHE B O 1
ATOM 6301 N N . GLU B 1 332 ? 17.016 -22.484 -7.02 1 95.56 332 GLU B N 1
ATOM 6302 C CA . GLU B 1 332 ? 18.109 -22.922 -6.148 1 95.56 332 GLU B CA 1
ATOM 6303 C C . GLU B 1 332 ? 18.062 -22.203 -4.805 1 95.56 332 GLU B C 1
ATOM 6305 O O . GLU B 1 332 ? 17.406 -21.172 -4.668 1 95.56 332 GLU B O 1
ATOM 6310 N N . LYS B 1 333 ? 18.609 -22.844 -3.844 1 91.56 333 LYS B N 1
ATOM 6311 C CA . LYS B 1 333 ? 18.766 -22.219 -2.533 1 91.56 333 LYS B CA 1
ATOM 6312 C C . LYS B 1 333 ? 20.188 -21.734 -2.311 1 91.56 333 LYS B C 1
ATOM 6314 O O . LYS B 1 333 ? 21.141 -22.453 -2.645 1 91.56 333 LYS B O 1
ATOM 6319 N N . LYS B 1 334 ? 20.344 -20.547 -1.937 1 86.19 334 LYS B N 1
ATOM 6320 C CA . LYS B 1 334 ? 21.656 -19.969 -1.66 1 86.19 334 LYS B CA 1
ATOM 6321 C C . LYS B 1 334 ? 21.719 -19.391 -0.255 1 86.19 334 LYS B C 1
ATOM 6323 O O . LYS B 1 334 ? 20.719 -18.875 0.252 1 86.19 334 LYS B O 1
ATOM 6328 N N . ASP B 1 335 ? 22.906 -19.594 0.262 1 81.38 335 ASP B N 1
ATOM 6329 C CA . ASP B 1 335 ? 23.172 -18.953 1.544 1 81.38 335 ASP B CA 1
ATOM 6330 C C . ASP B 1 335 ? 23.5 -17.469 1.354 1 81.38 335 ASP B C 1
ATOM 6332 O O . ASP B 1 335 ? 24.375 -17.125 0.569 1 81.38 335 ASP B O 1
ATOM 6336 N N . VAL B 1 336 ? 22.734 -16.75 1.807 1 71.06 336 VAL B N 1
ATOM 6337 C CA . VAL B 1 336 ? 23 -15.312 1.717 1 71.06 336 VAL B CA 1
ATOM 6338 C C . VAL B 1 336 ? 23.297 -14.758 3.105 1 71.06 336 VAL B C 1
ATOM 6340 O O . VAL B 1 336 ? 22.609 -15.094 4.078 1 71.06 336 VAL B O 1
ATOM 6343 N N . GLU B 1 337 ? 24.453 -14.203 3.127 1 61.84 337 GLU B N 1
ATOM 6344 C CA . GLU B 1 337 ? 24.797 -13.57 4.395 1 61.84 337 GLU B CA 1
ATOM 6345 C C . GLU B 1 337 ? 23.859 -12.406 4.703 1 61.84 337 GLU B C 1
ATOM 6347 O O . GLU B 1 337 ? 23.703 -11.492 3.887 1 61.84 337 GLU B O 1
ATOM 6352 N N . ASP B 1 338 ? 22.984 -12.719 5.477 1 57.91 338 ASP B N 1
ATOM 6353 C CA . ASP B 1 338 ? 22.109 -11.664 5.957 1 57.91 338 ASP B CA 1
ATOM 6354 C C . ASP B 1 338 ? 22.391 -11.336 7.418 1 57.91 338 ASP B C 1
ATOM 6356 O O . ASP B 1 338 ? 21.906 -12.031 8.32 1 57.91 338 ASP B O 1
ATOM 6360 N N . GLU B 1 339 ? 22.875 -10.039 7.887 1 49.44 339 GLU B N 1
ATOM 6361 C CA . GLU B 1 339 ? 23.141 -9.469 9.203 1 49.44 339 GLU B CA 1
ATOM 6362 C C . GLU B 1 339 ? 23.781 -10.492 10.133 1 49.44 339 GLU B C 1
ATOM 6364 O O . GLU B 1 339 ? 23.312 -10.695 11.258 1 49.44 339 GLU B O 1
ATOM 6369 N N . GLU B 1 340 ? 24.797 -11.281 9.703 1 55.25 340 GLU B N 1
ATOM 6370 C CA . GLU B 1 340 ? 25.641 -12.156 10.5 1 55.25 340 GLU B CA 1
ATOM 6371 C C . GLU B 1 340 ? 25.047 -13.562 10.602 1 55.25 340 GLU B C 1
ATOM 6373 O O . GLU B 1 340 ? 25.516 -14.391 11.383 1 55.25 340 GLU B O 1
ATOM 6378 N N . LYS B 1 341 ? 23.859 -13.656 10.086 1 60.81 341 LYS B N 1
ATOM 6379 C CA . LYS B 1 341 ? 23.359 -15.023 10 1 60.81 341 LYS B CA 1
ATOM 6380 C C . LYS B 1 341 ? 23.234 -15.477 8.555 1 60.81 341 LYS B C 1
ATOM 6382 O O . LYS B 1 341 ? 22.984 -14.664 7.66 1 60.81 341 LYS B O 1
ATOM 6387 N N . ILE B 1 342 ? 23.547 -16.516 8.398 1 68.12 342 ILE B N 1
ATOM 6388 C CA . ILE B 1 342 ? 23.406 -17.141 7.094 1 68.12 342 ILE B CA 1
ATOM 6389 C C . ILE B 1 342 ? 21.969 -17.641 6.922 1 68.12 342 ILE B C 1
ATOM 6391 O O . ILE B 1 342 ? 21.469 -18.422 7.734 1 68.12 342 ILE B O 1
ATOM 6395 N N . VAL B 1 343 ? 21.25 -16.875 6.117 1 76.06 343 VAL B N 1
ATOM 6396 C CA . VAL B 1 343 ? 19.891 -17.312 5.828 1 76.06 343 VAL B CA 1
ATOM 6397 C C . VAL B 1 343 ? 19.828 -17.922 4.434 1 76.06 343 VAL B C 1
ATOM 6399 O O . VAL B 1 343 ? 20.484 -17.438 3.508 1 76.06 343 VAL B O 1
ATOM 6402 N N . LYS B 1 344 ? 19.062 -19 4.387 1 84.69 344 LYS B N 1
ATOM 6403 C CA . LYS B 1 344 ? 18.875 -19.656 3.09 1 84.69 344 LYS B CA 1
ATOM 6404 C C . LYS B 1 344 ? 17.734 -18.984 2.305 1 84.69 344 LYS B C 1
ATOM 6406 O O . LYS B 1 344 ? 16.609 -18.906 2.787 1 84.69 344 LYS B O 1
ATOM 6411 N N . LYS B 1 345 ? 18.062 -18.484 1.163 1 88.75 345 LYS B N 1
ATOM 6412 C CA . LYS B 1 345 ? 17.062 -17.875 0.305 1 88.75 345 LYS B CA 1
ATOM 6413 C C . LYS B 1 345 ? 16.906 -18.641 -1.009 1 88.75 345 LYS B C 1
ATOM 6415 O O . LYS B 1 345 ? 17.891 -19.188 -1.522 1 88.75 345 LYS B O 1
ATOM 6420 N N . VAL B 1 346 ? 15.695 -18.719 -1.403 1 93.5 346 VAL B N 1
ATOM 6421 C CA . VAL B 1 346 ? 15.383 -19.297 -2.711 1 93.5 346 VAL B CA 1
ATOM 6422 C C . VAL B 1 346 ? 15.625 -18.25 -3.801 1 93.5 346 VAL B C 1
ATOM 6424 O O . VAL B 1 346 ? 15.242 -17.094 -3.648 1 93.5 346 VAL B O 1
ATOM 6427 N N . SER B 1 347 ? 16.359 -18.609 -4.797 1 94.38 347 SER B N 1
ATOM 6428 C CA . SER B 1 347 ? 16.641 -17.75 -5.938 1 94.38 347 SER B CA 1
ATOM 6429 C C . SER B 1 347 ? 16.469 -18.5 -7.254 1 94.38 347 SER B C 1
ATOM 6431 O O . SER B 1 347 ? 16.391 -19.734 -7.27 1 94.38 347 SER B O 1
ATOM 6433 N N . LEU B 1 348 ? 16.328 -17.734 -8.32 1 95.19 348 LEU B N 1
ATOM 6434 C CA . LEU B 1 348 ? 16.359 -18.344 -9.641 1 95.19 348 LEU B CA 1
ATOM 6435 C C . LEU B 1 348 ? 17.766 -18.828 -9.992 1 95.19 348 LEU B C 1
ATOM 6437 O O . LEU B 1 348 ? 18.75 -18.156 -9.672 1 95.19 348 LEU B O 1
ATOM 6441 N N . SER B 1 349 ? 17.875 -20.016 -10.57 1 96.75 349 SER B N 1
ATOM 6442 C CA . SER B 1 349 ? 19.125 -20.438 -11.188 1 96.75 349 SER B CA 1
ATOM 6443 C C . SER B 1 349 ? 19.422 -19.641 -12.453 1 96.75 349 SER B C 1
ATOM 6445 O O . SER B 1 349 ? 18.625 -18.797 -12.859 1 96.75 349 SER B O 1
ATOM 6447 N N . LYS B 1 350 ? 20.594 -19.875 -13 1 96 350 LYS B N 1
ATOM 6448 C CA . LYS B 1 350 ? 20.891 -19.25 -14.281 1 96 350 LYS B CA 1
ATOM 6449 C C . LYS B 1 350 ? 19.844 -19.625 -15.328 1 96 350 LYS B C 1
ATOM 6451 O O . LYS B 1 350 ? 19.375 -18.766 -16.062 1 96 350 LYS B O 1
ATOM 6456 N N . LEU B 1 351 ? 19.5 -20.844 -15.328 1 97.25 351 LEU B N 1
ATOM 6457 C CA . LEU B 1 351 ? 18.469 -21.328 -16.234 1 97.25 351 LEU B CA 1
ATOM 6458 C C . LEU B 1 351 ? 17.141 -20.641 -15.953 1 97.25 351 LEU B C 1
ATOM 6460 O O . LEU B 1 351 ? 16.422 -20.25 -16.891 1 97.25 351 LEU B O 1
ATOM 6464 N N . GLY B 1 352 ? 16.781 -20.531 -14.68 1 97.12 352 GLY B N 1
ATOM 6465 C CA . GLY B 1 352 ? 15.562 -19.859 -14.289 1 97.12 352 GLY B CA 1
ATOM 6466 C C . GLY B 1 352 ? 15.516 -18.406 -14.75 1 97.12 352 GLY B C 1
ATOM 6467 O O . GLY B 1 352 ? 14.492 -17.953 -15.258 1 97.12 352 GLY B O 1
ATOM 6468 N N . LYS B 1 353 ? 16.594 -17.688 -14.617 1 94.62 353 LYS B N 1
ATOM 6469 C CA . LYS B 1 353 ? 16.688 -16.281 -15.016 1 94.62 353 LYS B CA 1
ATOM 6470 C C . LYS B 1 353 ? 16.547 -16.141 -16.531 1 94.62 353 LYS B C 1
ATOM 6472 O O . LYS B 1 353 ? 15.875 -15.219 -17.016 1 94.62 353 LYS B O 1
ATOM 6477 N N . ASP B 1 354 ? 17.172 -17.047 -17.234 1 95.69 354 ASP B N 1
ATOM 6478 C CA . ASP B 1 354 ? 17.094 -17 -18.688 1 95.69 354 ASP B CA 1
ATOM 6479 C C . ASP B 1 354 ? 15.68 -17.328 -19.172 1 95.69 354 ASP B C 1
ATOM 6481 O O . ASP B 1 354 ? 15.195 -16.734 -20.141 1 95.69 354 ASP B O 1
ATOM 6485 N N . THR B 1 355 ? 15.031 -18.203 -18.5 1 96.25 355 THR B N 1
ATOM 6486 C CA . THR B 1 355 ? 13.719 -18.672 -18.922 1 96.25 355 THR B CA 1
ATOM 6487 C C . THR B 1 355 ? 12.656 -17.609 -18.672 1 96.25 355 THR B C 1
ATOM 6489 O O . THR B 1 355 ? 11.789 -17.375 -19.516 1 96.25 355 THR B O 1
ATOM 6492 N N . VAL B 1 356 ? 12.742 -16.953 -17.516 1 93.69 356 VAL B N 1
ATOM 6493 C CA . VAL B 1 356 ? 11.719 -16 -17.109 1 93.69 356 VAL B CA 1
ATOM 6494 C C . VAL B 1 356 ? 11.742 -14.797 -18.047 1 93.69 356 VAL B C 1
ATOM 6496 O O . VAL B 1 356 ? 10.711 -14.148 -18.266 1 93.69 356 VAL B O 1
ATOM 6499 N N . LYS B 1 357 ? 12.812 -14.555 -18.734 1 90.69 357 LYS B N 1
ATOM 6500 C CA . LYS B 1 357 ? 12.992 -13.391 -19.594 1 90.69 357 LYS B CA 1
ATOM 6501 C C . LYS B 1 357 ? 12.438 -13.648 -21 1 90.69 357 LYS B C 1
ATOM 6503 O O . LYS B 1 357 ? 12.281 -12.719 -21.797 1 90.69 357 LYS B O 1
ATOM 6508 N N . LEU B 1 358 ? 12.125 -14.859 -21.234 1 92.44 358 LEU B N 1
ATOM 6509 C CA . LEU B 1 358 ? 11.633 -15.219 -22.562 1 92.44 358 LEU B CA 1
ATOM 6510 C C . LEU B 1 358 ? 10.203 -14.711 -22.766 1 92.44 358 LEU B C 1
ATOM 6512 O O . LEU B 1 358 ? 9.469 -14.516 -21.797 1 92.44 358 LEU B O 1
ATOM 6516 N N . ARG B 1 359 ? 9.922 -14.539 -24.094 1 88.56 359 ARG B N 1
ATOM 6517 C CA . ARG B 1 359 ? 8.547 -14.219 -24.469 1 88.56 359 ARG B CA 1
ATOM 6518 C C . ARG B 1 359 ? 7.625 -15.414 -24.25 1 88.56 359 ARG B C 1
ATOM 6520 O O . ARG B 1 359 ? 8.094 -16.531 -24.047 1 88.56 359 ARG B O 1
ATOM 6527 N N . TYR B 1 360 ? 6.406 -15.242 -24.25 1 89.62 360 TYR B N 1
ATOM 6528 C CA . TYR B 1 360 ? 5.426 -16.234 -23.797 1 89.62 360 TYR B CA 1
ATOM 6529 C C . TYR B 1 360 ? 5.656 -17.562 -24.484 1 89.62 360 TYR B C 1
ATOM 6531 O O . TYR B 1 360 ? 5.887 -18.578 -23.828 1 89.62 360 TYR B O 1
ATOM 6539 N N . LYS B 1 361 ? 5.586 -17.547 -25.812 1 91.06 361 LYS B N 1
ATOM 6540 C CA . LYS B 1 361 ? 5.676 -18.797 -26.562 1 91.06 361 LYS B CA 1
ATOM 6541 C C . LYS B 1 361 ? 6.988 -19.516 -26.266 1 91.06 361 LYS B C 1
ATOM 6543 O O . LYS B 1 361 ? 6.988 -20.703 -25.938 1 91.06 361 LYS B O 1
ATOM 6548 N N . GLU B 1 362 ? 8.07 -18.781 -26.375 1 94.56 362 GLU B N 1
ATOM 6549 C CA . GLU B 1 362 ? 9.383 -19.359 -26.109 1 94.56 362 GLU B CA 1
ATOM 6550 C C . GLU B 1 362 ? 9.492 -19.844 -24.672 1 94.56 362 GLU B C 1
ATOM 6552 O O . GLU B 1 362 ? 10.094 -20.891 -24.406 1 94.56 362 GLU B O 1
ATOM 6557 N N . ARG B 1 363 ? 8.883 -19.125 -23.766 1 94.38 363 ARG B N 1
ATOM 6558 C CA . ARG B 1 363 ? 8.922 -19.5 -22.359 1 94.38 363 ARG B CA 1
ATOM 6559 C C . ARG B 1 363 ? 8.188 -20.797 -22.109 1 94.38 363 ARG B C 1
ATOM 6561 O O . ARG B 1 363 ? 8.711 -21.703 -21.438 1 94.38 363 ARG B O 1
ATOM 6568 N N . GLN B 1 364 ? 7.008 -20.875 -22.656 1 94.94 364 GLN B N 1
ATOM 6569 C CA . GLN B 1 364 ? 6.223 -22.094 -22.469 1 94.94 364 GLN B CA 1
ATOM 6570 C C . GLN B 1 364 ? 6.938 -23.297 -23.078 1 94.94 364 GLN B C 1
ATOM 6572 O O . GLN B 1 364 ? 7.016 -24.359 -22.438 1 94.94 364 GLN B O 1
ATOM 6577 N N . LEU B 1 365 ? 7.441 -23.109 -24.25 1 96.81 365 LEU B N 1
ATOM 6578 C CA . LEU B 1 365 ? 8.094 -24.234 -24.922 1 96.81 365 LEU B CA 1
ATOM 6579 C C . LEU B 1 365 ? 9.359 -24.641 -24.172 1 96.81 365 LEU B C 1
ATOM 6581 O O . LEU B 1 365 ? 9.68 -25.828 -24.094 1 96.81 365 LEU B O 1
ATOM 6585 N N . LYS B 1 366 ? 10.047 -23.688 -23.656 1 97.81 366 LYS B N 1
ATOM 6586 C CA . LYS B 1 366 ? 11.227 -24 -22.859 1 97.81 366 LYS B CA 1
ATOM 6587 C C . LYS B 1 366 ? 10.844 -24.781 -21.609 1 97.81 366 LYS B C 1
ATOM 6589 O O . LYS B 1 366 ? 11.516 -25.75 -21.25 1 97.81 366 LYS B O 1
ATOM 6594 N N . LEU B 1 367 ? 9.797 -24.391 -20.969 1 98 367 LEU B N 1
ATOM 6595 C CA . LEU B 1 367 ? 9.328 -25.078 -19.766 1 98 367 LEU B CA 1
ATOM 6596 C C . LEU B 1 367 ? 8.891 -26.516 -20.109 1 98 367 LEU B C 1
ATOM 6598 O O . LEU B 1 367 ? 9.172 -27.438 -19.359 1 98 367 LEU B O 1
ATOM 6602 N N . VAL B 1 368 ? 8.25 -26.641 -21.219 1 98 368 VAL B N 1
ATOM 6603 C CA . VAL B 1 368 ? 7.852 -27.969 -21.688 1 98 368 VAL B CA 1
ATOM 6604 C C . VAL B 1 368 ? 9.094 -28.828 -21.938 1 98 368 VAL B C 1
ATOM 6606 O O . VAL B 1 368 ? 9.133 -30 -21.562 1 98 368 VAL B O 1
ATOM 6609 N N . SER B 1 369 ? 10.023 -28.234 -22.547 1 98.56 369 SER B N 1
ATOM 6610 C CA . SER B 1 369 ? 11.266 -28.953 -22.812 1 98.56 369 SER B CA 1
ATOM 6611 C C . SER B 1 369 ? 11.914 -29.453 -21.531 1 98.56 369 SER B C 1
ATOM 6613 O O . SER B 1 369 ? 12.406 -30.578 -21.484 1 98.56 369 SER B O 1
ATOM 6615 N N . LEU B 1 370 ? 11.922 -28.672 -20.516 1 98.44 370 LEU B N 1
ATOM 6616 C CA . LEU B 1 370 ? 12.508 -29.047 -19.234 1 98.44 370 LEU B CA 1
ATOM 6617 C C . LEU B 1 370 ? 11.734 -30.203 -18.609 1 98.44 370 LEU B C 1
ATOM 6619 O O . LEU B 1 370 ? 12.328 -31.109 -18.016 1 98.44 370 LEU B O 1
ATOM 6623 N N . ILE B 1 371 ? 10.438 -30.156 -18.734 1 98.56 371 ILE B N 1
ATOM 6624 C CA . ILE B 1 371 ? 9.586 -31.219 -18.203 1 98.56 371 ILE B CA 1
ATOM 6625 C C . ILE B 1 371 ? 9.867 -32.531 -18.953 1 98.56 371 ILE B C 1
ATOM 6627 O O . ILE B 1 371 ? 10.023 -33.562 -18.328 1 98.56 371 ILE B O 1
ATOM 6631 N N . LEU B 1 372 ? 10.055 -32.406 -20.25 1 98.56 372 LEU B N 1
ATOM 6632 C CA . LEU B 1 372 ? 10.172 -33.562 -21.109 1 98.56 372 LEU B CA 1
ATOM 6633 C C . LEU B 1 372 ? 11.57 -34.188 -21.031 1 98.56 372 LEU B C 1
ATOM 6635 O O . LEU B 1 372 ? 11.812 -35.281 -21.547 1 98.56 372 LEU B O 1
ATOM 6639 N N . GLU B 1 373 ? 12.477 -33.531 -20.391 1 98.38 373 GLU B N 1
ATOM 6640 C CA . GLU B 1 373 ? 13.781 -34.125 -20.109 1 98.38 373 GLU B CA 1
ATOM 6641 C C . GLU B 1 373 ? 13.664 -35.281 -19.125 1 98.38 373 GLU B C 1
ATOM 6643 O O . GLU B 1 373 ? 14.594 -36.094 -18.969 1 98.38 373 GLU B O 1
ATOM 6648 N N . HIS B 1 374 ? 12.578 -35.375 -18.438 1 98.19 374 HIS B N 1
ATOM 6649 C CA . HIS B 1 374 ? 12.305 -36.438 -17.484 1 98.19 374 HIS B CA 1
ATOM 6650 C C . HIS B 1 374 ? 11.547 -37.594 -18.141 1 98.19 374 HIS B C 1
ATOM 6652 O O . HIS B 1 374 ? 10.516 -37.375 -18.781 1 98.19 374 HIS B O 1
ATOM 6658 N N . GLU B 1 375 ? 11.961 -38.719 -17.922 1 97.94 375 GLU B N 1
ATOM 6659 C CA . GLU B 1 375 ? 11.508 -39.906 -18.656 1 97.94 375 GLU B CA 1
ATOM 6660 C C . GLU B 1 375 ? 10.008 -40.094 -18.516 1 97.94 375 GLU B C 1
ATOM 6662 O O . GLU B 1 375 ? 9.32 -40.375 -19.5 1 97.94 375 GLU B O 1
ATOM 6667 N N . ILE B 1 376 ? 9.539 -39.906 -17.328 1 97.94 376 ILE B N 1
ATOM 6668 C CA . ILE B 1 376 ? 8.133 -40.188 -17.094 1 97.94 376 ILE B CA 1
ATOM 6669 C C . ILE B 1 376 ? 7.266 -39.25 -17.938 1 97.94 376 ILE B C 1
ATOM 6671 O O . ILE B 1 376 ? 6.281 -39.688 -18.547 1 97.94 376 ILE B O 1
ATOM 6675 N N . PHE B 1 377 ? 7.578 -38.031 -18.031 1 98.56 377 PHE B N 1
ATOM 6676 C CA . PHE B 1 377 ? 6.797 -37.062 -18.797 1 98.56 377 PHE B CA 1
ATOM 6677 C C . PHE B 1 377 ? 6.973 -37.281 -20.297 1 98.56 377 PHE B C 1
ATOM 6679 O O . PHE B 1 377 ? 6.023 -37.125 -21.062 1 98.56 377 PHE B O 1
ATOM 6686 N N . ASN B 1 378 ? 8.156 -37.656 -20.672 1 98.12 378 ASN B N 1
ATOM 6687 C CA . ASN B 1 378 ? 8.43 -37.938 -22.062 1 98.12 378 ASN B CA 1
ATOM 6688 C C . ASN B 1 378 ? 7.59 -39.094 -22.578 1 98.12 378 ASN B C 1
ATOM 6690 O O . ASN B 1 378 ? 6.93 -39 -23.609 1 98.12 378 ASN B O 1
ATOM 6694 N N . ARG B 1 379 ? 7.602 -40.156 -21.797 1 97.38 379 ARG B N 1
ATOM 6695 C CA . ARG B 1 379 ? 6.836 -41.344 -22.141 1 97.38 379 ARG B CA 1
ATOM 6696 C C . ARG B 1 379 ? 5.344 -41.031 -22.203 1 97.38 379 ARG B C 1
ATOM 6698 O O . ARG B 1 379 ? 4.66 -41.469 -23.141 1 97.38 379 ARG B O 1
ATOM 6705 N N . LEU B 1 380 ? 4.945 -40.312 -21.312 1 98 380 LEU B N 1
ATOM 6706 C CA . LEU B 1 380 ? 3.512 -40.062 -21.219 1 98 380 LEU B CA 1
ATOM 6707 C C . LEU B 1 380 ? 3.08 -39.031 -22.281 1 98 380 LEU B C 1
ATOM 6709 O O . LEU B 1 380 ? 1.962 -39.094 -22.797 1 98 380 LEU B O 1
ATOM 6713 N N . PHE B 1 381 ? 3.896 -38.125 -22.609 1 97.88 381 PHE B N 1
ATOM 6714 C CA . PHE B 1 381 ? 3.594 -37.094 -23.609 1 97.88 381 PHE B CA 1
ATOM 6715 C C . PHE B 1 381 ? 3.227 -37.719 -24.938 1 97.88 381 PHE B C 1
ATOM 6717 O O . PHE B 1 381 ? 2.195 -37.406 -25.531 1 97.88 381 PHE B O 1
ATOM 6724 N N . ILE B 1 382 ? 4.074 -38.625 -25.391 1 96.88 382 ILE B N 1
ATOM 6725 C CA . ILE B 1 382 ? 3.869 -39.219 -26.719 1 96.88 382 ILE B CA 1
ATOM 6726 C C . ILE B 1 382 ? 2.602 -40.062 -26.703 1 96.88 382 ILE B C 1
ATOM 6728 O O . ILE B 1 382 ? 1.894 -40.156 -27.719 1 96.88 382 ILE B O 1
ATOM 6732 N N . LYS B 1 383 ? 2.369 -40.625 -25.594 1 96.38 383 LYS B N 1
ATOM 6733 C CA . LYS B 1 383 ? 1.137 -41.406 -25.484 1 96.38 383 LYS B CA 1
ATOM 6734 C C . LYS B 1 383 ? -0.091 -40.531 -25.641 1 96.38 383 LYS B C 1
ATOM 6736 O O . LYS B 1 383 ? -1.024 -40.875 -26.375 1 96.38 383 LYS B O 1
ATOM 6741 N N . VAL B 1 384 ? -0.07 -39.469 -24.969 1 95.75 384 VAL B N 1
ATOM 6742 C CA . VAL B 1 384 ? -1.188 -38.531 -25.047 1 95.75 384 VAL B CA 1
ATOM 6743 C C . VAL B 1 384 ? -1.277 -37.938 -26.453 1 95.75 384 VAL B C 1
ATOM 6745 O O . VAL B 1 384 ? -2.371 -37.75 -27 1 95.75 384 VAL B O 1
ATOM 6748 N N . TYR B 1 385 ? -0.132 -37.594 -26.969 1 94.81 385 TYR B N 1
ATOM 6749 C CA . TYR B 1 385 ? -0.077 -37.031 -28.312 1 94.81 385 TYR B CA 1
ATOM 6750 C C . TYR B 1 385 ? -0.711 -37.938 -29.328 1 94.81 385 TYR B C 1
ATOM 6752 O O . TYR B 1 385 ? -1.448 -37.5 -30.219 1 94.81 385 TYR B O 1
ATOM 6760 N N . ASN B 1 386 ? -0.502 -39.188 -29.188 1 95 386 ASN B N 1
ATOM 6761 C CA . ASN B 1 386 ? -0.979 -40.188 -30.141 1 95 386 ASN B CA 1
ATOM 6762 C C . ASN B 1 386 ? -2.443 -40.531 -29.891 1 95 386 ASN B C 1
ATOM 6764 O O . ASN B 1 386 ? -3.205 -40.75 -30.844 1 95 386 ASN B O 1
ATOM 6768 N N . SER B 1 387 ? -2.818 -40.594 -28.656 1 94.5 387 SER B N 1
ATOM 6769 C CA . SER B 1 387 ? -4.16 -41.062 -28.312 1 94.5 387 SER B CA 1
ATOM 6770 C C . SER B 1 387 ? -5.152 -39.906 -28.266 1 94.5 387 SER B C 1
ATOM 6772 O O . SER B 1 387 ? -6.355 -40.094 -28.438 1 94.5 387 SER B O 1
ATOM 6774 N N . GLY B 1 388 ? -4.695 -38.75 -27.938 1 92.12 388 GLY B N 1
ATOM 6775 C CA . GLY B 1 388 ? -5.555 -37.562 -27.766 1 92.12 388 GLY B CA 1
ATOM 6776 C C . GLY B 1 388 ? -6.215 -37.531 -26.391 1 92.12 388 GLY B C 1
ATOM 6777 O O . GLY B 1 388 ? -7 -36.625 -26.125 1 92.12 388 GLY B O 1
ATOM 6778 N N . GLU B 1 389 ? -5.871 -38.531 -25.578 1 93.94 389 GLU B N 1
ATOM 6779 C CA . GLU B 1 389 ? -6.449 -38.594 -24.25 1 93.94 389 GLU B CA 1
ATOM 6780 C C . GLU B 1 389 ? -5.367 -38.594 -23.172 1 93.94 389 GLU B C 1
ATOM 6782 O O . GLU B 1 389 ? -4.309 -39.188 -23.344 1 93.94 389 GLU B O 1
ATOM 6787 N N . LEU B 1 390 ? -5.668 -37.969 -22.109 1 95 390 LEU B N 1
ATOM 6788 C CA . LEU B 1 390 ? -4.754 -37.969 -20.969 1 95 390 LEU B CA 1
ATOM 6789 C C . LEU B 1 390 ? -4.672 -39.375 -20.344 1 95 390 LEU B C 1
ATOM 6791 O O . LEU B 1 390 ? -5.645 -40.125 -20.375 1 95 390 LEU B O 1
ATOM 6795 N N . PRO B 1 391 ? -3.564 -39.656 -19.781 1 96.06 391 PRO B N 1
ATOM 6796 C CA . PRO B 1 391 ? -3.424 -40.969 -19.156 1 96.06 391 PRO B CA 1
ATOM 6797 C C . PRO B 1 391 ? -4.242 -41.094 -17.875 1 96.06 391 PRO B C 1
ATOM 6799 O O . PRO B 1 391 ? -4.566 -40.094 -17.234 1 96.06 391 PRO B O 1
ATOM 6802 N N . THR B 1 392 ? -4.578 -42.281 -17.562 1 95.38 392 THR B N 1
ATOM 6803 C CA . THR B 1 392 ? -5.234 -42.531 -16.281 1 95.38 392 THR B CA 1
ATOM 6804 C C . THR B 1 392 ? -4.234 -42.438 -15.141 1 95.38 392 THR B C 1
ATOM 6806 O O . THR B 1 392 ? -3.027 -42.594 -15.352 1 95.38 392 THR B O 1
ATOM 6809 N N . LYS B 1 393 ? -4.684 -42.281 -13.961 1 94.69 393 LYS B N 1
ATOM 6810 C CA . LYS B 1 393 ? -3.82 -42.219 -12.789 1 94.69 393 LYS B CA 1
ATOM 6811 C C . LYS B 1 393 ? -3.096 -43.531 -12.57 1 94.69 393 LYS B C 1
ATOM 6813 O O . LYS B 1 393 ? -1.94 -43.562 -12.148 1 94.69 393 LYS B O 1
ATOM 6818 N N . GLU B 1 394 ? -3.783 -44.531 -12.891 1 95.56 394 GLU B N 1
ATOM 6819 C CA . GLU B 1 394 ? -3.199 -45.844 -12.742 1 95.56 394 GLU B CA 1
ATOM 6820 C C . GLU B 1 394 ? -2.004 -46.031 -13.672 1 95.56 394 GLU B C 1
ATOM 6822 O O . GLU B 1 394 ? -0.98 -46.594 -13.266 1 95.56 394 GLU B O 1
ATOM 6827 N N . GLU B 1 395 ? -2.219 -45.625 -14.898 1 96.5 395 GLU B N 1
ATOM 6828 C CA . GLU B 1 395 ? -1.12 -45.719 -15.852 1 96.5 395 GLU B CA 1
ATOM 6829 C C . GLU B 1 395 ? 0.094 -44.938 -15.367 1 96.5 395 GLU B C 1
ATOM 6831 O O . GLU B 1 395 ? 1.229 -45.375 -15.484 1 96.5 395 GLU B O 1
ATOM 6836 N N . ILE B 1 396 ? -0.142 -43.781 -14.82 1 97.88 396 ILE B N 1
ATOM 6837 C CA . ILE B 1 396 ? 0.918 -42.906 -14.297 1 97.88 396 ILE B CA 1
ATOM 6838 C C . ILE B 1 396 ? 1.605 -43.594 -13.125 1 97.88 396 ILE B C 1
ATOM 6840 O O . ILE B 1 396 ? 2.836 -43.656 -13.055 1 97.88 396 ILE B O 1
ATOM 6844 N N . GLN B 1 397 ? 0.868 -44.156 -12.211 1 97.81 397 GLN B N 1
ATOM 6845 C CA . GLN B 1 397 ? 1.388 -44.812 -11.023 1 97.81 397 GLN B CA 1
ATOM 6846 C C . GLN B 1 397 ? 2.283 -46 -11.391 1 97.81 397 GLN B C 1
ATOM 6848 O O . GLN B 1 397 ? 3.312 -46.25 -10.75 1 97.81 397 GLN B O 1
ATOM 6853 N N . ASN B 1 398 ? 1.874 -46.688 -12.406 1 97.25 398 ASN B N 1
ATOM 6854 C CA . ASN B 1 398 ? 2.662 -47.844 -12.859 1 97.25 398 ASN B CA 1
ATOM 6855 C C . ASN B 1 398 ? 4.043 -47.406 -13.352 1 97.25 398 ASN B C 1
ATOM 6857 O O . ASN B 1 398 ? 5.047 -48.031 -13.016 1 97.25 398 ASN B O 1
ATOM 6861 N N . ILE B 1 399 ? 4.027 -46.375 -14.125 1 97 399 ILE B N 1
ATOM 6862 C CA . ILE B 1 399 ? 5.301 -45.875 -14.625 1 97 399 ILE B CA 1
ATOM 6863 C C . ILE B 1 399 ? 6.148 -45.375 -13.461 1 97 399 ILE B C 1
ATOM 6865 O O . ILE B 1 399 ? 7.367 -45.562 -13.445 1 97 399 ILE B O 1
ATOM 6869 N N . MET B 1 400 ? 5.562 -44.719 -12.453 1 97.75 400 MET B N 1
ATOM 6870 C CA . MET B 1 400 ? 6.258 -44.219 -11.273 1 97.75 400 MET B CA 1
ATOM 6871 C C . MET B 1 400 ? 6.918 -45.344 -10.5 1 97.75 400 MET B C 1
ATOM 6873 O O . MET B 1 400 ? 8.039 -45.219 -10.016 1 97.75 400 MET B O 1
ATOM 6877 N N . ARG B 1 401 ? 6.219 -46.469 -10.43 1 97.19 401 ARG B N 1
ATOM 6878 C CA . ARG B 1 401 ? 6.754 -47.656 -9.75 1 97.19 401 ARG B CA 1
ATOM 6879 C C . ARG B 1 401 ? 7.926 -48.25 -10.531 1 97.19 401 ARG B C 1
ATOM 6881 O O . ARG B 1 401 ? 8.953 -48.594 -9.945 1 97.19 401 ARG B O 1
ATOM 6888 N N . GLU B 1 402 ? 7.668 -48.344 -11.789 1 96.88 402 GLU B N 1
ATOM 6889 C CA . GLU B 1 402 ? 8.703 -48.875 -12.664 1 96.88 402 GLU B CA 1
ATOM 6890 C C . GLU B 1 402 ? 10 -48.062 -12.555 1 96.88 402 GLU B C 1
ATOM 6892 O O . GLU B 1 402 ? 11.086 -48.656 -12.516 1 96.88 402 GLU B O 1
ATOM 6897 N N . ASN B 1 403 ? 9.852 -46.75 -12.461 1 96.31 403 ASN B N 1
ATOM 6898 C CA . ASN B 1 403 ? 11.008 -45.844 -12.422 1 96.31 403 ASN B CA 1
ATOM 6899 C C . ASN B 1 403 ? 11.508 -45.656 -10.992 1 96.31 403 ASN B C 1
ATOM 6901 O O . ASN B 1 403 ? 12.578 -45.062 -10.781 1 96.31 403 ASN B O 1
ATOM 6905 N N . ASN B 1 404 ? 10.766 -46.156 -10.023 1 97.19 404 ASN B N 1
ATOM 6906 C CA . ASN B 1 404 ? 11.117 -46 -8.609 1 97.19 404 ASN B CA 1
ATOM 6907 C C . ASN B 1 404 ? 11.328 -44.531 -8.242 1 97.19 404 ASN B C 1
ATOM 6909 O O . ASN B 1 404 ? 12.367 -44.156 -7.691 1 97.19 404 ASN B O 1
ATOM 6913 N N . VAL B 1 405 ? 10.352 -43.719 -8.555 1 96.75 405 VAL B N 1
ATOM 6914 C CA . VAL B 1 405 ? 10.547 -42.281 -8.438 1 96.75 405 VAL B CA 1
ATOM 6915 C C . VAL B 1 405 ? 10.328 -41.844 -6.992 1 96.75 405 VAL B C 1
ATOM 6917 O O . VAL B 1 405 ? 10.789 -40.781 -6.582 1 96.75 405 VAL B O 1
ATOM 6920 N N . CYS B 1 406 ? 9.57 -42.625 -6.164 1 96.06 406 CYS B N 1
ATOM 6921 C CA . CYS B 1 406 ? 9.305 -42.344 -4.758 1 96.06 406 CYS B CA 1
ATOM 6922 C C . CYS B 1 406 ? 8.797 -43.562 -4.039 1 96.06 406 CYS B C 1
ATOM 6924 O O . CYS B 1 406 ? 8.633 -44.625 -4.656 1 96.06 406 CYS B O 1
ATOM 6926 N N . ASN B 1 407 ? 8.57 -43.5 -2.795 1 94.81 407 ASN B N 1
ATOM 6927 C CA . ASN B 1 407 ? 8.062 -44.625 -2.016 1 94.81 407 ASN B CA 1
ATOM 6928 C C . ASN B 1 407 ? 6.605 -44.938 -2.354 1 94.81 407 ASN B C 1
ATOM 6930 O O . ASN B 1 407 ? 5.867 -44.031 -2.781 1 94.81 407 ASN B O 1
ATOM 6934 N N . GLU B 1 408 ? 6.219 -46.156 -2.1 1 94.88 408 GLU B N 1
ATOM 6935 C CA . GLU B 1 408 ? 4.887 -46.625 -2.475 1 94.88 408 GLU B CA 1
ATOM 6936 C C . GLU B 1 408 ? 3.801 -45.75 -1.846 1 94.88 408 GLU B C 1
ATOM 6938 O O . GLU B 1 408 ? 2.777 -45.469 -2.477 1 94.88 408 GLU B O 1
ATOM 6943 N N . GLY B 1 409 ? 3.986 -45.281 -0.7 1 93.56 409 GLY B N 1
ATOM 6944 C CA . GLY B 1 409 ? 2.992 -44.5 0.022 1 93.56 409 GLY B CA 1
ATOM 6945 C C . GLY B 1 409 ? 2.754 -43.125 -0.585 1 93.56 409 GLY B C 1
ATOM 6946 O O . GLY B 1 409 ? 1.72 -42.531 -0.338 1 93.56 409 GLY B O 1
ATOM 6947 N N . GLN B 1 410 ? 3.648 -42.656 -1.445 1 94.56 410 GLN B N 1
ATOM 6948 C CA . GLN B 1 410 ? 3.557 -41.344 -2.01 1 94.56 410 GLN B CA 1
ATOM 6949 C C . GLN B 1 410 ? 3.105 -41.375 -3.467 1 94.56 410 GLN B C 1
ATOM 6951 O O . GLN B 1 410 ? 2.832 -40.344 -4.07 1 94.56 410 GLN B O 1
ATOM 6956 N N . ILE B 1 411 ? 2.9 -42.562 -4.004 1 95.94 411 ILE B N 1
ATOM 6957 C CA . ILE B 1 411 ? 2.691 -42.719 -5.434 1 95.94 411 ILE B CA 1
ATOM 6958 C C . ILE B 1 411 ? 1.337 -42.156 -5.836 1 95.94 411 ILE B C 1
ATOM 6960 O O . ILE B 1 411 ? 1.237 -41.406 -6.816 1 95.94 411 ILE B O 1
ATOM 6964 N N . VAL B 1 412 ? 0.37 -42.438 -5.082 1 93.56 412 VAL B N 1
ATOM 6965 C CA . VAL B 1 412 ? -0.981 -42 -5.434 1 93.56 412 VAL B CA 1
ATOM 6966 C C . VAL B 1 412 ? -1.062 -40.5 -5.441 1 93.56 412 VAL B C 1
ATOM 6968 O O . VAL B 1 412 ? -1.539 -39.906 -6.41 1 93.56 412 VAL B O 1
ATOM 6971 N N . ARG B 1 413 ? -0.57 -39.875 -4.48 1 91.81 413 ARG B N 1
ATOM 6972 C CA . ARG B 1 413 ? -0.654 -38.406 -4.352 1 91.81 413 ARG B CA 1
ATOM 6973 C C . ARG B 1 413 ? 0.207 -37.719 -5.402 1 91.81 413 ARG B C 1
ATOM 6975 O O . ARG B 1 413 ? -0.217 -36.719 -6.012 1 91.81 413 ARG B O 1
ATOM 6982 N N . ARG B 1 414 ? 1.336 -38.219 -5.66 1 95 414 ARG B N 1
ATOM 6983 C CA . ARG B 1 414 ? 2.266 -37.594 -6.578 1 95 414 ARG B CA 1
ATOM 6984 C C . ARG B 1 414 ? 1.868 -37.844 -8.031 1 95 414 ARG B C 1
ATOM 6986 O O . ARG B 1 414 ? 2.26 -37.062 -8.922 1 95 414 ARG B O 1
ATOM 6993 N N . SER B 1 415 ? 1.102 -38.906 -8.273 1 97.06 415 SER B N 1
ATOM 6994 C CA . SER B 1 415 ? 0.622 -39.156 -9.625 1 97.06 415 SER B CA 1
ATOM 6995 C C . SER B 1 415 ? -0.321 -38.031 -10.094 1 97.06 415 SER B C 1
ATOM 6997 O O . SER B 1 415 ? -0.41 -37.75 -11.289 1 97.06 415 SER B O 1
ATOM 6999 N N . SER B 1 416 ? -0.964 -37.406 -9.156 1 95.44 416 SER B N 1
ATOM 7000 C CA . SER B 1 416 ? -1.841 -36.281 -9.492 1 95.44 416 SER B CA 1
ATOM 7001 C C . SER B 1 416 ? -1.05 -35.094 -10.055 1 95.44 416 SER B C 1
ATOM 7003 O O . SER B 1 416 ? -1.536 -34.375 -10.93 1 95.44 416 SER B O 1
ATOM 7005 N N . SER B 1 417 ? 0.138 -34.906 -9.555 1 96.19 417 SER B N 1
ATOM 7006 C CA . SER B 1 417 ? 0.996 -33.844 -10.047 1 96.19 417 SER B CA 1
ATOM 7007 C C . SER B 1 417 ? 1.437 -34.094 -11.484 1 96.19 417 SER B C 1
ATOM 7009 O O . SER B 1 417 ? 1.453 -33.188 -12.312 1 96.19 417 SER B O 1
ATOM 7011 N N . VAL B 1 418 ? 1.718 -35.344 -11.727 1 97.62 418 VAL B N 1
ATOM 7012 C CA . VAL B 1 418 ? 2.115 -35.719 -13.086 1 97.62 418 VAL B CA 1
ATOM 7013 C C . VAL B 1 418 ? 0.958 -35.5 -14.047 1 97.62 418 VAL B C 1
ATOM 7015 O O . VAL B 1 418 ? 1.147 -34.906 -15.117 1 97.62 418 VAL B O 1
ATOM 7018 N N . TYR B 1 419 ? -0.14 -35.938 -13.602 1 96.88 419 TYR B N 1
ATOM 7019 C CA . TYR B 1 419 ? -1.343 -35.75 -14.406 1 96.88 419 TYR B CA 1
ATOM 7020 C C . TYR B 1 419 ? -1.571 -34.281 -14.703 1 96.88 419 TYR B C 1
ATOM 7022 O O . TYR B 1 419 ? -1.825 -33.906 -15.844 1 96.88 419 TYR B O 1
ATOM 7030 N N . SER B 1 420 ? -1.432 -33.469 -13.703 1 94.88 420 SER B N 1
ATOM 7031 C CA . SER B 1 420 ? -1.704 -32.031 -13.82 1 94.88 420 SER B CA 1
ATOM 7032 C C . SER B 1 420 ? -0.7 -31.344 -14.742 1 94.88 420 SER B C 1
ATOM 7034 O O . SER B 1 420 ? -1.06 -30.438 -15.5 1 94.88 420 SER B O 1
ATOM 7036 N N . TRP B 1 421 ? 0.541 -31.719 -14.68 1 96.75 421 TRP B N 1
ATOM 7037 C CA . TRP B 1 421 ? 1.567 -31.125 -15.531 1 96.75 421 TRP B CA 1
ATOM 7038 C C . TRP B 1 421 ? 1.338 -31.484 -17 1 96.75 421 TRP B C 1
ATOM 7040 O O . TRP B 1 421 ? 1.527 -30.656 -17.891 1 96.75 421 TRP B O 1
ATOM 7050 N N . LEU B 1 422 ? 0.894 -32.75 -17.219 1 96 422 LEU B N 1
ATOM 7051 C CA . LEU B 1 422 ? 0.574 -33.156 -18.578 1 96 422 LEU B CA 1
ATOM 7052 C C . LEU B 1 422 ? -0.618 -32.375 -19.125 1 96 422 LEU B C 1
ATOM 7054 O O . LEU B 1 422 ? -0.604 -31.938 -20.281 1 96 422 LEU B O 1
ATOM 7058 N N . LYS B 1 423 ? -1.544 -32.281 -18.281 1 92.69 423 LYS B N 1
ATOM 7059 C CA . LYS B 1 423 ? -2.717 -31.484 -18.656 1 92.69 423 LYS B CA 1
ATOM 7060 C C . LYS B 1 423 ? -2.33 -30.047 -19.016 1 92.69 423 LYS B C 1
ATOM 7062 O O . LYS B 1 423 ? -2.83 -29.5 -20 1 92.69 423 LYS B O 1
ATOM 7067 N N . TRP B 1 424 ? -1.503 -29.469 -18.234 1 92.19 424 TRP B N 1
ATOM 7068 C CA . TRP B 1 424 ? -1.022 -28.109 -18.484 1 92.19 424 TRP B CA 1
ATOM 7069 C C . TRP B 1 424 ? -0.348 -28.016 -19.844 1 92.19 424 TRP B C 1
ATOM 7071 O O . TRP B 1 424 ? -0.601 -27.078 -20.609 1 92.19 424 TRP B O 1
ATOM 7081 N N . ILE B 1 425 ? 0.444 -28.969 -20.234 1 95 425 ILE B N 1
ATOM 7082 C CA . ILE B 1 425 ? 1.178 -28.984 -21.5 1 95 425 ILE B CA 1
ATOM 7083 C C . ILE B 1 425 ? 0.194 -28.984 -22.656 1 95 425 ILE B C 1
ATOM 7085 O O . ILE B 1 425 ? 0.311 -28.172 -23.578 1 95 425 ILE B O 1
ATOM 7089 N N . PHE B 1 426 ? -0.738 -29.797 -22.578 1 92.56 426 PHE B N 1
ATOM 7090 C CA . PHE B 1 426 ? -1.615 -29.969 -23.734 1 92.56 426 PHE B CA 1
ATOM 7091 C C . PHE B 1 426 ? -2.672 -28.859 -23.781 1 92.56 426 PHE B C 1
ATOM 7093 O O . PHE B 1 426 ? -3.305 -28.641 -24.812 1 92.56 426 PHE B O 1
ATOM 7100 N N . ASN B 1 427 ? -2.828 -28.203 -22.672 1 87.62 427 ASN B N 1
ATOM 7101 C CA . ASN B 1 427 ? -3.713 -27.047 -22.656 1 87.62 427 ASN B CA 1
ATOM 7102 C C . ASN B 1 427 ? -3.041 -25.812 -23.281 1 87.62 427 ASN B C 1
ATOM 7104 O O . ASN B 1 427 ? -3.693 -24.797 -23.516 1 87.62 427 ASN B O 1
ATOM 7108 N N . LEU B 1 428 ? -1.748 -25.891 -23.469 1 89.12 428 LEU B N 1
ATOM 7109 C CA . LEU B 1 428 ? -1.029 -24.781 -24.078 1 89.12 428 LEU B CA 1
ATOM 7110 C C . LEU B 1 428 ? -1.46 -24.594 -25.531 1 89.12 428 LEU B C 1
ATOM 7112 O O . LEU B 1 428 ? -1.283 -23.5 -26.094 1 89.12 428 LEU B O 1
ATOM 7116 N N . GLN B 1 429 ? -1.997 -25.609 -26.156 1 80.5 429 GLN B N 1
ATOM 7117 C CA . GLN B 1 429 ? -2.363 -25.531 -27.562 1 80.5 429 GLN B CA 1
ATOM 7118 C C . GLN B 1 429 ? -3.578 -24.625 -27.766 1 80.5 429 GLN B C 1
ATOM 7120 O O . GLN B 1 429 ? -4.492 -24.609 -26.938 1 80.5 429 GLN B O 1
ATOM 7125 N N . ASN B 1 430 ? -3.531 -23.516 -28.594 1 60.31 430 ASN B N 1
ATOM 7126 C CA . ASN B 1 430 ? -4.434 -22.484 -29.109 1 60.31 430 ASN B CA 1
ATOM 7127 C C . ASN B 1 430 ? -5.883 -22.766 -28.719 1 60.31 430 ASN B C 1
ATOM 7129 O O . ASN B 1 430 ? -6.496 -23.719 -29.219 1 60.31 430 ASN B O 1
ATOM 7133 N N . ILE B 1 431 ? -6.273 -22.578 -27.281 1 44.75 431 ILE B N 1
ATOM 7134 C CA . ILE B 1 431 ? -7.719 -22.375 -27.297 1 44.75 431 ILE B CA 1
ATOM 7135 C C . ILE B 1 431 ? -8.047 -21.047 -27.953 1 44.75 431 ILE B C 1
ATOM 7137 O O . ILE B 1 431 ? -7.34 -20.047 -27.766 1 44.75 431 ILE B O 1
#

Solvent-accessible surface area (backbone atoms only — not comparable to full-atom values): 46136 Å² total; per-residue (Å²): 134,55,67,51,58,40,50,53,49,48,37,59,74,65,43,40,68,61,38,23,72,75,67,58,44,36,78,46,34,41,68,66,43,43,76,67,43,62,40,83,75,69,66,70,58,61,29,77,87,47,47,43,61,70,29,62,75,66,47,42,38,71,44,74,28,20,77,47,29,31,40,32,26,37,46,62,56,66,43,77,48,81,73,92,73,66,53,67,42,62,44,63,72,46,84,53,74,90,49,78,78,53,50,84,67,63,67,64,43,59,56,33,46,52,31,49,37,59,67,49,40,50,57,29,60,74,67,72,43,69,71,70,36,68,43,40,47,44,79,43,65,35,44,75,53,62,34,32,34,42,28,76,87,70,51,70,45,80,46,69,32,54,41,18,72,43,66,39,71,36,24,29,38,36,94,71,30,33,36,43,33,41,72,37,49,59,82,61,68,34,36,36,46,60,67,56,47,45,57,46,56,31,46,60,73,68,39,83,59,51,74,46,38,35,43,35,35,43,46,87,71,27,40,39,40,35,34,41,46,58,80,37,91,50,29,69,64,37,59,41,83,75,48,73,52,32,34,23,79,50,70,66,76,37,54,66,65,58,55,48,50,40,59,72,68,46,64,67,78,38,67,58,28,46,90,80,44,91,65,63,66,55,63,43,45,55,59,66,48,43,49,29,50,51,45,46,31,68,76,42,67,33,33,61,66,50,44,9,61,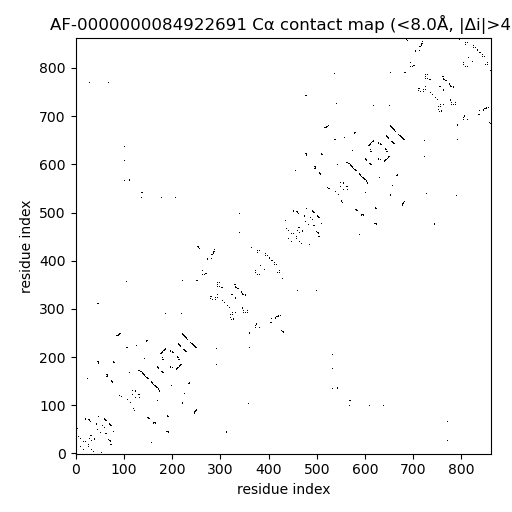76,65,58,38,48,67,67,53,34,50,28,40,47,41,36,32,37,66,57,48,28,35,43,76,42,78,37,84,49,82,93,36,75,41,66,26,39,31,56,27,73,59,25,55,57,44,60,66,34,54,59,49,62,28,52,51,50,52,50,36,46,52,34,20,27,40,70,48,38,58,49,47,56,49,25,69,72,68,74,45,79,79,53,62,65,60,46,36,51,52,40,57,75,40,38,29,64,57,77,90,48,38,72,69,30,29,50,18,54,52,36,46,51,50,51,58,66,61,48,34,63,103,136,54,68,52,56,41,49,52,48,49,38,60,74,64,42,40,69,59,38,23,71,75,68,57,44,36,77,47,33,41,67,66,43,44,76,66,41,63,40,86,76,70,66,68,56,61,27,76,87,49,46,44,62,71,30,62,76,64,47,43,38,73,42,74,27,21,78,46,28,32,39,33,26,38,45,61,56,67,43,77,48,80,73,91,68,66,46,59,41,62,45,63,73,47,83,52,74,91,50,78,79,54,50,84,68,62,68,65,44,58,56,32,46,50,30,49,37,59,66,47,41,50,57,29,61,75,66,71,44,68,71,70,38,69,43,40,46,44,76,44,64,36,42,75,52,62,33,32,34,42,28,75,88,71,51,71,45,81,47,70,32,54,40,19,73,43,63,39,71,36,24,30,37,36,94,72,32,33,37,43,32,42,71,37,50,60,82,60,68,33,36,37,46,59,65,55,48,45,57,46,57,32,48,60,73,69,41,84,59,51,75,46,38,34,42,36,34,42,46,86,72,28,39,40,40,34,33,44,47,58,80,36,90,49,29,69,62,38,61,40,81,75,51,71,53,31,34,22,80,50,68,64,75,36,54,64,65,57,54,47,50,42,59,72,67,44,63,66,77,36,65,58,29,45,89,80,44,93,66,62,64,55,64,42,48,56,58,66,47,43,49,28,49,52,46,45,28,69,76,43,65,32,34,62,66,51,42,10,61,76,65,59,39,49,66,66,55,34,50,28,39,46,40,36,32,36,65,58,50,26,33,42,76,43,77,37,84,50,84,92,35,75,41,65,26,41,30,57,28,73,59,24,54,58,43,60,66,35,54,60,48,62,27,52,51,50,52,49,36,48,52,34,19,27,41,69,50,38,59,48,46,56,49,25,69,72,68,73,46,80,78,52,62,64,60,47,36,50,52,39,57,75,39,38,30,65,57,80,89,50,37,72,68,30,30,50,16,53,51,36,46,54,50,53,58,66,60,50,35,64,81

Organism: Filifactor alocis (strain ATCC 35896 / CCUG 47790 / D40 B5) (NCBI:txid546269)

InterPro domains:
  IPR054265 Domain of unknown function DUF6996 [PF22515] (4-72)
  IPR054266 Domain of unknown function DUF6997 [PF22518] (74-248)
  IPR055650 Domain of unknown function DUF7226 [PF23871] (289-429)